Protein AF-A0A847M7Y0-F1 (afdb_monomer)

pLDDT: mean 85.63, std 15.29, range [32.25, 98.38]

Secondary structure (DSSP, 8-state):
-TTHHHHHHHHHHHHTT-S----PPPPPPPEEEEEETTPPPS--TT-PPPP--SS-SEEEETT-EEEEEEEEESHHHHHHH-HHHHS---TTEEEEE-SSSEEEEEEEETTEEEEEEEEEEEEEEEEE-TT-SEEEESSSS-SEEEEEPPSS-EEEEEEEEEEEEEEEEEEETTEEEEEEEE---EEEEEEEEEEPPPP-PPPPPHHHHHHHHHHHHHHT---SS-SSS-----TTT-TTS----HHHHHHHHHTT-GGGGGSSHHHHHHHHHHHHHHHHTS-HHHHHHHHHEEEEEEEEGGGTEEEEEEEETTS-HHHH-EEE--TTTTS--EEEHHHHHHHS-SS-EE-GGGTTTS-SSS--PPPS------HHHHHHHTTS-HHHHHHHHT--SHHHHHHHHHHS-HHHH-EEEEEE-TTEEEEEEETT--EEEESSSS-EEE-STT-EEEEEEEETTEEEEEEEEESS-EEEEEEESSSEEEEEEEEE--SSS--EEEEEEEEEE-TT-EEEEEEETTEEPPEE-TTS-EEPPEEEE-----S--SSS----S-SHHHHHHHHHHT--EEEEETTEEEEE-TTSPEEEEEEETTEEEEEEEEEEPPSSHHHHHHHHHHHHHHHTT-SS-EEEEEE-TTS-EEEEEEEEEETTT--HHHHHHHHHHHHHHHHHHHHHHTTPPPPPPP--S----HHHHHHHHHHHHHHTT---EEETTEEEEE-TTSPEEEEEEETTEEEEEEEEEEPP-SSHHHHHHHHHHHHHHHHH-SS-EEEE-TT-EEEEEEEEEGGG--HHHHHHHHHHHHHHHHHHHHHH---PPP-

Sequence (827 aa):
MWRTTQVLLWLVAVQVVCIIAVQAAEWPPFWVAISVGERQLDVGPQSKPPAATAEPVATVMAGETVTLRAKVVGGRRAYMMWPEQYANVGKNTTILVRGLDRLEYQVQTTGYLASASWTVAEEKYSWDTGKQGALYSIDQNSERVSWTAPTREGVYRITVSGQVKFHSVRNLPGGIVEGDEDSGKVSRTISIAVKKGEEAAETMTDTEAMKHILNRFNALGSGPLRDGGDPVVLPILGPVGPILEPGSSTNIRSIFDSSYREFVCGGWQSKVLDMLDSMRNGSETEQQIFEHYDYGPIHAYYGGHQAVVIYPKGTDWKATGTILDPWPKQRPETFSVPEWNRRFWFGQGPSTVYEGQYPLTGGADYPKPLLRIPSSHMAILKRLAPEQRRQYTQLTDQRARDDFINSLPPSDTETTAVVVHSPVQMVVADEMGRRVGWVDEQTFVYEIPGVDVDCFPEGDDDHGMMLLLPQGRYSVQITGVRAGSFGFTRVVAPTTSSMPLSQKLDIPVQPGQKYTCVLTPDAEMPLTGPNDLPITLEKLPITGDAGGGGAAGVAREDAAPVRALLDATGLSYSDAGDGRFSVLSDNDITLYFGQSEDSLHIHTPLETMPTGTDEQALWALTALRMNNSDVFGRLGICQQADGTSELYWSARLPLSAVSGPYATVLARNGALQPPRWQAIRAGQKPDSLPDMVPQGDKDALTAQLKSQLRDAGLTFDERGDLVWISHDNDVLVFMTVQEGTVWALAYFGGMPGDSAEEQGAIAIDLLRRNWDDPIGRFSLDHDLDLLWECHVPMDYLTPDLLRHISDTAAAAVGRATAQFGDKPFNR

Radius of gyration: 33.13 Å; Cα contacts (8 Å, |Δi|>4): 1619; chains: 1; bounding box: 81×97×82 Å

Nearest PDB structures (foldseek):
  5z38-assembly1_A  TM=6.536E-01  e=1.275E-03  Escherichia coli
  4akx-assembly1_A  TM=7.832E-01  e=2.028E-02  Pseudomonas aeruginosa
  1jyo-assembly1_D  TM=6.838E-01  e=1.444E-02  Salmonella enterica subsp. enterica serovar Typhimurium
  2xga-assembly1_B  TM=5.287E-01  e=4.859E-02  Shigella flexneri
  2xga-assembly1_A  TM=5.538E-01  e=1.164E-01  Shigella flexneri

Solvent-accessible surface area (backbone atoms only — not comparable to full-atom values): 44977 Å² total; per-residue (Å²): 125,80,71,64,58,57,56,52,54,52,53,50,57,57,54,68,68,64,63,79,74,74,75,54,52,78,67,43,67,61,31,59,31,45,23,61,52,92,51,69,56,73,68,59,95,84,57,62,78,74,74,94,65,93,66,52,84,44,75,47,43,34,56,40,73,39,42,38,38,53,42,77,35,29,40,71,42,38,34,27,63,35,33,80,58,49,32,88,64,46,100,44,47,46,79,76,43,73,33,88,57,36,26,30,36,36,38,52,56,99,93,45,63,32,38,40,38,40,34,60,73,46,62,42,43,49,79,43,40,87,85,57,45,52,78,44,70,73,48,95,36,38,42,32,29,41,37,29,40,40,73,61,61,47,77,44,56,37,37,39,35,32,37,46,29,36,40,33,44,33,43,42,88,91,46,78,47,74,50,75,50,70,65,52,84,33,65,42,74,48,36,36,31,25,39,68,70,72,75,80,74,79,78,78,47,73,66,58,36,51,52,52,53,50,53,55,48,50,68,67,46,58,40,101,73,71,88,87,79,75,81,81,59,49,82,85,62,42,98,78,56,70,75,68,44,54,15,59,49,27,43,63,45,27,78,78,36,70,85,30,30,56,45,16,33,60,14,42,28,43,53,54,48,51,52,51,52,48,35,59,70,48,53,73,76,42,33,54,38,56,72,50,35,39,48,36,56,28,24,19,47,74,60,35,39,36,27,30,34,38,20,54,50,70,42,44,38,85,81,58,20,42,32,49,44,32,28,59,67,29,33,67,39,76,36,48,46,72,53,44,48,67,76,46,71,47,51,63,46,72,30,78,86,52,64,84,53,44,42,59,66,35,88,55,78,68,58,80,84,78,74,86,73,54,40,80,49,51,72,34,48,67,34,45,55,73,67,57,40,53,55,54,70,68,48,90,49,69,66,61,45,52,52,51,60,72,67,51,55,64,54,60,70,43,47,28,36,41,37,40,34,35,50,43,37,47,30,37,26,40,88,86,66,36,33,37,36,34,82,50,99,86,42,76,44,84,59,50,84,35,53,41,38,39,77,45,73,60,53,97,94,34,45,26,42,37,37,40,32,51,60,55,53,33,43,38,40,36,33,19,67,41,72,52,44,24,38,42,38,40,36,60,50,68,100,55,102,75,66,58,43,30,33,42,70,70,46,74,39,41,58,74,41,46,34,38,33,49,46,39,66,89,51,93,54,52,44,24,41,78,82,75,43,72,42,82,59,49,72,36,84,65,78,77,57,81,61,74,65,48,99,67,80,69,76,73,69,80,43,59,65,59,48,55,37,43,67,58,43,73,62,68,68,44,82,66,55,70,51,26,32,35,32,68,44,99,82,78,36,63,36,38,40,33,70,56,85,73,22,39,36,40,35,33,80,59,48,74,55,63,88,56,66,67,65,30,13,52,51,28,48,50,42,27,37,48,27,62,67,42,66,70,50,31,50,14,38,48,63,39,88,89,70,49,42,32,34,27,42,34,36,46,41,49,50,91,62,59,47,23,68,53,51,46,52,52,52,56,54,58,55,51,41,49,66,48,51,53,38,43,76,73,70,42,78,80,71,79,74,73,90,82,48,75,74,59,61,62,68,62,50,43,51,50,50,57,50,37,38,52,74,37,71,52,68,66,48,80,61,88,78,35,37,40,32,75,47,98,78,79,35,56,37,38,38,34,66,55,75,36,22,37,42,37,37,23,74,57,19,26,59,66,60,98,44,72,58,49,31,9,55,49,29,45,52,48,21,33,45,30,53,69,47,71,59,50,31,59,21,20,49,97,69,45,27,30,26,35,38,41,43,46,51,55,93,61,64,45,29,69,56,52,44,53,50,51,55,50,39,41,53,53,40,47,51,49,38,73,73,71,46,86,38,68,64,61,130

Foldseek 3Di:
DVPVVVVVVVVVVVVVVPPDPVPQPDWAAKAKWKDKAPDDTPDDLPDHPDDPDPDFPEEAAAQDKIKMAIATDIDVQSCLACVVRRPPQDPQKDWPDGDRFKTKIWGDDDVWTKIKMKGWPDKAKDKDQVPAFDWAQPDPRSSMIITTGHNDWDKTKMKMKMKIKMWMWMQTPVGIDIDMDISPIHMDIGIYTYDYDDDPPDQDDLVNLVVVLVVLLQLVFFDPPDDDDDQPPVVVNDPPAQRQQVLVVLVVLCLQDVVSLLQHQLNSQLVSVVSLVCLCVDDPNSVSSVVFKFKAKKAFPQQQGIWMWIAGAQAACLVGTWIFTCRRNRGTDIDRNVRCCVQRVHNIDGHLLCPPQGDRHHDDDGDPDDDRDDSLVSLLLLQDDSVLSVVLRPDDDPVVNVVSSVPDDQLSNHWKKKKKWDPKWKWKAAPVRQIATDPDPVDGGDRAGRKRWHWGDRDDPIIMIMIIHGAHKMKMKMFGQAWWFMKIWIDQTAPDNWTWTWIDGGHTHHHGWMWMFMHHNPDDTFIAGNVRDGDGTDTDGSPPCPVDAAPDDDDDDPLVLVVVLQVQQPFDWDDPDRSWIWTQDPLRFIWIWHDDPQKIKIKGWQFWQDDDQQRLLVLLQLQQAVQQQQFAWGWAWDQHPVRTITIMTMGMDGSVLDHSNNVNLVVVSRRPVNVQSVCVVVVHDRDRDPLSAAFDDQVVLLVVVVVLQVVLVFDWDDDPQKTWGADPLRWIWIWGDDSQKIKIKTFQAAQFDPDSSRSSVVSNVQRNCSVVQNFWGWHAYPLRTIMTIHMDGSVSDHSNRVNVSVVSRRVVSSVVCVVRNGYHHRD

Mean predicted aligned error: 17.6 Å

Structure (mmCIF, N/CA/C/O backbone):
data_AF-A0A847M7Y0-F1
#
_entry.id   AF-A0A847M7Y0-F1
#
loop_
_atom_site.group_PDB
_atom_site.id
_atom_site.type_symbol
_atom_site.label_atom_id
_atom_site.label_alt_id
_atom_site.label_comp_id
_atom_site.label_asym_id
_atom_site.label_entity_id
_atom_site.label_seq_id
_atom_site.pdbx_PDB_ins_code
_atom_site.Cartn_x
_atom_site.Cartn_y
_atom_site.Cartn_z
_atom_site.occupancy
_atom_site.B_iso_or_equiv
_atom_site.auth_seq_id
_atom_site.auth_comp_id
_atom_site.auth_asym_id
_atom_site.auth_atom_id
_atom_site.pdbx_PDB_model_num
ATOM 1 N N . MET A 1 1 ? 18.321 62.940 -30.528 1.00 45.78 1 MET A N 1
ATOM 2 C CA . MET A 1 1 ? 17.203 62.052 -30.135 1.00 45.78 1 MET A CA 1
ATOM 3 C C . MET A 1 1 ? 16.933 60.891 -31.098 1.00 45.78 1 MET A C 1
ATOM 5 O O . MET A 1 1 ? 16.396 59.903 -30.639 1.00 45.78 1 MET A O 1
ATOM 9 N N . TRP A 1 2 ? 17.329 60.932 -32.379 1.00 40.72 2 TRP A N 1
ATOM 10 C CA . TRP A 1 2 ? 17.026 59.847 -33.339 1.00 40.72 2 TRP A CA 1
ATOM 11 C C . TRP A 1 2 ? 18.017 58.663 -33.384 1.00 40.72 2 TRP A C 1
ATOM 13 O O . TRP A 1 2 ? 17.692 57.626 -33.948 1.00 40.72 2 TRP A O 1
ATOM 23 N N . ARG A 1 3 ? 19.215 58.776 -32.789 1.00 42.44 3 ARG A N 1
ATOM 24 C CA . ARG A 1 3 ? 20.225 57.692 -32.796 1.00 42.44 3 ARG A CA 1
ATOM 25 C C . ARG A 1 3 ? 20.159 56.751 -31.590 1.00 42.44 3 ARG A C 1
ATOM 27 O O . ARG A 1 3 ? 20.641 55.631 -31.678 1.00 42.44 3 ARG A O 1
ATOM 34 N N . THR A 1 4 ? 19.532 57.165 -30.493 1.00 42.69 4 THR A N 1
ATOM 35 C CA . THR A 1 4 ? 19.418 56.350 -29.273 1.00 42.69 4 THR A CA 1
ATOM 36 C C . THR A 1 4 ? 18.272 55.335 -29.354 1.00 42.69 4 THR A C 1
ATOM 38 O O . THR A 1 4 ? 18.363 54.260 -28.774 1.00 42.69 4 THR A O 1
ATOM 41 N N . THR A 1 5 ? 17.236 55.615 -30.150 1.00 44.12 5 THR A N 1
ATOM 42 C CA . THR A 1 5 ? 16.070 54.731 -30.312 1.00 44.12 5 THR A CA 1
ATOM 43 C C . THR A 1 5 ? 16.348 53.533 -31.230 1.00 44.12 5 THR A C 1
ATOM 45 O O . THR A 1 5 ? 15.785 52.466 -31.018 1.00 44.12 5 THR A O 1
ATOM 48 N N . GLN A 1 6 ? 17.262 53.651 -32.204 1.00 43.81 6 GLN A N 1
ATOM 49 C CA . GLN A 1 6 ? 17.632 52.528 -33.084 1.00 43.81 6 GLN A CA 1
ATOM 50 C C . GLN A 1 6 ? 18.550 51.497 -32.410 1.00 43.81 6 GLN A C 1
ATOM 52 O O . GLN A 1 6 ? 18.460 50.315 -32.728 1.00 43.81 6 GLN A O 1
ATOM 57 N N . VAL A 1 7 ? 19.384 51.912 -31.450 1.00 47.34 7 VAL A N 1
ATOM 58 C CA . VAL A 1 7 ? 20.252 50.990 -30.691 1.00 47.34 7 VAL A CA 1
ATOM 59 C C . VAL A 1 7 ? 19.445 50.211 -29.646 1.00 47.34 7 VAL A C 1
ATOM 61 O O . VAL A 1 7 ? 19.687 49.023 -29.452 1.00 47.34 7 VAL A O 1
ATOM 64 N N . LEU A 1 8 ? 18.420 50.830 -29.046 1.00 40.31 8 LEU A N 1
ATOM 65 C CA . LEU A 1 8 ? 17.521 50.148 -28.109 1.00 40.31 8 LEU A CA 1
ATOM 66 C C . LEU A 1 8 ? 16.594 49.138 -28.816 1.00 40.31 8 LEU A C 1
ATOM 68 O O . LEU A 1 8 ? 16.361 48.058 -28.288 1.00 40.31 8 LEU A O 1
ATOM 72 N N . LEU A 1 9 ? 16.129 49.434 -30.038 1.00 40.16 9 LEU A N 1
ATOM 73 C CA . LEU A 1 9 ? 15.329 48.493 -30.839 1.00 40.16 9 LEU A CA 1
ATOM 74 C C . LEU A 1 9 ? 16.143 47.301 -31.370 1.00 40.16 9 LEU A C 1
ATOM 76 O O . LEU A 1 9 ? 15.591 46.213 -31.499 1.00 40.16 9 LEU A O 1
ATOM 80 N N . TRP A 1 10 ? 17.448 47.463 -31.616 1.00 39.19 10 TRP A N 1
ATOM 81 C CA . TRP A 1 10 ? 18.329 46.343 -31.975 1.00 39.19 10 TRP A CA 1
ATOM 82 C C . TRP A 1 10 ? 18.696 45.464 -30.767 1.00 39.19 10 TRP A C 1
ATOM 84 O O . TRP A 1 10 ? 18.732 44.245 -30.894 1.00 39.19 10 TRP A O 1
ATOM 94 N N . LEU A 1 11 ? 18.900 46.048 -29.580 1.00 37.56 11 LEU A N 1
ATOM 95 C CA . LEU A 1 11 ? 19.176 45.286 -28.352 1.00 37.56 11 LEU A CA 1
ATOM 96 C C . LEU A 1 11 ? 17.943 44.535 -27.827 1.00 37.56 11 LEU A C 1
ATOM 98 O O . LEU A 1 11 ? 18.077 43.399 -27.382 1.00 37.56 11 LEU A O 1
ATOM 102 N N . VAL A 1 12 ? 16.741 45.103 -27.965 1.00 41.84 12 VAL A N 1
ATOM 103 C CA . VAL A 1 12 ? 15.488 44.413 -27.612 1.00 41.84 12 VAL A CA 1
ATOM 104 C C . VAL A 1 12 ? 15.130 43.333 -28.643 1.00 41.84 12 VAL A C 1
ATOM 106 O O . VAL A 1 12 ? 14.645 42.275 -28.259 1.00 41.84 12 VAL A O 1
ATOM 109 N N . ALA A 1 13 ? 15.451 43.514 -29.930 1.00 37.66 13 ALA A N 1
ATOM 110 C CA . ALA A 1 13 ? 15.273 42.458 -30.934 1.00 37.66 13 ALA A CA 1
ATOM 111 C C . ALA A 1 13 ? 16.239 41.270 -30.743 1.00 37.66 13 ALA A C 1
ATOM 113 O O . ALA A 1 13 ? 15.870 40.138 -31.041 1.00 37.66 13 ALA A O 1
ATOM 114 N N . VAL A 1 14 ? 17.441 41.499 -30.200 1.00 36.03 14 VAL A N 1
ATOM 115 C CA . VAL A 1 14 ? 18.389 40.420 -29.863 1.00 36.03 14 VAL A CA 1
ATOM 116 C C . VAL A 1 14 ? 18.064 39.776 -28.505 1.00 36.03 14 VAL A C 1
ATOM 118 O O . VAL A 1 14 ? 18.240 38.572 -28.360 1.00 36.03 14 VAL A O 1
ATOM 121 N N . GLN A 1 15 ? 17.509 40.512 -27.533 1.00 33.88 15 GLN A N 1
ATOM 122 C CA . GLN A 1 15 ? 17.102 39.937 -26.239 1.00 33.88 15 GLN A CA 1
ATOM 123 C C . GLN A 1 15 ? 15.748 39.208 -26.264 1.00 33.88 15 GLN A C 1
ATOM 125 O O . GLN A 1 15 ? 15.575 38.258 -25.507 1.00 33.88 15 GLN A O 1
ATOM 130 N N . VAL A 1 16 ? 14.813 39.565 -27.152 1.00 33.31 16 VAL A N 1
ATOM 131 C CA . VAL A 1 16 ? 13.512 38.866 -27.274 1.00 33.31 16 VAL A CA 1
ATOM 132 C C . VAL A 1 16 ? 13.610 37.569 -28.102 1.00 33.31 16 VAL A C 1
ATOM 134 O O . VAL A 1 16 ? 12.718 36.730 -28.037 1.00 33.31 16 VAL A O 1
ATOM 137 N N . VAL A 1 17 ? 14.725 37.327 -28.802 1.00 34.16 17 VAL A N 1
ATOM 138 C CA . VAL A 1 17 ? 15.030 36.016 -29.418 1.00 34.16 17 VAL A CA 1
ATOM 139 C C . VAL A 1 17 ? 15.768 35.073 -28.447 1.00 34.16 17 VAL A C 1
ATOM 141 O O . VAL A 1 17 ? 15.839 33.874 -28.690 1.00 34.16 17 VAL A O 1
ATOM 144 N N . CYS A 1 18 ? 16.208 35.560 -27.282 1.00 32.25 18 CYS A N 1
ATOM 145 C CA . CYS A 1 18 ? 16.768 34.737 -26.202 1.00 32.25 18 CYS A CA 1
ATOM 146 C C . CYS A 1 18 ? 15.698 34.251 -25.201 1.00 32.25 18 CYS A C 1
ATOM 148 O O . CYS A 1 18 ? 15.970 34.108 -24.010 1.00 32.25 18 CYS A O 1
ATOM 150 N N . ILE A 1 19 ? 14.472 33.994 -25.670 1.00 36.69 19 ILE A N 1
ATOM 151 C CA . ILE A 1 19 ? 13.464 33.238 -24.916 1.00 36.69 19 ILE A CA 1
ATOM 152 C C . ILE A 1 19 ? 13.876 31.769 -24.992 1.00 36.69 19 ILE A C 1
ATOM 154 O O . ILE A 1 19 ? 13.740 31.173 -26.055 1.00 36.69 19 ILE A O 1
ATOM 158 N N . ILE A 1 20 ? 14.420 31.242 -23.886 1.00 41.25 20 ILE A N 1
ATOM 159 C CA . ILE A 1 20 ? 14.689 29.822 -23.580 1.00 41.25 20 ILE A CA 1
ATOM 160 C C . ILE A 1 20 ? 14.732 28.948 -24.842 1.00 41.25 20 ILE A C 1
ATOM 162 O O . ILE A 1 20 ? 13.820 28.171 -25.126 1.00 41.25 20 ILE A O 1
ATOM 166 N N . ALA A 1 21 ? 15.802 29.081 -25.625 1.00 39.47 21 ALA A N 1
ATOM 167 C CA . ALA A 1 21 ? 16.179 28.000 -26.510 1.00 39.47 21 ALA A CA 1
ATOM 168 C C . ALA A 1 21 ? 16.642 26.878 -25.580 1.00 39.47 21 ALA A C 1
ATOM 170 O O . ALA A 1 21 ? 17.789 26.882 -25.133 1.00 39.47 21 ALA A O 1
ATOM 171 N N . VAL A 1 22 ? 15.733 25.965 -25.223 1.00 46.94 22 VAL A N 1
ATOM 172 C CA . VAL A 1 22 ? 16.139 24.636 -24.763 1.00 46.94 22 VAL A CA 1
ATOM 173 C C . VAL A 1 22 ? 17.098 24.159 -25.844 1.00 46.94 22 VAL A C 1
ATOM 175 O O . VAL A 1 22 ? 16.700 24.015 -27.001 1.00 46.94 22 VAL A O 1
ATOM 178 N N . GLN A 1 23 ? 18.391 24.084 -25.528 1.00 51.34 23 GLN A N 1
ATOM 179 C CA . GLN A 1 23 ? 19.366 23.574 -26.477 1.00 51.34 23 GLN A CA 1
ATOM 180 C C . GLN A 1 23 ? 18.932 22.144 -26.777 1.00 51.34 23 GLN A C 1
ATOM 182 O O . GLN A 1 23 ? 19.030 21.290 -25.898 1.00 51.34 23 GLN A O 1
ATOM 187 N N . ALA A 1 24 ? 18.401 21.904 -27.982 1.00 58.47 24 ALA A N 1
ATOM 188 C CA . ALA A 1 24 ? 18.178 20.550 -28.466 1.00 58.47 24 ALA A CA 1
ATOM 189 C C . ALA A 1 24 ? 19.457 19.762 -28.199 1.00 58.47 24 ALA A C 1
ATOM 191 O O . ALA A 1 24 ? 20.539 20.197 -28.609 1.00 58.47 24 ALA A O 1
ATOM 192 N N . ALA A 1 25 ? 19.336 18.645 -27.485 1.00 67.44 25 ALA A N 1
ATOM 193 C CA . ALA A 1 25 ? 20.476 17.777 -27.268 1.00 67.44 25 ALA A CA 1
ATOM 194 C C . ALA A 1 25 ? 21.050 17.380 -28.636 1.00 67.44 25 ALA A C 1
ATOM 196 O O . ALA A 1 25 ? 20.296 17.090 -29.575 1.00 67.44 25 ALA A O 1
ATOM 197 N N . GLU A 1 26 ? 22.380 17.390 -28.765 1.00 76.19 26 GLU A N 1
ATOM 198 C CA . GLU A 1 26 ? 23.022 16.881 -29.974 1.00 76.19 26 GLU A CA 1
ATOM 199 C C . GLU A 1 26 ? 22.534 15.459 -30.248 1.00 76.19 26 GLU A C 1
ATOM 201 O O . GLU A 1 26 ? 22.345 14.654 -29.328 1.00 76.19 26 GLU A O 1
ATOM 206 N N . TRP A 1 27 ? 22.293 15.156 -31.524 1.00 75.88 27 TRP A N 1
ATOM 207 C CA . TRP A 1 27 ? 21.765 13.851 -31.887 1.00 75.88 27 TRP A CA 1
ATOM 208 C C . TRP A 1 27 ? 22.770 12.772 -31.498 1.00 75.88 27 TRP A C 1
ATOM 210 O O . TRP A 1 27 ? 23.942 12.869 -31.880 1.00 75.88 27 TRP A O 1
ATOM 220 N N . PRO A 1 28 ? 22.336 11.715 -30.789 1.00 84.31 28 PRO A N 1
ATOM 221 C CA . PRO A 1 28 ? 23.199 10.566 -30.602 1.00 84.31 28 PRO A CA 1
ATOM 222 C C . PRO A 1 28 ? 23.575 10.013 -31.987 1.00 84.31 28 PRO A C 1
ATOM 224 O O . PRO A 1 28 ? 22.726 9.997 -32.883 1.00 84.31 28 PRO A O 1
ATOM 227 N N . PRO A 1 29 ? 24.822 9.564 -32.205 1.00 90.44 29 PRO A N 1
ATOM 228 C CA . PRO A 1 29 ? 25.201 8.932 -33.467 1.00 90.44 29 PRO A CA 1
ATOM 229 C C . PRO A 1 29 ? 24.335 7.690 -33.715 1.00 90.44 29 PRO A C 1
ATOM 231 O O . PRO A 1 29 ? 23.766 7.142 -32.773 1.00 90.44 29 PRO A O 1
ATOM 234 N N . PHE A 1 30 ? 24.235 7.215 -34.958 1.00 93.19 30 PHE A N 1
ATOM 235 C CA . PHE A 1 30 ? 23.550 5.946 -35.210 1.00 93.19 30 PHE A CA 1
ATOM 236 C C . PHE A 1 30 ? 24.292 4.776 -34.540 1.00 93.19 30 PHE A C 1
ATOM 238 O O . PHE A 1 30 ? 25.518 4.678 -34.620 1.00 93.19 30 PHE A O 1
ATOM 245 N N . TRP A 1 31 ? 23.553 3.868 -33.905 1.00 94.06 31 TRP A N 1
ATOM 246 C CA . TRP A 1 31 ? 24.075 2.644 -33.283 1.00 94.06 31 TRP A CA 1
ATOM 247 C C . TRP A 1 31 ? 23.020 1.529 -33.303 1.00 94.06 31 TRP A C 1
ATOM 249 O O . TRP A 1 31 ? 21.899 1.758 -33.740 1.00 94.06 31 TRP A O 1
ATOM 259 N N . VAL A 1 32 ? 23.366 0.303 -32.893 1.00 94.56 32 VAL A N 1
ATOM 260 C CA . VAL A 1 32 ? 22.438 -0.846 -32.924 1.00 94.56 32 VAL A CA 1
ATOM 261 C C . VAL A 1 32 ? 21.971 -1.218 -31.515 1.00 94.56 32 VAL A C 1
ATOM 263 O O . VAL A 1 32 ? 22.768 -1.699 -30.708 1.00 94.56 32 VAL A O 1
ATOM 266 N N . ALA A 1 33 ? 20.683 -1.034 -31.237 1.00 93.75 33 ALA A N 1
ATOM 267 C CA . ALA A 1 33 ? 20.002 -1.563 -30.060 1.00 93.75 33 ALA A CA 1
ATOM 268 C C . ALA A 1 33 ? 19.721 -3.058 -30.224 1.00 93.75 33 ALA A C 1
ATOM 270 O O . ALA A 1 33 ? 19.469 -3.518 -31.338 1.00 93.75 33 ALA A O 1
ATOM 271 N N . ILE A 1 34 ? 19.775 -3.810 -29.130 1.00 93.62 34 ILE A N 1
ATOM 272 C CA . ILE A 1 34 ? 19.640 -5.264 -29.088 1.00 93.62 34 ILE A CA 1
ATOM 273 C C . ILE A 1 34 ? 18.650 -5.674 -28.002 1.00 93.62 34 ILE A C 1
ATOM 275 O O . ILE A 1 34 ? 18.620 -5.080 -26.927 1.00 93.62 34 ILE A O 1
ATOM 279 N N . SER A 1 35 ? 17.888 -6.737 -28.258 1.00 93.12 35 SER A N 1
ATOM 280 C CA . SER A 1 35 ? 17.226 -7.514 -27.212 1.00 93.12 35 SER A CA 1
ATOM 281 C C . SER A 1 35 ? 17.471 -9.015 -27.375 1.00 93.12 35 SER A C 1
ATOM 283 O O . SER A 1 35 ? 17.743 -9.500 -28.478 1.00 93.12 35 SER A O 1
ATOM 285 N N . VAL A 1 36 ? 17.401 -9.739 -26.254 1.00 93.12 36 VAL A N 1
ATOM 286 C CA . VAL A 1 36 ? 17.568 -11.197 -26.166 1.00 93.12 36 VAL A CA 1
ATOM 287 C C . VAL A 1 36 ? 16.354 -11.783 -25.444 1.00 93.12 36 VAL A C 1
ATOM 289 O O . VAL A 1 36 ? 16.053 -11.373 -24.323 1.00 93.12 36 VAL A O 1
ATOM 292 N N . GLY A 1 37 ? 15.666 -12.732 -26.079 1.00 90.81 37 GLY A N 1
ATOM 293 C CA . GLY A 1 37 ? 14.422 -13.315 -25.573 1.00 90.81 37 GLY A CA 1
ATOM 294 C C . GLY A 1 37 ? 13.270 -12.307 -25.579 1.00 90.81 37 GLY A C 1
ATOM 295 O O . GLY A 1 37 ? 13.122 -11.528 -26.520 1.00 90.81 37 GLY A O 1
ATOM 296 N N . GLU A 1 38 ? 12.472 -12.310 -24.514 1.00 81.62 38 GLU A N 1
ATOM 297 C CA . GLU A 1 38 ? 11.337 -11.389 -24.330 1.00 81.62 38 GLU A CA 1
ATOM 298 C C . GLU A 1 38 ? 11.738 -10.028 -23.734 1.00 81.62 38 GLU A C 1
ATOM 300 O O . GLU A 1 38 ? 10.892 -9.167 -23.499 1.00 81.62 38 GLU A O 1
ATOM 305 N N . ARG A 1 39 ? 13.039 -9.795 -23.506 1.00 81.19 39 ARG A N 1
ATOM 306 C CA . ARG A 1 39 ? 13.537 -8.514 -22.988 1.00 81.19 39 ARG A CA 1
ATOM 307 C C . ARG A 1 39 ? 13.283 -7.377 -23.982 1.00 81.19 39 ARG A C 1
ATOM 309 O O . ARG A 1 39 ? 13.262 -7.575 -25.200 1.00 81.19 39 ARG A O 1
ATOM 316 N N . GLN A 1 40 ? 13.145 -6.162 -23.457 1.00 84.00 40 GLN A N 1
ATOM 317 C CA . GLN A 1 40 ? 13.052 -4.954 -24.276 1.00 84.00 40 GLN A CA 1
ATOM 318 C C . GLN A 1 40 ? 14.387 -4.646 -24.982 1.00 84.00 40 GLN A C 1
ATOM 320 O O . GLN A 1 40 ? 15.448 -5.115 -24.566 1.00 84.00 40 GLN A O 1
ATOM 325 N N . LEU A 1 41 ? 14.327 -3.876 -26.078 1.00 86.44 41 LEU A N 1
ATOM 326 C CA . LEU A 1 41 ? 15.521 -3.327 -26.733 1.00 86.44 41 LEU A CA 1
ATOM 327 C C . LEU A 1 41 ? 16.265 -2.435 -25.738 1.00 86.44 41 LEU A C 1
ATOM 329 O O . LEU A 1 41 ? 15.634 -1.656 -25.031 1.00 86.44 41 LEU A O 1
ATOM 333 N N . ASP A 1 42 ? 17.591 -2.516 -25.712 1.00 84.69 42 ASP A N 1
ATOM 334 C CA . ASP A 1 42 ? 18.438 -1.778 -24.770 1.00 84.69 42 ASP A CA 1
ATOM 335 C C . ASP A 1 42 ? 18.597 -0.283 -25.106 1.00 84.69 42 ASP A C 1
ATOM 337 O O . ASP A 1 42 ? 19.705 0.235 -25.213 1.00 84.69 42 ASP A O 1
ATOM 341 N N . VAL A 1 43 ? 17.474 0.419 -25.276 1.00 85.31 43 VAL A N 1
ATOM 342 C CA . VAL A 1 43 ? 17.374 1.796 -25.767 1.00 85.31 43 VAL A CA 1
ATOM 343 C C . VAL A 1 43 ? 16.352 2.615 -24.964 1.00 85.31 43 VAL A C 1
ATOM 345 O O . VAL A 1 43 ? 15.272 2.136 -24.642 1.00 85.31 43 VAL A O 1
ATOM 348 N N . GLY A 1 44 ? 16.668 3.881 -24.691 1.00 79.12 44 GLY A N 1
ATOM 349 C CA . GLY A 1 44 ? 15.870 4.827 -23.910 1.00 79.12 44 GLY A CA 1
ATOM 350 C C . GLY A 1 44 ? 16.213 6.298 -24.222 1.00 79.12 44 GLY A C 1
ATOM 351 O O . GLY A 1 44 ? 17.130 6.566 -25.001 1.00 79.12 44 GLY A O 1
ATOM 352 N N . PRO A 1 45 ? 15.485 7.269 -23.633 1.00 67.50 45 PRO A N 1
ATOM 353 C CA . PRO A 1 45 ? 15.566 8.689 -24.007 1.00 67.50 45 PRO A CA 1
ATOM 354 C C . PRO A 1 45 ? 16.963 9.296 -23.831 1.00 67.50 45 PRO A C 1
ATOM 356 O O . PRO A 1 45 ? 17.400 10.121 -24.622 1.00 67.50 45 PRO A O 1
ATOM 359 N N . GLN A 1 46 ? 17.711 8.850 -22.822 1.00 65.75 46 GLN A N 1
ATOM 360 C CA . GLN A 1 46 ? 19.073 9.322 -22.548 1.00 65.75 46 GLN A CA 1
ATOM 361 C C . GLN A 1 46 ? 20.162 8.446 -23.195 1.00 65.75 46 GLN A C 1
ATOM 363 O O . GLN A 1 46 ? 21.357 8.670 -22.983 1.00 65.75 46 GLN A O 1
ATOM 368 N N . SER A 1 47 ? 19.785 7.423 -23.968 1.00 62.16 47 SER A N 1
ATOM 369 C CA . SER A 1 47 ? 20.704 6.357 -24.364 1.00 62.16 47 SER A CA 1
ATOM 370 C C . SER A 1 47 ? 21.701 6.797 -25.429 1.00 62.16 47 SER A C 1
ATOM 372 O O . SER A 1 47 ? 21.397 6.946 -26.615 1.00 62.16 47 SER A O 1
ATOM 374 N N . LYS A 1 48 ? 22.952 6.919 -24.994 1.00 71.56 48 LYS A N 1
ATOM 375 C CA . LYS A 1 48 ? 24.135 6.856 -25.855 1.00 71.56 48 LYS A CA 1
ATOM 376 C C . LYS A 1 48 ? 24.404 5.390 -26.236 1.00 71.56 48 LYS A C 1
ATOM 378 O O . LYS A 1 48 ? 23.908 4.499 -25.545 1.00 71.56 48 LYS A O 1
ATOM 383 N N . PRO A 1 49 ? 25.185 5.117 -27.302 1.00 77.44 49 PRO A N 1
ATOM 384 C CA . PRO A 1 49 ? 25.646 3.762 -27.585 1.00 77.44 49 PRO A CA 1
ATOM 385 C C . PRO A 1 49 ? 26.230 3.145 -26.304 1.00 77.44 49 PRO A C 1
ATOM 387 O O . PRO A 1 49 ? 27.077 3.799 -25.683 1.00 77.44 49 PRO A O 1
ATOM 390 N N . PRO A 1 50 ? 25.797 1.941 -25.885 1.00 74.81 50 PRO A N 1
ATOM 391 C CA . PRO A 1 50 ? 26.324 1.307 -24.686 1.00 74.81 50 PRO A CA 1
ATOM 392 C C . PRO A 1 50 ? 27.846 1.243 -24.762 1.00 74.81 50 PRO A C 1
ATOM 394 O O . PRO A 1 50 ? 28.403 0.926 -25.820 1.00 74.81 50 PRO A O 1
ATOM 397 N N . ALA A 1 51 ? 28.524 1.560 -23.655 1.00 72.19 51 ALA A N 1
ATOM 398 C CA . ALA A 1 51 ? 29.964 1.360 -23.577 1.00 72.19 51 ALA A CA 1
ATOM 399 C C . ALA A 1 51 ? 30.278 -0.096 -23.949 1.00 72.19 51 ALA A C 1
ATOM 401 O O . ALA A 1 51 ? 29.492 -0.998 -23.658 1.00 72.19 51 ALA A O 1
ATOM 402 N N . ALA A 1 52 ? 31.409 -0.333 -24.615 1.00 67.81 52 ALA A N 1
ATOM 403 C CA . ALA A 1 52 ? 31.856 -1.691 -24.892 1.00 67.81 52 ALA A CA 1
ATOM 404 C C . ALA A 1 52 ? 32.146 -2.392 -23.555 1.00 67.81 52 ALA A C 1
ATOM 406 O O . ALA A 1 52 ? 33.230 -2.251 -22.993 1.00 67.81 52 ALA A O 1
ATOM 407 N N . THR A 1 53 ? 31.158 -3.093 -23.009 1.00 56.66 53 THR A N 1
ATOM 408 C CA . THR A 1 53 ? 31.277 -3.817 -21.747 1.00 56.66 53 THR A CA 1
ATOM 409 C C . THR A 1 53 ? 31.859 -5.202 -22.008 1.00 56.66 53 THR A C 1
ATOM 411 O O . THR A 1 53 ? 31.621 -5.828 -23.044 1.00 56.66 53 THR A O 1
ATOM 414 N N . ALA A 1 54 ? 32.663 -5.690 -21.062 1.00 59.91 54 ALA A N 1
ATOM 415 C CA . ALA A 1 54 ? 33.153 -7.067 -21.083 1.00 59.91 54 ALA A CA 1
ATOM 416 C C . ALA A 1 54 ? 32.055 -8.075 -20.689 1.00 59.91 54 ALA A C 1
ATOM 418 O O . ALA A 1 54 ? 32.177 -9.261 -20.995 1.00 59.91 54 ALA A O 1
ATOM 419 N N . GLU A 1 55 ? 30.995 -7.606 -20.024 1.00 82.06 55 GLU A N 1
ATOM 420 C CA . GLU A 1 55 ? 29.945 -8.450 -19.465 1.00 82.06 55 GLU A CA 1
ATOM 421 C C . GLU A 1 55 ? 28.926 -8.917 -20.518 1.00 82.06 55 GLU A C 1
ATOM 423 O O . GLU A 1 55 ? 28.560 -8.156 -21.420 1.00 82.06 55 GLU A O 1
ATOM 428 N N . PRO A 1 56 ? 28.451 -10.170 -20.422 1.00 89.88 56 PRO A N 1
ATOM 429 C CA . PRO A 1 56 ? 27.402 -10.677 -21.291 1.00 89.88 56 PRO A CA 1
ATOM 430 C C . PRO A 1 56 ? 26.068 -9.936 -21.122 1.00 89.88 56 PRO A C 1
ATOM 432 O O . PRO A 1 56 ? 25.608 -9.728 -20.005 1.00 89.88 56 PRO A O 1
ATOM 435 N N . VAL A 1 57 ? 25.389 -9.622 -22.230 1.00 89.00 57 VAL A N 1
ATOM 436 C CA . VAL A 1 57 ? 24.060 -8.970 -22.224 1.00 89.00 57 VAL A CA 1
ATOM 437 C C . VAL A 1 57 ? 22.937 -9.914 -21.774 1.00 89.00 57 VAL A C 1
ATOM 439 O O . VAL A 1 57 ? 21.843 -9.481 -21.412 1.00 89.00 57 VAL A O 1
ATOM 442 N N . ALA A 1 58 ? 23.198 -11.220 -21.809 1.00 91.56 58 ALA A N 1
ATOM 443 C CA . ALA A 1 58 ? 22.302 -12.269 -21.349 1.00 91.56 58 ALA A CA 1
ATOM 444 C C . ALA A 1 58 ? 23.098 -13.523 -20.969 1.00 91.56 58 ALA A C 1
ATOM 446 O O . ALA A 1 58 ? 24.225 -13.725 -21.435 1.00 91.56 58 ALA A O 1
ATOM 447 N N . THR A 1 59 ? 22.477 -14.366 -20.149 1.00 93.19 59 THR A N 1
ATOM 448 C CA . THR A 1 59 ? 22.900 -15.747 -19.910 1.00 93.19 59 THR A CA 1
ATOM 449 C C . THR A 1 59 ? 21.802 -16.668 -20.426 1.00 93.19 59 THR A C 1
ATOM 451 O O . THR A 1 59 ? 20.639 -16.416 -20.130 1.00 93.19 59 THR A O 1
ATOM 454 N N . VAL A 1 60 ? 22.168 -17.692 -21.191 1.00 92.50 60 VAL A N 1
ATOM 455 C CA . VAL A 1 60 ? 21.267 -18.717 -21.739 1.00 92.50 60 VAL A CA 1
ATOM 456 C C . VAL A 1 60 ? 21.827 -20.107 -21.443 1.00 92.50 60 VAL A C 1
ATOM 458 O O . VAL A 1 60 ? 23.009 -20.257 -21.119 1.00 92.50 60 VAL A O 1
ATOM 461 N N . MET A 1 61 ? 21.005 -21.137 -21.568 1.00 91.25 61 MET A N 1
ATOM 462 C CA . MET A 1 61 ? 21.413 -22.521 -21.369 1.00 91.25 61 MET A CA 1
ATOM 463 C C . MET A 1 61 ? 22.025 -23.112 -22.642 1.00 91.25 61 MET A C 1
ATOM 465 O O . MET A 1 61 ? 21.700 -22.743 -23.771 1.00 91.25 61 MET A O 1
ATOM 469 N N . ALA A 1 62 ? 22.950 -24.051 -22.469 1.00 91.81 62 ALA A N 1
ATOM 470 C CA . ALA A 1 62 ? 23.554 -24.794 -23.567 1.00 91.81 62 ALA A CA 1
ATOM 471 C C . ALA A 1 62 ? 22.476 -25.507 -24.405 1.00 91.81 62 ALA A C 1
ATOM 473 O O . ALA A 1 62 ? 21.739 -26.344 -23.892 1.00 91.81 62 ALA A O 1
ATOM 474 N N . GLY A 1 63 ? 22.401 -25.193 -25.703 1.00 91.00 63 GLY A N 1
ATOM 475 C CA . GLY A 1 63 ? 21.371 -25.715 -26.611 1.00 91.00 63 GLY A CA 1
ATOM 476 C C . GLY A 1 63 ? 20.033 -24.963 -26.591 1.00 91.00 63 GLY A C 1
ATOM 477 O O . GLY A 1 63 ? 19.168 -25.270 -27.412 1.00 91.00 63 GLY A O 1
ATOM 478 N N . GLU A 1 64 ? 19.857 -23.971 -25.714 1.00 92.19 64 GLU A N 1
ATOM 479 C CA . GLU A 1 64 ? 18.663 -23.124 -25.689 1.00 92.19 64 GLU A CA 1
ATOM 480 C C . GLU A 1 64 ? 18.548 -22.315 -26.984 1.00 92.19 64 GLU A C 1
ATOM 482 O O . GLU A 1 64 ? 19.542 -21.838 -27.536 1.00 92.19 64 GLU A O 1
ATOM 487 N N . THR A 1 65 ? 17.322 -22.156 -27.478 1.00 94.75 65 THR A N 1
ATOM 488 C CA . THR A 1 65 ? 17.035 -21.306 -28.633 1.00 94.75 65 THR A CA 1
ATOM 489 C C . THR A 1 65 ? 16.351 -20.033 -28.171 1.00 94.75 65 THR A C 1
ATOM 491 O O . THR A 1 65 ? 15.238 -20.079 -27.659 1.00 94.75 65 THR A O 1
ATOM 494 N N . VAL A 1 66 ? 17.000 -18.895 -28.404 1.00 94.19 66 VAL A N 1
ATOM 495 C CA . VAL A 1 66 ? 16.480 -17.571 -28.053 1.00 94.19 66 VAL A CA 1
ATOM 496 C C . VAL A 1 66 ? 16.236 -16.735 -29.301 1.00 94.19 66 VAL A C 1
ATOM 498 O O . VAL A 1 66 ? 16.878 -16.915 -30.338 1.00 94.19 66 VAL A O 1
ATOM 501 N N . THR A 1 67 ? 15.310 -15.785 -29.202 1.00 96.81 67 THR A N 1
ATOM 502 C CA . THR A 1 67 ? 15.133 -14.763 -30.238 1.00 96.81 67 THR A CA 1
ATOM 503 C C . THR A 1 67 ? 16.059 -13.589 -29.946 1.00 96.81 67 THR A C 1
ATOM 505 O O . THR A 1 67 ? 16.039 -13.044 -28.846 1.00 96.81 67 THR A O 1
ATOM 508 N N . LEU A 1 68 ? 16.865 -13.187 -30.925 1.00 96.31 68 LEU A N 1
ATOM 509 C CA . LEU A 1 68 ? 17.634 -11.949 -30.899 1.00 96.31 68 LEU A CA 1
ATOM 510 C C . LEU A 1 68 ? 16.940 -10.931 -31.797 1.00 96.31 68 LEU A C 1
ATOM 512 O O . LEU A 1 68 ? 16.529 -11.261 -32.912 1.00 96.31 68 LEU A O 1
ATOM 516 N N . ARG A 1 69 ? 16.834 -9.690 -31.333 1.00 96.69 69 ARG A N 1
ATOM 517 C CA . ARG A 1 69 ? 16.296 -8.576 -32.117 1.00 96.69 69 ARG A CA 1
ATOM 518 C C . ARG A 1 69 ? 17.308 -7.446 -32.162 1.00 96.69 69 ARG A C 1
ATOM 520 O O . ARG A 1 69 ? 17.900 -7.132 -31.135 1.00 96.69 69 ARG A O 1
ATOM 527 N N . ALA A 1 70 ? 17.474 -6.821 -33.320 1.00 96.25 70 ALA A N 1
ATOM 528 C CA . ALA A 1 70 ? 18.298 -5.632 -33.494 1.00 96.25 70 ALA A CA 1
ATOM 529 C C . ALA A 1 70 ? 17.465 -4.458 -34.005 1.00 96.25 70 ALA A C 1
ATOM 531 O O . ALA A 1 70 ? 16.546 -4.653 -34.791 1.00 96.25 70 ALA A O 1
ATOM 532 N N . LYS A 1 71 ? 17.799 -3.231 -33.602 1.00 96.12 71 LYS A N 1
ATOM 533 C CA . LYS A 1 71 ? 17.233 -2.016 -34.199 1.00 96.12 71 LYS A CA 1
ATOM 534 C C . LYS A 1 71 ? 18.304 -0.932 -34.338 1.00 96.12 71 LYS A C 1
ATOM 536 O O . LYS A 1 71 ? 18.962 -0.608 -33.356 1.00 96.12 71 LYS A O 1
ATOM 541 N N . VAL A 1 72 ? 18.508 -0.353 -35.522 1.00 95.50 72 VAL A N 1
ATOM 542 C CA . VAL A 1 72 ? 19.381 0.818 -35.691 1.00 95.50 72 VAL A CA 1
ATOM 543 C C . VAL A 1 72 ? 18.679 2.000 -35.045 1.00 95.50 72 VAL A C 1
ATOM 545 O O . VAL A 1 72 ? 17.570 2.333 -35.428 1.00 95.50 72 VAL A O 1
ATOM 548 N N . VAL A 1 73 ? 19.285 2.636 -34.063 1.00 93.62 73 VAL A N 1
ATOM 549 C CA . VAL A 1 73 ? 18.722 3.771 -33.327 1.00 93.62 73 VAL A CA 1
ATOM 550 C C . VAL A 1 73 ? 19.718 4.926 -33.348 1.00 93.62 73 VAL A C 1
ATOM 552 O O . VAL A 1 73 ? 20.790 4.814 -33.940 1.00 93.62 73 VAL A O 1
ATOM 555 N N . GLY A 1 74 ? 19.361 6.056 -32.745 1.00 89.94 74 GLY A N 1
ATOM 556 C CA . GLY A 1 74 ? 20.139 7.287 -32.862 1.00 89.94 74 GLY A CA 1
ATOM 557 C C . GLY A 1 74 ? 19.817 8.077 -34.132 1.00 89.94 74 GLY A C 1
ATOM 558 O O . GLY A 1 74 ? 18.850 7.776 -34.838 1.00 89.94 74 GLY A O 1
ATOM 559 N N . GLY A 1 75 ? 20.589 9.132 -34.391 1.00 90.31 75 GLY A N 1
ATOM 560 C CA . GLY A 1 75 ? 20.390 10.068 -35.496 1.00 90.31 75 GLY A CA 1
ATOM 561 C C . GLY A 1 75 ? 18.940 10.543 -35.594 1.00 90.31 75 GLY A C 1
ATOM 562 O O . GLY A 1 75 ? 18.312 10.893 -34.591 1.00 90.31 75 GLY A O 1
ATOM 563 N N . ARG A 1 76 ? 18.369 10.485 -36.802 1.00 89.25 76 ARG A N 1
ATOM 564 C CA . ARG A 1 76 ? 16.959 10.832 -37.030 1.00 89.25 76 ARG A CA 1
ATOM 565 C C . ARG A 1 76 ? 15.975 9.960 -36.254 1.00 89.25 76 ARG A C 1
ATOM 567 O O . ARG A 1 76 ? 14.915 10.444 -35.875 1.00 89.25 76 ARG A O 1
ATOM 574 N N . ARG A 1 77 ? 16.296 8.698 -35.973 1.00 91.81 77 ARG A N 1
ATOM 575 C CA . ARG A 1 77 ? 15.373 7.815 -35.249 1.00 91.81 77 ARG A CA 1
ATOM 576 C C . ARG A 1 77 ? 15.215 8.210 -33.787 1.00 91.81 77 ARG A C 1
ATOM 578 O O . ARG A 1 77 ? 14.125 8.056 -33.253 1.00 91.81 77 ARG A O 1
ATOM 585 N N . ALA A 1 78 ? 16.239 8.798 -33.166 1.00 88.12 78 ALA A N 1
ATOM 586 C CA . ALA A 1 78 ? 16.099 9.379 -31.827 1.00 88.12 78 ALA A CA 1
ATOM 587 C C . ALA A 1 78 ? 15.055 10.510 -31.808 1.00 88.12 78 ALA A C 1
ATOM 589 O O . ALA A 1 78 ? 14.245 10.594 -30.893 1.00 88.12 78 ALA A O 1
ATOM 590 N N . TYR A 1 79 ? 14.997 11.310 -32.874 1.00 85.88 79 TYR A N 1
ATOM 591 C CA . TYR A 1 79 ? 13.973 12.339 -33.075 1.00 85.88 79 TYR A CA 1
ATOM 592 C C . TYR A 1 79 ? 12.559 11.751 -33.181 1.00 85.88 79 TYR A C 1
ATOM 594 O O . TYR A 1 79 ? 11.603 12.324 -32.676 1.00 85.88 79 TYR A O 1
ATOM 602 N N . MET A 1 80 ? 12.422 10.602 -33.843 1.00 89.38 80 MET A N 1
ATOM 603 C CA . MET A 1 80 ? 11.139 9.910 -34.007 1.00 89.38 80 MET A CA 1
ATOM 604 C C . MET A 1 80 ? 10.682 9.228 -32.718 1.00 89.38 80 MET A C 1
ATOM 606 O O . MET A 1 80 ? 9.488 9.176 -32.435 1.00 89.38 80 MET A O 1
ATOM 610 N N . MET A 1 81 ? 11.633 8.714 -31.938 1.00 87.69 81 MET A N 1
ATOM 611 C CA . MET A 1 81 ? 11.371 8.002 -30.694 1.00 87.69 81 MET A CA 1
ATOM 612 C C . MET A 1 81 ? 11.166 8.925 -29.503 1.00 87.69 81 MET A C 1
ATOM 614 O O . MET A 1 81 ? 10.358 8.575 -28.652 1.00 87.69 81 MET A O 1
ATOM 618 N N . TRP A 1 82 ? 11.862 10.061 -29.432 1.00 87.94 82 TRP A N 1
ATOM 619 C CA . TRP A 1 82 ? 11.780 11.037 -28.335 1.00 87.94 82 TRP A CA 1
ATOM 620 C C . TRP A 1 82 ? 11.806 12.456 -28.904 1.00 87.94 82 TRP A C 1
ATOM 622 O O . TRP A 1 82 ? 12.785 13.196 -28.729 1.00 87.94 82 TRP A O 1
ATOM 632 N N . PRO A 1 83 ? 10.753 12.838 -29.645 1.00 87.69 83 PRO A N 1
ATOM 633 C CA . PRO A 1 83 ? 10.688 14.156 -30.241 1.00 87.69 83 PRO A CA 1
ATOM 634 C C . PRO A 1 83 ? 10.796 15.233 -29.162 1.00 87.69 83 PRO A C 1
ATOM 636 O O . PRO A 1 83 ? 11.491 16.202 -29.370 1.00 87.69 83 PRO A O 1
ATOM 639 N N . GLU A 1 84 ? 10.261 15.050 -27.964 1.00 83.38 84 GLU A N 1
ATOM 640 C CA . GLU A 1 84 ? 10.306 16.062 -26.902 1.00 83.38 84 GLU A CA 1
ATOM 641 C C . GLU A 1 84 ? 11.741 16.435 -26.471 1.00 83.38 84 GLU A C 1
ATOM 643 O O . GLU A 1 84 ? 11.982 17.546 -26.005 1.00 83.38 84 GLU A O 1
ATOM 648 N N . GLN A 1 85 ? 12.698 15.521 -26.655 1.00 81.25 85 GLN A N 1
ATOM 649 C CA . GLN A 1 85 ? 14.096 15.700 -26.261 1.00 81.25 85 GLN A CA 1
ATOM 650 C C . GLN A 1 85 ? 14.996 16.159 -27.415 1.00 81.25 85 GLN A C 1
ATOM 652 O O . GLN A 1 85 ? 15.904 16.971 -27.220 1.00 81.25 85 GLN A O 1
ATOM 657 N N . TYR A 1 86 ? 14.773 15.618 -28.616 1.00 77.44 86 TYR A N 1
ATOM 658 C CA . TYR A 1 86 ? 15.658 15.825 -29.771 1.00 77.44 86 TYR A CA 1
ATOM 659 C C . TYR A 1 86 ? 15.033 16.683 -30.873 1.00 77.44 86 TYR A C 1
ATOM 661 O O . TYR A 1 86 ? 15.746 17.261 -31.701 1.00 77.44 86 TYR A O 1
ATOM 669 N N . ALA A 1 87 ? 13.706 16.780 -30.888 1.00 70.19 87 ALA A N 1
ATOM 670 C CA . ALA A 1 87 ? 12.953 17.746 -31.658 1.00 70.19 87 ALA A CA 1
ATOM 671 C C . ALA A 1 87 ? 12.653 18.944 -30.771 1.00 70.19 87 ALA A C 1
ATOM 673 O O . ALA A 1 87 ? 12.197 18.802 -29.650 1.00 70.19 87 ALA A O 1
ATOM 674 N N . ASN A 1 88 ? 12.895 20.157 -31.256 1.00 69.81 88 ASN A N 1
ATOM 675 C CA . ASN A 1 88 ? 12.446 21.365 -30.564 1.00 69.81 88 ASN A CA 1
ATOM 676 C C . ASN A 1 88 ? 10.903 21.453 -30.612 1.00 69.81 88 ASN A C 1
ATOM 678 O O . ASN A 1 88 ? 10.352 22.332 -31.279 1.00 69.81 88 ASN A O 1
ATOM 682 N N . VAL A 1 89 ? 10.196 20.517 -29.967 1.00 79.88 89 VAL A N 1
ATOM 683 C CA . VAL A 1 89 ? 8.736 20.446 -29.869 1.00 79.88 89 VAL A CA 1
ATOM 684 C C . VAL A 1 89 ? 8.299 21.548 -28.919 1.00 79.88 89 VAL A C 1
ATOM 686 O O . VAL A 1 89 ? 8.160 21.365 -27.715 1.00 79.88 89 VAL A O 1
ATOM 689 N N . GLY A 1 90 ? 8.137 22.749 -29.463 1.00 79.38 90 GLY A N 1
ATOM 690 C CA . GLY A 1 90 ? 7.536 23.855 -28.729 1.00 79.38 90 GLY A CA 1
ATOM 691 C C . GLY A 1 90 ? 6.017 23.704 -28.633 1.00 79.38 90 GLY A C 1
ATOM 692 O O . GLY A 1 90 ? 5.412 22.940 -29.380 1.00 79.38 90 GLY A O 1
ATOM 693 N N . LYS A 1 91 ? 5.386 24.554 -27.813 1.00 86.00 91 LYS A N 1
ATOM 694 C CA . LYS A 1 91 ? 3.923 24.665 -27.596 1.00 86.00 91 LYS A CA 1
ATOM 695 C C . LYS A 1 91 ? 3.031 24.754 -28.849 1.00 86.00 91 LYS A C 1
ATOM 697 O O . LYS A 1 91 ? 1.817 24.667 -28.750 1.00 86.00 91 LYS A O 1
ATOM 702 N N . ASN A 1 92 ? 3.632 24.990 -30.009 1.00 89.56 92 ASN A N 1
ATOM 703 C CA . ASN A 1 92 ? 2.966 25.132 -31.299 1.00 89.56 92 ASN A CA 1
ATOM 704 C C . ASN A 1 92 ? 3.101 23.877 -32.178 1.00 89.56 92 ASN A C 1
ATOM 706 O O . ASN A 1 92 ? 2.760 23.930 -33.356 1.00 89.56 92 ASN A O 1
ATOM 710 N N . THR A 1 93 ? 3.670 22.790 -31.652 1.00 91.62 93 THR A N 1
ATOM 711 C CA . THR A 1 93 ? 3.894 21.537 -32.377 1.00 91.62 93 THR A CA 1
ATOM 712 C C . THR A 1 93 ? 3.014 20.449 -31.783 1.00 91.62 93 THR A C 1
ATOM 714 O O . THR A 1 93 ? 3.103 20.159 -30.595 1.00 91.62 93 THR A O 1
ATOM 717 N N . THR A 1 94 ? 2.191 19.826 -32.613 1.00 91.75 94 THR A N 1
ATOM 718 C CA . THR A 1 94 ? 1.369 18.672 -32.254 1.00 91.75 94 THR A CA 1
ATOM 719 C C . THR A 1 94 ? 1.971 17.435 -32.896 1.00 91.75 94 THR A C 1
ATOM 721 O O . THR A 1 94 ? 2.045 17.349 -34.123 1.00 91.75 94 THR A O 1
ATOM 724 N N . ILE A 1 95 ? 2.407 16.476 -32.081 1.00 93.62 95 ILE A N 1
ATOM 725 C CA . ILE A 1 95 ? 2.821 15.158 -32.567 1.00 93.62 95 ILE A CA 1
ATOM 726 C C . ILE A 1 95 ? 1.557 14.348 -32.869 1.00 93.62 95 ILE A C 1
ATOM 728 O O . ILE A 1 95 ? 0.706 14.176 -32.002 1.00 93.62 95 ILE A O 1
ATOM 732 N N . LEU A 1 96 ? 1.422 13.890 -34.111 1.00 91.25 96 LEU A N 1
ATOM 733 C CA . LEU A 1 96 ? 0.272 13.125 -34.599 1.00 91.25 96 LEU A CA 1
ATOM 734 C C . LEU A 1 96 ? 0.536 11.617 -34.533 1.00 91.25 96 LEU A C 1
ATOM 736 O O . LEU A 1 96 ? -0.350 10.843 -34.187 1.00 91.25 96 LEU A O 1
ATOM 740 N N . VAL A 1 97 ? 1.762 11.204 -34.863 1.00 90.56 97 VAL A N 1
ATOM 741 C CA . VAL A 1 97 ? 2.213 9.806 -34.829 1.00 90.56 97 VAL A CA 1
ATOM 742 C C . VAL A 1 97 ? 3.635 9.779 -34.293 1.00 90.56 97 VAL A C 1
ATOM 744 O O . VAL A 1 97 ? 4.460 10.575 -34.733 1.00 90.56 97 VAL A O 1
ATOM 747 N N . ARG A 1 98 ? 3.939 8.847 -33.387 1.00 90.69 98 ARG A N 1
ATOM 748 C CA . ARG A 1 98 ? 5.273 8.629 -32.810 1.00 90.69 98 ARG A CA 1
ATOM 749 C C . ARG A 1 98 ? 5.584 7.134 -32.789 1.00 90.69 98 ARG A C 1
ATOM 751 O O . ARG A 1 98 ? 4.718 6.335 -32.440 1.00 90.69 98 ARG A O 1
ATOM 758 N N . GLY A 1 99 ? 6.810 6.751 -33.140 1.00 87.19 99 GLY A N 1
ATOM 759 C CA . GLY A 1 99 ? 7.236 5.354 -33.128 1.00 87.19 99 GLY A CA 1
ATOM 760 C C . GLY A 1 99 ? 8.617 5.123 -33.736 1.00 87.19 99 GLY A C 1
ATOM 761 O O . GLY A 1 99 ? 9.278 6.045 -34.208 1.00 87.19 99 GLY A O 1
ATOM 762 N N . LEU A 1 100 ? 9.047 3.857 -33.742 1.00 88.12 100 LEU A N 1
ATOM 763 C CA . LEU A 1 100 ? 10.348 3.445 -34.285 1.00 88.12 100 LEU A CA 1
ATOM 764 C C . LEU A 1 100 ? 10.477 3.721 -35.785 1.00 88.12 100 LEU A C 1
ATOM 766 O O . LEU A 1 100 ? 11.552 4.093 -36.248 1.00 88.12 100 LEU A O 1
ATOM 770 N N . ASP A 1 101 ? 9.393 3.549 -36.536 1.00 93.56 101 ASP A N 1
ATOM 771 C CA . ASP A 1 101 ? 9.443 3.567 -38.000 1.00 93.56 101 ASP A CA 1
ATOM 772 C C . ASP A 1 101 ? 8.721 4.764 -38.619 1.00 93.56 101 ASP A C 1
ATOM 774 O O . ASP A 1 101 ? 8.814 4.975 -39.830 1.00 93.56 101 ASP A O 1
ATOM 778 N N . ARG A 1 102 ? 8.037 5.578 -37.801 1.00 94.31 102 ARG A N 1
ATOM 779 C CA . ARG A 1 102 ? 7.299 6.751 -38.271 1.00 94.31 102 ARG A CA 1
ATOM 780 C C . ARG A 1 102 ? 7.178 7.845 -37.210 1.00 94.31 102 ARG A C 1
ATOM 782 O O . ARG A 1 102 ? 6.885 7.558 -36.054 1.00 94.31 102 ARG A O 1
ATOM 789 N N . LEU A 1 103 ? 7.346 9.094 -37.637 1.00 94.50 103 LEU A N 1
ATOM 790 C CA . LEU A 1 103 ? 6.990 10.300 -36.888 1.00 94.50 103 LEU A CA 1
ATOM 791 C C . LEU A 1 103 ? 6.170 11.206 -37.796 1.00 94.50 103 LEU A C 1
ATOM 793 O O . LEU A 1 103 ? 6.598 11.494 -38.911 1.00 94.50 103 LEU A O 1
ATOM 797 N N . GLU A 1 104 ? 5.047 11.706 -37.300 1.00 95.19 104 GLU A N 1
ATOM 798 C CA . GLU A 1 104 ? 4.269 12.751 -37.959 1.00 95.19 104 GLU A CA 1
ATOM 799 C C . GLU A 1 104 ? 3.956 13.858 -36.977 1.00 95.19 104 GLU A C 1
ATOM 801 O O . GLU A 1 104 ? 3.571 13.593 -35.839 1.00 95.19 104 GLU A O 1
ATOM 806 N N . TYR A 1 105 ? 4.096 15.101 -37.419 1.00 93.94 105 TYR A N 1
ATOM 807 C CA . TYR A 1 105 ? 3.725 16.245 -36.608 1.00 93.94 105 TYR A CA 1
ATOM 808 C C . TYR A 1 105 ? 3.195 17.398 -37.449 1.00 93.94 105 TYR A C 1
ATOM 810 O O . TYR A 1 105 ? 3.447 17.509 -38.653 1.00 93.94 105 TYR A O 1
ATOM 818 N N . GLN A 1 106 ? 2.499 18.299 -36.771 1.00 95.06 106 GLN A N 1
ATOM 819 C CA . GLN A 1 106 ? 2.002 19.551 -37.308 1.00 95.06 106 GLN A CA 1
ATOM 820 C C . GLN A 1 106 ? 2.527 20.714 -36.472 1.00 95.06 106 GLN A C 1
ATOM 822 O O . GLN A 1 106 ? 2.567 20.631 -35.251 1.00 95.06 106 GLN A O 1
ATOM 827 N N . VAL A 1 107 ? 2.936 21.799 -37.124 1.00 91.50 107 VAL A N 1
ATOM 828 C CA . VAL A 1 107 ? 3.316 23.052 -36.469 1.00 91.50 107 VAL A CA 1
ATOM 829 C C . VAL A 1 107 ? 2.302 24.113 -36.854 1.00 91.50 107 VAL A C 1
ATOM 831 O O . VAL A 1 107 ? 2.131 24.403 -38.041 1.00 91.50 107 VAL A O 1
ATOM 834 N N . GLN A 1 108 ? 1.653 24.702 -35.856 1.00 91.19 108 GLN A N 1
ATOM 835 C CA . GLN A 1 108 ? 0.635 25.724 -36.040 1.00 91.19 108 GLN A CA 1
ATOM 836 C C . GLN A 1 108 ? 0.955 26.964 -35.206 1.00 91.19 108 GLN A C 1
ATOM 838 O O . GLN A 1 108 ? 0.992 26.922 -33.980 1.00 91.19 108 GLN A O 1
ATOM 843 N N . THR A 1 109 ? 1.148 28.097 -35.878 1.00 88.25 109 THR A N 1
ATOM 844 C CA . THR A 1 109 ? 1.228 29.421 -35.247 1.00 88.25 109 THR A CA 1
ATOM 845 C C . THR A 1 109 ? 0.294 30.400 -35.955 1.00 88.25 109 THR A C 1
ATOM 847 O O . THR A 1 109 ? -0.328 30.070 -36.969 1.00 88.25 109 THR A O 1
ATOM 850 N N . THR A 1 110 ? 0.166 31.622 -35.432 1.00 88.88 110 THR A N 1
ATOM 851 C CA . THR A 1 110 ? -0.632 32.681 -36.063 1.00 88.88 110 THR A CA 1
ATOM 852 C C . THR A 1 110 ? -0.096 32.990 -37.466 1.00 88.88 110 THR A C 1
ATOM 854 O O . THR A 1 110 ? 0.901 33.690 -37.619 1.00 88.88 110 THR A O 1
ATOM 857 N N . GLY A 1 111 ? -0.767 32.463 -38.494 1.00 86.12 111 GLY A N 1
ATOM 858 C CA . GLY A 1 111 ? -0.409 32.657 -39.903 1.00 86.12 111 GLY A CA 1
ATOM 859 C C . GLY A 1 111 ? 0.562 31.626 -40.492 1.00 86.12 111 GLY A C 1
ATOM 860 O O . GLY A 1 111 ? 0.983 31.800 -41.633 1.00 86.12 111 GLY A O 1
ATOM 861 N N . TYR A 1 112 ? 0.906 30.556 -39.766 1.00 88.56 112 TYR A N 1
ATOM 862 C CA . TYR A 1 112 ? 1.784 29.494 -40.267 1.00 88.56 112 TYR A CA 1
ATOM 863 C C . TYR A 1 112 ? 1.224 28.114 -39.928 1.00 88.56 112 TYR A C 1
ATOM 865 O O . TYR A 1 112 ? 0.983 27.799 -38.763 1.00 88.56 112 TYR A O 1
ATOM 873 N N . LEU A 1 113 ? 1.055 27.287 -40.959 1.00 91.56 113 LEU A N 1
ATOM 874 C CA . LEU A 1 113 ? 0.691 25.884 -40.832 1.00 91.56 113 LEU A CA 1
ATOM 875 C C . LEU A 1 113 ? 1.681 25.052 -41.638 1.00 91.56 113 LEU A C 1
ATOM 877 O O . LEU A 1 113 ? 1.820 25.254 -42.844 1.00 91.56 113 LEU A O 1
ATOM 881 N N . ALA A 1 114 ? 2.357 24.127 -40.972 1.00 93.62 114 ALA A N 1
ATOM 882 C CA . ALA A 1 114 ? 3.221 23.156 -41.620 1.00 93.62 114 ALA A CA 1
ATOM 883 C C . ALA A 1 114 ? 2.968 21.763 -41.058 1.00 93.62 114 ALA A C 1
ATOM 885 O O . ALA A 1 114 ? 2.600 21.621 -39.894 1.00 93.62 114 ALA A O 1
ATOM 886 N N . SER A 1 115 ? 3.211 20.736 -41.862 1.00 93.62 115 SER A N 1
ATOM 887 C CA . SER A 1 115 ? 3.255 19.357 -41.385 1.00 93.62 115 SER A CA 1
ATOM 888 C C . SER A 1 115 ? 4.525 18.679 -41.865 1.00 93.62 115 SER A C 1
ATOM 890 O O . SER A 1 115 ? 5.112 19.071 -42.877 1.00 93.62 115 SER A O 1
ATOM 892 N N . ALA A 1 116 ? 4.967 17.665 -41.137 1.00 93.00 116 ALA A N 1
ATOM 893 C CA . ALA A 1 116 ? 6.105 16.865 -41.536 1.00 93.00 116 ALA A CA 1
ATOM 894 C C . ALA A 1 116 ? 5.899 15.402 -41.156 1.00 93.00 116 ALA A C 1
ATOM 896 O O . ALA A 1 116 ? 5.338 15.108 -40.101 1.00 93.00 116 ALA A O 1
ATOM 897 N N . SER A 1 117 ? 6.372 14.505 -42.014 1.00 94.19 117 SER A N 1
ATOM 898 C CA . SER A 1 117 ? 6.399 13.067 -41.775 1.00 94.19 117 SER A CA 1
ATOM 899 C C . SER A 1 117 ? 7.790 12.516 -42.060 1.00 94.19 117 SER A C 1
ATOM 901 O O . SER A 1 117 ? 8.342 12.784 -43.127 1.00 94.19 117 SER A O 1
ATOM 903 N N . TRP A 1 118 ? 8.321 11.704 -41.152 1.00 94.00 118 TRP A N 1
ATOM 904 C CA . TRP A 1 118 ? 9.482 10.844 -41.384 1.00 94.00 118 TRP A CA 1
ATOM 905 C C . TRP A 1 118 ? 9.020 9.407 -41.311 1.00 94.00 118 TRP A C 1
ATOM 907 O O . TRP A 1 118 ? 8.380 9.020 -40.337 1.00 94.00 118 TRP A O 1
ATOM 917 N N . THR A 1 119 ? 9.365 8.622 -42.322 1.00 95.75 119 THR A N 1
ATOM 918 C CA . THR A 1 119 ? 9.060 7.194 -42.373 1.00 95.75 119 THR A CA 1
ATOM 919 C C . THR A 1 119 ? 10.313 6.430 -42.757 1.00 95.75 119 THR A C 1
ATOM 921 O O . THR A 1 119 ? 11.107 6.891 -43.576 1.00 95.75 119 THR A O 1
ATOM 924 N N . VAL A 1 120 ? 10.507 5.256 -42.173 1.00 95.50 120 VAL A N 1
ATOM 925 C CA . VAL A 1 120 ? 11.562 4.334 -42.597 1.00 95.50 120 VAL A CA 1
ATOM 926 C C . VAL A 1 120 ? 11.210 3.782 -43.973 1.00 95.50 120 VAL A C 1
ATOM 928 O O . VAL A 1 120 ? 10.174 3.147 -44.152 1.00 95.50 120 VAL A O 1
ATOM 931 N N . ALA A 1 121 ? 12.071 4.046 -44.950 1.00 95.06 121 ALA A N 1
ATOM 932 C CA . ALA A 1 121 ? 11.909 3.594 -46.327 1.00 95.06 121 ALA A CA 1
ATOM 933 C C . ALA A 1 121 ? 12.539 2.212 -46.551 1.00 95.06 121 ALA A C 1
ATOM 935 O O . ALA A 1 121 ? 12.004 1.386 -47.286 1.00 95.06 121 ALA A O 1
ATOM 936 N N . GLU A 1 122 ? 13.680 1.952 -45.913 1.00 95.69 122 GLU A N 1
ATOM 937 C CA . GLU A 1 122 ? 14.388 0.676 -45.999 1.00 95.69 122 GLU A CA 1
ATOM 938 C C . GLU A 1 122 ? 15.136 0.425 -44.694 1.00 95.69 122 GLU A C 1
ATOM 940 O O . GLU A 1 122 ? 15.751 1.331 -44.137 1.00 95.69 122 GLU A O 1
ATOM 945 N N . GLU A 1 123 ? 15.128 -0.816 -44.223 1.00 96.81 123 GLU A N 1
ATOM 946 C CA . GLU A 1 123 ? 15.919 -1.223 -43.073 1.00 96.81 123 GLU A CA 1
ATOM 947 C C . GLU A 1 123 ? 16.320 -2.687 -43.207 1.00 96.81 123 GLU A C 1
ATOM 949 O O . GLU A 1 123 ? 15.478 -3.521 -43.541 1.00 96.81 123 GLU A O 1
ATOM 954 N N . LYS A 1 124 ? 17.603 -2.993 -42.991 1.00 97.00 124 LYS A N 1
ATOM 955 C CA . LYS A 1 124 ? 18.164 -4.340 -43.159 1.00 97.00 124 LYS A CA 1
ATOM 956 C C . LYS A 1 124 ? 19.266 -4.623 -42.150 1.00 97.00 124 LYS A C 1
ATOM 958 O O . LYS A 1 124 ? 20.021 -3.722 -41.780 1.00 97.00 124 LYS A O 1
ATOM 963 N N . TYR A 1 125 ? 19.396 -5.898 -41.798 1.00 97.75 125 TYR A N 1
ATOM 964 C CA . TYR A 1 125 ? 20.369 -6.402 -40.840 1.00 97.75 125 TYR A CA 1
ATOM 965 C C . TYR A 1 125 ? 21.166 -7.579 -41.390 1.00 97.75 125 TYR A C 1
ATOM 967 O O . TYR A 1 125 ? 20.701 -8.350 -42.226 1.00 97.75 125 TYR A O 1
ATOM 975 N N . SER A 1 126 ? 22.381 -7.739 -40.878 1.00 97.06 126 SER A N 1
ATOM 976 C CA . SER A 1 126 ? 23.203 -8.927 -41.072 1.00 97.06 126 SER A CA 1
ATOM 977 C C . SER A 1 126 ? 23.813 -9.341 -39.743 1.00 97.06 126 SER A C 1
ATOM 979 O O . SER A 1 126 ? 24.417 -8.510 -39.064 1.00 97.06 126 SER A O 1
ATOM 981 N N . TRP A 1 127 ? 23.698 -10.619 -39.410 1.00 97.38 127 TRP A N 1
ATOM 982 C CA . TRP A 1 127 ? 24.189 -11.194 -38.163 1.00 97.38 127 TRP A CA 1
ATOM 983 C C . TRP A 1 127 ? 25.345 -12.155 -38.443 1.00 97.38 127 TRP A C 1
ATOM 985 O O . TRP A 1 127 ? 25.280 -12.956 -39.374 1.00 97.38 127 TRP A O 1
ATOM 995 N N . ASP A 1 128 ? 26.385 -12.084 -37.621 1.00 96.62 128 ASP A N 1
ATOM 996 C CA . ASP A 1 128 ? 27.552 -12.956 -37.656 1.00 96.62 128 ASP A CA 1
ATOM 997 C C . ASP A 1 128 ? 27.826 -13.498 -36.251 1.00 96.62 128 ASP A C 1
ATOM 999 O O . ASP A 1 128 ? 28.120 -12.752 -35.316 1.00 96.62 128 ASP A O 1
ATOM 1003 N N . THR A 1 129 ? 27.719 -14.814 -36.099 1.00 94.81 129 THR A N 1
ATOM 1004 C CA . THR A 1 129 ? 28.003 -15.521 -34.845 1.00 94.81 129 THR A CA 1
ATOM 1005 C C . THR A 1 129 ? 29.414 -16.112 -34.814 1.00 94.81 129 THR A C 1
ATOM 1007 O O . THR A 1 129 ? 29.731 -16.916 -33.941 1.00 94.81 129 THR A O 1
ATOM 1010 N N . GLY A 1 130 ? 30.261 -15.832 -35.813 1.00 91.69 130 GLY A N 1
ATOM 1011 C CA . GLY A 1 130 ? 31.574 -16.464 -35.943 1.00 91.69 130 GLY A CA 1
ATOM 1012 C C . GLY A 1 130 ? 31.495 -17.985 -36.122 1.00 91.69 130 GLY A C 1
ATOM 1013 O O . GLY A 1 130 ? 32.431 -18.696 -35.759 1.00 91.69 130 GLY A O 1
ATOM 1014 N N . LYS A 1 131 ? 30.373 -18.490 -36.662 1.00 89.62 131 LYS A N 1
ATOM 1015 C CA . LYS A 1 131 ? 30.012 -19.922 -36.747 1.00 89.62 131 LYS A CA 1
ATOM 1016 C C . LYS A 1 131 ? 29.781 -20.592 -35.384 1.00 89.62 131 LYS A C 1
ATOM 1018 O O . LYS A 1 131 ? 29.944 -21.806 -35.261 1.00 89.62 131 LYS A O 1
ATOM 1023 N N . GLN A 1 132 ? 29.417 -19.817 -34.364 1.00 88.94 132 GLN A N 1
ATOM 1024 C CA . GLN A 1 132 ? 29.103 -20.319 -33.030 1.00 88.94 132 GLN A CA 1
ATOM 1025 C C . GLN A 1 132 ? 27.582 -20.314 -32.816 1.00 88.94 132 GLN A C 1
ATOM 1027 O O . GLN A 1 132 ? 26.941 -19.266 -32.740 1.00 88.94 132 GLN A O 1
ATOM 1032 N N . GLY A 1 133 ? 26.996 -21.508 -32.736 1.00 89.94 133 GLY A N 1
ATOM 1033 C CA . GLY A 1 133 ? 25.546 -21.695 -32.642 1.00 89.94 133 GLY A CA 1
ATOM 1034 C C . GLY A 1 133 ? 24.861 -21.671 -34.010 1.00 89.94 133 GLY A C 1
ATOM 1035 O O . GLY A 1 133 ? 25.477 -21.327 -35.023 1.00 89.94 133 GLY A O 1
ATOM 1036 N N . ALA A 1 134 ? 23.594 -22.081 -34.046 1.00 92.81 134 ALA A N 1
ATOM 1037 C CA . ALA A 1 134 ? 22.782 -22.058 -35.263 1.00 92.81 134 ALA A CA 1
ATOM 1038 C C . ALA A 1 134 ? 21.966 -20.763 -35.311 1.00 92.81 134 ALA A C 1
ATOM 1040 O O . ALA A 1 134 ? 21.420 -20.354 -34.292 1.00 92.81 134 ALA A O 1
ATOM 1041 N N . LEU A 1 135 ? 21.895 -20.117 -36.476 1.00 95.00 135 LEU A N 1
ATOM 1042 C CA . LEU A 1 135 ? 21.199 -18.844 -36.651 1.00 95.00 135 LEU A CA 1
ATOM 1043 C C . LEU A 1 135 ? 20.210 -18.928 -37.816 1.00 95.00 135 LEU A C 1
ATOM 1045 O O . LEU A 1 135 ? 20.590 -19.348 -38.910 1.00 95.00 135 LEU A O 1
ATOM 1049 N N . TYR A 1 136 ? 18.978 -18.471 -37.601 1.00 93.19 136 TYR A N 1
ATOM 1050 C CA . TYR A 1 136 ? 17.918 -18.450 -38.610 1.00 93.19 136 TYR A CA 1
ATOM 1051 C C . TYR A 1 136 ? 17.180 -17.107 -38.601 1.00 93.19 136 TYR A C 1
ATOM 1053 O O . TYR A 1 136 ? 16.795 -16.627 -37.540 1.00 93.19 136 TYR A O 1
ATOM 1061 N N . SER A 1 137 ? 16.961 -16.495 -39.769 1.00 91.69 137 SER A N 1
ATOM 1062 C CA . SER A 1 137 ? 16.167 -15.257 -39.877 1.00 91.69 137 SER A CA 1
ATOM 1063 C C . SER A 1 137 ? 14.688 -15.547 -39.649 1.00 91.69 137 SER A C 1
ATOM 1065 O O . SER A 1 137 ? 14.161 -16.501 -40.220 1.00 91.69 137 SER A O 1
ATOM 1067 N N . ILE A 1 138 ? 14.026 -14.725 -38.834 1.00 90.56 138 ILE A N 1
ATOM 1068 C CA . ILE A 1 138 ? 12.587 -14.836 -38.549 1.00 90.56 138 ILE A CA 1
ATOM 1069 C C . ILE A 1 138 ? 11.784 -13.935 -39.496 1.00 90.56 138 ILE A C 1
ATOM 1071 O O . ILE A 1 138 ? 10.686 -14.290 -39.915 1.00 90.56 138 ILE A O 1
ATOM 1075 N N . ASP A 1 139 ? 12.340 -12.784 -39.867 1.00 90.38 139 ASP A N 1
ATOM 1076 C CA . ASP A 1 139 ? 11.717 -11.806 -40.757 1.00 90.38 139 ASP A CA 1
ATOM 1077 C C . ASP A 1 139 ? 12.562 -11.543 -42.018 1.00 90.38 139 ASP A C 1
ATOM 1079 O O . ASP A 1 139 ? 13.661 -12.080 -42.200 1.00 90.38 139 ASP A O 1
ATOM 1083 N N . GLN A 1 140 ? 12.000 -10.752 -42.939 1.00 87.62 140 GLN A N 1
ATOM 1084 C CA . GLN A 1 140 ? 12.587 -10.480 -44.257 1.00 87.62 140 GLN A CA 1
ATOM 1085 C C . GLN A 1 140 ? 13.780 -9.518 -44.205 1.00 87.62 140 GLN A C 1
ATOM 1087 O O . GLN A 1 140 ? 14.633 -9.556 -45.090 1.00 87.62 140 GLN A O 1
ATOM 1092 N N . ASN A 1 141 ? 13.829 -8.639 -43.203 1.00 91.12 141 ASN A N 1
ATOM 1093 C CA . ASN A 1 141 ? 14.913 -7.677 -43.009 1.00 91.12 141 ASN A CA 1
ATOM 1094 C C . ASN A 1 141 ? 15.997 -8.178 -42.045 1.00 91.12 141 ASN A C 1
ATOM 1096 O O . ASN A 1 141 ? 17.001 -7.486 -41.868 1.00 91.12 141 ASN A O 1
ATOM 1100 N N . SER A 1 142 ? 15.805 -9.358 -41.452 1.00 94.69 142 SER A N 1
ATOM 1101 C CA . SER A 1 142 ? 16.649 -9.927 -40.404 1.00 94.69 142 SER A CA 1
ATOM 1102 C C . SER A 1 142 ? 16.725 -9.046 -39.153 1.00 94.69 142 SER A C 1
ATOM 1104 O O . SER A 1 142 ? 17.715 -9.103 -38.425 1.00 94.69 142 SER A O 1
ATOM 1106 N N . GLU A 1 143 ? 15.692 -8.236 -38.886 1.00 95.50 143 GLU A N 1
ATOM 1107 C CA . GLU A 1 143 ? 15.557 -7.507 -37.616 1.00 95.50 143 GLU A CA 1
ATOM 1108 C C . GLU A 1 143 ? 15.535 -8.503 -36.453 1.00 95.50 143 GLU A C 1
ATOM 1110 O O . GLU A 1 143 ? 16.157 -8.261 -35.416 1.00 95.50 143 GLU A O 1
ATOM 1115 N N . ARG A 1 144 ? 14.872 -9.648 -36.650 1.00 96.06 144 ARG A N 1
ATOM 1116 C CA . ARG A 1 144 ? 14.797 -10.754 -35.699 1.00 96.06 144 ARG A CA 1
ATOM 1117 C C . ARG A 1 144 ? 15.427 -12.019 -36.261 1.00 96.06 144 ARG A C 1
ATOM 1119 O O . ARG A 1 144 ? 15.143 -12.450 -37.381 1.00 96.06 144 ARG A O 1
ATOM 1126 N N . VAL A 1 145 ? 16.231 -12.666 -35.429 1.00 96.38 145 VAL A N 1
ATOM 1127 C CA . VAL A 1 145 ? 16.842 -13.965 -35.711 1.00 96.38 145 VAL A CA 1
ATOM 1128 C C . VAL A 1 145 ? 16.627 -14.909 -34.536 1.00 96.38 145 VAL A C 1
ATOM 1130 O O . VAL A 1 145 ? 16.638 -14.501 -33.380 1.00 96.38 145 VAL A O 1
ATOM 1133 N N . SER A 1 146 ? 16.435 -16.185 -34.830 1.00 95.81 146 SER A N 1
ATOM 1134 C CA . SER A 1 146 ? 16.483 -17.260 -33.851 1.00 95.81 146 SER A CA 1
ATOM 1135 C C . SER A 1 146 ? 17.925 -17.745 -33.753 1.00 95.81 146 SER A C 1
ATOM 1137 O O . SER A 1 146 ? 18.530 -18.085 -34.774 1.00 95.81 146 SER A O 1
ATOM 1139 N N . TRP A 1 147 ? 18.489 -17.739 -32.547 1.00 97.31 147 TRP A N 1
ATOM 1140 C CA . TRP A 1 147 ? 19.832 -18.235 -32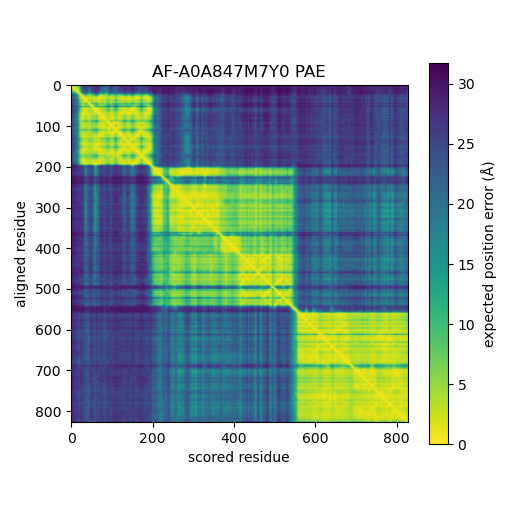.272 1.00 97.31 147 TRP A CA 1
ATOM 1141 C C . TRP A 1 147 ? 19.773 -19.391 -31.280 1.00 97.31 147 TRP A C 1
ATOM 1143 O O . TRP A 1 147 ? 19.308 -19.227 -30.153 1.00 97.31 147 TRP A O 1
ATOM 1153 N N . THR A 1 148 ? 20.270 -20.553 -31.695 1.00 95.62 148 THR A N 1
ATOM 1154 C CA . THR A 1 148 ? 20.465 -21.711 -30.821 1.00 95.62 148 THR A CA 1
ATOM 1155 C C . THR A 1 148 ? 21.877 -21.681 -30.254 1.00 95.62 148 THR A C 1
ATOM 1157 O O . THR A 1 148 ? 22.861 -21.794 -31.000 1.00 95.62 148 THR A O 1
ATOM 1160 N N . ALA A 1 149 ? 21.968 -21.551 -28.933 1.00 94.88 149 ALA A N 1
ATOM 1161 C CA . ALA A 1 149 ? 23.211 -21.509 -28.189 1.00 94.88 149 ALA A CA 1
ATOM 1162 C C . ALA A 1 149 ? 24.032 -22.798 -28.381 1.00 94.88 149 ALA A C 1
ATOM 1164 O O . ALA A 1 149 ? 23.475 -23.900 -28.411 1.00 94.88 149 ALA A O 1
ATOM 1165 N N . PRO A 1 150 ? 25.368 -22.706 -28.488 1.00 94.94 150 PRO A N 1
ATOM 1166 C CA . PRO A 1 150 ? 26.236 -23.878 -28.498 1.00 94.94 150 PRO A CA 1
ATOM 1167 C C . PRO A 1 150 ? 26.035 -24.774 -27.276 1.00 94.94 150 PRO A C 1
ATOM 1169 O O . PRO A 1 150 ? 25.706 -24.316 -26.190 1.00 94.94 150 PRO A O 1
ATOM 1172 N N . THR A 1 151 ? 26.322 -26.064 -27.427 1.00 89.88 151 THR A N 1
ATOM 1173 C CA . THR A 1 151 ? 26.232 -27.031 -26.321 1.00 89.88 151 THR A CA 1
ATOM 1174 C C . THR A 1 151 ? 27.370 -26.907 -25.303 1.00 89.88 151 THR A C 1
ATOM 1176 O O . THR A 1 151 ? 27.336 -27.533 -24.247 1.00 89.88 151 THR A O 1
ATOM 1179 N N . ARG A 1 152 ? 28.407 -26.122 -25.616 1.00 91.94 152 ARG A N 1
ATOM 1180 C CA . ARG A 1 152 ? 29.558 -25.889 -24.744 1.00 91.94 152 ARG A CA 1
ATOM 1181 C C . ARG A 1 152 ? 29.367 -24.590 -23.969 1.00 91.94 152 ARG A C 1
ATOM 1183 O O . ARG A 1 152 ? 29.116 -23.551 -24.571 1.00 91.94 152 ARG A O 1
ATOM 1190 N N . GLU A 1 153 ? 29.577 -24.643 -22.662 1.00 93.62 153 GLU A N 1
ATOM 1191 C CA . GLU A 1 153 ? 29.615 -23.454 -21.811 1.00 93.62 153 GLU A CA 1
ATOM 1192 C C . GLU A 1 153 ? 30.716 -22.474 -22.247 1.00 93.62 153 GLU A C 1
ATOM 1194 O O . GLU A 1 153 ? 31.804 -22.874 -22.677 1.00 93.62 153 GLU A O 1
ATOM 1199 N N . GLY A 1 154 ? 30.421 -21.180 -22.150 1.00 94.50 154 GLY A N 1
ATOM 1200 C CA . GLY A 1 154 ? 31.354 -20.113 -22.489 1.00 94.50 154 GLY A CA 1
ATOM 1201 C C . GLY A 1 154 ? 30.660 -18.799 -22.817 1.00 94.50 154 GLY A C 1
ATOM 1202 O O . GLY A 1 154 ? 29.439 -18.689 -22.772 1.00 94.50 154 GLY A O 1
ATOM 1203 N N . VAL A 1 155 ? 31.451 -17.788 -23.168 1.00 94.62 155 VAL A N 1
ATOM 1204 C CA . VAL A 1 155 ? 30.945 -16.489 -23.627 1.00 94.62 155 VAL A CA 1
ATOM 1205 C C . VAL A 1 155 ? 31.090 -16.409 -25.140 1.00 94.62 155 VAL A C 1
ATOM 1207 O O . VAL A 1 155 ? 32.194 -16.533 -25.674 1.00 94.62 155 VAL A O 1
ATOM 1210 N N . TYR A 1 156 ? 29.973 -16.185 -25.820 1.00 94.75 156 TYR A N 1
ATOM 1211 C CA . TYR A 1 156 ? 29.868 -16.176 -27.273 1.00 94.75 156 TYR A CA 1
ATOM 1212 C C . TYR A 1 156 ? 29.641 -14.761 -27.778 1.00 94.75 156 TYR A C 1
ATOM 1214 O O . TYR A 1 156 ? 28.833 -14.021 -27.220 1.00 94.75 156 TYR A O 1
ATOM 1222 N N . ARG A 1 157 ? 30.370 -14.376 -28.828 1.00 94.62 157 ARG A N 1
ATOM 1223 C CA . ARG A 1 157 ? 30.274 -13.037 -29.413 1.00 94.62 157 ARG A CA 1
ATOM 1224 C C . ARG A 1 157 ? 29.437 -13.074 -30.676 1.00 94.62 157 ARG A C 1
ATOM 1226 O O . ARG A 1 157 ? 29.729 -13.845 -31.584 1.00 94.62 157 ARG A O 1
ATOM 1233 N N . ILE A 1 158 ? 28.435 -12.209 -30.732 1.00 95.38 158 ILE A N 1
ATOM 1234 C CA . ILE A 1 158 ? 27.558 -12.058 -31.890 1.00 95.38 158 ILE A CA 1
ATOM 1235 C C . ILE A 1 158 ? 27.692 -10.626 -32.382 1.00 95.38 158 ILE A C 1
ATOM 1237 O O . ILE A 1 158 ? 27.484 -9.678 -31.624 1.00 95.38 158 ILE A O 1
ATOM 1241 N N . THR A 1 159 ? 28.062 -10.462 -33.646 1.00 96.19 159 THR A N 1
ATOM 1242 C CA . THR A 1 159 ? 28.120 -9.161 -34.304 1.00 96.19 159 THR A CA 1
ATOM 1243 C C . THR A 1 159 ? 26.886 -8.987 -35.168 1.00 96.19 159 THR A C 1
ATOM 1245 O O . THR A 1 159 ? 26.583 -9.820 -36.016 1.00 96.19 159 THR A O 1
ATOM 1248 N N . VAL A 1 160 ? 26.190 -7.874 -34.987 1.00 96.94 160 VAL A N 1
ATOM 1249 C CA . VAL A 1 160 ? 25.123 -7.443 -35.882 1.00 96.94 160 VAL A CA 1
ATOM 1250 C C . VAL A 1 160 ? 25.541 -6.162 -36.587 1.00 96.94 160 VAL A C 1
ATOM 1252 O O . VAL A 1 160 ? 26.119 -5.257 -35.982 1.00 96.94 160 VAL A O 1
ATOM 1255 N N . SER A 1 161 ? 25.242 -6.077 -37.876 1.00 97.19 161 SER A N 1
ATOM 1256 C CA . SER A 1 161 ? 25.313 -4.843 -38.647 1.00 97.19 161 SER A CA 1
ATOM 1257 C C . SER A 1 161 ? 23.929 -4.475 -39.149 1.00 97.19 161 SER A C 1
ATOM 1259 O O . SER A 1 161 ? 23.209 -5.346 -39.624 1.00 97.19 161 SER A O 1
ATOM 1261 N N . GLY A 1 162 ? 23.582 -3.195 -39.089 1.00 97.25 162 GLY A N 1
ATOM 1262 C CA . GLY A 1 162 ? 22.320 -2.674 -39.599 1.00 97.25 162 GLY A CA 1
ATOM 1263 C C . GLY A 1 162 ? 22.525 -1.431 -40.456 1.00 97.25 162 GLY A C 1
ATOM 1264 O O . GLY A 1 162 ? 23.548 -0.750 -40.350 1.00 97.25 162 GLY A O 1
ATOM 1265 N N . GLN A 1 163 ? 21.546 -1.145 -41.304 1.00 97.38 163 GLN A N 1
ATOM 1266 C CA . GLN A 1 163 ? 21.431 0.106 -42.047 1.00 97.38 163 GLN A CA 1
ATOM 1267 C C . GLN A 1 163 ? 19.952 0.474 -42.155 1.00 97.38 163 GLN A C 1
ATOM 1269 O O . GLN A 1 163 ? 19.123 -0.393 -42.440 1.00 97.38 163 GLN A O 1
ATOM 1274 N N . VAL A 1 164 ? 19.635 1.750 -41.948 1.00 96.75 164 VAL A N 1
ATOM 1275 C CA . VAL A 1 164 ? 18.284 2.293 -42.085 1.00 96.75 164 VAL A CA 1
ATOM 1276 C C . VAL A 1 164 ? 18.300 3.530 -42.978 1.00 96.75 164 VAL A C 1
ATOM 1278 O O . VAL A 1 164 ? 19.187 4.378 -42.875 1.00 96.75 164 VAL A O 1
ATOM 1281 N N . LYS A 1 165 ? 17.302 3.624 -43.855 1.00 96.62 165 LYS A N 1
ATOM 1282 C CA . LYS A 1 165 ? 17.018 4.792 -44.684 1.00 96.62 165 LYS A CA 1
ATOM 1283 C C . LYS A 1 165 ? 15.681 5.386 -44.291 1.00 96.62 165 LYS A C 1
ATOM 1285 O O . LYS A 1 165 ? 14.691 4.666 -44.155 1.00 96.62 165 LYS A O 1
ATOM 1290 N N . PHE A 1 166 ? 15.645 6.700 -44.164 1.00 95.38 166 PHE A N 1
ATOM 1291 C CA . PHE A 1 166 ? 14.448 7.470 -43.870 1.00 95.38 166 PHE A CA 1
ATOM 1292 C C . PHE A 1 166 ? 14.049 8.267 -45.099 1.00 95.38 166 PHE A C 1
ATOM 1294 O O . PHE A 1 166 ? 14.907 8.834 -45.767 1.00 95.38 166 PHE A O 1
ATOM 1301 N N . HIS A 1 167 ? 12.748 8.353 -45.337 1.00 96.00 167 HIS A N 1
ATOM 1302 C CA . HIS A 1 167 ? 12.142 9.298 -46.257 1.00 96.00 167 HIS A CA 1
ATOM 1303 C C . HIS A 1 167 ? 11.386 10.348 -45.444 1.00 96.00 167 HIS A C 1
ATOM 1305 O O . HIS A 1 167 ? 10.632 10.016 -44.522 1.00 96.00 167 HIS A O 1
ATOM 1311 N N . SER A 1 168 ? 11.605 11.618 -45.762 1.00 94.12 168 SER A N 1
ATOM 1312 C CA . SER A 1 168 ? 10.961 12.748 -45.105 1.00 94.12 168 SER A CA 1
ATOM 1313 C C . SER A 1 168 ? 10.164 13.571 -46.101 1.00 94.12 168 SER A C 1
ATOM 1315 O O . SER A 1 168 ? 10.647 13.872 -47.188 1.00 94.12 168 SER A O 1
ATOM 1317 N N . VAL A 1 169 ? 8.964 13.976 -45.695 1.00 95.62 169 VAL A N 1
ATOM 1318 C CA . VAL A 1 169 ? 8.094 14.881 -46.449 1.00 95.62 169 VAL A CA 1
ATOM 1319 C C . VAL A 1 169 ? 7.714 16.026 -45.525 1.00 95.62 169 VAL A C 1
ATOM 1321 O O . VAL A 1 169 ? 7.243 15.800 -44.411 1.00 95.62 169 VAL A O 1
ATOM 1324 N N . ARG A 1 170 ? 7.930 17.266 -45.961 1.00 92.94 170 ARG A N 1
ATOM 1325 C CA . ARG A 1 170 ? 7.568 18.482 -45.224 1.00 92.94 170 ARG A CA 1
ATOM 1326 C C . ARG A 1 170 ? 6.640 19.332 -46.073 1.00 92.94 170 ARG A C 1
ATOM 1328 O O . ARG A 1 170 ? 7.054 19.860 -47.100 1.00 92.94 170 ARG A O 1
ATOM 1335 N N . ASN A 1 171 ? 5.408 19.502 -45.615 1.00 93.38 171 ASN A N 1
ATOM 1336 C CA . ASN A 1 171 ? 4.439 20.415 -46.203 1.00 93.38 171 ASN A CA 1
ATOM 1337 C C . ASN A 1 171 ? 4.598 21.775 -45.529 1.00 93.38 171 ASN A C 1
ATOM 1339 O O . ASN A 1 171 ? 4.189 21.960 -44.383 1.00 93.38 171 ASN A O 1
ATOM 1343 N N . LEU A 1 172 ? 5.228 22.714 -46.226 1.00 91.94 172 LEU A N 1
ATOM 1344 C CA . LEU A 1 172 ? 5.422 24.086 -45.768 1.00 91.94 172 LEU A CA 1
ATOM 1345 C C . LEU A 1 172 ? 4.464 25.015 -46.535 1.00 91.94 172 LEU A C 1
ATOM 1347 O O . LEU A 1 172 ? 4.048 24.674 -47.644 1.00 91.94 172 LEU A O 1
ATOM 1351 N N . PRO A 1 173 ? 4.169 26.233 -46.041 1.00 85.62 173 PRO A N 1
ATOM 1352 C CA . PRO A 1 173 ? 3.366 27.205 -46.793 1.00 85.62 173 PRO A CA 1
ATOM 1353 C C . PRO A 1 173 ? 3.915 27.542 -48.192 1.00 85.62 173 PRO A C 1
ATOM 1355 O O . PRO A 1 173 ? 3.168 27.985 -49.057 1.00 85.62 173 PRO A O 1
ATOM 1358 N N . GLY A 1 174 ? 5.217 27.327 -48.420 1.00 87.81 174 GLY A N 1
ATOM 1359 C CA . GLY A 1 174 ? 5.886 27.516 -49.711 1.00 87.81 174 GLY A CA 1
ATOM 1360 C C . GLY A 1 174 ? 5.916 26.286 -50.630 1.00 87.81 174 GLY A C 1
ATOM 1361 O O . GLY A 1 174 ? 6.515 26.373 -51.698 1.00 87.81 174 GLY A O 1
ATOM 1362 N N . GLY A 1 175 ? 5.315 25.157 -50.235 1.00 91.62 175 GLY A N 1
ATOM 1363 C CA . GLY A 1 175 ? 5.288 23.912 -51.010 1.00 91.62 175 GLY A CA 1
ATOM 1364 C C . GLY A 1 175 ? 5.786 22.684 -50.241 1.00 91.62 175 GLY A C 1
ATOM 1365 O O . GLY A 1 175 ? 6.118 22.753 -49.055 1.00 91.62 175 GLY A O 1
ATOM 1366 N N . ILE A 1 176 ? 5.822 21.548 -50.940 1.00 93.38 176 ILE A N 1
ATOM 1367 C CA . ILE A 1 176 ? 6.270 20.255 -50.408 1.00 93.38 176 ILE A CA 1
ATOM 1368 C C . ILE A 1 176 ? 7.782 20.121 -50.611 1.00 93.38 176 ILE A C 1
ATOM 1370 O O . ILE A 1 176 ? 8.283 20.339 -51.713 1.00 93.38 176 ILE A O 1
ATOM 1374 N N . VAL A 1 177 ? 8.505 19.761 -49.551 1.00 93.88 177 VAL A N 1
ATOM 1375 C CA . VAL A 1 177 ? 9.937 19.439 -49.586 1.00 93.88 177 VAL A CA 1
ATOM 1376 C C . VAL A 1 177 ? 10.127 17.994 -49.156 1.00 93.88 177 VAL A C 1
ATOM 1378 O O . VAL A 1 177 ? 9.765 17.636 -48.036 1.00 93.88 177 VAL A O 1
ATOM 1381 N N . GLU A 1 178 ? 10.751 17.197 -50.015 1.00 93.75 178 GLU A N 1
ATOM 1382 C CA . GLU A 1 178 ? 11.103 15.807 -49.730 1.00 93.75 178 GLU A CA 1
ATOM 1383 C C . GLU A 1 178 ? 12.612 15.653 -49.526 1.00 93.75 178 GLU A C 1
ATOM 1385 O O . GLU A 1 178 ? 13.410 16.441 -50.046 1.00 93.75 178 GLU A O 1
ATOM 1390 N N . GLY A 1 179 ? 13.016 14.650 -48.753 1.00 92.31 179 GLY A N 1
ATOM 1391 C CA . GLY A 1 179 ? 14.424 14.321 -48.578 1.00 92.31 179 GLY A CA 1
ATOM 1392 C C . GLY A 1 179 ? 14.632 12.955 -47.951 1.00 92.31 179 GLY A C 1
ATOM 1393 O O . GLY A 1 179 ? 13.867 12.562 -47.070 1.00 92.31 179 GLY A O 1
ATOM 1394 N N . ASP A 1 180 ? 15.701 12.287 -48.373 1.00 92.12 180 ASP A N 1
ATOM 1395 C CA . ASP A 1 180 ? 16.110 10.986 -47.857 1.00 92.12 180 ASP A CA 1
ATOM 1396 C C . ASP A 1 180 ? 17.354 11.114 -46.970 1.00 92.12 180 ASP A C 1
ATOM 1398 O O . ASP A 1 180 ? 18.241 11.934 -47.222 1.00 92.12 180 ASP A O 1
ATOM 1402 N N . GLU A 1 181 ? 17.428 10.288 -45.931 1.00 91.62 181 GLU A N 1
ATOM 1403 C CA . GLU A 1 181 ? 18.565 10.196 -45.014 1.00 91.62 181 GLU A CA 1
ATOM 1404 C C . GLU A 1 181 ? 18.970 8.728 -44.850 1.00 91.62 181 GLU A C 1
ATOM 1406 O O . GLU A 1 181 ? 18.112 7.852 -44.793 1.00 91.62 181 GLU A O 1
ATOM 1411 N N . ASP A 1 182 ? 20.268 8.448 -44.765 1.00 94.00 182 ASP A N 1
ATOM 1412 C CA . ASP A 1 182 ? 20.814 7.097 -44.609 1.00 94.00 182 ASP A CA 1
ATOM 1413 C C . ASP A 1 182 ? 21.715 7.067 -43.372 1.00 94.00 182 ASP A C 1
ATOM 1415 O O . ASP A 1 182 ? 22.583 7.929 -43.213 1.00 94.00 182 ASP A O 1
ATOM 1419 N N . SER A 1 183 ? 21.527 6.077 -42.496 1.00 94.00 183 SER A N 1
ATOM 1420 C CA . SER A 1 183 ? 22.370 5.912 -41.308 1.00 94.00 183 SER A CA 1
ATOM 1421 C C . SER A 1 183 ? 23.816 5.538 -41.630 1.00 94.00 183 SER A C 1
ATOM 1423 O O . SER A 1 183 ? 24.677 5.560 -40.751 1.00 94.00 183 SER A O 1
ATOM 1425 N N . GLY A 1 184 ? 24.073 5.103 -42.865 1.00 95.00 184 GLY A N 1
ATOM 1426 C CA . GLY A 1 184 ? 25.220 4.279 -43.191 1.00 95.00 184 GLY A CA 1
ATOM 1427 C C . GLY A 1 184 ? 25.136 2.917 -42.501 1.00 95.00 184 GLY A C 1
ATOM 1428 O O . GLY A 1 184 ? 24.200 2.604 -41.757 1.00 95.00 184 GLY A O 1
ATOM 1429 N N . LYS A 1 185 ? 26.144 2.080 -42.747 1.00 96.38 185 LYS A N 1
ATOM 1430 C CA . LYS A 1 185 ? 26.270 0.796 -42.059 1.00 96.38 185 LYS A CA 1
ATOM 1431 C C . LYS A 1 185 ? 26.790 1.027 -40.643 1.00 96.38 185 LYS A C 1
ATOM 1433 O O . LYS A 1 185 ? 27.925 1.464 -40.466 1.00 96.38 185 LYS A O 1
ATOM 1438 N N . VAL A 1 186 ? 25.995 0.652 -39.650 1.00 96.12 186 VAL A N 1
ATOM 1439 C CA . VAL A 1 186 ? 26.396 0.620 -38.238 1.00 96.12 186 VAL A CA 1
ATOM 1440 C C . VAL A 1 186 ? 26.536 -0.817 -37.766 1.00 96.12 186 VAL A C 1
ATOM 1442 O O . VAL A 1 186 ? 25.962 -1.733 -38.353 1.00 96.12 186 VAL A O 1
ATOM 1445 N N . SER A 1 187 ? 27.366 -1.070 -36.759 1.00 95.38 187 SER A N 1
ATOM 1446 C CA . SER A 1 187 ? 27.588 -2.426 -36.246 1.00 95.38 187 SER A CA 1
ATOM 1447 C C . SER A 1 187 ? 27.822 -2.432 -34.749 1.00 95.38 187 SER A C 1
ATOM 1449 O O . SER A 1 187 ? 28.377 -1.483 -34.201 1.00 95.38 187 SER A O 1
ATOM 1451 N N . ARG A 1 188 ? 27.419 -3.525 -34.105 1.00 93.88 188 ARG A N 1
ATOM 1452 C CA . ARG A 1 188 ? 27.627 -3.766 -32.682 1.00 93.88 188 ARG A CA 1
ATOM 1453 C C . ARG A 1 188 ? 27.933 -5.235 -32.441 1.00 93.88 188 ARG A C 1
ATOM 1455 O O . ARG A 1 188 ? 27.300 -6.105 -33.031 1.00 93.88 188 ARG A O 1
ATOM 1462 N N . THR A 1 189 ? 28.879 -5.492 -31.547 1.00 94.19 189 THR A N 1
ATOM 1463 C CA . THR A 1 189 ? 29.183 -6.836 -31.053 1.00 94.19 189 THR A CA 1
ATOM 1464 C C . THR A 1 189 ? 28.695 -6.957 -29.620 1.00 94.19 189 THR A C 1
ATOM 1466 O O . THR A 1 189 ? 29.025 -6.111 -28.792 1.00 94.19 189 THR A O 1
ATOM 1469 N N . ILE A 1 190 ? 27.927 -8.005 -29.337 1.00 93.06 190 ILE A N 1
ATOM 1470 C CA . ILE A 1 190 ? 27.445 -8.358 -28.000 1.00 93.06 190 ILE A CA 1
ATOM 1471 C C . ILE A 1 190 ? 28.081 -9.669 -27.544 1.00 93.06 190 ILE A C 1
ATOM 1473 O O . ILE A 1 190 ? 28.478 -10.492 -28.370 1.00 93.06 190 ILE A O 1
ATOM 1477 N N . SER A 1 191 ? 28.140 -9.866 -26.231 1.00 94.00 191 SER A N 1
ATOM 1478 C CA . SER A 1 191 ? 28.542 -11.126 -25.605 1.00 94.00 191 SER A CA 1
ATOM 1479 C C . SER A 1 191 ? 27.315 -11.793 -24.977 1.00 94.00 191 SER A C 1
ATOM 1481 O O . SER A 1 191 ? 26.557 -11.116 -24.292 1.00 94.00 191 SER A O 1
ATOM 1483 N N . ILE A 1 192 ? 27.114 -13.097 -25.169 1.00 93.94 192 ILE A N 1
ATOM 1484 C CA . ILE A 1 192 ? 26.085 -13.899 -24.483 1.00 93.94 192 ILE A CA 1
ATOM 1485 C C . ILE A 1 192 ? 26.788 -15.035 -23.739 1.00 93.94 192 ILE A C 1
ATOM 1487 O O . ILE A 1 192 ? 27.590 -15.759 -24.332 1.00 93.94 192 ILE A O 1
ATOM 1491 N N . ALA A 1 193 ? 26.523 -15.180 -22.442 1.00 95.00 193 ALA A N 1
ATOM 1492 C CA . ALA A 1 193 ? 27.019 -16.303 -21.659 1.00 95.00 193 ALA A CA 1
ATOM 1493 C C . ALA A 1 193 ? 26.122 -17.515 -21.888 1.00 95.00 193 ALA A C 1
ATOM 1495 O O . ALA A 1 193 ? 24.903 -17.411 -21.846 1.00 95.00 193 ALA A O 1
ATOM 1496 N N . VAL A 1 194 ? 26.733 -18.668 -22.109 1.00 94.44 194 VAL A N 1
ATOM 1497 C CA . VAL A 1 194 ? 26.049 -19.951 -22.204 1.00 94.44 194 VAL A CA 1
ATOM 1498 C C . VAL A 1 194 ? 26.496 -20.785 -21.021 1.00 94.44 194 VAL A C 1
ATOM 1500 O O . VAL A 1 194 ? 27.695 -21.032 -20.898 1.00 94.44 194 VAL A O 1
ATOM 1503 N N . LYS A 1 195 ? 25.564 -21.212 -20.171 1.00 91.81 195 LYS A N 1
ATOM 1504 C CA . LYS A 1 195 ? 25.831 -22.095 -19.029 1.00 91.81 195 LYS A CA 1
ATOM 1505 C C . LYS A 1 195 ? 25.499 -23.543 -19.368 1.00 91.81 195 LYS A C 1
ATOM 1507 O O . LYS A 1 195 ? 24.643 -23.819 -20.209 1.00 91.81 195 LYS A O 1
ATOM 1512 N N . LYS A 1 196 ? 26.188 -24.484 -18.722 1.00 83.00 196 LYS A N 1
ATOM 1513 C CA . LYS A 1 196 ? 25.829 -25.903 -18.801 1.00 83.00 196 LYS A CA 1
ATOM 1514 C C . LYS A 1 196 ? 24.442 -26.090 -18.176 1.00 83.00 196 LYS A C 1
ATOM 1516 O O . LYS A 1 196 ? 24.191 -25.541 -17.109 1.00 83.00 196 LYS A O 1
ATOM 1521 N N . GLY A 1 197 ? 23.568 -26.849 -18.840 1.00 62.34 197 GLY A N 1
ATOM 1522 C CA . GLY A 1 197 ? 22.285 -27.237 -18.258 1.00 62.34 197 GLY A CA 1
ATOM 1523 C C . GLY A 1 197 ? 22.512 -27.945 -16.925 1.00 62.34 197 GLY A C 1
ATOM 1524 O O . GLY A 1 197 ? 23.239 -28.941 -16.898 1.00 62.34 197 GLY A O 1
ATOM 1525 N N . GLU A 1 198 ? 21.961 -27.405 -15.838 1.00 48.03 198 GLU A N 1
ATOM 1526 C CA . GLU A 1 198 ? 21.851 -28.143 -14.581 1.00 48.03 198 GLU A CA 1
ATOM 1527 C C . GLU A 1 198 ? 20.978 -29.380 -14.827 1.00 48.03 198 GLU A C 1
ATOM 1529 O O . GLU A 1 198 ? 20.037 -29.344 -15.626 1.00 48.03 198 GLU A O 1
ATOM 1534 N N . GLU A 1 199 ? 21.358 -30.505 -14.215 1.00 48.19 199 GLU A N 1
ATOM 1535 C CA . GLU A 1 199 ? 20.500 -31.690 -14.165 1.00 48.19 199 GLU A CA 1
ATOM 1536 C C . GLU A 1 199 ? 19.123 -31.267 -13.647 1.00 48.19 199 GLU A C 1
ATOM 1538 O O . GLU A 1 199 ? 19.048 -30.412 -12.766 1.00 48.19 199 GLU A O 1
ATOM 1543 N N . ALA A 1 200 ? 18.061 -31.821 -14.245 1.00 49.72 200 ALA A N 1
ATOM 1544 C CA . ALA A 1 200 ? 16.673 -31.511 -13.917 1.00 49.72 200 ALA A CA 1
ATOM 1545 C C . ALA A 1 200 ? 16.512 -31.337 -12.403 1.00 49.72 200 ALA A C 1
ATOM 1547 O O . ALA A 1 200 ? 16.837 -32.260 -11.653 1.00 49.72 200 ALA A O 1
ATOM 1548 N N . ALA A 1 201 ? 16.080 -30.143 -11.983 1.00 53.72 201 ALA A N 1
ATOM 1549 C CA . ALA A 1 201 ? 15.856 -29.831 -10.581 1.00 53.72 201 ALA A CA 1
ATOM 1550 C C . ALA A 1 201 ? 15.039 -30.963 -9.947 1.00 53.72 201 ALA A C 1
ATOM 1552 O O . ALA A 1 201 ? 14.068 -31.433 -10.550 1.00 53.72 201 ALA A O 1
ATOM 1553 N N . GLU A 1 202 ? 15.466 -31.440 -8.776 1.00 59.78 202 GLU A N 1
ATOM 1554 C CA . GLU A 1 202 ? 14.690 -32.421 -8.022 1.00 59.78 202 GLU A CA 1
ATOM 1555 C C . GLU A 1 202 ? 13.256 -31.895 -7.887 1.00 59.78 202 GLU A C 1
ATOM 1557 O O . GLU A 1 202 ? 13.036 -30.768 -7.444 1.00 59.78 202 GLU A O 1
ATOM 1562 N N . THR A 1 203 ? 12.286 -32.694 -8.336 1.00 75.69 203 THR A N 1
ATOM 1563 C CA . THR A 1 203 ? 10.858 -32.380 -8.230 1.00 75.69 203 THR A CA 1
ATOM 1564 C C . THR A 1 203 ? 10.518 -32.077 -6.778 1.00 75.69 203 THR A C 1
ATOM 1566 O O . THR A 1 203 ? 10.756 -32.921 -5.909 1.00 75.69 203 THR A O 1
ATOM 1569 N N . MET A 1 204 ? 9.965 -30.887 -6.537 1.00 87.44 204 MET A N 1
ATOM 1570 C CA . MET A 1 204 ? 9.535 -30.436 -5.217 1.00 87.44 204 MET A CA 1
ATOM 1571 C C . MET A 1 204 ? 8.599 -31.466 -4.576 1.00 87.44 204 MET A C 1
ATOM 1573 O O . MET A 1 204 ? 7.691 -31.983 -5.218 1.00 87.44 204 MET A O 1
ATOM 1577 N N . THR A 1 205 ? 8.805 -31.791 -3.302 1.00 93.00 205 THR A N 1
ATOM 1578 C CA . THR A 1 205 ? 7.899 -32.703 -2.592 1.00 93.00 205 THR A CA 1
ATOM 1579 C C . THR A 1 205 ? 6.608 -31.992 -2.167 1.00 93.00 205 THR A C 1
ATOM 1581 O O . THR A 1 205 ? 6.608 -30.786 -1.912 1.00 93.00 205 THR A O 1
ATOM 1584 N N . ASP A 1 206 ? 5.513 -32.737 -1.958 1.00 90.44 206 ASP A N 1
ATOM 1585 C CA . ASP A 1 206 ? 4.235 -32.204 -1.442 1.00 90.44 206 ASP A CA 1
ATOM 1586 C C . ASP A 1 206 ? 4.403 -31.368 -0.156 1.00 90.44 206 ASP A C 1
ATOM 1588 O O . ASP A 1 206 ? 3.657 -30.415 0.087 1.00 90.44 206 ASP A O 1
ATOM 1592 N N . THR A 1 207 ? 5.378 -31.732 0.687 1.00 92.25 207 THR A N 1
ATOM 1593 C CA . THR A 1 207 ? 5.656 -31.048 1.961 1.00 92.25 207 THR A CA 1
ATOM 1594 C C . THR A 1 207 ? 6.337 -29.703 1.735 1.00 92.25 207 THR A C 1
ATOM 1596 O O . THR A 1 207 ? 5.987 -28.714 2.381 1.00 92.25 207 THR A O 1
ATOM 1599 N N . GLU A 1 208 ? 7.298 -29.647 0.814 1.00 92.62 208 GLU A N 1
ATOM 1600 C CA . GLU A 1 208 ? 7.993 -28.411 0.447 1.00 92.62 208 GLU A CA 1
ATOM 1601 C C . GLU A 1 208 ? 7.050 -27.444 -0.264 1.00 92.62 208 GLU A C 1
ATOM 1603 O O . GLU A 1 208 ? 7.029 -26.261 0.076 1.00 92.62 208 GLU A O 1
ATOM 1608 N N . ALA A 1 209 ? 6.203 -27.965 -1.153 1.00 94.19 209 ALA A N 1
ATOM 1609 C CA . ALA A 1 209 ? 5.160 -27.211 -1.832 1.00 94.19 209 ALA A CA 1
ATOM 1610 C C . ALA A 1 209 ? 4.203 -26.542 -0.831 1.00 94.19 209 ALA A C 1
ATOM 1612 O O . ALA A 1 209 ? 4.047 -25.319 -0.844 1.00 94.19 209 ALA A O 1
ATOM 1613 N N . MET A 1 210 ? 3.634 -27.306 0.112 1.00 96.06 210 MET A N 1
ATOM 1614 C CA . MET A 1 210 ? 2.754 -26.745 1.147 1.00 96.06 210 MET A CA 1
ATOM 1615 C C . MET A 1 210 ? 3.483 -25.729 2.036 1.00 96.06 210 MET A C 1
ATOM 1617 O O . MET A 1 210 ? 2.941 -24.666 2.330 1.00 96.06 210 MET A O 1
ATOM 1621 N N . LYS A 1 211 ? 4.729 -26.009 2.441 1.00 94.25 211 LYS A N 1
ATOM 1622 C CA . LYS A 1 211 ? 5.534 -25.060 3.224 1.00 94.25 211 LYS A CA 1
ATOM 1623 C C . LYS A 1 211 ? 5.724 -23.738 2.475 1.00 94.25 211 LYS A C 1
ATOM 1625 O O . LYS A 1 211 ? 5.603 -22.676 3.080 1.00 94.25 211 LYS A O 1
ATOM 1630 N N . HIS A 1 212 ? 5.987 -23.794 1.171 1.00 92.69 212 HIS A N 1
ATOM 1631 C CA . HIS A 1 212 ? 6.140 -22.605 0.339 1.00 92.69 212 HIS A CA 1
ATOM 1632 C C . HIS A 1 212 ? 4.839 -21.791 0.263 1.00 92.69 212 HIS A C 1
ATOM 1634 O O . HIS A 1 212 ? 4.862 -20.576 0.458 1.00 92.69 212 HIS A O 1
ATOM 1640 N N . ILE A 1 213 ? 3.696 -22.458 0.070 1.00 95.38 213 ILE A N 1
ATOM 1641 C CA . ILE A 1 213 ? 2.370 -21.818 0.083 1.00 95.38 213 ILE A CA 1
ATOM 1642 C C . ILE A 1 213 ? 2.106 -21.118 1.418 1.00 95.38 213 ILE A C 1
ATOM 1644 O O . ILE A 1 213 ? 1.695 -19.960 1.431 1.00 95.38 213 ILE A O 1
ATOM 1648 N N . LEU A 1 214 ? 2.378 -21.785 2.542 1.00 95.12 214 LEU A N 1
ATOM 1649 C CA . LEU A 1 214 ? 2.160 -21.208 3.869 1.00 95.12 214 LEU A CA 1
ATOM 1650 C C . LEU A 1 214 ? 3.086 -20.021 4.151 1.00 95.12 214 LEU A C 1
ATOM 1652 O O . LEU A 1 214 ? 2.650 -19.052 4.764 1.00 95.12 214 LEU A O 1
ATOM 1656 N N . ASN A 1 215 ? 4.332 -20.048 3.672 1.00 88.00 215 ASN A N 1
ATOM 1657 C CA . ASN A 1 215 ? 5.233 -18.900 3.785 1.00 88.00 215 ASN A CA 1
ATOM 1658 C C . ASN A 1 215 ? 4.681 -17.680 3.037 1.00 88.00 215 ASN A C 1
ATOM 1660 O O . ASN A 1 215 ? 4.652 -16.584 3.593 1.00 88.00 215 ASN A O 1
ATOM 1664 N N . ARG A 1 216 ? 4.184 -17.872 1.809 1.00 89.81 216 ARG A N 1
ATOM 1665 C CA . ARG A 1 216 ? 3.549 -16.798 1.029 1.00 89.81 216 ARG A CA 1
ATOM 1666 C C . ARG A 1 216 ? 2.269 -16.296 1.686 1.00 89.81 216 ARG A C 1
ATOM 1668 O O . ARG A 1 216 ? 2.060 -15.091 1.758 1.00 89.81 216 ARG A O 1
ATOM 1675 N N . PHE A 1 217 ? 1.462 -17.206 2.227 1.00 94.81 217 PHE A N 1
ATOM 1676 C CA . PHE A 1 217 ? 0.245 -16.864 2.957 1.00 94.81 217 PHE A CA 1
ATOM 1677 C C . PHE A 1 217 ? 0.543 -16.036 4.211 1.00 94.81 217 PHE A C 1
ATOM 1679 O O . PHE A 1 217 ? -0.115 -15.027 4.448 1.00 94.81 217 PHE A O 1
ATOM 1686 N N . ASN A 1 218 ? 1.577 -16.406 4.969 1.00 85.94 218 ASN A N 1
ATOM 1687 C CA . ASN A 1 218 ? 2.024 -15.655 6.141 1.00 85.94 218 ASN A CA 1
ATOM 1688 C C . ASN A 1 218 ? 2.564 -14.263 5.770 1.00 85.94 218 ASN A C 1
ATOM 1690 O O . ASN A 1 218 ? 2.343 -13.304 6.507 1.00 85.94 218 ASN A O 1
ATOM 1694 N N . ALA A 1 219 ? 3.213 -14.135 4.609 1.00 83.69 219 ALA A N 1
ATOM 1695 C CA . ALA A 1 219 ? 3.733 -12.866 4.100 1.00 83.69 219 ALA A CA 1
ATOM 1696 C C . ALA A 1 219 ? 2.641 -11.865 3.674 1.00 83.69 219 ALA A C 1
ATOM 1698 O O . ALA A 1 219 ? 2.946 -10.690 3.489 1.00 83.69 219 ALA A O 1
ATOM 1699 N N . LEU A 1 220 ? 1.369 -12.282 3.565 1.00 83.25 220 LEU A N 1
ATOM 1700 C CA . LEU A 1 220 ? 0.251 -11.347 3.362 1.00 83.25 220 LEU A CA 1
ATOM 1701 C C . LEU A 1 220 ? 0.045 -10.394 4.554 1.00 83.25 220 LEU A C 1
ATOM 1703 O O . LEU A 1 220 ? -0.640 -9.382 4.405 1.00 83.25 220 LEU A O 1
ATOM 1707 N N . GLY A 1 221 ? 0.637 -10.705 5.712 1.00 83.94 221 GLY A N 1
ATOM 1708 C CA . GLY A 1 221 ? 0.600 -9.864 6.901 1.00 83.94 221 GLY A CA 1
ATOM 1709 C C . GLY A 1 221 ? -0.772 -9.810 7.573 1.00 83.94 221 GLY A C 1
ATOM 1710 O O . GLY A 1 221 ? -1.691 -10.568 7.256 1.00 83.94 221 GLY A O 1
ATOM 1711 N N . SER A 1 222 ? -0.893 -8.906 8.539 1.00 82.06 222 SER A N 1
ATOM 1712 C CA . SER A 1 222 ? -2.132 -8.660 9.275 1.00 82.06 222 SER A CA 1
ATOM 1713 C C . SER A 1 222 ? -2.936 -7.521 8.639 1.00 82.06 222 SER A C 1
ATOM 1715 O O . SER A 1 222 ? -2.390 -6.649 7.965 1.00 82.06 222 SER A O 1
ATOM 1717 N N . GLY A 1 223 ? -4.251 -7.507 8.860 1.00 76.81 223 GLY A N 1
ATOM 1718 C CA . GLY A 1 223 ? -5.087 -6.347 8.546 1.00 76.81 223 GLY A CA 1
ATOM 1719 C C . GLY A 1 223 ? -4.753 -5.146 9.445 1.00 76.81 223 GLY A C 1
ATOM 1720 O O . GLY A 1 223 ? -3.966 -5.278 10.382 1.00 76.81 223 GLY A O 1
ATOM 1721 N N . PRO A 1 224 ? -5.395 -3.980 9.240 1.00 67.06 224 PRO A N 1
ATOM 1722 C CA . PRO A 1 224 ? -5.091 -2.714 9.927 1.00 67.06 224 PRO A CA 1
ATOM 1723 C C . PRO A 1 224 ? -5.335 -2.744 11.446 1.00 67.06 224 PRO A C 1
ATOM 1725 O O . PRO A 1 224 ? -5.168 -1.742 12.130 1.00 67.06 224 PRO A O 1
ATOM 1728 N N . LEU A 1 225 ? -5.753 -3.889 11.987 1.00 64.00 225 LEU A N 1
ATOM 1729 C CA . LEU A 1 225 ? -6.127 -4.090 13.375 1.00 64.00 225 LEU A CA 1
ATOM 1730 C C . LEU A 1 225 ? -5.227 -5.144 14.045 1.00 64.00 225 LEU A C 1
ATOM 1732 O O . LEU A 1 225 ? -5.749 -6.133 14.554 1.00 64.00 225 LEU A O 1
ATOM 1736 N N . ARG A 1 226 ? -3.895 -4.942 14.036 1.00 50.28 226 ARG A N 1
ATOM 1737 C CA . ARG A 1 226 ? -3.014 -4.960 15.235 1.00 50.28 226 ARG A CA 1
ATOM 1738 C C . ARG A 1 226 ? -1.534 -5.216 14.935 1.00 50.28 226 ARG A C 1
ATOM 1740 O O . ARG A 1 226 ? -1.202 -6.239 14.353 1.00 50.28 226 ARG A O 1
ATOM 1747 N N . ASP A 1 227 ? -0.709 -4.399 15.591 1.00 39.66 227 ASP A N 1
ATOM 1748 C CA . ASP A 1 227 ? 0.310 -4.831 16.555 1.00 39.66 227 ASP A CA 1
ATOM 1749 C C . ASP A 1 227 ? 0.269 -3.849 17.752 1.00 39.66 227 ASP A C 1
ATOM 1751 O O . ASP A 1 227 ? 0.541 -2.667 17.586 1.00 39.66 227 ASP A O 1
ATOM 1755 N N . GLY A 1 228 ? -0.121 -4.303 18.958 1.00 39.09 228 GLY A N 1
ATOM 1756 C CA . GLY A 1 228 ? 0.282 -3.610 20.200 1.00 39.09 228 GLY A CA 1
ATOM 1757 C C . GLY A 1 228 ? -0.652 -2.660 20.982 1.00 39.09 228 GLY A C 1
ATOM 1758 O O . GLY A 1 228 ? -0.117 -1.801 21.668 1.00 39.09 228 GLY A O 1
ATOM 1759 N N . GLY A 1 229 ? -1.985 -2.806 21.028 1.00 38.25 229 GLY A N 1
ATOM 1760 C CA . GLY A 1 229 ? -2.761 -2.091 22.070 1.00 38.25 229 GLY A CA 1
ATOM 1761 C C . GLY A 1 229 ? -4.278 -2.185 21.949 1.00 38.25 229 GLY A C 1
ATOM 1762 O O . GLY A 1 229 ? -4.832 -1.758 20.952 1.00 38.25 229 GLY A O 1
ATOM 1763 N N . ASP A 1 230 ? -4.911 -2.799 22.951 1.00 38.41 230 ASP A N 1
ATOM 1764 C CA . ASP A 1 230 ? -6.352 -2.926 23.226 1.00 38.41 230 ASP A CA 1
ATOM 1765 C C . ASP A 1 230 ? -7.286 -3.557 22.168 1.00 38.41 230 ASP A C 1
ATOM 1767 O O . ASP A 1 230 ? -7.121 -3.388 20.960 1.00 38.41 230 ASP A O 1
ATOM 1771 N N . PRO A 1 231 ? -8.268 -4.390 22.586 1.00 41.38 231 PRO A N 1
ATOM 1772 C CA . PRO A 1 231 ? -9.414 -4.654 21.728 1.00 41.38 231 PRO A CA 1
ATOM 1773 C C . PRO A 1 231 ? -9.980 -3.291 21.348 1.00 41.38 231 PRO A C 1
ATOM 1775 O O . PRO A 1 231 ? -10.192 -2.456 22.227 1.00 41.38 231 PRO A O 1
ATOM 1778 N N . VAL A 1 232 ? -10.207 -3.050 20.057 1.00 41.56 232 VAL A N 1
ATOM 1779 C CA . VAL A 1 232 ? -10.951 -1.867 19.637 1.00 41.56 232 VAL A CA 1
ATOM 1780 C C . VAL A 1 232 ? -12.356 -2.039 20.195 1.00 41.56 232 VAL A C 1
ATOM 1782 O O . VAL A 1 232 ? -13.239 -2.608 19.555 1.00 41.56 232 VAL A O 1
ATOM 1785 N N . VAL A 1 233 ? -12.558 -1.544 21.417 1.00 42.16 233 VAL A N 1
ATOM 1786 C CA . VAL A 1 233 ? -13.822 -0.971 21.827 1.00 42.16 233 VAL A CA 1
ATOM 1787 C C . VAL A 1 233 ? -14.070 0.034 20.727 1.00 42.16 233 VAL A C 1
ATOM 1789 O O . VAL A 1 233 ? -13.405 1.066 20.670 1.00 42.16 233 VAL A O 1
ATOM 1792 N N . LEU A 1 234 ? -14.940 -0.306 19.771 1.00 43.00 234 LEU A N 1
ATOM 1793 C CA . LEU A 1 234 ? -15.553 0.716 18.941 1.00 43.00 234 LEU A CA 1
ATOM 1794 C C . LEU A 1 234 ? -15.953 1.791 19.961 1.00 43.00 234 LEU A C 1
ATOM 1796 O O . LEU A 1 234 ? -16.743 1.457 20.842 1.00 43.00 234 LEU A O 1
ATOM 1800 N N . PRO A 1 235 ? -15.392 3.017 19.949 1.00 40.25 235 PRO A N 1
ATOM 1801 C CA . PRO A 1 235 ? -15.736 4.027 20.961 1.00 40.25 235 PRO A CA 1
ATOM 1802 C C . PRO A 1 235 ? -17.257 4.228 21.021 1.00 40.25 235 PRO A C 1
ATOM 1804 O O . PRO A 1 235 ? -17.847 4.545 22.047 1.00 40.25 235 PRO A O 1
ATOM 1807 N N . ILE A 1 236 ? -17.875 3.920 19.885 1.00 42.78 236 ILE A N 1
ATOM 1808 C CA . ILE A 1 236 ? -19.282 3.744 19.620 1.00 42.78 236 ILE A CA 1
ATOM 1809 C C . ILE A 1 236 ? -19.955 2.658 20.493 1.00 42.78 236 ILE A C 1
ATOM 1811 O O . ILE A 1 236 ? -20.984 2.960 21.076 1.00 42.78 236 ILE A O 1
ATOM 1815 N N . LEU A 1 237 ? -19.428 1.436 20.643 1.00 42.22 237 LEU A N 1
ATOM 1816 C CA . LEU A 1 237 ? -20.064 0.325 21.383 1.00 42.22 237 LEU A CA 1
ATOM 1817 C C . LEU A 1 237 ? -19.808 0.311 22.905 1.00 42.22 237 LEU A C 1
ATOM 1819 O O . LEU A 1 237 ? -20.303 -0.575 23.596 1.00 42.22 237 LEU A O 1
ATOM 1823 N N . GLY A 1 238 ? -19.075 1.283 23.449 1.00 41.91 238 GLY A N 1
ATOM 1824 C CA . GLY A 1 238 ? -18.819 1.383 24.887 1.00 41.91 238 GLY A CA 1
ATOM 1825 C C . GLY A 1 238 ? -18.006 0.213 25.489 1.00 41.91 238 GLY A C 1
ATOM 1826 O O . GLY A 1 238 ? -17.850 -0.849 24.891 1.00 41.91 238 GLY A O 1
ATOM 1827 N N . PRO A 1 239 ? -17.468 0.378 26.708 1.00 40.91 239 PRO A N 1
ATOM 1828 C CA . PRO A 1 239 ? -16.538 -0.573 27.334 1.00 40.91 239 PRO A CA 1
ATOM 1829 C C . PRO A 1 239 ? -17.176 -1.890 27.830 1.00 40.91 239 PRO A C 1
ATOM 1831 O O . PRO A 1 239 ? -16.534 -2.627 28.573 1.00 40.91 239 PRO A O 1
ATOM 1834 N N . VAL A 1 240 ? -18.434 -2.183 27.472 1.00 39.75 240 VAL A N 1
ATOM 1835 C CA . VAL A 1 240 ? -19.222 -3.298 28.043 1.00 39.75 240 VAL A CA 1
ATOM 1836 C C . VAL A 1 240 ? -19.747 -4.283 26.981 1.00 39.75 240 VAL A C 1
ATOM 1838 O O . VAL A 1 240 ? -20.362 -5.284 27.332 1.00 39.75 240 VAL A O 1
ATOM 1841 N N . GLY A 1 241 ? -19.501 -4.045 25.688 1.00 44.69 241 GLY A N 1
ATOM 1842 C CA . GLY A 1 241 ? -19.941 -4.952 24.621 1.00 44.69 241 GLY A CA 1
ATOM 1843 C C . GLY A 1 241 ? -19.044 -6.193 24.458 1.00 44.69 241 GLY A C 1
ATOM 1844 O O . GLY A 1 241 ? -17.845 -6.111 24.743 1.00 44.69 241 GLY A O 1
ATOM 1845 N N . PRO A 1 242 ? -19.581 -7.335 23.976 1.00 47.56 242 PRO A N 1
ATOM 1846 C CA . PRO A 1 242 ? -18.755 -8.471 23.575 1.00 47.56 242 PRO A CA 1
ATOM 1847 C C . PRO A 1 242 ? -17.735 -8.008 22.530 1.00 47.56 242 PRO A C 1
ATOM 1849 O O . PRO A 1 242 ? -18.066 -7.277 21.594 1.00 47.56 242 PRO A O 1
ATOM 1852 N N . ILE A 1 243 ? -16.474 -8.395 22.728 1.00 55.66 243 ILE A N 1
ATOM 1853 C CA . ILE A 1 243 ? -15.364 -8.030 21.847 1.00 55.66 243 ILE A CA 1
ATOM 1854 C C . ILE A 1 243 ? -15.629 -8.687 20.490 1.00 55.66 243 ILE A C 1
ATOM 1856 O O . ILE A 1 243 ? -15.388 -9.881 20.326 1.00 55.66 243 ILE A O 1
ATOM 1860 N N . LEU A 1 244 ? -16.142 -7.915 19.527 1.00 60.56 244 LEU A N 1
ATOM 1861 C CA . LEU A 1 244 ? -16.214 -8.348 18.134 1.00 60.56 244 LEU A CA 1
ATOM 1862 C C . LEU A 1 244 ? -14.811 -8.766 17.685 1.00 60.56 244 LEU A C 1
ATOM 1864 O O . LEU A 1 244 ? -13.844 -8.028 17.905 1.00 60.56 244 LEU A O 1
ATOM 1868 N N . GLU A 1 245 ? -14.693 -9.930 17.040 1.00 69.06 245 GLU A N 1
ATOM 1869 C CA . GLU A 1 245 ? -13.434 -10.293 16.393 1.00 69.06 245 GLU A CA 1
ATOM 1870 C C . GLU A 1 245 ? -13.054 -9.184 15.380 1.00 69.06 245 GLU A C 1
ATOM 1872 O O . GLU A 1 245 ? -13.944 -8.583 14.758 1.00 69.06 245 GLU A O 1
ATOM 1877 N N . PRO A 1 246 ? -11.755 -8.868 15.203 1.00 75.00 246 PRO A N 1
ATOM 1878 C CA . PRO A 1 246 ? -11.314 -7.785 14.323 1.00 75.00 246 PRO A CA 1
ATOM 1879 C C . PRO A 1 246 ? -11.939 -7.823 12.921 1.00 75.00 246 PRO A C 1
ATOM 1881 O O . PRO A 1 246 ? -12.285 -6.773 12.384 1.00 75.00 246 PRO A O 1
ATOM 1884 N N . GLY A 1 247 ? -12.159 -9.015 12.357 1.00 77.62 247 GLY A N 1
ATOM 1885 C CA . GLY A 1 247 ? -12.834 -9.196 11.072 1.00 77.62 247 GLY A CA 1
ATOM 1886 C C . GLY A 1 247 ? -14.283 -8.731 11.036 1.00 77.62 247 GLY A C 1
ATOM 1887 O O . GLY A 1 247 ? -14.694 -8.055 10.094 1.00 77.62 247 GLY A O 1
ATOM 1888 N N . SER A 1 248 ? -15.066 -9.030 12.070 1.00 76.19 248 SER A N 1
ATOM 1889 C CA . SER A 1 248 ? -16.452 -8.558 12.161 1.00 76.19 248 SER A CA 1
ATOM 1890 C C . SER A 1 248 ? -16.501 -7.028 12.225 1.00 76.19 248 SER A C 1
ATOM 1892 O O . SER A 1 248 ? -17.356 -6.401 11.600 1.00 76.19 248 SER A O 1
ATOM 1894 N N . SER A 1 249 ? -15.529 -6.412 12.906 1.00 73.44 249 SER A N 1
ATOM 1895 C CA . SER A 1 249 ? -15.373 -4.955 12.935 1.00 73.44 249 SER A CA 1
ATOM 1896 C C . SER A 1 249 ? -15.029 -4.381 11.555 1.00 73.44 249 SER A C 1
ATOM 1898 O O . SER A 1 249 ? -15.674 -3.422 11.123 1.00 73.44 249 SER A O 1
ATOM 1900 N N . THR A 1 250 ? -14.078 -4.972 10.815 1.00 78.25 250 THR A N 1
ATOM 1901 C CA . THR A 1 250 ? -13.752 -4.509 9.453 1.00 78.25 250 THR A CA 1
ATOM 1902 C C . THR A 1 250 ? -14.916 -4.702 8.480 1.00 78.25 250 THR A C 1
ATOM 1904 O O . THR A 1 250 ? -15.145 -3.820 7.655 1.00 78.25 250 THR A O 1
ATOM 1907 N N . ASN A 1 251 ? -15.715 -5.769 8.614 1.00 78.12 251 ASN A N 1
ATOM 1908 C CA . ASN A 1 251 ? -16.951 -5.950 7.844 1.00 78.12 251 ASN A CA 1
ATOM 1909 C C . ASN A 1 251 ? -17.926 -4.789 8.060 1.00 78.12 251 ASN A C 1
ATOM 1911 O O . ASN A 1 251 ? -18.362 -4.175 7.086 1.00 78.12 251 ASN A O 1
ATOM 1915 N N . ILE A 1 252 ? -18.224 -4.445 9.317 1.00 74.38 252 ILE A N 1
ATOM 1916 C CA . ILE A 1 252 ? -19.120 -3.326 9.640 1.00 74.38 252 ILE A CA 1
ATOM 1917 C C . ILE A 1 252 ? -18.546 -2.008 9.103 1.00 74.38 252 ILE A C 1
ATOM 1919 O O . ILE A 1 252 ? -19.270 -1.230 8.483 1.00 74.38 252 ILE A O 1
ATOM 1923 N N . ARG A 1 253 ? -17.241 -1.762 9.283 1.00 74.25 253 ARG A N 1
ATOM 1924 C CA . ARG A 1 253 ? -16.577 -0.545 8.785 1.00 74.25 253 ARG A CA 1
ATOM 1925 C C . ARG A 1 253 ? -16.601 -0.439 7.264 1.00 74.25 253 ARG A C 1
ATOM 1927 O O . ARG A 1 253 ? -16.825 0.652 6.753 1.00 74.25 253 ARG A O 1
ATOM 1934 N N . SER A 1 254 ? -16.459 -1.552 6.544 1.00 76.50 254 SER A N 1
ATOM 1935 C CA . SER A 1 254 ? -16.435 -1.578 5.073 1.00 76.50 254 SER A CA 1
ATOM 1936 C C . SER A 1 254 ? -17.718 -1.070 4.403 1.00 76.50 254 SER A C 1
ATOM 1938 O O . SER A 1 254 ? -17.704 -0.695 3.226 1.00 76.50 254 SER A O 1
ATOM 1940 N N . ILE A 1 255 ? -18.827 -1.052 5.153 1.00 71.94 255 ILE A N 1
ATOM 1941 C CA . ILE A 1 255 ? -20.110 -0.484 4.722 1.00 71.94 255 ILE A CA 1
ATOM 1942 C C . ILE A 1 255 ? -19.991 1.036 4.561 1.00 71.94 255 ILE A C 1
ATOM 1944 O O . ILE A 1 255 ? -20.637 1.618 3.693 1.00 71.94 255 ILE A O 1
ATOM 1948 N N . PHE A 1 256 ? -19.160 1.667 5.388 1.00 67.06 256 PHE A N 1
ATOM 1949 C CA . PHE A 1 256 ? -19.030 3.118 5.501 1.00 67.06 256 PHE A CA 1
ATOM 1950 C C . PHE A 1 256 ? -17.759 3.660 4.879 1.00 67.06 256 PHE A C 1
ATOM 1952 O O . PHE A 1 256 ? -17.752 4.769 4.357 1.00 67.06 256 PHE A O 1
ATOM 1959 N N . ASP A 1 257 ? -16.697 2.871 4.945 1.00 67.62 257 ASP A N 1
ATOM 1960 C CA . ASP A 1 257 ? -15.385 3.246 4.476 1.00 67.62 257 ASP A CA 1
ATOM 1961 C C . ASP A 1 257 ? -14.860 2.155 3.548 1.00 67.62 257 ASP A C 1
ATOM 1963 O O . ASP A 1 257 ? -14.568 1.022 3.946 1.00 67.62 257 ASP A O 1
ATOM 1967 N N . SER A 1 258 ? -14.745 2.516 2.273 1.00 71.44 258 SER A N 1
ATOM 1968 C CA . SER A 1 258 ? -14.242 1.621 1.243 1.00 71.44 258 SER A CA 1
ATOM 1969 C C . SER A 1 258 ? -12.812 1.144 1.499 1.00 71.44 258 SER A C 1
ATOM 1971 O O . SER A 1 258 ? -12.467 0.083 0.983 1.00 71.44 258 SER A O 1
ATOM 1973 N N . SER A 1 259 ? -12.013 1.860 2.301 1.00 72.88 259 SER A N 1
ATOM 1974 C CA . SER A 1 259 ? -10.657 1.442 2.682 1.00 72.88 259 SER A CA 1
ATOM 1975 C C . SER A 1 259 ? -10.657 0.101 3.428 1.00 72.88 259 SER A C 1
ATOM 1977 O O . SER A 1 259 ? -9.739 -0.699 3.283 1.00 72.88 259 SER A O 1
ATOM 1979 N N . TYR A 1 260 ? -11.744 -0.228 4.137 1.00 78.88 260 TYR A N 1
ATOM 1980 C CA . TYR A 1 260 ? -11.865 -1.495 4.857 1.00 78.88 260 TYR A CA 1
ATOM 1981 C C . TYR A 1 260 ? -12.308 -2.670 3.976 1.00 78.88 260 TYR A C 1
ATOM 1983 O O . TYR A 1 260 ? -12.253 -3.817 4.421 1.00 78.88 260 TYR A O 1
ATOM 1991 N N . ARG A 1 261 ? -12.730 -2.435 2.722 1.00 80.25 261 ARG A N 1
ATOM 1992 C CA . ARG A 1 261 ? -13.261 -3.490 1.830 1.00 80.25 261 ARG A CA 1
ATOM 1993 C C . ARG A 1 261 ? -12.240 -4.556 1.465 1.00 80.25 261 ARG A C 1
ATOM 1995 O O . ARG A 1 261 ? -12.622 -5.661 1.100 1.00 80.25 261 ARG A O 1
ATOM 2002 N N . GLU A 1 262 ? -10.952 -4.259 1.542 1.00 81.38 262 GLU A N 1
ATOM 2003 C CA . GLU A 1 262 ? -9.913 -5.263 1.313 1.00 81.38 262 GLU A CA 1
ATOM 2004 C C . GLU A 1 262 ? -9.654 -6.161 2.537 1.00 81.38 262 GLU A C 1
ATOM 2006 O O . GLU A 1 262 ? -9.020 -7.205 2.402 1.00 81.38 262 GLU A O 1
ATOM 2011 N N . PHE A 1 263 ? -10.167 -5.774 3.709 1.00 86.31 263 PHE A N 1
ATOM 2012 C CA . PHE A 1 263 ? -9.958 -6.439 4.998 1.00 86.31 263 PHE A CA 1
ATOM 2013 C C . PHE A 1 263 ? -11.201 -7.195 5.493 1.00 86.31 263 PHE A C 1
ATOM 2015 O O . PHE A 1 263 ? -11.237 -7.664 6.632 1.00 86.31 263 PHE A O 1
ATOM 2022 N N . VAL A 1 264 ? -12.229 -7.320 4.653 1.00 87.06 264 VAL A N 1
ATOM 2023 C CA . VAL A 1 264 ? -13.411 -8.175 4.874 1.00 87.06 264 VAL A CA 1
ATOM 2024 C C . VAL A 1 264 ? -13.149 -9.608 4.413 1.00 87.06 264 VAL A C 1
ATOM 2026 O O . VAL A 1 264 ? -12.181 -9.847 3.691 1.00 87.06 264 VAL A O 1
ATOM 2029 N N . CYS A 1 265 ? -14.021 -10.560 4.759 1.00 89.69 265 CYS A N 1
ATOM 2030 C CA . CYS A 1 265 ? -13.859 -11.973 4.379 1.00 89.69 265 CYS A CA 1
ATOM 2031 C C . CYS A 1 265 ? -13.627 -12.155 2.868 1.00 89.69 265 CYS A C 1
ATOM 2033 O O . CYS A 1 265 ? -12.702 -12.844 2.446 1.00 89.69 265 CYS A O 1
ATOM 2035 N N . GLY A 1 266 ? -14.403 -11.451 2.039 1.00 86.94 266 GLY A N 1
ATOM 2036 C CA . GLY A 1 266 ? -14.253 -11.482 0.583 1.00 86.94 266 GLY A CA 1
ATOM 2037 C C . GLY A 1 266 ? -13.025 -10.757 0.045 1.00 86.94 266 GLY A C 1
ATOM 2038 O O . GLY A 1 266 ? -12.458 -11.174 -0.968 1.00 86.94 266 GLY A O 1
ATOM 2039 N N . GLY A 1 267 ? -12.581 -9.703 0.734 1.00 86.88 267 GLY A N 1
ATOM 2040 C CA . GLY A 1 267 ? -11.325 -9.018 0.434 1.00 86.88 267 GLY A CA 1
ATOM 2041 C C . GLY A 1 267 ? -10.134 -9.945 0.665 1.00 86.88 267 GLY A C 1
ATOM 2042 O O . GLY A 1 267 ? -9.324 -10.139 -0.240 1.00 86.88 267 GLY A O 1
ATOM 2043 N N . TRP A 1 268 ? -10.101 -10.616 1.819 1.00 92.19 268 TRP A N 1
ATOM 2044 C CA . TRP A 1 268 ? -9.092 -11.623 2.138 1.00 92.19 268 TRP A CA 1
ATOM 2045 C C . TRP A 1 268 ? -9.142 -12.834 1.211 1.00 92.19 268 TRP A C 1
ATOM 2047 O O . TRP A 1 268 ? -8.094 -13.231 0.709 1.00 92.19 268 TRP A O 1
ATOM 2057 N N . GLN A 1 269 ? -10.327 -13.379 0.905 1.00 94.00 269 GLN A N 1
ATOM 2058 C CA . GLN A 1 269 ? -10.460 -14.448 -0.093 1.00 94.00 269 GLN A CA 1
ATOM 2059 C C . GLN A 1 269 ? -9.818 -14.032 -1.424 1.00 94.00 269 GLN A C 1
ATOM 2061 O O . GLN A 1 269 ? -9.057 -14.805 -1.998 1.00 94.00 269 GLN A O 1
ATOM 2066 N N . SER A 1 270 ? -10.074 -12.805 -1.886 1.00 88.38 270 SER A N 1
ATOM 2067 C CA . SER A 1 270 ? -9.501 -12.295 -3.137 1.00 88.38 270 SER A CA 1
ATOM 2068 C C . SER A 1 270 ? -7.975 -12.165 -3.052 1.00 88.38 270 SER A C 1
ATOM 2070 O O . SER A 1 270 ? -7.289 -12.652 -3.942 1.00 88.38 270 SER A O 1
ATOM 2072 N N . LYS A 1 271 ? -7.425 -11.624 -1.954 1.00 87.75 271 LYS A N 1
ATOM 2073 C CA . LYS A 1 271 ? -5.966 -11.537 -1.734 1.00 87.75 271 LYS A CA 1
ATOM 2074 C C . LYS A 1 271 ? -5.280 -12.905 -1.743 1.00 87.75 271 LYS A C 1
ATOM 2076 O O . LYS A 1 271 ? -4.214 -13.060 -2.330 1.00 87.75 271 LYS A O 1
ATOM 2081 N N . VAL A 1 272 ? -5.888 -13.902 -1.101 1.00 94.81 272 VAL A N 1
ATOM 2082 C CA . VAL A 1 272 ? -5.335 -15.262 -1.049 1.00 94.81 272 VAL A CA 1
ATOM 2083 C C . VAL A 1 272 ? -5.414 -15.941 -2.419 1.00 94.81 272 VAL A C 1
ATOM 2085 O O . VAL A 1 272 ? -4.463 -16.611 -2.816 1.00 94.81 272 VAL A O 1
ATOM 2088 N N . LEU A 1 273 ? -6.502 -15.745 -3.170 1.00 93.56 273 LEU A N 1
ATOM 2089 C CA . LEU A 1 273 ? -6.592 -16.224 -4.552 1.00 93.56 273 LEU A CA 1
ATOM 2090 C C . LEU A 1 273 ? -5.549 -15.556 -5.452 1.00 93.56 273 LEU A C 1
ATOM 2092 O O . LEU A 1 273 ? -4.860 -16.266 -6.172 1.00 93.56 273 LEU A O 1
ATOM 2096 N N . ASP A 1 274 ? -5.385 -14.232 -5.365 1.00 87.06 274 ASP A N 1
ATOM 2097 C CA . ASP A 1 274 ? -4.388 -13.479 -6.137 1.00 87.06 274 ASP A CA 1
ATOM 2098 C C . ASP A 1 274 ? -2.972 -14.000 -5.866 1.00 87.06 274 ASP A C 1
ATOM 2100 O O . ASP A 1 274 ? -2.184 -14.207 -6.789 1.00 87.06 274 ASP A O 1
ATOM 2104 N N . MET A 1 275 ? -2.658 -14.266 -4.595 1.00 93.62 275 MET A N 1
ATOM 2105 C CA . MET A 1 275 ? -1.398 -14.881 -4.195 1.00 93.62 275 MET A CA 1
ATOM 2106 C C . MET A 1 275 ? -1.206 -16.241 -4.880 1.00 93.62 275 MET A C 1
ATOM 2108 O O . MET A 1 275 ? -0.177 -16.452 -5.521 1.00 93.62 275 MET A O 1
ATOM 2112 N N . LEU A 1 276 ? -2.183 -17.148 -4.797 1.00 94.88 276 LEU A N 1
ATOM 2113 C CA . LEU A 1 276 ? -2.074 -18.487 -5.390 1.00 94.88 276 LEU A CA 1
ATOM 2114 C C . LEU A 1 276 ? -2.038 -18.447 -6.925 1.00 94.88 276 LEU A C 1
ATOM 2116 O O . LEU A 1 276 ? -1.245 -19.160 -7.536 1.00 94.88 276 LEU A O 1
ATOM 2120 N N . ASP A 1 277 ? -2.824 -17.573 -7.555 1.00 90.31 277 ASP A N 1
ATOM 2121 C CA . ASP A 1 277 ? -2.798 -17.347 -9.001 1.00 90.31 277 ASP A CA 1
ATOM 2122 C C . ASP A 1 277 ? -1.453 -16.777 -9.464 1.00 90.31 277 ASP A C 1
ATOM 2124 O O . ASP A 1 277 ? -0.970 -17.165 -10.532 1.00 90.31 277 ASP A O 1
ATOM 2128 N N . SER A 1 278 ? -0.830 -15.892 -8.677 1.00 86.12 278 SER A N 1
ATOM 2129 C CA . SER A 1 278 ? 0.505 -15.367 -8.980 1.00 86.12 278 SER A CA 1
ATOM 2130 C C . SER A 1 278 ? 1.563 -16.467 -8.940 1.00 86.12 278 SER A C 1
ATOM 2132 O O . SER A 1 278 ? 2.390 -16.536 -9.841 1.00 86.12 278 SER A O 1
ATOM 2134 N N . MET A 1 279 ? 1.480 -17.382 -7.968 1.00 90.69 279 MET A N 1
ATOM 2135 C CA . MET A 1 279 ? 2.383 -18.528 -7.862 1.00 90.69 279 MET A CA 1
ATOM 2136 C C . MET A 1 279 ? 2.155 -19.511 -9.020 1.00 90.69 279 MET A C 1
ATOM 2138 O O . MET A 1 279 ? 3.102 -19.940 -9.673 1.00 90.69 279 MET A O 1
ATOM 2142 N N . ARG A 1 280 ? 0.892 -19.823 -9.349 1.00 90.88 280 ARG A N 1
ATOM 2143 C CA . ARG A 1 280 ? 0.547 -20.749 -10.445 1.00 90.88 280 ARG A CA 1
ATOM 2144 C C . ARG A 1 280 ? 0.990 -20.232 -11.814 1.00 90.88 280 ARG A C 1
ATOM 2146 O O . ARG A 1 280 ? 1.186 -21.021 -12.730 1.00 90.88 280 ARG A O 1
ATOM 2153 N N . ASN A 1 281 ? 1.118 -18.918 -11.974 1.00 84.44 281 ASN A N 1
ATOM 2154 C CA . ASN A 1 281 ? 1.608 -18.284 -13.199 1.00 84.44 281 ASN A CA 1
ATOM 2155 C C . ASN A 1 281 ? 3.040 -17.726 -13.048 1.00 84.44 281 ASN A C 1
ATOM 2157 O O . ASN A 1 281 ? 3.492 -16.989 -13.923 1.00 84.44 281 ASN A O 1
ATOM 2161 N N . GLY A 1 282 ? 3.716 -18.039 -11.939 1.00 82.81 282 GLY A N 1
ATOM 2162 C CA . GLY A 1 282 ? 4.996 -17.466 -11.537 1.00 82.81 282 GLY A CA 1
ATOM 2163 C C . GLY A 1 282 ? 6.193 -18.221 -12.103 1.00 82.81 282 GLY A C 1
ATOM 2164 O O . GLY A 1 282 ? 6.179 -18.678 -13.249 1.00 82.81 282 GLY A O 1
ATOM 2165 N N . SER A 1 283 ? 7.247 -18.342 -11.298 1.00 82.25 283 SER A N 1
ATOM 2166 C CA . SER A 1 283 ? 8.462 -19.085 -11.656 1.00 82.25 283 SER A CA 1
ATOM 2167 C C . SER A 1 283 ? 8.189 -20.577 -11.898 1.00 82.25 283 SER A C 1
ATOM 2169 O O . SER A 1 283 ? 7.217 -21.123 -11.386 1.00 82.25 283 SER A O 1
ATOM 2171 N N . GLU A 1 284 ? 9.064 -21.271 -12.636 1.00 83.25 284 GLU A N 1
ATOM 2172 C CA . GLU A 1 284 ? 8.940 -22.724 -12.866 1.00 83.25 284 GLU A CA 1
ATOM 2173 C C . GLU A 1 284 ? 8.838 -23.505 -11.542 1.00 83.25 284 GLU A C 1
ATOM 2175 O O . GLU A 1 284 ? 7.996 -24.388 -11.401 1.00 83.25 284 GLU A O 1
ATOM 2180 N N . THR A 1 285 ? 9.614 -23.102 -10.532 1.00 84.25 285 THR A N 1
ATOM 2181 C CA . THR A 1 285 ? 9.561 -23.654 -9.172 1.00 84.25 285 THR A CA 1
ATOM 2182 C C . THR A 1 285 ? 8.186 -23.491 -8.516 1.00 84.25 285 THR A C 1
ATOM 2184 O O . THR A 1 285 ? 7.702 -24.411 -7.864 1.00 84.25 285 THR A O 1
ATOM 2187 N N . GLU A 1 286 ? 7.534 -22.337 -8.673 1.00 87.44 286 GLU A N 1
ATOM 2188 C CA . GLU A 1 286 ? 6.188 -22.113 -8.128 1.00 87.44 286 GLU A CA 1
ATOM 2189 C C . GLU A 1 286 ? 5.108 -22.822 -8.945 1.00 87.44 286 GLU A C 1
ATOM 2191 O O . GLU A 1 286 ? 4.117 -23.278 -8.384 1.00 87.44 286 GLU A O 1
ATOM 2196 N N . GLN A 1 287 ? 5.298 -22.966 -10.256 1.00 89.25 287 GLN A N 1
ATOM 2197 C CA . GLN A 1 287 ? 4.378 -23.720 -11.105 1.00 89.25 287 GLN A CA 1
ATOM 2198 C C . GLN A 1 287 ? 4.347 -25.203 -10.709 1.00 89.25 287 GLN A C 1
ATOM 2200 O O . GLN A 1 287 ? 3.261 -25.782 -10.639 1.00 89.25 287 GLN A O 1
ATOM 2205 N N . GLN A 1 288 ? 5.503 -25.784 -10.358 1.00 89.19 288 GLN A N 1
ATOM 2206 C CA . GLN A 1 288 ? 5.610 -27.167 -9.873 1.00 89.19 288 GLN A CA 1
ATOM 2207 C C . GLN A 1 288 ? 4.751 -27.430 -8.625 1.00 89.19 288 GLN A C 1
ATOM 2209 O O . GLN A 1 288 ? 4.190 -28.512 -8.488 1.00 89.19 288 GLN A O 1
ATOM 2214 N N . ILE A 1 289 ? 4.542 -26.438 -7.749 1.00 92.12 289 ILE A N 1
ATOM 2215 C CA . ILE A 1 289 ? 3.666 -26.564 -6.564 1.00 92.12 289 ILE A CA 1
ATOM 2216 C C . ILE A 1 289 ? 2.258 -27.046 -6.958 1.00 92.12 289 ILE A C 1
ATOM 2218 O O . ILE A 1 289 ? 1.663 -27.886 -6.277 1.00 92.12 289 ILE A O 1
ATOM 2222 N N . PHE A 1 290 ? 1.730 -26.552 -8.081 1.00 91.88 290 PHE A N 1
ATOM 2223 C CA . PHE A 1 290 ? 0.375 -26.854 -8.559 1.00 91.88 290 PHE A CA 1
ATOM 2224 C C . PHE A 1 290 ? 0.301 -28.109 -9.445 1.00 91.88 290 PHE A C 1
ATOM 2226 O O . PHE A 1 290 ? -0.746 -28.431 -10.023 1.00 91.88 290 PHE A O 1
ATOM 2233 N N . GLU A 1 291 ? 1.394 -28.869 -9.525 1.00 89.81 291 GLU A N 1
ATOM 2234 C CA . GLU A 1 291 ? 1.357 -30.282 -9.906 1.00 89.81 291 GLU A CA 1
ATOM 2235 C C . GLU A 1 291 ? 0.811 -31.144 -8.755 1.00 89.81 291 GLU A C 1
ATOM 2237 O O . GLU A 1 291 ? 0.145 -32.147 -9.014 1.00 89.81 291 GLU A O 1
ATOM 2242 N N . HIS A 1 292 ? 1.004 -30.704 -7.505 1.00 91.38 292 HIS A N 1
ATOM 2243 C CA . HIS A 1 292 ? 0.623 -31.431 -6.288 1.00 91.38 292 HIS A CA 1
ATOM 2244 C C . HIS A 1 292 ? -0.700 -30.965 -5.679 1.00 91.38 292 HIS A C 1
ATOM 2246 O O . HIS A 1 292 ? -1.402 -31.764 -5.058 1.00 91.38 292 HIS A O 1
ATOM 2252 N N . TYR A 1 293 ? -1.054 -29.690 -5.849 1.00 94.62 293 TYR A N 1
ATOM 2253 C CA . TYR A 1 293 ? -2.215 -29.086 -5.196 1.00 94.62 293 TYR A CA 1
ATOM 2254 C C . TYR A 1 293 ? -3.154 -28.383 -6.171 1.00 94.62 293 TYR A C 1
ATOM 2256 O O . TYR A 1 293 ? -2.722 -27.702 -7.101 1.00 94.62 293 TYR A O 1
ATOM 2264 N N . ASP A 1 294 ? -4.447 -28.498 -5.884 1.00 94.88 294 ASP A N 1
ATOM 2265 C CA . ASP A 1 294 ? -5.489 -27.618 -6.389 1.00 94.88 294 ASP A CA 1
ATOM 2266 C C . ASP A 1 294 ? -5.943 -26.647 -5.292 1.00 94.88 294 ASP A C 1
ATOM 2268 O O . ASP A 1 294 ? -5.773 -26.891 -4.096 1.00 94.88 294 ASP A O 1
ATOM 2272 N N . TYR A 1 295 ? -6.540 -25.529 -5.691 1.00 96.31 295 TYR A N 1
ATOM 2273 C CA . TYR A 1 295 ? -7.105 -24.550 -4.778 1.00 96.31 295 TYR A CA 1
ATOM 2274 C C . TYR A 1 295 ? -8.374 -23.934 -5.344 1.00 96.31 295 TYR A C 1
ATOM 2276 O O . TYR A 1 295 ? -8.617 -23.920 -6.552 1.00 96.31 295 TYR A O 1
ATOM 2284 N N . GLY A 1 296 ? -9.189 -23.384 -4.455 1.00 95.00 296 GLY A N 1
ATOM 2285 C CA . GLY A 1 296 ? -10.342 -22.617 -4.877 1.00 95.00 296 GLY A CA 1
ATOM 2286 C C . GLY A 1 296 ? -11.053 -21.906 -3.734 1.00 95.00 296 GLY A C 1
ATOM 2287 O O . GLY A 1 296 ? -10.808 -22.178 -2.557 1.00 95.00 296 GLY A O 1
ATOM 2288 N N . PRO A 1 297 ? -11.949 -20.975 -4.069 1.00 95.69 297 PRO A N 1
ATOM 2289 C CA . PRO A 1 297 ? -12.718 -20.235 -3.089 1.00 95.69 297 PRO A CA 1
ATOM 2290 C C . PRO A 1 297 ? -13.885 -21.060 -2.552 1.00 95.69 297 PRO A C 1
ATOM 2292 O O . PRO A 1 297 ? -14.685 -21.621 -3.305 1.00 95.69 297 PRO A O 1
ATOM 2295 N N . ILE A 1 298 ? -14.033 -21.056 -1.234 1.00 96.12 298 ILE A N 1
ATOM 2296 C CA . ILE A 1 298 ? -15.158 -21.653 -0.513 1.00 96.12 298 ILE A CA 1
ATOM 2297 C C . ILE A 1 298 ? -15.904 -20.582 0.283 1.00 96.12 298 ILE A C 1
ATOM 2299 O O . ILE A 1 298 ? -15.441 -19.450 0.439 1.00 96.12 298 ILE A O 1
ATOM 2303 N N . HIS A 1 299 ? -17.079 -20.933 0.782 1.00 93.88 299 HIS A N 1
ATOM 2304 C CA . HIS A 1 299 ? -17.844 -20.094 1.688 1.00 93.88 299 HIS A CA 1
ATOM 2305 C C . HIS A 1 299 ? -18.421 -20.889 2.862 1.00 93.88 299 HIS A C 1
ATOM 2307 O O . HIS A 1 299 ? -18.451 -22.125 2.852 1.00 93.88 299 HIS A O 1
ATOM 2313 N N . ALA A 1 300 ? -18.908 -20.157 3.855 1.00 90.81 300 ALA A N 1
ATOM 2314 C CA . ALA A 1 300 ? -19.868 -20.619 4.844 1.00 90.81 300 ALA A CA 1
ATOM 2315 C C . ALA A 1 300 ? -21.034 -19.626 4.938 1.00 90.81 300 ALA A C 1
ATOM 2317 O O . ALA A 1 300 ? -20.990 -18.545 4.341 1.00 90.81 300 ALA A O 1
ATOM 2318 N N . TYR A 1 301 ? -22.095 -20.012 5.649 1.00 87.31 301 TYR A N 1
ATOM 2319 C CA . TYR A 1 301 ? -23.296 -19.189 5.830 1.00 87.31 301 TYR A CA 1
ATOM 2320 C C . TYR A 1 301 ? -23.904 -18.717 4.496 1.00 87.31 301 TYR A C 1
ATOM 2322 O O . TYR A 1 301 ? -24.328 -17.575 4.358 1.00 87.31 301 TYR A O 1
ATOM 2330 N N . TYR A 1 302 ? -23.904 -19.590 3.479 1.00 81.69 302 TYR A N 1
ATOM 2331 C CA . TYR A 1 302 ? -24.417 -19.308 2.130 1.00 81.69 302 TYR A CA 1
ATOM 2332 C C . TYR A 1 302 ? -23.709 -18.157 1.385 1.00 81.69 302 TYR A C 1
ATOM 2334 O O . TYR A 1 302 ? -24.249 -17.627 0.416 1.00 81.69 302 TYR A O 1
ATOM 2342 N N . GLY A 1 303 ? -22.481 -17.799 1.777 1.00 82.25 303 GLY A N 1
ATOM 2343 C CA . GLY A 1 303 ? -21.723 -16.687 1.183 1.00 82.25 303 GLY A CA 1
ATOM 2344 C C . GLY A 1 303 ? -21.339 -15.588 2.172 1.00 82.25 303 GLY A C 1
ATOM 2345 O O . GLY A 1 303 ? -20.510 -14.743 1.818 1.00 82.25 303 GLY A O 1
ATOM 2346 N N . GLY A 1 304 ? -21.885 -15.659 3.389 1.00 81.50 304 GLY A N 1
ATOM 2347 C CA . GLY A 1 304 ? -21.547 -14.820 4.536 1.00 81.50 304 GLY A CA 1
ATOM 2348 C C . GLY A 1 304 ? -20.067 -14.702 4.803 1.00 81.50 304 GLY A C 1
ATOM 2349 O O . GLY A 1 304 ? -19.466 -13.632 4.712 1.00 81.50 304 GLY A O 1
ATOM 2350 N N . HIS A 1 305 ? -19.467 -15.857 5.071 1.00 90.12 305 HIS A N 1
ATOM 2351 C CA . HIS A 1 305 ? -18.035 -15.972 5.274 1.00 90.12 305 HIS A CA 1
ATOM 2352 C C . HIS A 1 305 ? -17.370 -16.582 4.042 1.00 90.12 305 HIS A C 1
ATOM 2354 O O . HIS A 1 305 ? -17.908 -17.500 3.423 1.00 90.12 305 HIS A O 1
ATOM 2360 N N . GLN A 1 306 ? -16.204 -16.066 3.675 1.00 92.12 306 GLN A N 1
ATOM 2361 C CA . GLN A 1 306 ? -15.460 -16.425 2.473 1.00 92.12 306 GLN A CA 1
ATOM 2362 C C . GLN A 1 306 ? -14.013 -16.746 2.843 1.00 92.12 306 GLN A C 1
ATOM 2364 O O . GLN A 1 306 ? -13.374 -15.990 3.564 1.00 92.12 306 GLN A O 1
ATOM 2369 N N . ALA A 1 307 ? -13.502 -17.861 2.322 1.00 96.19 307 ALA A N 1
ATOM 2370 C CA . ALA A 1 307 ? -12.130 -18.318 2.535 1.00 96.19 307 ALA A CA 1
ATOM 2371 C C . ALA A 1 307 ? -11.598 -19.037 1.289 1.00 96.19 307 ALA A C 1
ATOM 2373 O O . ALA A 1 307 ? -12.332 -19.250 0.319 1.00 96.19 307 ALA A O 1
ATOM 2374 N N . VAL A 1 308 ? -10.329 -19.427 1.293 1.00 97.62 308 VAL A N 1
ATOM 2375 C CA . VAL A 1 308 ? -9.740 -20.238 0.219 1.00 97.62 308 VAL A CA 1
ATOM 2376 C C . VAL A 1 308 ? -9.372 -21.600 0.776 1.00 97.62 308 VAL A C 1
ATOM 2378 O O . VAL A 1 308 ? -8.903 -21.701 1.900 1.00 97.62 308 VAL A O 1
ATOM 2381 N N . VAL A 1 309 ? -9.584 -22.659 0.005 1.00 97.88 309 VAL A N 1
ATOM 2382 C CA . VAL A 1 309 ? -9.092 -23.997 0.337 1.00 97.88 309 VAL A CA 1
ATOM 2383 C C . VAL A 1 309 ? -7.993 -24.385 -0.634 1.00 97.88 309 VAL A C 1
ATOM 2385 O O . VAL A 1 309 ? -8.102 -24.122 -1.829 1.00 97.88 309 VAL A O 1
ATOM 2388 N N . ILE A 1 310 ? -6.958 -25.034 -0.116 1.00 97.06 310 ILE A N 1
ATOM 2389 C CA . ILE A 1 310 ? -5.953 -25.753 -0.888 1.00 97.06 310 ILE A CA 1
ATOM 2390 C C . ILE A 1 310 ? -6.026 -27.236 -0.537 1.00 97.06 310 ILE A C 1
ATOM 2392 O O . ILE A 1 310 ? -6.230 -27.597 0.621 1.00 97.06 310 ILE A O 1
ATOM 2396 N N . TYR A 1 311 ? -5.915 -28.114 -1.523 1.00 96.38 311 TYR A N 1
ATOM 2397 C CA . TYR A 1 311 ? -6.102 -29.547 -1.334 1.00 96.38 311 TYR A CA 1
ATOM 2398 C C . TYR A 1 311 ? -5.301 -30.339 -2.378 1.00 96.38 311 TYR A C 1
ATOM 2400 O O . TYR A 1 311 ? -5.003 -29.803 -3.443 1.00 96.38 311 TYR A O 1
ATOM 2408 N N . PRO A 1 312 ? -4.890 -31.587 -2.085 1.00 95.12 312 PRO A N 1
ATOM 2409 C CA . PRO A 1 312 ? -4.171 -32.419 -3.043 1.00 95.12 312 PRO A CA 1
ATOM 2410 C C . PRO A 1 312 ? -4.882 -32.505 -4.396 1.00 95.12 312 PRO A C 1
ATOM 2412 O O . PRO A 1 312 ? -6.099 -32.677 -4.475 1.00 95.12 312 PRO A O 1
ATOM 2415 N N . LYS A 1 313 ? -4.115 -32.386 -5.474 1.00 92.81 313 LYS A N 1
ATOM 2416 C CA . LYS A 1 313 ? -4.649 -32.343 -6.831 1.00 92.81 313 LYS A CA 1
ATOM 2417 C C . LYS A 1 313 ? -5.478 -33.589 -7.135 1.00 92.81 313 LYS A C 1
ATOM 2419 O O . LYS A 1 313 ? -5.059 -34.719 -6.877 1.00 92.81 313 LYS A O 1
ATOM 2424 N N . GLY A 1 314 ? -6.663 -33.383 -7.706 1.00 90.38 314 GLY A N 1
ATOM 2425 C CA . GLY A 1 314 ? -7.570 -34.476 -8.070 1.00 90.38 314 GLY A CA 1
ATOM 2426 C C . GLY A 1 314 ? -8.345 -35.122 -6.911 1.00 90.38 314 GLY A C 1
ATOM 2427 O O . GLY A 1 314 ? -9.020 -36.126 -7.144 1.00 90.38 314 GLY A O 1
ATOM 2428 N N . THR A 1 315 ? -8.290 -34.576 -5.693 1.00 93.44 315 THR A N 1
ATOM 2429 C CA . THR A 1 315 ? -9.157 -35.002 -4.581 1.00 93.44 315 THR A CA 1
ATOM 2430 C C . THR A 1 315 ? -10.350 -34.054 -4.386 1.00 93.44 315 THR A C 1
ATOM 2432 O O . THR A 1 315 ? -10.541 -33.095 -5.131 1.00 93.44 315 THR A O 1
ATOM 2435 N N . ASP A 1 316 ? -11.209 -34.349 -3.406 1.00 93.50 316 ASP A N 1
ATOM 2436 C CA . ASP A 1 316 ? -12.288 -33.455 -2.970 1.00 93.50 316 ASP A CA 1
ATOM 2437 C C . ASP A 1 316 ? -11.785 -32.573 -1.821 1.00 93.50 316 ASP A C 1
ATOM 2439 O O . ASP A 1 316 ? -11.309 -33.086 -0.799 1.00 93.50 316 ASP A O 1
ATOM 2443 N N . TRP A 1 317 ? -11.941 -31.251 -1.951 1.00 95.56 317 TRP A N 1
ATOM 2444 C CA . TRP A 1 317 ? -11.558 -30.304 -0.905 1.00 95.56 317 TRP A CA 1
ATOM 2445 C C . TRP A 1 317 ? -12.214 -30.622 0.441 1.00 95.56 317 TRP A C 1
ATOM 2447 O O . TRP A 1 317 ? -11.588 -30.417 1.477 1.00 95.56 317 TRP A O 1
ATOM 2457 N N . LYS A 1 318 ? -13.438 -31.175 0.453 1.00 95.56 318 LYS A N 1
ATOM 2458 C CA . LYS A 1 318 ? -14.146 -31.544 1.690 1.00 95.56 318 LYS A CA 1
ATOM 2459 C C . LYS A 1 318 ? -13.481 -32.694 2.443 1.00 95.56 318 LYS A C 1
ATOM 2461 O O . LYS A 1 318 ? -13.734 -32.863 3.634 1.00 95.56 318 LYS A O 1
ATOM 2466 N N . ALA A 1 319 ? -12.668 -33.501 1.767 1.00 94.81 319 ALA A N 1
ATOM 2467 C CA . ALA A 1 319 ? -11.990 -34.642 2.368 1.00 94.81 319 ALA A CA 1
ATOM 2468 C C . ALA A 1 319 ? -10.570 -34.297 2.835 1.00 94.81 319 ALA A C 1
ATOM 2470 O O . ALA A 1 319 ? -10.137 -34.777 3.880 1.00 94.81 319 ALA A O 1
ATOM 2471 N N . THR A 1 320 ? -9.846 -33.484 2.064 1.00 95.12 320 THR A N 1
ATOM 2472 C CA . THR A 1 320 ? -8.389 -33.309 2.224 1.00 95.12 320 THR A CA 1
ATOM 2473 C C . THR A 1 320 ? -7.938 -31.849 2.254 1.00 95.12 320 THR A C 1
ATOM 2475 O O . THR A 1 320 ? -6.747 -31.581 2.134 1.00 95.12 320 THR A O 1
ATOM 2478 N N . GLY A 1 321 ? -8.871 -30.902 2.346 1.00 96.56 321 GLY A N 1
ATOM 2479 C CA . GLY A 1 321 ? -8.566 -29.480 2.285 1.00 96.56 321 GLY A CA 1
ATOM 2480 C C . GLY A 1 321 ? -7.887 -28.919 3.531 1.00 96.56 321 GLY A C 1
ATOM 2481 O O . GLY A 1 321 ? -8.241 -29.243 4.667 1.00 96.56 321 GLY A O 1
ATOM 2482 N N . THR A 1 322 ? -6.961 -28.000 3.287 1.00 98.00 322 THR A N 1
ATOM 2483 C CA . THR A 1 322 ? -6.451 -27.024 4.246 1.00 98.00 322 THR A CA 1
ATOM 2484 C C . THR A 1 322 ? -7.030 -25.670 3.869 1.00 98.00 322 THR A C 1
ATOM 2486 O O . THR A 1 322 ? -6.883 -25.209 2.739 1.00 98.00 322 THR A O 1
ATOM 2489 N N . ILE A 1 323 ? -7.722 -25.034 4.800 1.00 98.06 323 ILE A N 1
ATOM 2490 C CA . ILE A 1 323 ? -8.418 -23.773 4.563 1.00 98.06 323 ILE A CA 1
ATOM 2491 C C . ILE A 1 323 ? -7.519 -22.635 5.014 1.00 98.06 323 ILE A C 1
ATOM 2493 O O . ILE A 1 323 ? -7.023 -22.661 6.133 1.00 98.06 323 ILE A O 1
ATOM 2497 N N . LEU A 1 324 ? -7.306 -21.669 4.129 1.00 98.06 324 LEU A N 1
ATOM 2498 C CA . LEU A 1 324 ? -6.539 -20.447 4.316 1.00 98.06 324 LEU A CA 1
ATOM 2499 C C . LEU A 1 324 ? -7.535 -19.307 4.566 1.00 98.06 324 LEU A C 1
ATOM 2501 O O . LEU A 1 324 ? -8.241 -18.875 3.648 1.00 98.06 324 LEU A O 1
ATOM 2505 N N . ASP A 1 325 ? -7.629 -18.848 5.812 1.00 96.06 325 ASP A N 1
ATOM 2506 C CA . ASP A 1 325 ? -8.630 -17.865 6.229 1.00 96.06 325 ASP A CA 1
ATOM 2507 C C . ASP A 1 325 ? -8.036 -16.836 7.199 1.00 96.06 325 ASP A C 1
ATOM 2509 O O . ASP A 1 325 ? -7.958 -17.085 8.403 1.00 96.06 325 ASP A O 1
ATOM 2513 N N . PRO A 1 326 ? -7.626 -15.661 6.692 1.00 91.69 326 PRO A N 1
ATOM 2514 C CA . PRO A 1 326 ? -7.132 -14.597 7.549 1.00 91.69 326 PRO A CA 1
ATOM 2515 C C . PRO A 1 326 ? -8.207 -13.878 8.375 1.00 91.69 326 PRO A C 1
ATOM 2517 O O . PRO A 1 326 ? -7.876 -13.103 9.277 1.00 91.69 326 PRO A O 1
ATOM 2520 N N . TRP A 1 327 ? -9.492 -14.016 8.023 1.00 85.31 327 TRP A N 1
ATOM 2521 C CA . TRP A 1 327 ? -10.438 -12.931 8.262 1.00 85.31 327 TRP A CA 1
ATOM 2522 C C . TRP A 1 327 ? -11.016 -12.808 9.668 1.00 85.31 327 TRP A C 1
ATOM 2524 O O . TRP A 1 327 ? -11.161 -11.652 10.058 1.00 85.31 327 TRP A O 1
ATOM 2534 N N . PRO A 1 328 ? -11.295 -13.822 10.504 1.00 84.62 328 PRO A N 1
ATOM 2535 C CA . PRO A 1 328 ? -11.846 -13.464 11.808 1.00 84.62 328 PRO A CA 1
ATOM 2536 C C . PRO A 1 328 ? -10.842 -12.631 12.623 1.00 84.62 328 PRO A C 1
ATOM 2538 O O . PRO A 1 328 ? -11.189 -11.600 13.199 1.00 84.62 328 PRO A O 1
ATOM 2541 N N . LYS A 1 329 ? -9.557 -12.998 12.577 1.00 86.06 329 LYS A N 1
ATOM 2542 C CA . LYS A 1 329 ? -8.509 -12.359 13.386 1.00 86.06 329 LYS A CA 1
ATOM 2543 C C . LYS A 1 329 ? -7.640 -11.349 12.648 1.00 86.06 329 LYS A C 1
ATOM 2545 O O . LYS A 1 329 ? -6.731 -10.809 13.268 1.00 86.06 329 LYS A O 1
ATOM 2550 N N . GLN A 1 330 ? -7.915 -11.092 11.369 1.00 86.88 330 GLN A N 1
ATOM 2551 C CA . GLN A 1 330 ? -7.125 -10.191 10.525 1.00 86.88 330 GLN A CA 1
ATOM 2552 C C . GLN A 1 330 ? -5.643 -10.579 10.474 1.00 86.88 330 GLN A C 1
ATOM 2554 O O . GLN A 1 330 ? -4.778 -9.715 10.526 1.00 86.88 330 GLN A O 1
ATOM 2559 N N . ARG A 1 331 ? -5.350 -11.879 10.400 1.00 89.38 331 ARG A N 1
ATOM 2560 C CA . ARG A 1 331 ? -3.990 -12.421 10.280 1.00 89.38 331 ARG A CA 1
ATOM 2561 C C . ARG A 1 331 ? -4.044 -13.814 9.657 1.00 89.38 331 ARG A C 1
ATOM 2563 O O . ARG A 1 331 ? -5.045 -14.491 9.878 1.00 89.38 331 ARG A O 1
ATOM 2570 N N . PRO A 1 332 ? -2.994 -14.288 8.976 1.00 93.38 332 PRO A N 1
ATOM 2571 C CA . PRO A 1 332 ? -2.988 -15.598 8.335 1.00 93.38 332 PRO A CA 1
ATOM 2572 C C . PRO A 1 332 ? -3.281 -16.723 9.344 1.00 93.38 332 PRO A C 1
ATOM 2574 O O . PRO A 1 332 ? -2.516 -16.960 10.280 1.00 93.38 332 PRO A O 1
ATOM 2577 N N . GLU A 1 333 ? -4.414 -17.410 9.175 1.00 95.00 333 GLU A N 1
ATOM 2578 C CA . GLU A 1 333 ? -4.774 -18.613 9.930 1.00 95.00 333 GLU A CA 1
ATOM 2579 C C . GLU A 1 333 ? -5.119 -19.751 8.966 1.00 95.00 333 GLU A C 1
ATOM 2581 O O . GLU A 1 333 ? -5.614 -19.531 7.856 1.00 95.00 333 GLU A O 1
ATOM 2586 N N . THR A 1 334 ? -4.837 -20.981 9.399 1.00 96.94 334 THR A N 1
ATOM 2587 C CA . THR A 1 334 ? -5.213 -22.181 8.652 1.00 96.94 334 THR A CA 1
ATOM 2588 C C . THR A 1 334 ? -6.089 -23.102 9.483 1.00 96.94 334 THR A C 1
ATOM 2590 O O . THR A 1 334 ? -5.943 -23.170 10.704 1.00 96.94 334 THR A O 1
ATOM 2593 N N . PHE A 1 335 ? -7.000 -23.806 8.815 1.00 96.12 335 PHE A N 1
ATOM 2594 C CA . PHE A 1 335 ? -7.927 -24.745 9.442 1.00 96.12 335 PHE A CA 1
ATOM 2595 C C . PHE A 1 335 ? -7.995 -26.042 8.642 1.00 96.12 335 PHE A C 1
ATOM 2597 O O . PHE A 1 335 ? -8.008 -26.033 7.411 1.00 96.12 335 PHE A O 1
ATOM 2604 N N . SER A 1 336 ? -8.113 -27.170 9.334 1.00 96.75 336 SER A N 1
ATOM 2605 C CA . SER A 1 336 ? -8.584 -28.404 8.704 1.00 96.75 336 SER A CA 1
ATOM 2606 C C . SER A 1 336 ? -10.079 -28.301 8.365 1.00 96.75 336 SER A C 1
ATOM 2608 O O . SER A 1 336 ? -10.819 -27.554 9.011 1.00 96.75 336 SER A O 1
ATOM 2610 N N . VAL A 1 337 ? -10.570 -29.092 7.401 1.00 96.31 337 VAL A N 1
ATOM 2611 C CA . VAL A 1 337 ? -12.018 -29.140 7.101 1.00 96.31 337 VAL A CA 1
ATOM 2612 C C . VAL A 1 337 ? -12.868 -29.441 8.347 1.00 96.31 337 VAL A C 1
ATOM 2614 O O . VAL A 1 337 ? -13.849 -28.737 8.564 1.00 96.31 337 VAL A O 1
ATOM 2617 N N . PRO A 1 338 ? -12.531 -30.404 9.232 1.00 95.44 338 PRO A N 1
ATOM 2618 C CA . PRO A 1 338 ? -13.306 -30.611 10.456 1.00 95.44 338 PRO A CA 1
ATOM 2619 C C . PRO A 1 338 ? -13.325 -29.396 11.394 1.00 95.44 338 PRO A C 1
ATOM 2621 O O . PRO A 1 338 ? -14.343 -29.145 12.035 1.00 95.44 338 PRO A O 1
ATOM 2624 N N . GLU A 1 339 ? -12.229 -28.640 11.496 1.00 94.25 339 GLU A N 1
ATOM 2625 C CA . GLU A 1 339 ? -12.187 -27.407 12.295 1.00 94.25 339 GLU A CA 1
ATOM 2626 C C . GLU A 1 339 ? -13.049 -26.309 11.687 1.00 94.25 339 GLU A C 1
ATOM 2628 O O . GLU A 1 339 ? -13.846 -25.708 12.407 1.00 94.25 339 GLU A O 1
ATOM 2633 N N . TRP A 1 340 ? -12.956 -26.106 10.372 1.00 93.44 340 TRP A N 1
ATOM 2634 C CA . TRP A 1 340 ? -13.835 -25.200 9.639 1.00 93.44 340 TRP A CA 1
ATOM 2635 C C . TRP A 1 340 ? -15.301 -25.572 9.818 1.00 93.44 340 TRP A C 1
ATOM 2637 O O . TRP A 1 340 ? -16.114 -24.716 10.147 1.00 93.44 340 TRP A O 1
ATOM 2647 N N . ASN A 1 341 ? -15.635 -26.856 9.697 1.00 91.88 341 ASN A N 1
ATOM 2648 C CA . ASN A 1 341 ? -17.008 -27.322 9.837 1.00 91.88 341 ASN A CA 1
ATOM 2649 C C . ASN A 1 341 ? -17.545 -27.134 11.258 1.00 91.88 341 ASN A C 1
ATOM 2651 O O . ASN A 1 341 ? -18.746 -26.961 11.424 1.00 91.88 341 ASN A O 1
ATOM 2655 N N . ARG A 1 342 ? -16.685 -27.180 12.282 1.00 88.75 342 ARG A N 1
ATOM 2656 C CA . ARG A 1 342 ? -17.080 -26.858 13.661 1.00 88.75 342 ARG A CA 1
ATOM 2657 C C . ARG A 1 342 ? -17.250 -25.358 13.865 1.00 88.75 342 ARG A C 1
ATOM 2659 O O . ARG A 1 342 ? -18.186 -24.951 14.539 1.00 88.75 342 ARG A O 1
ATOM 2666 N N . ARG A 1 343 ? -16.350 -24.550 13.299 1.00 86.06 343 ARG A N 1
ATOM 2667 C CA . ARG A 1 343 ? -16.360 -23.091 13.459 1.00 86.06 343 ARG A CA 1
ATOM 2668 C C . ARG A 1 343 ? -17.496 -22.430 12.678 1.00 86.06 343 ARG A C 1
ATOM 2670 O O . ARG A 1 343 ? -18.130 -21.518 13.190 1.00 86.06 343 ARG A O 1
ATOM 2677 N N . PHE A 1 344 ? -17.766 -22.912 11.468 1.00 88.31 344 PHE A N 1
ATOM 2678 C CA . PHE A 1 344 ? -18.702 -22.327 10.510 1.00 88.31 344 PHE A CA 1
ATOM 2679 C C . PHE A 1 344 ? -19.751 -23.351 10.076 1.00 88.31 344 PHE A C 1
ATOM 2681 O O . PHE A 1 344 ? -19.808 -23.776 8.929 1.00 88.31 344 PHE A O 1
ATOM 2688 N N . TRP A 1 345 ? -20.569 -23.799 11.017 1.00 83.69 345 TRP A N 1
ATOM 2689 C CA . TRP A 1 345 ? -21.306 -25.067 10.993 1.00 83.69 345 TRP A CA 1
ATOM 2690 C C . TRP A 1 345 ? -22.472 -25.215 9.998 1.00 83.69 345 TRP A C 1
ATOM 2692 O O . TRP A 1 345 ? -23.038 -26.305 9.902 1.00 83.69 345 TRP A O 1
ATOM 2702 N N . PHE A 1 346 ? -22.818 -24.192 9.209 1.00 85.06 346 PHE A N 1
ATOM 2703 C CA . PHE A 1 346 ? -23.874 -24.294 8.192 1.00 85.06 346 PHE A CA 1
ATOM 2704 C C . PHE A 1 346 ? -23.568 -23.513 6.907 1.00 85.06 346 PHE A C 1
ATOM 2706 O O . PHE A 1 346 ? -22.712 -22.630 6.871 1.00 85.06 346 PHE A O 1
ATOM 2713 N N . GLY A 1 347 ? -24.283 -23.852 5.827 1.00 82.56 347 GLY A N 1
ATOM 2714 C CA . GLY A 1 347 ? -24.196 -23.142 4.545 1.00 82.56 347 GLY A CA 1
ATOM 2715 C C . GLY A 1 347 ? -22.813 -23.204 3.886 1.00 82.56 347 GLY A C 1
ATOM 2716 O O . GLY A 1 347 ? -22.415 -22.243 3.235 1.00 82.56 347 GLY A O 1
ATOM 2717 N N . GLN A 1 348 ? -22.067 -24.293 4.101 1.00 92.12 348 GLN A N 1
ATOM 2718 C CA . GLN A 1 348 ? -20.707 -24.472 3.590 1.00 92.12 348 GLN A CA 1
ATOM 2719 C C . GLN A 1 348 ? -20.691 -25.066 2.178 1.00 92.12 348 GLN A C 1
ATOM 2721 O O . GLN A 1 348 ? -21.407 -26.029 1.879 1.00 92.12 348 GLN A O 1
ATOM 2726 N N . GLY A 1 349 ? -19.799 -24.566 1.329 1.00 93.56 349 GLY A N 1
ATOM 2727 C CA . GLY A 1 349 ? -19.729 -24.976 -0.070 1.00 93.56 349 GLY A CA 1
ATOM 2728 C C . GLY A 1 349 ? -18.728 -24.174 -0.903 1.00 93.56 349 GLY A C 1
ATOM 2729 O O . GLY A 1 349 ? -18.047 -23.297 -0.375 1.00 93.56 349 GLY A O 1
ATOM 2730 N N . PRO A 1 350 ? -18.618 -24.484 -2.205 1.00 93.00 350 PRO A N 1
ATOM 2731 C CA . PRO A 1 350 ? -17.936 -23.639 -3.183 1.00 93.00 350 PRO A CA 1
ATOM 2732 C C . PRO A 1 350 ? -18.456 -22.201 -3.190 1.00 93.00 350 PRO A C 1
ATOM 2734 O O . PRO A 1 350 ? -19.663 -21.979 -3.096 1.00 93.00 350 PRO A O 1
ATOM 2737 N N . SER A 1 351 ? -17.568 -21.224 -3.383 1.00 89.75 351 SER A N 1
ATOM 2738 C CA . SER A 1 351 ? -17.996 -19.837 -3.572 1.00 89.75 351 SER A CA 1
ATOM 2739 C C . SER A 1 351 ? -18.813 -19.696 -4.858 1.00 89.75 351 SER A C 1
ATOM 2741 O O . SER A 1 351 ? -18.334 -19.972 -5.958 1.00 89.75 351 SER A O 1
ATOM 2743 N N . THR A 1 352 ? -20.042 -19.203 -4.727 1.00 83.06 352 THR A N 1
ATOM 2744 C CA . THR A 1 352 ? -20.956 -18.955 -5.854 1.00 83.06 352 THR A CA 1
ATOM 2745 C C . THR A 1 352 ? -20.559 -17.744 -6.699 1.00 83.06 352 THR A C 1
ATOM 2747 O O . THR A 1 352 ? -21.081 -17.569 -7.798 1.00 83.06 352 THR A O 1
ATOM 2750 N N . VAL A 1 353 ? -19.639 -16.901 -6.213 1.00 81.12 353 VAL A N 1
ATOM 2751 C CA . VAL A 1 353 ? -19.113 -15.760 -6.981 1.00 81.12 353 VAL A CA 1
ATOM 2752 C C . VAL A 1 353 ? -18.111 -16.217 -8.041 1.00 81.12 353 VAL A C 1
ATOM 2754 O O . VAL A 1 353 ? -18.055 -15.654 -9.130 1.00 81.12 353 VAL A O 1
ATOM 2757 N N . TYR A 1 354 ? -17.367 -17.281 -7.747 1.00 83.19 354 TYR A N 1
ATOM 2758 C CA . TYR A 1 354 ? -16.337 -17.846 -8.618 1.00 83.19 354 TYR A CA 1
ATOM 2759 C C . TYR A 1 354 ? -16.786 -19.166 -9.260 1.00 83.19 354 TYR A C 1
ATOM 2761 O O . TYR A 1 354 ? -15.964 -20.031 -9.570 1.00 83.19 354 TYR A O 1
ATOM 2769 N N . GLU A 1 355 ? -18.097 -19.342 -9.435 1.00 83.44 355 GLU A N 1
ATOM 2770 C CA . GLU A 1 355 ? -18.671 -20.564 -9.992 1.00 83.44 355 GLU A CA 1
ATOM 2771 C C . GLU A 1 355 ? -18.015 -20.906 -11.341 1.00 83.44 355 GLU A C 1
ATOM 2773 O O . GLU A 1 355 ? -17.968 -20.088 -12.261 1.00 83.44 355 GLU A O 1
ATOM 2778 N N . GLY A 1 356 ? -17.474 -22.123 -11.433 1.00 80.38 356 GLY A N 1
ATOM 2779 C CA . GLY A 1 356 ? -16.825 -22.638 -12.637 1.00 80.38 356 GLY A CA 1
ATOM 2780 C C . GLY A 1 356 ? -15.401 -22.138 -12.899 1.00 80.38 356 GLY A C 1
ATOM 2781 O O . GLY A 1 356 ? -14.825 -22.577 -13.885 1.00 80.38 356 GLY A O 1
ATOM 2782 N N . GLN A 1 357 ? -14.818 -21.274 -12.057 1.00 83.81 357 GLN A N 1
ATOM 2783 C CA . GLN A 1 357 ? -13.450 -20.758 -12.256 1.00 83.81 357 GLN A CA 1
ATOM 2784 C C . GLN A 1 357 ? -12.352 -21.600 -11.594 1.00 83.81 357 GLN A C 1
ATOM 2786 O O . GLN A 1 357 ? -11.187 -21.482 -11.960 1.00 83.81 357 GLN A O 1
ATOM 2791 N N . TYR A 1 358 ? -12.712 -22.442 -10.626 1.00 89.56 358 TYR A N 1
ATOM 2792 C CA . TYR A 1 358 ? -11.764 -23.242 -9.855 1.00 89.56 358 TYR A CA 1
ATOM 2793 C C . TYR A 1 358 ? -12.255 -24.690 -9.776 1.00 89.56 358 TYR A C 1
ATOM 2795 O O . TYR A 1 358 ? -13.442 -24.909 -9.497 1.00 89.56 358 TYR A O 1
ATOM 2803 N N . PRO A 1 359 ? -11.383 -25.690 -9.995 1.00 88.06 359 PRO A N 1
ATOM 2804 C CA . PRO A 1 359 ? -11.717 -27.063 -9.671 1.00 88.06 359 PRO A CA 1
ATOM 2805 C C . PRO A 1 359 ? -11.831 -27.148 -8.148 1.00 88.06 359 PRO A C 1
ATOM 2807 O O . PRO A 1 359 ? -10.943 -26.695 -7.432 1.00 88.06 359 PRO A O 1
ATOM 2810 N N . LEU A 1 360 ? -12.933 -27.687 -7.630 1.00 88.62 360 LEU A N 1
ATOM 2811 C CA . LEU A 1 360 ? -13.097 -27.964 -6.192 1.00 88.62 360 LEU A CA 1
ATOM 2812 C C . LEU A 1 360 ? -13.353 -29.455 -5.913 1.00 88.62 360 LEU A C 1
ATOM 2814 O O . LEU A 1 360 ? -13.255 -29.903 -4.782 1.00 88.62 360 LEU A O 1
ATOM 2818 N N . THR A 1 361 ? -13.660 -30.259 -6.931 1.00 85.88 361 THR A N 1
ATOM 2819 C CA . THR A 1 361 ? -13.970 -31.697 -6.772 1.00 85.88 361 THR A CA 1
ATOM 2820 C C . THR A 1 361 ? -13.059 -32.592 -7.616 1.00 85.88 361 THR A C 1
ATOM 2822 O O . THR A 1 361 ? -13.427 -33.714 -7.957 1.00 85.88 361 THR A O 1
ATOM 2825 N N . GLY A 1 362 ? -11.868 -32.083 -7.956 1.00 70.62 362 GLY A N 1
ATOM 2826 C CA . GLY A 1 362 ? -10.942 -32.706 -8.899 1.00 70.62 362 GLY A CA 1
ATOM 2827 C C . GLY A 1 362 ? -11.438 -32.670 -10.354 1.00 70.62 362 GLY A C 1
ATOM 2828 O O . GLY A 1 362 ? -12.629 -32.551 -10.633 1.00 70.62 362 GLY A O 1
ATOM 2829 N N . GLY A 1 363 ? -10.515 -32.776 -11.314 1.00 64.19 363 GLY A N 1
ATOM 2830 C CA . GLY A 1 363 ? -10.862 -33.151 -12.693 1.00 64.19 363 GLY A CA 1
ATOM 2831 C C . GLY A 1 363 ? -11.109 -32.036 -13.720 1.00 64.19 363 GLY A C 1
ATOM 2832 O O . GLY A 1 363 ? -11.668 -32.338 -14.773 1.00 64.19 363 GLY A O 1
ATOM 2833 N N . ALA A 1 364 ? -10.674 -30.793 -13.491 1.00 64.00 364 ALA A N 1
ATOM 2834 C CA . ALA A 1 364 ? -10.636 -29.767 -14.541 1.00 64.00 364 ALA A CA 1
ATOM 2835 C C . ALA A 1 364 ? -9.398 -28.868 -14.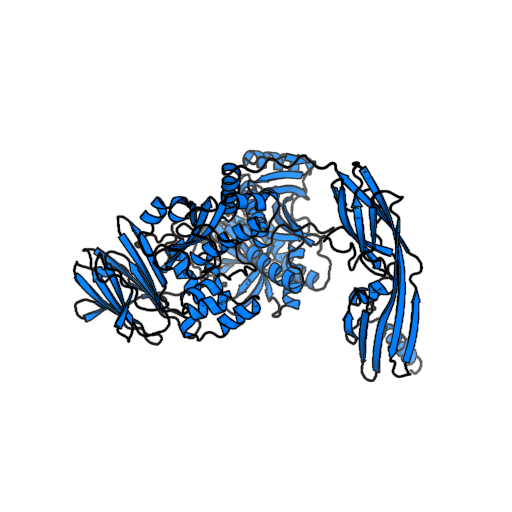412 1.00 64.00 364 ALA A C 1
ATOM 2837 O O . ALA A 1 364 ? -9.025 -28.491 -13.304 1.00 64.00 364 ALA A O 1
ATOM 2838 N N . ASP A 1 365 ? -8.791 -28.505 -15.545 1.00 74.50 365 ASP A N 1
ATOM 2839 C CA . ASP A 1 365 ? -7.804 -27.425 -15.596 1.00 74.50 365 ASP A CA 1
ATOM 2840 C C . ASP A 1 365 ? -8.475 -26.087 -15.254 1.00 74.50 365 ASP A C 1
ATOM 2842 O O . ASP A 1 365 ? -9.652 -25.871 -15.556 1.00 74.50 365 ASP A O 1
ATOM 2846 N N . TYR A 1 366 ? -7.720 -25.165 -14.656 1.00 81.00 366 TYR A N 1
ATOM 2847 C CA . TYR A 1 366 ? -8.215 -23.818 -14.377 1.00 81.00 366 TYR A CA 1
ATOM 2848 C C . TYR A 1 366 ? -8.560 -23.104 -15.697 1.00 81.00 366 TYR A C 1
ATOM 2850 O O . TYR A 1 366 ? -7.678 -22.949 -16.551 1.00 81.00 366 TYR A O 1
ATOM 2858 N N . PRO A 1 367 ? -9.812 -22.661 -15.901 1.00 69.56 367 PRO A N 1
ATOM 2859 C CA . PRO A 1 367 ? -10.199 -21.946 -17.108 1.00 69.56 367 PRO A CA 1
ATOM 2860 C C . PRO A 1 367 ? -9.399 -20.645 -17.252 1.00 69.56 367 PRO A C 1
ATOM 2862 O O . PRO A 1 367 ? -9.280 -19.859 -16.317 1.00 69.56 367 PRO A O 1
ATOM 2865 N N . LYS A 1 368 ? -8.857 -20.408 -18.452 1.00 66.19 368 LYS A N 1
ATOM 2866 C CA . LYS A 1 368 ? -8.162 -19.166 -18.827 1.00 66.19 368 LYS A CA 1
ATOM 2867 C C . LYS A 1 368 ? -9.053 -18.316 -19.750 1.00 66.19 368 LYS A C 1
ATOM 2869 O O . LYS A 1 368 ? -9.715 -18.899 -20.610 1.00 66.19 368 LYS A O 1
ATOM 2874 N N . PRO A 1 369 ? -9.013 -16.969 -19.671 1.00 52.97 369 PRO A N 1
ATOM 2875 C CA . PRO A 1 369 ? -8.255 -16.144 -18.724 1.00 52.97 369 PRO A CA 1
ATOM 2876 C C . PRO A 1 369 ? -8.999 -15.926 -17.395 1.00 52.97 369 PRO A C 1
ATOM 2878 O O . PRO A 1 369 ? -10.205 -15.690 -17.382 1.00 52.97 369 PRO A O 1
ATOM 2881 N N . LEU A 1 370 ? -8.258 -15.935 -16.283 1.00 63.62 370 LEU A N 1
ATOM 2882 C CA . LEU A 1 370 ? -8.765 -15.474 -14.991 1.00 63.62 370 LEU A CA 1
ATOM 2883 C C . LEU A 1 370 ? -8.530 -13.972 -14.903 1.00 63.62 370 LEU A C 1
ATOM 2885 O O . LEU A 1 370 ? -7.396 -13.511 -14.791 1.00 63.62 370 LEU A O 1
ATOM 2889 N N . LEU A 1 371 ? -9.603 -13.197 -14.979 1.00 67.25 371 LEU A N 1
ATOM 2890 C CA . LEU A 1 371 ? -9.534 -11.812 -14.554 1.00 67.25 371 LEU A CA 1
ATOM 2891 C C . LEU A 1 371 ? -9.819 -11.726 -13.061 1.00 67.25 371 LEU A C 1
ATOM 2893 O O . LEU A 1 371 ? -10.859 -12.205 -12.591 1.00 67.25 371 LEU A O 1
ATOM 2897 N N . ARG A 1 372 ? -8.939 -11.015 -12.360 1.00 79.12 372 ARG A N 1
ATOM 2898 C CA . ARG A 1 372 ? -9.096 -10.618 -10.963 1.00 79.12 372 ARG A CA 1
ATOM 2899 C C . ARG A 1 372 ? -10.453 -9.952 -10.734 1.00 79.12 372 ARG A C 1
ATOM 2901 O O . ARG A 1 372 ? -10.890 -9.124 -11.534 1.00 79.12 372 ARG A O 1
ATOM 2908 N N . ILE A 1 373 ? -11.137 -10.323 -9.654 1.00 81.12 373 ILE A N 1
ATOM 2909 C CA . ILE A 1 373 ? -12.334 -9.611 -9.196 1.00 81.12 373 ILE A CA 1
ATOM 2910 C C . ILE A 1 373 ? -11.874 -8.593 -8.149 1.00 81.12 373 ILE A C 1
ATOM 2912 O O . ILE A 1 373 ? -11.392 -9.010 -7.097 1.00 81.12 373 ILE A O 1
ATOM 2916 N N . PRO A 1 374 ? -12.008 -7.278 -8.393 1.00 80.75 374 PRO A N 1
ATOM 2917 C CA . PRO A 1 374 ? -11.701 -6.283 -7.373 1.00 80.75 374 PRO A CA 1
ATOM 2918 C C . PRO A 1 374 ? -12.519 -6.521 -6.098 1.00 80.75 374 PRO A C 1
ATOM 2920 O O . PRO A 1 374 ? -13.711 -6.838 -6.165 1.00 80.75 374 PRO A O 1
ATOM 2923 N N . SER A 1 375 ? -11.917 -6.307 -4.928 1.00 74.25 375 SER A N 1
ATOM 2924 C CA . SER A 1 375 ? -12.609 -6.408 -3.631 1.00 74.25 375 SER A CA 1
ATOM 2925 C C . SER A 1 375 ? -13.837 -5.490 -3.558 1.00 74.25 375 SER A C 1
ATOM 2927 O O . SER A 1 375 ? -14.869 -5.867 -3.003 1.00 74.25 375 SER A O 1
ATOM 2929 N N . SER A 1 376 ? -13.771 -4.321 -4.204 1.00 75.44 376 SER A N 1
ATOM 2930 C CA . SER A 1 376 ? -14.895 -3.391 -4.364 1.00 75.44 376 SER A CA 1
ATOM 2931 C C . SER A 1 376 ? -16.083 -3.995 -5.120 1.00 75.44 376 SER A C 1
ATOM 2933 O O . SER A 1 376 ? -17.226 -3.678 -4.800 1.00 75.44 376 SER A O 1
ATOM 2935 N N . HIS A 1 377 ? -15.832 -4.881 -6.087 1.00 84.75 377 HIS A N 1
ATOM 2936 C CA . HIS A 1 377 ? -16.873 -5.546 -6.871 1.00 84.75 377 HIS A CA 1
ATOM 2937 C C . HIS A 1 377 ? -17.453 -6.739 -6.117 1.00 84.75 377 HIS A C 1
ATOM 2939 O O . HIS A 1 377 ? -18.651 -6.992 -6.207 1.00 84.75 377 HIS A O 1
ATOM 2945 N N . MET A 1 378 ? -16.630 -7.451 -5.340 1.00 81.00 378 MET A N 1
ATOM 2946 C CA . MET A 1 378 ? -17.034 -8.653 -4.602 1.00 81.00 378 MET A CA 1
ATOM 2947 C C . MET A 1 378 ? -18.288 -8.422 -3.749 1.00 81.00 378 MET A C 1
ATOM 2949 O O . MET A 1 378 ? -19.241 -9.198 -3.826 1.00 81.00 378 MET A O 1
ATOM 2953 N N . ALA A 1 379 ? -18.317 -7.321 -2.992 1.00 74.69 379 ALA A N 1
ATOM 2954 C CA . ALA A 1 379 ? -19.449 -6.966 -2.137 1.00 74.69 379 ALA A CA 1
ATOM 2955 C C . ALA A 1 379 ? -20.766 -6.802 -2.919 1.00 74.69 379 ALA A C 1
ATOM 2957 O O . ALA A 1 379 ? -21.827 -7.161 -2.413 1.00 74.69 379 ALA A O 1
ATOM 2958 N N . ILE A 1 380 ? -20.693 -6.297 -4.153 1.00 80.62 380 ILE A N 1
ATOM 2959 C CA . ILE A 1 380 ? -21.845 -6.084 -5.037 1.00 80.62 380 ILE A CA 1
ATOM 2960 C C . ILE A 1 380 ? -22.250 -7.408 -5.694 1.00 80.62 380 ILE A C 1
ATOM 2962 O O . ILE A 1 380 ? -23.413 -7.800 -5.643 1.00 80.62 380 ILE A O 1
ATOM 2966 N N . LEU A 1 381 ? -21.288 -8.156 -6.243 1.00 83.75 381 LEU A N 1
ATOM 2967 C CA . LEU A 1 381 ? -21.534 -9.413 -6.960 1.00 83.75 381 LEU A CA 1
ATOM 2968 C C . LEU A 1 381 ? -22.249 -10.465 -6.111 1.00 83.75 381 LEU A C 1
ATOM 2970 O O . LEU A 1 381 ? -23.094 -11.194 -6.634 1.00 83.75 381 LEU A O 1
ATOM 2974 N N . LYS A 1 382 ? -21.957 -10.535 -4.806 1.00 75.75 382 LYS A N 1
ATOM 2975 C CA . LYS A 1 382 ? -22.670 -11.421 -3.869 1.00 75.75 382 LYS A CA 1
ATOM 2976 C C . LYS A 1 382 ? -24.192 -11.229 -3.912 1.00 75.75 382 LYS A C 1
ATOM 2978 O O . LYS A 1 382 ? -24.934 -12.196 -3.748 1.00 75.75 382 LYS A O 1
ATOM 2983 N N . ARG A 1 383 ? -24.648 -10.001 -4.164 1.00 75.69 383 ARG A N 1
ATOM 2984 C CA . ARG A 1 383 ? -26.059 -9.595 -4.086 1.00 75.69 383 ARG A CA 1
ATOM 2985 C C . ARG A 1 383 ? -26.814 -9.831 -5.386 1.00 75.69 383 ARG A C 1
ATOM 2987 O O . ARG A 1 383 ? -28.035 -9.951 -5.379 1.00 75.69 383 ARG A O 1
ATOM 2994 N N . LEU A 1 384 ? -26.081 -9.924 -6.489 1.00 81.50 384 LEU A N 1
ATOM 2995 C CA . LEU A 1 384 ? -26.660 -10.091 -7.811 1.00 81.50 384 LEU A CA 1
ATOM 2996 C C . LEU A 1 384 ? -27.298 -11.465 -7.994 1.00 81.50 384 LEU A C 1
ATOM 2998 O O . LEU A 1 384 ? -26.898 -12.458 -7.377 1.00 81.50 384 LEU A O 1
ATOM 3002 N N . ALA A 1 385 ? -28.260 -11.540 -8.910 1.00 81.50 385 ALA A N 1
ATOM 3003 C CA . ALA A 1 385 ? -28.815 -12.813 -9.339 1.00 81.50 385 ALA A CA 1
ATOM 3004 C C . ALA A 1 385 ? -27.713 -13.713 -9.947 1.00 81.50 385 ALA A C 1
ATOM 3006 O O . ALA A 1 385 ? -26.748 -13.204 -10.534 1.00 81.50 385 ALA A O 1
ATOM 3007 N N . PRO A 1 386 ? -27.836 -15.054 -9.868 1.00 81.50 386 PRO A N 1
ATOM 3008 C CA . PRO A 1 386 ? -26.873 -15.976 -10.475 1.00 81.50 386 PRO A CA 1
ATOM 3009 C C . PRO A 1 386 ? -26.575 -15.671 -11.952 1.00 81.50 386 PRO A C 1
ATOM 3011 O O . PRO A 1 386 ? -25.435 -15.783 -12.393 1.00 81.50 386 PRO A O 1
ATOM 3014 N N . GLU A 1 387 ? -27.579 -15.242 -12.716 1.00 82.50 387 GLU A N 1
ATOM 3015 C CA . GLU A 1 387 ? -27.455 -14.866 -14.127 1.00 82.50 387 GLU A CA 1
ATOM 3016 C C . GLU A 1 387 ? -26.539 -13.652 -14.319 1.00 82.50 387 GLU A C 1
ATOM 3018 O O . GLU A 1 387 ? -25.662 -13.677 -15.180 1.00 82.50 387 GLU A O 1
ATOM 3023 N N . GLN A 1 388 ? -26.702 -12.622 -13.488 1.00 85.88 388 GLN A N 1
ATOM 3024 C CA . GLN A 1 388 ? -25.874 -11.415 -13.501 1.00 85.88 388 GLN A CA 1
ATOM 3025 C C . GLN A 1 388 ? -24.433 -11.723 -13.076 1.00 85.88 388 GLN A C 1
ATOM 3027 O O . GLN A 1 388 ? -23.493 -11.232 -13.697 1.00 85.88 388 GLN A O 1
ATOM 3032 N N . ARG A 1 389 ? -24.235 -12.589 -12.071 1.00 86.38 389 ARG A N 1
ATOM 3033 C CA . ARG A 1 389 ? -22.893 -13.064 -11.696 1.00 86.38 389 ARG A CA 1
ATOM 3034 C C . ARG A 1 389 ? -22.210 -13.791 -12.851 1.00 86.38 389 ARG A C 1
ATOM 3036 O O . ARG A 1 389 ? -21.062 -13.489 -13.153 1.00 86.38 389 ARG A O 1
ATOM 3043 N N . ARG A 1 390 ? -22.920 -14.702 -13.528 1.00 83.44 390 ARG A N 1
ATOM 3044 C CA . ARG A 1 390 ? -22.397 -15.400 -14.716 1.00 83.44 390 ARG A CA 1
ATOM 3045 C C . ARG A 1 390 ? -22.077 -14.435 -15.854 1.00 83.44 390 ARG A C 1
ATOM 3047 O O . ARG A 1 390 ? -21.065 -14.609 -16.522 1.00 83.44 390 ARG A O 1
ATOM 3054 N N . GLN A 1 391 ? -22.906 -13.413 -16.063 1.00 86.56 391 GLN A N 1
ATOM 3055 C CA . GLN A 1 391 ? -22.616 -12.368 -17.041 1.00 86.56 391 GLN A CA 1
ATOM 3056 C C . GLN A 1 391 ? -21.318 -11.635 -16.687 1.00 86.56 391 GLN A C 1
ATOM 3058 O O . GLN A 1 391 ? -20.462 -11.488 -17.551 1.00 86.56 391 GLN A O 1
ATOM 3063 N N . TYR A 1 392 ? -21.142 -11.235 -15.425 1.00 88.25 392 TYR A N 1
ATOM 3064 C CA . TYR A 1 392 ? -19.928 -10.566 -14.962 1.00 88.25 392 TYR A CA 1
ATOM 3065 C C . TYR A 1 392 ? -18.674 -11.436 -15.127 1.00 88.25 392 TYR A C 1
ATOM 3067 O O . TYR A 1 392 ? -17.644 -10.962 -15.608 1.00 88.25 392 TYR A O 1
ATOM 3075 N N . THR A 1 393 ? -18.740 -12.719 -14.758 1.00 82.88 393 THR A N 1
ATOM 3076 C CA . THR A 1 393 ? -17.579 -13.619 -14.841 1.00 82.88 393 THR A CA 1
ATOM 3077 C C . THR A 1 393 ? -17.183 -13.959 -16.277 1.00 82.88 393 THR A C 1
ATOM 3079 O O . THR A 1 393 ? -16.024 -14.290 -16.509 1.00 82.88 393 THR A O 1
ATOM 3082 N N . GLN A 1 394 ? -18.096 -13.816 -17.243 1.00 83.38 394 GLN A N 1
ATOM 3083 C CA . GLN A 1 394 ? -17.815 -13.952 -18.678 1.00 83.38 394 GLN A CA 1
ATOM 3084 C C . GLN A 1 394 ? -17.126 -12.724 -19.295 1.00 83.38 394 GLN A C 1
ATOM 3086 O O . GLN A 1 394 ? -16.629 -12.817 -20.418 1.00 83.38 394 GLN A O 1
ATOM 3091 N N . LEU A 1 395 ? -17.081 -11.583 -18.598 1.00 82.75 395 LEU A N 1
ATOM 3092 C CA . LEU A 1 395 ? -16.380 -10.390 -19.077 1.00 82.75 395 LEU A CA 1
ATOM 3093 C C . LEU A 1 395 ? -14.867 -10.610 -19.002 1.00 82.75 395 LEU A C 1
ATOM 3095 O O . LEU A 1 395 ? -14.350 -11.027 -17.962 1.00 82.75 395 LEU A O 1
ATOM 3099 N N . THR A 1 396 ? -14.180 -10.312 -20.109 1.00 80.06 396 THR A N 1
ATOM 3100 C CA . THR A 1 396 ? -12.758 -10.624 -20.339 1.00 80.06 396 THR A CA 1
ATOM 3101 C C . THR A 1 396 ? -11.812 -9.437 -20.182 1.00 80.06 396 THR A C 1
ATOM 3103 O O . THR A 1 396 ? -10.602 -9.625 -20.289 1.00 80.06 396 THR A O 1
ATOM 3106 N N . ASP A 1 397 ? -12.321 -8.235 -19.903 1.00 82.69 397 ASP A N 1
ATOM 3107 C CA . ASP A 1 397 ? -11.513 -7.058 -19.556 1.00 82.69 397 ASP A CA 1
ATOM 3108 C C . ASP A 1 397 ? -12.061 -6.318 -18.318 1.00 82.69 397 ASP A C 1
ATOM 3110 O O . ASP A 1 397 ? -13.245 -6.415 -17.983 1.00 82.69 397 ASP A O 1
ATOM 3114 N N . GLN A 1 398 ? -11.176 -5.605 -17.606 1.00 81.50 398 GLN A N 1
ATOM 3115 C CA . GLN A 1 398 ? -11.513 -4.907 -16.358 1.00 81.50 398 GLN A CA 1
ATOM 3116 C C . GLN A 1 398 ? -12.484 -3.745 -16.589 1.00 81.50 398 GLN A C 1
ATOM 3118 O O . GLN A 1 398 ? -13.409 -3.561 -15.806 1.00 81.50 398 GLN A O 1
ATOM 3123 N N . ARG A 1 399 ? -12.334 -3.014 -17.698 1.00 81.44 399 ARG A N 1
ATOM 3124 C CA . ARG A 1 399 ? -13.211 -1.887 -18.022 1.00 81.44 399 ARG A CA 1
ATOM 3125 C C . ARG A 1 399 ? -14.659 -2.343 -18.184 1.00 81.44 399 ARG A C 1
ATOM 3127 O O . ARG A 1 399 ? -15.548 -1.729 -17.613 1.00 81.44 399 ARG A O 1
ATOM 3134 N N . ALA A 1 400 ? -14.903 -3.440 -18.899 1.00 83.06 400 ALA A N 1
ATOM 3135 C CA . ALA A 1 400 ? -16.241 -4.002 -19.045 1.00 83.06 400 ALA A CA 1
ATOM 3136 C C . ALA A 1 400 ? -16.846 -4.425 -17.696 1.00 83.06 400 ALA A C 1
ATOM 3138 O O . ALA A 1 400 ? -18.054 -4.308 -17.498 1.00 83.06 400 ALA A O 1
ATOM 3139 N N . ARG A 1 401 ? -16.019 -4.907 -16.758 1.00 88.12 401 ARG A N 1
ATOM 3140 C CA . ARG A 1 401 ? -16.444 -5.246 -15.391 1.00 88.12 401 ARG A CA 1
ATOM 3141 C C . ARG A 1 401 ? -16.811 -4.008 -14.583 1.00 88.12 401 ARG A C 1
ATOM 3143 O O . ARG A 1 401 ? -17.841 -4.028 -13.914 1.00 88.12 401 ARG A O 1
ATOM 3150 N N . ASP A 1 402 ? -16.008 -2.953 -14.666 1.00 84.56 402 ASP A N 1
ATOM 3151 C CA . ASP A 1 402 ? -16.307 -1.665 -14.035 1.00 84.56 402 ASP A CA 1
ATOM 3152 C C . ASP A 1 402 ? -17.604 -1.084 -14.619 1.00 84.56 402 ASP A C 1
ATOM 3154 O O . ASP A 1 402 ? -18.508 -0.716 -13.873 1.00 84.56 402 ASP A O 1
ATOM 3158 N N . ASP A 1 403 ? -17.749 -1.090 -15.948 1.00 84.81 403 ASP A N 1
ATOM 3159 C CA . ASP A 1 403 ? -18.953 -0.641 -16.656 1.00 84.81 403 ASP A CA 1
ATOM 3160 C C . ASP A 1 403 ? -20.187 -1.464 -16.249 1.00 84.81 403 ASP A C 1
ATOM 3162 O O . ASP A 1 403 ? -21.257 -0.900 -16.022 1.00 84.81 403 ASP A O 1
ATOM 3166 N N . PHE A 1 404 ? -20.046 -2.787 -16.096 1.00 90.31 404 PHE A N 1
ATOM 3167 C CA . PHE A 1 404 ? -21.116 -3.647 -15.594 1.00 90.31 404 PHE A CA 1
ATOM 3168 C C . PHE A 1 404 ? -21.546 -3.221 -14.190 1.00 90.31 404 PHE A C 1
ATOM 3170 O O . PHE A 1 404 ? -22.736 -2.996 -13.978 1.00 90.31 404 PHE A O 1
ATOM 3177 N N . ILE A 1 405 ? -20.602 -3.057 -13.258 1.00 90.06 405 ILE A N 1
ATOM 3178 C CA . ILE A 1 405 ? -20.898 -2.652 -11.877 1.00 90.06 405 ILE A CA 1
ATOM 3179 C C . ILE A 1 405 ? -21.535 -1.260 -11.830 1.00 90.06 405 ILE A C 1
ATOM 3181 O O . ILE A 1 405 ? -22.546 -1.078 -11.159 1.00 90.06 405 ILE A O 1
ATOM 3185 N N . ASN A 1 406 ? -21.004 -0.305 -12.593 1.00 84.88 406 ASN A N 1
ATOM 3186 C CA . ASN A 1 406 ? -21.519 1.063 -12.670 1.00 84.88 406 ASN A CA 1
ATOM 3187 C C . ASN A 1 406 ? -22.900 1.149 -13.341 1.00 84.88 406 ASN A C 1
ATOM 3189 O O . ASN A 1 406 ? -23.610 2.136 -13.157 1.00 84.88 406 ASN A O 1
ATOM 3193 N N . SER A 1 407 ? -23.283 0.140 -14.131 1.00 86.38 407 SER A N 1
ATOM 3194 C CA . SER A 1 407 ? -24.603 0.062 -14.767 1.00 86.38 407 SER A CA 1
ATOM 3195 C C . SER A 1 407 ? -25.694 -0.522 -13.867 1.00 86.38 407 SER A C 1
ATOM 3197 O O . SER A 1 407 ? -26.876 -0.440 -14.215 1.00 86.38 407 SER A O 1
ATOM 3199 N N . LEU A 1 408 ? -25.318 -1.123 -12.733 1.00 85.06 408 LEU A N 1
ATOM 3200 C CA . LEU A 1 408 ? -26.275 -1.687 -11.790 1.00 85.06 408 LEU A CA 1
ATOM 3201 C C . LEU A 1 408 ? -27.092 -0.564 -11.131 1.00 85.06 408 LEU A C 1
ATOM 3203 O O . LEU A 1 408 ? -26.547 0.493 -10.808 1.00 85.06 408 LEU A O 1
ATOM 3207 N N . PRO A 1 409 ? -28.405 -0.758 -10.923 1.00 81.88 409 PRO A N 1
ATOM 3208 C CA . PRO A 1 409 ? -29.215 0.212 -10.202 1.00 81.88 409 PRO A CA 1
ATOM 3209 C C . PRO A 1 409 ? -28.731 0.349 -8.745 1.00 81.88 409 PRO A C 1
ATOM 3211 O O . PRO A 1 409 ? -28.248 -0.633 -8.175 1.00 81.88 409 PRO A O 1
ATOM 3214 N N . PRO A 1 410 ? -28.930 1.513 -8.093 1.00 74.88 410 PRO A N 1
ATOM 3215 C CA . PRO A 1 410 ? -28.555 1.716 -6.690 1.00 74.88 410 PRO A CA 1
ATOM 3216 C C . PRO A 1 410 ? -29.070 0.632 -5.736 1.00 74.88 410 PRO A C 1
ATOM 3218 O O . PRO A 1 410 ? -28.373 0.264 -4.796 1.00 74.88 410 PRO A O 1
AT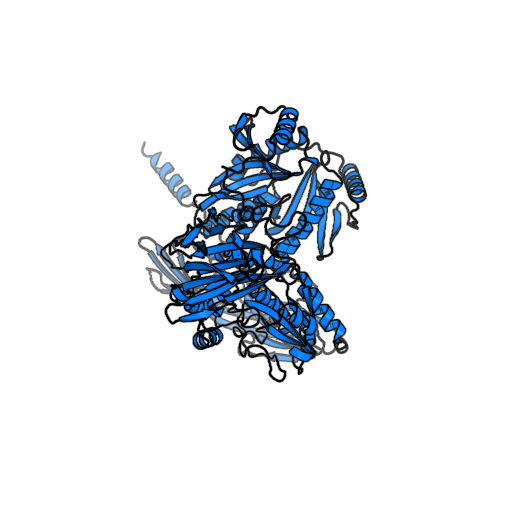OM 3221 N N . SER A 1 411 ? -30.237 0.045 -6.023 1.00 70.94 411 SER A N 1
ATOM 3222 C CA . SER A 1 411 ? -30.816 -1.063 -5.252 1.00 70.94 411 SER A CA 1
ATOM 3223 C C . SER A 1 411 ? -29.924 -2.305 -5.159 1.00 70.94 411 SER A C 1
ATOM 3225 O O . SER A 1 411 ? -30.052 -3.072 -4.205 1.00 70.94 411 SER A O 1
ATOM 3227 N N . ASP A 1 412 ? -29.032 -2.494 -6.134 1.00 74.62 412 ASP A N 1
ATOM 3228 C CA . ASP A 1 412 ? -28.107 -3.625 -6.220 1.00 74.62 412 ASP A CA 1
ATOM 3229 C C . ASP A 1 412 ? -26.734 -3.285 -5.601 1.00 74.62 412 ASP A C 1
ATOM 3231 O O . ASP A 1 412 ? -25.960 -4.182 -5.250 1.00 74.62 412 ASP A O 1
ATOM 3235 N N . THR A 1 413 ? -26.423 -1.994 -5.426 1.00 73.44 413 THR A N 1
ATOM 3236 C CA . THR A 1 413 ? -25.121 -1.509 -4.934 1.00 73.44 413 THR A CA 1
ATOM 3237 C C . THR A 1 413 ? -25.165 -0.972 -3.498 1.00 73.44 413 THR A C 1
ATOM 3239 O O . THR A 1 413 ? -24.177 -1.094 -2.769 1.00 73.44 413 THR A O 1
ATOM 3242 N N . GLU A 1 414 ? -26.297 -0.423 -3.059 1.00 77.62 414 GLU A N 1
ATOM 3243 C CA . GLU A 1 414 ? -26.528 0.108 -1.710 1.00 77.62 414 GLU A CA 1
ATOM 3244 C C . GLU A 1 414 ? -27.077 -0.970 -0.762 1.00 77.62 414 GLU A C 1
ATOM 3246 O O . GLU A 1 414 ? -27.809 -1.873 -1.169 1.00 77.62 414 GLU A O 1
ATOM 3251 N N . THR A 1 415 ? -26.736 -0.880 0.529 1.00 77.69 415 THR A N 1
ATOM 3252 C CA . THR A 1 415 ? -27.175 -1.860 1.538 1.00 77.69 415 THR A CA 1
ATOM 3253 C C . THR A 1 415 ? -27.657 -1.239 2.829 1.00 77.69 415 THR A C 1
ATOM 3255 O O . THR A 1 415 ? -27.029 -0.347 3.391 1.00 77.69 415 THR A O 1
ATOM 3258 N N . THR A 1 416 ? -28.723 -1.820 3.366 1.00 84.62 416 THR A N 1
ATOM 3259 C CA . THR A 1 416 ? -29.095 -1.668 4.773 1.00 84.62 416 THR A CA 1
ATOM 3260 C C . THR A 1 416 ? -28.428 -2.788 5.562 1.00 84.62 416 THR A C 1
ATOM 3262 O O . THR A 1 416 ? -28.483 -3.937 5.141 1.00 84.62 416 THR A O 1
ATOM 3265 N N . ALA A 1 417 ? -27.815 -2.486 6.701 1.00 86.19 417 ALA A N 1
ATOM 3266 C CA . ALA A 1 417 ? -27.304 -3.506 7.605 1.00 86.19 417 ALA A CA 1
ATOM 3267 C C . ALA A 1 417 ? -28.102 -3.536 8.904 1.00 86.19 417 ALA A C 1
ATOM 3269 O O . ALA A 1 417 ? -28.511 -2.498 9.430 1.00 86.19 417 ALA A O 1
ATOM 3270 N N . VAL A 1 418 ? -28.297 -4.731 9.442 1.00 90.50 418 VAL A N 1
ATOM 3271 C CA . VAL A 1 418 ? -28.832 -4.934 10.785 1.00 90.50 418 VAL A CA 1
ATOM 3272 C C . VAL A 1 418 ? -27.968 -5.948 11.510 1.00 90.50 418 VAL A C 1
ATOM 3274 O O . VAL A 1 418 ? -27.642 -6.991 10.955 1.00 90.50 418 VAL A O 1
ATOM 3277 N N . VAL A 1 419 ? -27.585 -5.626 12.740 1.00 89.94 419 VAL A N 1
ATOM 3278 C CA . VAL A 1 419 ? -26.770 -6.476 13.604 1.00 89.94 419 VAL A CA 1
ATOM 3279 C C . VAL A 1 419 ? -27.517 -6.687 14.907 1.00 89.94 419 VAL A C 1
ATOM 3281 O O . VAL A 1 419 ? -28.037 -5.738 15.501 1.00 89.94 419 VAL A O 1
ATOM 3284 N N . VAL A 1 420 ? -27.564 -7.935 15.351 1.00 92.12 420 VAL A N 1
ATOM 3285 C CA . VAL A 1 420 ? -28.074 -8.306 16.662 1.00 92.12 420 VAL A CA 1
ATOM 3286 C C . VAL A 1 420 ? -27.041 -9.166 17.377 1.00 92.12 420 VAL A C 1
ATOM 3288 O O . VAL A 1 420 ? -26.418 -10.026 16.757 1.00 92.12 420 VAL A O 1
ATOM 3291 N N . HIS A 1 421 ? -26.874 -8.926 18.669 1.00 89.44 421 HIS A N 1
ATOM 3292 C CA . HIS A 1 421 ? -26.023 -9.732 19.541 1.00 89.44 421 HIS A CA 1
ATOM 3293 C C . HIS A 1 421 ? -26.870 -10.772 20.279 1.00 89.44 421 HIS A C 1
ATOM 3295 O O . HIS A 1 421 ? -28.065 -10.552 20.475 1.00 89.44 4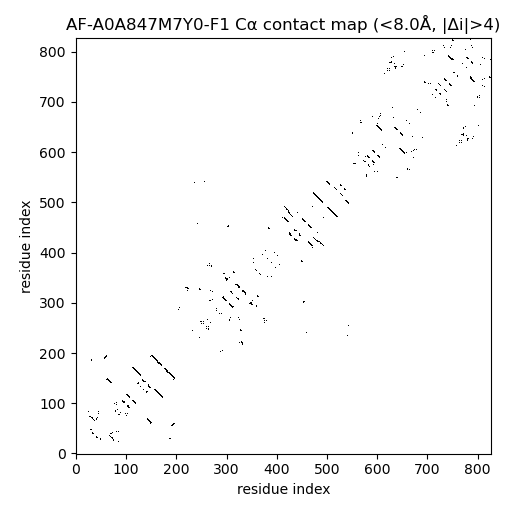21 HIS A O 1
ATOM 3301 N N . SER A 1 422 ? -26.286 -11.886 20.713 1.00 87.62 422 SER A N 1
ATOM 3302 C CA . SER A 1 422 ? -26.962 -12.843 21.597 1.00 87.62 422 SER A CA 1
ATOM 3303 C C . SER A 1 422 ? -27.421 -12.166 22.907 1.00 87.62 422 SER A C 1
ATOM 3305 O O . SER A 1 422 ? -26.909 -11.103 23.261 1.00 87.62 422 SER A O 1
ATOM 3307 N N . PRO A 1 423 ? -28.420 -12.709 23.642 1.00 92.75 423 PRO A N 1
ATOM 3308 C CA . PRO A 1 423 ? -29.027 -14.040 23.536 1.00 92.75 423 PRO A CA 1
ATOM 3309 C C . PRO A 1 423 ? -30.377 -14.071 22.794 1.00 92.75 423 PRO A C 1
ATOM 3311 O O . PRO A 1 423 ? -31.368 -14.646 23.271 1.00 92.75 423 PRO A O 1
ATOM 3314 N N . VAL A 1 424 ? -30.462 -13.404 21.649 1.00 94.38 424 VAL A N 1
ATOM 3315 C CA . VAL A 1 424 ? -31.690 -13.328 20.854 1.00 94.38 424 VAL A CA 1
ATOM 3316 C C . VAL A 1 424 ? -31.500 -13.936 19.471 1.00 94.38 424 VAL A C 1
ATOM 3318 O O . VAL A 1 424 ? -30.398 -14.009 18.941 1.00 94.38 424 VAL A O 1
ATOM 3321 N N . GLN A 1 425 ? -32.611 -14.328 18.864 1.00 95.19 425 GLN A N 1
ATOM 3322 C CA . GLN A 1 425 ? -32.700 -14.673 17.451 1.00 95.19 425 GLN A CA 1
ATOM 3323 C C . GLN A 1 425 ? -33.316 -13.519 16.685 1.00 95.19 425 GLN A C 1
ATOM 3325 O O . GLN A 1 425 ? -34.216 -12.854 17.195 1.00 95.19 425 GLN A O 1
ATOM 3330 N N . MET A 1 426 ? -32.881 -13.313 15.448 1.00 96.50 426 MET A N 1
ATOM 3331 C CA . MET A 1 426 ? -33.476 -12.336 14.545 1.00 96.50 426 MET A CA 1
ATOM 3332 C C . MET A 1 426 ? -33.968 -13.028 13.278 1.00 96.50 426 MET A C 1
ATOM 3334 O O . MET A 1 426 ? -33.263 -13.847 12.693 1.00 96.50 426 MET A O 1
ATOM 3338 N N . VAL A 1 427 ? -35.167 -12.652 12.845 1.00 97.31 427 VAL A N 1
ATOM 3339 C CA . VAL A 1 427 ? -35.705 -12.963 11.523 1.00 97.31 427 VAL A CA 1
ATOM 3340 C C . VAL A 1 427 ? -36.146 -11.667 10.859 1.00 97.31 427 VAL A C 1
ATOM 3342 O O . VAL A 1 427 ? -36.797 -10.817 11.469 1.00 97.31 427 VAL A O 1
ATOM 3345 N N . VAL A 1 428 ? -35.773 -11.510 9.599 1.00 96.75 428 VAL A N 1
ATOM 3346 C CA . VAL A 1 428 ? -36.154 -10.389 8.747 1.00 96.75 428 VAL A CA 1
ATOM 3347 C C . VAL A 1 428 ? -37.062 -10.917 7.654 1.00 96.75 428 VAL A C 1
ATOM 3349 O O . VAL A 1 428 ? -36.778 -11.965 7.085 1.00 96.75 428 VAL A O 1
ATOM 3352 N N . ALA A 1 429 ? -38.149 -10.210 7.362 1.00 97.31 429 ALA A N 1
ATOM 3353 C CA . ALA A 1 429 ? -39.029 -10.512 6.242 1.00 97.31 429 ALA A CA 1
ATOM 3354 C C . ALA A 1 429 ? -39.165 -9.300 5.320 1.00 97.31 429 ALA A C 1
ATOM 3356 O O . ALA A 1 429 ? -39.227 -8.169 5.801 1.00 97.31 429 ALA A O 1
ATOM 3357 N N . ASP A 1 430 ? -39.209 -9.528 4.013 1.00 95.56 430 ASP A N 1
ATOM 3358 C CA . ASP A 1 430 ? -39.502 -8.480 3.034 1.00 95.56 430 ASP A CA 1
ATOM 3359 C C . ASP A 1 430 ? -41.012 -8.319 2.780 1.00 95.56 430 ASP A C 1
ATOM 3361 O O . ASP A 1 430 ? -41.845 -9.030 3.346 1.00 95.56 430 ASP A O 1
ATOM 3365 N N . GLU A 1 431 ? -41.386 -7.383 1.906 1.00 94.56 431 GLU A N 1
ATOM 3366 C CA . GLU A 1 431 ? -42.790 -7.121 1.552 1.00 94.56 431 GLU A CA 1
ATOM 3367 C C . GLU A 1 431 ? -43.497 -8.302 0.865 1.00 94.56 431 GLU A C 1
ATOM 3369 O O . GLU A 1 431 ? -44.727 -8.366 0.860 1.00 94.56 431 GLU A O 1
ATOM 3374 N N . MET A 1 432 ? -42.741 -9.247 0.299 1.00 95.38 432 MET A N 1
ATOM 3375 C CA . MET A 1 432 ? -43.276 -10.465 -0.315 1.00 95.38 432 MET A CA 1
ATOM 3376 C C . MET A 1 432 ? -43.462 -11.595 0.708 1.00 95.38 432 MET A C 1
ATOM 3378 O O . MET A 1 432 ? -43.950 -12.668 0.351 1.00 95.38 432 MET A O 1
ATOM 3382 N N . GLY A 1 433 ? -43.080 -11.372 1.969 1.00 95.94 433 GLY A N 1
ATOM 3383 C CA . GLY A 1 433 ? -43.125 -12.367 3.035 1.00 95.94 433 GLY A CA 1
ATOM 3384 C C . GLY A 1 433 ? -41.993 -13.394 2.974 1.00 95.94 433 GLY A C 1
ATOM 3385 O O . GLY A 1 433 ? -42.058 -14.385 3.700 1.00 95.94 433 GLY A O 1
ATOM 3386 N N . ARG A 1 434 ? -40.968 -13.178 2.136 1.00 96.81 434 ARG A N 1
ATOM 3387 C CA . ARG A 1 434 ? -39.748 -13.998 2.131 1.00 96.81 434 ARG A CA 1
ATOM 3388 C C . ARG A 1 434 ? -38.926 -13.640 3.360 1.00 96.81 434 ARG A C 1
ATOM 3390 O O . ARG A 1 434 ? -38.862 -12.469 3.728 1.00 96.81 434 ARG A O 1
ATOM 3397 N N . ARG A 1 435 ? -38.304 -14.628 3.997 1.00 96.94 435 ARG A N 1
ATOM 3398 C CA . ARG A 1 435 ? -37.628 -14.479 5.290 1.00 96.94 435 ARG A CA 1
ATOM 3399 C C . ARG A 1 435 ? -36.147 -14.831 5.240 1.00 96.94 435 ARG A C 1
ATOM 3401 O O . ARG A 1 435 ? -35.733 -15.722 4.505 1.00 96.94 435 ARG A O 1
ATOM 3408 N N . VAL A 1 436 ? -35.359 -14.186 6.089 1.00 95.06 436 VAL A N 1
ATOM 3409 C CA . VAL A 1 436 ? -33.961 -14.533 6.360 1.00 95.06 436 VAL A CA 1
ATOM 3410 C C . VAL A 1 436 ? -33.675 -14.443 7.859 1.00 95.06 436 VAL A C 1
ATOM 3412 O O . VAL A 1 436 ? -34.107 -13.490 8.506 1.00 95.06 436 VAL A O 1
ATOM 3415 N N . GLY A 1 437 ? -32.978 -15.426 8.425 1.00 94.88 437 GLY A N 1
ATOM 3416 C CA . GLY A 1 437 ? -32.620 -15.454 9.846 1.00 94.88 437 GLY A CA 1
ATOM 3417 C C . GLY A 1 437 ? -33.126 -16.689 10.595 1.00 94.88 437 GLY A C 1
ATOM 3418 O O . GLY A 1 437 ? -33.596 -17.656 9.995 1.00 94.88 437 GLY A O 1
ATOM 3419 N N . TRP A 1 438 ? -33.035 -16.648 11.923 1.00 93.44 438 TRP A N 1
ATOM 3420 C CA . TRP A 1 438 ? -33.433 -17.739 12.815 1.00 93.44 438 TRP A CA 1
ATOM 3421 C C . TRP A 1 438 ? -34.914 -17.627 13.178 1.00 93.44 438 TRP A C 1
ATOM 3423 O O . TRP A 1 438 ? -35.340 -16.654 13.802 1.00 93.44 438 TRP A O 1
ATOM 3433 N N . VAL A 1 439 ? -35.705 -18.626 12.781 1.00 92.44 439 VAL A N 1
ATOM 3434 C CA . VAL A 1 439 ? -37.123 -18.732 13.174 1.00 92.44 439 VAL A CA 1
ATOM 3435 C C . VAL A 1 439 ? -37.252 -19.367 14.562 1.00 92.44 439 VAL A C 1
ATOM 3437 O O . VAL A 1 439 ? -38.163 -19.023 15.316 1.00 92.44 439 VAL A O 1
ATOM 3440 N N . ASP A 1 440 ? -36.324 -20.269 14.879 1.00 89.44 440 ASP A N 1
ATOM 3441 C CA . ASP A 1 440 ? -36.117 -20.927 16.167 1.00 89.44 440 ASP A CA 1
ATOM 3442 C C . ASP A 1 440 ? -34.641 -21.371 16.287 1.00 89.44 440 ASP A C 1
ATOM 3444 O O . ASP A 1 440 ? -33.838 -21.080 15.403 1.00 89.44 440 ASP A O 1
ATOM 3448 N N . GLU A 1 441 ? -34.264 -22.066 17.369 1.00 84.69 441 GLU A N 1
ATOM 3449 C CA . GLU A 1 441 ? -32.880 -22.526 17.623 1.00 84.69 441 GLU A CA 1
ATOM 3450 C C . GLU A 1 441 ? -32.329 -23.523 16.594 1.00 84.69 441 GLU A C 1
ATOM 3452 O O . GLU A 1 441 ? -31.119 -23.720 16.527 1.00 84.69 441 GLU A O 1
ATOM 3457 N N . GLN A 1 442 ? -33.186 -24.172 15.807 1.00 87.75 442 GLN A N 1
ATOM 3458 C CA . GLN A 1 442 ? -32.785 -25.241 14.887 1.00 87.75 442 GLN A CA 1
ATOM 3459 C C . GLN A 1 442 ? -33.013 -24.875 13.420 1.00 87.75 442 GLN A C 1
ATOM 3461 O O . GLN A 1 442 ? -32.475 -25.534 12.528 1.00 87.75 442 GLN A O 1
ATOM 3466 N N . THR A 1 443 ? -33.793 -23.827 13.157 1.00 90.31 443 THR A N 1
ATOM 3467 C CA . THR A 1 443 ? -34.294 -23.511 11.823 1.00 90.31 443 THR A CA 1
ATOM 3468 C C . THR A 1 443 ? -33.844 -22.127 11.376 1.00 90.31 443 THR A C 1
ATOM 3470 O O . THR A 1 443 ? -34.424 -21.103 11.751 1.00 90.31 443 THR A O 1
ATOM 3473 N N . PHE A 1 444 ? -32.850 -22.112 10.489 1.00 91.88 444 PHE A N 1
ATOM 3474 C CA . PHE A 1 444 ? -32.472 -20.933 9.718 1.00 91.88 444 PHE A CA 1
ATOM 3475 C C . PHE A 1 444 ? -33.215 -20.911 8.380 1.00 91.88 444 PHE A C 1
ATOM 3477 O O . PHE A 1 444 ? -33.211 -21.901 7.646 1.00 91.88 444 PHE A O 1
ATOM 3484 N N . VAL A 1 445 ? -33.825 -19.778 8.036 1.00 93.81 445 VAL A N 1
ATOM 3485 C CA . VAL A 1 445 ? -34.440 -19.547 6.720 1.00 93.81 445 VAL A CA 1
ATOM 3486 C C . VAL A 1 445 ? -33.596 -18.569 5.908 1.00 93.81 445 VAL A C 1
ATOM 3488 O O . VAL A 1 445 ? -33.010 -17.642 6.461 1.00 93.81 445 VAL A O 1
ATOM 3491 N N . TYR A 1 446 ? -33.523 -18.779 4.593 1.00 91.38 446 TYR A N 1
ATOM 3492 C CA . TYR A 1 446 ? -32.759 -17.948 3.656 1.00 91.38 446 TYR A CA 1
ATOM 3493 C C . TYR A 1 446 ? -33.525 -17.834 2.328 1.00 91.38 446 TYR A C 1
ATOM 3495 O O . TYR A 1 446 ? -33.220 -18.487 1.335 1.00 91.38 446 TYR A O 1
ATOM 3503 N N . GLU A 1 447 ? -34.615 -17.071 2.353 1.00 92.50 447 GLU A N 1
ATOM 3504 C CA . GLU A 1 447 ? -35.592 -16.957 1.262 1.00 92.50 447 GLU A CA 1
ATOM 3505 C C . GLU A 1 447 ? -35.485 -15.611 0.517 1.00 92.50 447 GLU A C 1
ATOM 3507 O O . GLU A 1 447 ? -36.036 -15.479 -0.576 1.00 92.50 447 GLU A O 1
ATOM 3512 N N . ILE A 1 448 ? -34.804 -14.607 1.090 1.00 89.31 448 ILE A N 1
ATOM 3513 C CA . ILE A 1 448 ? -34.625 -13.275 0.486 1.00 89.31 448 ILE A CA 1
ATOM 3514 C C . ILE A 1 448 ? -33.372 -13.283 -0.410 1.00 89.31 448 ILE A C 1
ATOM 3516 O O . ILE A 1 448 ? -32.263 -13.452 0.104 1.00 89.31 448 ILE A O 1
ATOM 3520 N N . PRO A 1 449 ? -33.501 -13.085 -1.736 1.00 83.94 449 PRO A N 1
ATOM 3521 C CA . PRO A 1 449 ? -32.352 -13.041 -2.636 1.00 83.94 449 PRO A CA 1
ATOM 3522 C C . PRO A 1 449 ? -31.424 -11.859 -2.336 1.00 83.94 449 PRO A C 1
ATOM 3524 O O . PRO A 1 449 ? -31.889 -10.761 -2.041 1.00 83.94 449 PRO A O 1
ATOM 3527 N N . GLY A 1 450 ? -30.116 -12.081 -2.466 1.00 77.69 450 GLY A N 1
ATOM 3528 C CA . GLY A 1 450 ? -29.102 -11.027 -2.386 1.00 77.69 450 GLY A CA 1
ATOM 3529 C C . GLY A 1 450 ? -28.744 -10.556 -0.972 1.00 77.69 450 GLY A C 1
ATOM 3530 O O . GLY A 1 450 ? -27.981 -9.604 -0.840 1.00 77.69 450 GLY A O 1
ATOM 3531 N N . VAL A 1 451 ? -29.263 -11.206 0.076 1.00 85.62 451 VAL A N 1
ATOM 3532 C CA . VAL A 1 451 ? -28.899 -10.908 1.470 1.00 85.62 451 VAL A CA 1
ATOM 3533 C C . VAL A 1 451 ? -27.554 -11.535 1.827 1.00 85.62 451 VAL A C 1
ATOM 3535 O O . VAL A 1 451 ? -27.377 -12.735 1.641 1.00 85.62 451 VAL A O 1
ATOM 3538 N N . ASP A 1 452 ? -26.632 -10.767 2.404 1.00 83.31 452 ASP A N 1
ATOM 3539 C CA . ASP A 1 452 ? -25.435 -11.331 3.042 1.00 83.31 452 ASP A CA 1
ATOM 3540 C C . ASP A 1 452 ? -25.745 -11.643 4.513 1.00 83.31 452 ASP A C 1
ATOM 3542 O O . ASP A 1 452 ? -26.301 -10.794 5.213 1.00 83.31 452 ASP A O 1
ATOM 3546 N N . VAL A 1 453 ? -25.425 -12.853 4.974 1.00 87.44 453 VAL A N 1
ATOM 3547 C CA . VAL A 1 453 ? -25.656 -13.294 6.360 1.00 87.44 453 VAL A CA 1
ATOM 3548 C C . VAL A 1 453 ? -24.316 -13.585 6.987 1.00 87.44 453 VAL A C 1
ATOM 3550 O O . VAL A 1 453 ? -23.647 -14.523 6.579 1.00 87.44 453 VAL A O 1
ATOM 3553 N N . ASP A 1 454 ? -23.970 -12.857 8.030 1.00 84.62 454 ASP A N 1
ATOM 3554 C CA . ASP A 1 454 ? -22.769 -13.119 8.802 1.00 84.62 454 ASP A CA 1
ATOM 3555 C C . ASP A 1 454 ? -23.155 -13.514 10.229 1.00 84.62 454 ASP A C 1
ATOM 3557 O O . ASP A 1 454 ? -23.977 -12.858 10.873 1.00 84.62 454 ASP A O 1
ATOM 3561 N N . CYS A 1 455 ? -22.583 -14.612 10.712 1.00 84.00 455 CYS A N 1
ATOM 3562 C CA . CYS A 1 455 ? -22.755 -15.084 12.078 1.00 84.00 455 CYS A CA 1
ATOM 3563 C C . CYS A 1 455 ? -21.382 -15.126 12.735 1.00 84.00 455 CYS A C 1
ATOM 3565 O O . CYS A 1 455 ? -20.495 -15.855 12.286 1.00 84.00 455 CYS A O 1
ATOM 3567 N N . PHE A 1 456 ? -21.219 -14.365 13.811 1.00 78.19 456 PHE A N 1
ATOM 3568 C CA . PHE A 1 456 ? -19.941 -14.224 14.496 1.00 78.19 456 PHE A CA 1
ATOM 3569 C C . PHE A 1 456 ? -20.044 -14.736 15.938 1.00 78.19 456 PHE A C 1
ATOM 3571 O O . PHE A 1 456 ? -21.072 -14.537 16.588 1.00 78.19 456 PHE A O 1
ATOM 3578 N N . PRO A 1 457 ? -19.020 -15.445 16.439 1.00 73.06 457 PRO A N 1
ATOM 3579 C CA . PRO A 1 457 ? -19.011 -15.942 17.810 1.00 73.06 457 PRO A CA 1
ATOM 3580 C C . PRO A 1 457 ? -18.873 -14.784 18.809 1.00 73.06 457 PRO A C 1
ATOM 3582 O O . PRO A 1 457 ? -18.080 -13.871 18.591 1.00 73.06 457 PRO A O 1
ATOM 3585 N N . GLU A 1 458 ? -19.615 -14.839 19.916 1.00 73.25 458 GLU A N 1
ATOM 3586 C CA . GLU A 1 458 ? -19.579 -13.823 20.987 1.00 73.25 458 GLU A CA 1
ATOM 3587 C C . GLU A 1 458 ? -19.096 -14.370 22.341 1.00 73.25 458 GLU A C 1
ATOM 3589 O O . GLU A 1 458 ? -18.866 -13.598 23.271 1.00 73.25 458 GLU A O 1
ATOM 3594 N N . GLY A 1 459 ? -18.916 -15.688 22.460 1.00 66.94 459 GLY A N 1
ATOM 3595 C CA . GLY A 1 459 ? -18.588 -16.378 23.712 1.00 66.94 459 GLY A CA 1
ATOM 3596 C C . GLY A 1 459 ? -19.258 -17.752 23.778 1.00 66.94 459 GLY A C 1
ATOM 3597 O O . GLY A 1 459 ? -19.711 -18.240 22.749 1.00 66.94 459 GLY A O 1
ATOM 3598 N N . ASP A 1 460 ? -19.296 -18.365 24.967 1.00 63.72 460 ASP A N 1
ATOM 3599 C CA . ASP A 1 460 ? -19.868 -19.692 25.286 1.00 63.72 460 ASP A CA 1
ATOM 3600 C C . ASP A 1 460 ? -21.164 -20.038 24.509 1.00 63.72 460 ASP A C 1
ATOM 3602 O O . ASP A 1 460 ? -22.267 -19.741 24.964 1.00 63.72 460 ASP A O 1
ATOM 3606 N N . ASP A 1 461 ? -21.020 -20.677 23.340 1.00 71.06 461 ASP A N 1
ATOM 3607 C CA . ASP A 1 461 ? -22.093 -21.042 22.393 1.00 71.06 461 ASP A CA 1
ATOM 3608 C C . ASP A 1 461 ? -23.008 -19.877 21.931 1.00 71.06 461 ASP A C 1
ATOM 3610 O O . ASP A 1 461 ? -24.055 -20.097 21.319 1.00 71.06 461 ASP A O 1
ATOM 3614 N N . ASP A 1 462 ? -22.608 -18.627 22.187 1.00 80.94 462 ASP A N 1
ATOM 3615 C CA . ASP A 1 462 ? -23.324 -17.421 21.779 1.00 80.94 462 ASP A CA 1
ATOM 3616 C C . ASP A 1 462 ? -22.858 -16.933 20.406 1.00 80.94 462 ASP A C 1
ATOM 3618 O O . ASP A 1 462 ? -21.665 -16.920 20.073 1.00 80.94 462 ASP A O 1
ATOM 3622 N N . HIS A 1 463 ? -23.820 -16.453 19.623 1.00 82.94 463 HIS A N 1
ATOM 3623 C CA . HIS A 1 463 ? -23.576 -15.938 18.285 1.00 82.94 463 HIS A CA 1
ATOM 3624 C C . HIS A 1 463 ? -24.320 -14.625 18.059 1.00 82.94 463 HIS A C 1
ATOM 3626 O O . HIS A 1 463 ? -25.520 -14.518 18.324 1.00 82.94 463 HIS A O 1
ATOM 3632 N N . GLY A 1 464 ? -23.617 -13.639 17.520 1.00 87.19 464 GLY A N 1
ATOM 3633 C CA . GLY A 1 464 ? -24.238 -12.481 16.901 1.00 87.19 464 GLY A CA 1
ATOM 3634 C C . GLY A 1 464 ? -24.618 -12.792 15.456 1.00 87.19 464 GLY A C 1
ATOM 3635 O O . GLY A 1 464 ? -24.075 -13.705 14.826 1.00 87.19 464 GLY A O 1
ATOM 3636 N N . MET A 1 465 ? -25.563 -12.030 14.915 1.00 90.44 465 MET A N 1
ATOM 3637 C CA . MET A 1 465 ? -25.946 -12.113 13.510 1.00 90.44 465 MET A CA 1
ATOM 3638 C C . MET A 1 465 ? -26.001 -10.723 12.892 1.00 90.44 465 MET A C 1
ATOM 3640 O O . MET A 1 465 ? -26.687 -9.831 13.392 1.00 90.44 465 MET A O 1
ATOM 3644 N N . MET A 1 466 ? -25.323 -10.569 11.763 1.00 88.94 466 MET A N 1
ATOM 3645 C CA . MET A 1 466 ? -25.394 -9.412 10.888 1.00 88.94 466 MET A CA 1
ATOM 3646 C C . MET A 1 466 ? -26.050 -9.811 9.568 1.00 88.94 466 MET A C 1
ATOM 3648 O O . MET A 1 466 ? -25.721 -10.835 8.978 1.00 88.94 466 MET A O 1
ATOM 3652 N N . LEU A 1 467 ? -26.965 -8.976 9.087 1.00 90.19 467 LEU A N 1
ATOM 3653 C CA . LEU A 1 467 ? -27.575 -9.105 7.771 1.00 90.19 467 LEU A CA 1
ATOM 3654 C C . LEU A 1 467 ? -27.279 -7.851 6.955 1.00 90.19 467 LEU A C 1
ATOM 3656 O O . LEU A 1 467 ? -27.591 -6.749 7.409 1.00 90.19 467 LEU A O 1
ATOM 3660 N N . LEU A 1 468 ? -26.730 -8.019 5.752 1.00 86.38 468 LEU A N 1
ATOM 3661 C CA . LEU A 1 468 ? -26.646 -6.971 4.734 1.00 86.38 468 LEU A CA 1
ATOM 3662 C C . LEU A 1 468 ? -27.780 -7.190 3.735 1.00 86.38 468 LEU A C 1
ATOM 3664 O O . LEU A 1 468 ? -27.787 -8.158 2.980 1.00 86.38 468 LEU A O 1
ATOM 3668 N N . LEU A 1 469 ? -28.759 -6.299 3.762 1.00 87.50 469 LEU A N 1
ATOM 3669 C CA . LEU A 1 469 ? -29.997 -6.376 3.004 1.00 87.50 469 LEU A CA 1
ATOM 3670 C C . LEU A 1 469 ? -29.916 -5.441 1.787 1.00 87.50 469 LEU A C 1
ATOM 3672 O O . LEU A 1 469 ? -29.506 -4.284 1.955 1.00 87.50 469 LEU A O 1
ATOM 3676 N N . PRO A 1 470 ? -30.356 -5.883 0.591 1.00 85.75 470 PRO A N 1
ATOM 3677 C CA . PRO A 1 470 ? -30.596 -4.988 -0.540 1.00 85.75 470 PRO A CA 1
ATOM 3678 C C . PRO A 1 470 ? -31.513 -3.828 -0.147 1.00 85.75 470 PRO A C 1
ATOM 3680 O O . PRO A 1 470 ? -32.283 -3.934 0.814 1.00 85.75 470 PRO A O 1
ATOM 3683 N N . GLN A 1 471 ? -31.484 -2.723 -0.886 1.00 84.62 471 GLN A N 1
ATOM 3684 C CA . GLN A 1 471 ? -32.381 -1.605 -0.598 1.00 84.62 471 GLN A CA 1
ATOM 3685 C C . GLN A 1 471 ? -33.850 -2.047 -0.724 1.00 84.62 471 GLN A C 1
ATOM 3687 O O . GLN A 1 471 ? -34.270 -2.596 -1.740 1.00 84.62 471 GLN A O 1
ATOM 3692 N N . GLY A 1 472 ? -34.639 -1.832 0.328 1.00 88.44 472 GLY A N 1
ATOM 3693 C CA . GLY A 1 472 ? -36.022 -2.293 0.375 1.00 88.44 472 GLY A CA 1
ATOM 3694 C C . GLY A 1 472 ? -36.677 -2.049 1.727 1.00 88.44 472 GLY A C 1
ATOM 3695 O O . GLY A 1 472 ? -36.057 -1.520 2.653 1.00 88.44 472 GLY A O 1
ATOM 3696 N N . ARG A 1 473 ? -37.952 -2.432 1.836 1.00 91.81 473 ARG A N 1
ATOM 3697 C CA . ARG A 1 473 ? -38.697 -2.402 3.094 1.00 91.81 473 ARG A CA 1
ATOM 3698 C C . ARG A 1 473 ? -38.694 -3.785 3.735 1.00 91.81 473 ARG A C 1
ATOM 3700 O O . ARG A 1 473 ? -39.088 -4.764 3.106 1.00 91.81 473 ARG A O 1
ATOM 3707 N N . TYR A 1 474 ? -38.317 -3.838 5.008 1.00 94.00 474 TYR A N 1
ATOM 3708 C CA . TYR A 1 474 ? -38.228 -5.083 5.763 1.00 94.00 474 TYR A CA 1
ATOM 3709 C C . TYR A 1 474 ? -38.879 -4.962 7.136 1.00 94.00 474 TYR A C 1
ATOM 3711 O O . TYR A 1 474 ? -38.766 -3.931 7.795 1.00 94.00 474 TYR A O 1
ATOM 3719 N N . SER A 1 475 ? -39.521 -6.029 7.601 1.00 95.50 475 SER A N 1
ATOM 3720 C CA . SER A 1 475 ? -39.904 -6.195 9.003 1.00 95.50 475 SER A CA 1
ATOM 3721 C C . SER A 1 475 ? -38.875 -7.058 9.717 1.00 95.50 475 SER A C 1
ATOM 3723 O O . SER A 1 475 ? -38.605 -8.176 9.283 1.00 95.50 475 SER A O 1
ATOM 3725 N N . VAL A 1 476 ? -38.341 -6.569 10.828 1.00 96.00 476 VAL A N 1
ATOM 3726 C CA . VAL A 1 476 ? -37.414 -7.298 11.693 1.00 96.00 476 VAL A CA 1
ATOM 3727 C C . VAL A 1 476 ? -38.172 -7.751 12.930 1.00 96.00 476 VAL A C 1
ATOM 3729 O O . VAL A 1 476 ? -38.841 -6.943 13.575 1.00 96.00 476 VAL A O 1
ATOM 3732 N N . GLN A 1 477 ? -38.048 -9.026 13.280 1.00 97.25 477 GLN A N 1
ATOM 3733 C CA . GLN A 1 477 ? -38.502 -9.582 14.548 1.00 97.25 477 GLN A CA 1
ATOM 3734 C C . GLN A 1 477 ? -37.304 -10.181 15.280 1.00 97.25 477 GLN A C 1
ATOM 3736 O O . GLN A 1 477 ? -36.594 -11.024 14.738 1.00 97.25 477 GLN A O 1
ATOM 3741 N N . ILE A 1 478 ? -37.121 -9.775 16.531 1.00 97.38 478 ILE A N 1
ATOM 3742 C CA . ILE A 1 478 ? -36.088 -10.284 17.428 1.00 97.38 478 ILE A CA 1
ATOM 3743 C C . ILE A 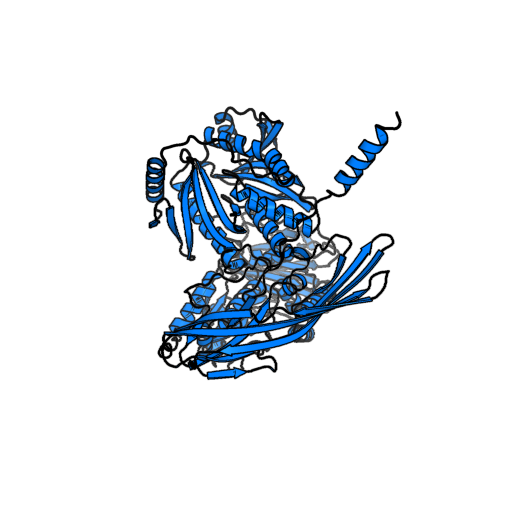1 478 ? -36.781 -11.011 18.580 1.00 97.38 478 ILE A C 1
ATOM 3745 O O . ILE A 1 478 ? -37.719 -10.471 19.166 1.00 97.38 478 ILE A O 1
ATOM 3749 N N . THR A 1 479 ? -36.354 -12.230 18.897 1.00 97.25 479 THR A N 1
ATOM 3750 C CA . THR A 1 479 ? -36.970 -13.075 19.931 1.00 97.25 479 THR A CA 1
ATOM 3751 C C . THR A 1 479 ? -35.922 -13.520 20.943 1.00 97.25 479 THR A C 1
ATOM 3753 O O . THR A 1 479 ? -34.888 -14.062 20.565 1.00 97.25 479 THR A O 1
ATOM 3756 N N . GLY A 1 480 ? -36.191 -13.307 22.229 1.00 96.00 480 GLY A N 1
ATOM 3757 C CA . GLY A 1 480 ? -35.348 -13.793 23.317 1.00 96.00 480 GLY A CA 1
ATOM 3758 C C . GLY A 1 480 ? -35.282 -15.308 23.374 1.00 96.00 480 GLY A C 1
ATOM 3759 O O . GLY A 1 480 ? -36.324 -15.956 23.453 1.00 96.00 480 GLY A O 1
ATOM 3760 N N . VAL A 1 481 ? -34.074 -15.864 23.385 1.00 94.88 481 VAL A N 1
ATOM 3761 C CA . VAL A 1 481 ? -33.856 -17.308 23.554 1.00 94.88 481 VAL A CA 1
ATOM 3762 C C . VAL A 1 481 ? -33.664 -17.635 25.032 1.00 94.88 481 VAL A C 1
ATOM 3764 O O . VAL A 1 481 ? -34.337 -18.499 25.589 1.00 94.88 481 VAL A O 1
ATOM 3767 N N . ARG A 1 482 ? -32.813 -16.858 25.708 1.00 94.31 482 ARG A N 1
ATOM 3768 C CA . ARG A 1 482 ? -32.564 -16.945 27.152 1.00 94.31 482 ARG A CA 1
ATOM 3769 C C . ARG A 1 482 ? -32.645 -15.566 27.805 1.00 94.31 482 ARG A C 1
ATOM 3771 O O . ARG A 1 482 ? -32.689 -14.541 27.127 1.00 94.31 482 ARG A O 1
ATOM 3778 N N . ALA A 1 483 ? -32.719 -15.548 29.134 1.00 94.50 483 ALA A N 1
ATOM 3779 C CA . ALA A 1 483 ? -32.708 -14.302 29.889 1.00 94.50 483 ALA A CA 1
ATOM 3780 C C . ALA A 1 483 ? -31.328 -13.627 29.795 1.00 94.50 483 ALA A C 1
ATOM 3782 O O . ALA A 1 483 ? -30.310 -14.303 29.934 1.00 94.50 483 ALA A O 1
ATOM 3783 N N . GLY A 1 484 ? -31.297 -12.309 29.596 1.00 92.81 484 GLY A N 1
ATOM 3784 C CA . GLY A 1 484 ? -30.054 -11.541 29.495 1.00 92.81 484 GLY A CA 1
ATOM 3785 C C . GLY A 1 484 ? -30.282 -10.130 28.965 1.00 92.81 484 GLY A C 1
ATOM 3786 O O . GLY A 1 484 ? -31.353 -9.551 29.165 1.00 92.81 484 GLY A O 1
ATOM 3787 N N . SER A 1 485 ? -29.286 -9.589 28.274 1.00 90.94 485 SER A N 1
ATOM 3788 C CA . SER A 1 485 ? -29.385 -8.349 27.507 1.00 90.94 485 SER A CA 1
ATOM 3789 C C . SER A 1 485 ? -28.764 -8.535 26.125 1.00 90.94 485 SER A C 1
ATOM 3791 O O . SER A 1 485 ? -27.881 -9.369 25.969 1.00 90.94 485 SER A O 1
ATOM 3793 N N . PHE A 1 486 ? -29.239 -7.788 25.128 1.00 92.44 486 PHE A N 1
ATOM 3794 C CA . PHE A 1 486 ? -28.685 -7.824 23.773 1.00 92.44 486 PHE A CA 1
ATOM 3795 C C . PHE A 1 486 ? -28.410 -6.422 23.227 1.00 92.44 486 PHE A C 1
ATOM 3797 O O . PHE A 1 486 ? -29.012 -5.433 23.657 1.00 92.44 486 PHE A O 1
ATOM 3804 N N . GLY A 1 487 ? -27.508 -6.350 22.252 1.00 89.12 487 GLY A N 1
ATOM 3805 C CA . GLY A 1 487 ? -27.270 -5.167 21.433 1.00 89.12 487 GLY A CA 1
ATOM 3806 C C . GLY A 1 487 ? -28.029 -5.238 20.110 1.00 89.12 487 GLY A C 1
ATOM 3807 O O . GLY A 1 487 ? -28.146 -6.305 19.504 1.00 89.12 487 GLY A O 1
ATOM 3808 N N . PHE A 1 488 ? -28.522 -4.093 19.647 1.00 90.62 488 PHE A N 1
ATOM 3809 C CA . PHE A 1 488 ? -29.119 -3.930 18.327 1.00 90.62 488 PHE A CA 1
ATOM 3810 C C . PHE A 1 488 ? -28.484 -2.745 17.617 1.00 90.62 488 PHE A C 1
ATOM 3812 O O . PHE A 1 488 ? -28.541 -1.618 18.114 1.00 90.62 488 PHE A O 1
ATOM 3819 N N . THR A 1 489 ? -27.951 -2.991 16.427 1.00 87.00 489 THR A N 1
ATOM 3820 C CA . THR A 1 489 ? -27.344 -1.967 15.581 1.00 87.00 489 THR A CA 1
ATOM 3821 C C . THR A 1 489 ? -28.000 -2.001 14.215 1.00 87.00 489 THR A C 1
ATOM 3823 O O . THR A 1 489 ? -28.273 -3.066 13.663 1.00 87.00 489 THR A O 1
ATOM 3826 N N . ARG A 1 490 ? -28.248 -0.828 13.640 1.00 86.56 490 ARG A N 1
ATOM 3827 C CA . ARG A 1 490 ? -28.705 -0.714 12.259 1.00 86.56 490 ARG A CA 1
ATOM 3828 C C . ARG A 1 490 ? -27.958 0.360 11.496 1.00 86.56 490 ARG A C 1
ATOM 3830 O O . ARG A 1 490 ? -27.514 1.369 12.048 1.00 86.56 490 ARG A O 1
ATOM 3837 N N . VAL A 1 491 ? -27.935 0.147 10.194 1.00 81.19 491 VAL A N 1
ATOM 3838 C CA . VAL A 1 491 ? -27.344 1.013 9.190 1.00 81.19 491 VAL A CA 1
ATOM 3839 C C . VAL A 1 491 ? -28.321 1.094 8.032 1.00 81.19 491 VAL A C 1
ATOM 3841 O O . VAL A 1 491 ? -28.682 0.061 7.484 1.00 81.19 491 VAL A O 1
ATOM 3844 N N . VAL A 1 492 ? -28.760 2.286 7.647 1.00 75.12 492 VAL A N 1
ATOM 3845 C CA . VAL A 1 492 ? -29.782 2.451 6.600 1.00 75.12 492 VAL A CA 1
ATOM 3846 C C . VAL A 1 492 ? -29.196 3.279 5.466 1.00 75.12 492 VAL A C 1
ATOM 3848 O O . VAL A 1 492 ? -29.314 4.482 5.564 1.00 75.12 492 VAL A O 1
ATOM 3851 N N . ALA A 1 493 ? -28.521 2.693 4.461 1.00 64.44 493 ALA A N 1
ATOM 3852 C CA . ALA A 1 493 ? -27.823 3.445 3.391 1.00 64.44 493 ALA A CA 1
ATOM 3853 C C . ALA A 1 493 ? -28.594 4.693 2.905 1.00 64.44 493 ALA A C 1
ATOM 3855 O O . ALA A 1 493 ? -29.794 4.567 2.650 1.00 64.44 493 ALA A O 1
ATOM 3856 N N . PRO A 1 494 ? -27.956 5.872 2.735 1.00 59.78 494 PRO A N 1
ATOM 3857 C CA . PRO A 1 494 ? -28.624 7.032 2.189 1.00 59.78 494 PRO A CA 1
ATOM 3858 C C . PRO A 1 494 ? -28.248 7.204 0.709 1.00 59.78 494 PRO A C 1
ATOM 3860 O O . PRO A 1 494 ? -27.178 6.815 0.242 1.00 59.78 494 PRO A O 1
ATOM 3863 N N . THR A 1 495 ? -29.050 8.005 0.030 1.00 47.50 495 THR A N 1
ATOM 3864 C CA . THR A 1 495 ? -28.715 8.638 -1.248 1.00 47.50 495 THR A CA 1
ATOM 3865 C C . THR A 1 495 ? -27.678 9.779 -1.117 1.00 47.50 495 THR A C 1
ATOM 3867 O O . THR A 1 495 ? -27.356 10.416 -2.117 1.00 47.50 495 THR A O 1
ATOM 3870 N N . THR A 1 496 ? -27.180 10.106 0.095 1.00 43.31 496 THR A N 1
ATOM 3871 C CA . THR A 1 496 ? -26.282 11.257 0.375 1.00 43.31 496 THR A CA 1
ATOM 3872 C C . THR A 1 496 ? -25.342 11.053 1.580 1.00 43.31 496 THR A C 1
ATOM 3874 O O . THR A 1 496 ? -25.770 10.593 2.630 1.00 43.31 496 THR A O 1
ATOM 3877 N N . SER A 1 497 ? -24.085 11.485 1.444 1.00 43.62 497 SER A N 1
ATOM 3878 C CA . SER A 1 497 ? -22.855 11.191 2.216 1.00 43.62 497 SER A CA 1
ATOM 3879 C C . SER A 1 497 ? -22.783 11.436 3.744 1.00 43.62 497 SER A C 1
ATOM 3881 O O . SER A 1 497 ? -21.680 11.556 4.272 1.00 43.62 497 SER A O 1
ATOM 3883 N N . SER A 1 498 ? -23.882 11.506 4.497 1.00 49.97 498 SER A N 1
ATOM 3884 C CA . SER A 1 498 ? -23.824 11.615 5.966 1.00 49.97 498 SER A CA 1
ATOM 3885 C C . SER A 1 498 ? -24.894 10.757 6.633 1.00 49.97 498 SER A C 1
ATOM 3887 O O . SER A 1 498 ? -26.091 11.011 6.538 1.00 49.97 498 SER A O 1
ATOM 3889 N N . MET A 1 499 ? -24.458 9.705 7.320 1.00 57.53 499 MET A N 1
ATOM 3890 C CA . MET A 1 499 ? -25.349 8.744 7.964 1.00 57.53 499 MET A CA 1
ATOM 3891 C C . MET A 1 499 ? -25.110 8.634 9.458 1.00 57.53 499 MET A C 1
ATOM 3893 O O . MET A 1 499 ? -23.961 8.718 9.883 1.00 57.53 499 MET A O 1
ATOM 3897 N N . PRO A 1 500 ? -26.162 8.378 10.253 1.00 61.72 500 PRO A N 1
ATOM 3898 C CA . PRO A 1 500 ? -26.031 7.938 11.626 1.00 61.72 500 PRO A CA 1
ATOM 3899 C C . PRO A 1 500 ? -26.178 6.415 11.707 1.00 61.72 500 PRO A C 1
ATOM 3901 O O . PRO A 1 500 ? -27.269 5.858 11.555 1.00 61.72 500 PRO A O 1
ATOM 3904 N N . LEU A 1 501 ? -25.082 5.736 12.031 1.00 67.88 501 LEU A N 1
ATOM 3905 C CA . LEU A 1 501 ? -25.144 4.416 12.642 1.00 67.88 501 LEU A CA 1
ATOM 3906 C C . LEU A 1 501 ? -26.059 4.566 13.863 1.00 67.88 501 LEU A C 1
ATOM 3908 O O . LEU A 1 501 ? -25.856 5.467 14.674 1.00 67.88 501 LEU A O 1
ATOM 3912 N N . SER A 1 502 ? -27.112 3.760 13.958 1.00 77.12 502 SER A N 1
ATOM 3913 C CA . SER A 1 502 ? -28.043 3.834 15.086 1.00 77.12 502 SER A CA 1
ATOM 3914 C C . SER A 1 502 ? -27.951 2.553 15.887 1.00 77.12 502 SER A C 1
ATOM 3916 O O . SER A 1 502 ? -28.143 1.476 15.321 1.00 77.12 502 SER A O 1
ATOM 3918 N N . GLN A 1 503 ? -27.711 2.652 17.190 1.00 81.00 503 GLN A N 1
ATOM 3919 C CA . GLN A 1 503 ? -27.582 1.466 18.031 1.00 81.00 503 GLN A CA 1
ATOM 3920 C C . GLN A 1 503 ? -28.296 1.614 19.372 1.00 81.00 503 GLN A C 1
ATOM 3922 O O . GLN A 1 503 ? -28.533 2.717 19.860 1.00 81.00 503 GLN A O 1
ATOM 3927 N N . LYS A 1 504 ? -28.577 0.487 20.015 1.00 82.94 504 LYS A N 1
ATOM 3928 C CA . LYS A 1 504 ? -28.850 0.438 21.446 1.00 82.94 504 LYS A CA 1
ATOM 3929 C C . LYS A 1 504 ? -28.225 -0.815 22.033 1.00 82.94 504 LYS A C 1
ATOM 3931 O O . LYS A 1 504 ? -28.403 -1.905 21.498 1.00 82.94 504 LYS A O 1
ATOM 3936 N N . LEU A 1 505 ? -27.508 -0.633 23.132 1.00 83.81 505 LEU A N 1
ATOM 3937 C CA . LEU A 1 505 ? -26.886 -1.712 23.886 1.00 83.81 505 LEU A CA 1
ATOM 3938 C C . LEU A 1 505 ? -27.726 -2.061 25.109 1.00 83.81 505 LEU A C 1
ATOM 3940 O O . LEU A 1 505 ? -28.579 -1.276 25.536 1.00 83.81 505 LEU A O 1
ATOM 3944 N N . ASP A 1 506 ? -27.463 -3.245 25.652 1.00 85.62 506 ASP A N 1
ATOM 3945 C CA . ASP A 1 506 ? -28.015 -3.731 26.913 1.00 85.62 506 ASP A CA 1
ATOM 3946 C C . ASP A 1 506 ? -29.549 -3.739 26.991 1.00 85.62 506 ASP A C 1
ATOM 3948 O O . ASP A 1 506 ? -30.143 -3.458 28.034 1.00 85.62 506 ASP A O 1
ATOM 3952 N N . ILE A 1 507 ? -30.224 -4.088 25.894 1.00 91.56 507 ILE A N 1
ATOM 3953 C CA . ILE A 1 507 ? -31.682 -4.227 25.880 1.00 91.56 507 ILE A CA 1
ATOM 3954 C C . ILE A 1 507 ? -32.046 -5.500 26.659 1.00 91.56 507 ILE A C 1
ATOM 3956 O O . ILE A 1 507 ? -31.717 -6.594 26.198 1.00 91.56 507 ILE A O 1
ATOM 3960 N N . PRO A 1 508 ? -32.727 -5.412 27.817 1.00 93.56 508 PRO A N 1
ATOM 3961 C CA . PRO A 1 508 ? -33.032 -6.585 28.629 1.00 93.56 508 PRO A CA 1
ATOM 3962 C C . PRO A 1 508 ? -34.011 -7.503 27.901 1.00 93.56 508 PRO A C 1
ATOM 3964 O O . PRO A 1 508 ? -34.964 -7.040 27.281 1.00 93.56 508 PRO A O 1
ATOM 3967 N N . VAL A 1 509 ? -33.838 -8.814 28.000 1.00 96.31 509 VAL A N 1
ATOM 3968 C CA . VAL A 1 509 ? -34.687 -9.781 27.301 1.00 96.31 509 VAL A CA 1
ATOM 3969 C C . VAL A 1 509 ? -34.946 -11.020 28.155 1.00 96.31 509 VAL A C 1
ATOM 3971 O O . VAL A 1 509 ? -34.093 -11.446 28.930 1.00 96.31 509 VAL A O 1
ATOM 3974 N N . GLN A 1 510 ? -36.152 -11.575 28.035 1.00 96.75 510 GLN A N 1
ATOM 3975 C CA . GLN A 1 510 ? -36.568 -12.856 28.606 1.00 96.75 510 GLN A CA 1
ATOM 3976 C C . GLN A 1 510 ? -36.840 -13.881 27.492 1.00 96.75 510 GLN A C 1
ATOM 3978 O O . GLN A 1 510 ? -37.135 -13.483 26.361 1.00 96.75 510 GLN A O 1
ATOM 3983 N N . PRO A 1 511 ? -36.808 -15.194 27.788 1.00 96.56 511 PRO A N 1
ATOM 3984 C CA . PRO A 1 511 ? -37.187 -16.222 26.821 1.00 96.56 511 PRO A CA 1
ATOM 3985 C C . PRO A 1 511 ? -38.582 -15.966 26.225 1.00 96.56 511 PRO A C 1
ATOM 3987 O O . PRO A 1 511 ? -39.543 -15.708 26.952 1.00 96.56 511 PRO A O 1
ATOM 3990 N N . GLY A 1 512 ? -38.697 -16.018 24.898 1.00 95.81 512 GLY A N 1
ATOM 3991 C CA . GLY A 1 512 ? -39.933 -15.791 24.141 1.00 95.81 512 GLY A CA 1
ATOM 3992 C C . GLY A 1 512 ? -40.361 -14.325 23.996 1.00 95.81 512 GLY A C 1
ATOM 3993 O O . GLY A 1 512 ? -41.322 -14.040 23.279 1.00 95.81 512 GLY A O 1
ATOM 3994 N N . GLN A 1 513 ? -39.664 -13.386 24.640 1.00 97.31 513 GLN A N 1
ATOM 3995 C CA . GLN A 1 513 ? -39.951 -11.957 24.547 1.00 97.31 513 GLN A CA 1
ATOM 3996 C C . GLN A 1 513 ? -39.610 -11.433 23.147 1.00 97.31 513 GLN A C 1
ATOM 3998 O O . GLN A 1 513 ? -38.531 -11.715 22.629 1.00 97.31 513 GLN A O 1
ATOM 4003 N N . LYS A 1 514 ? -40.523 -10.668 22.535 1.00 96.94 514 LYS A N 1
ATOM 4004 C CA . LYS A 1 514 ? -40.384 -10.191 21.153 1.00 96.94 514 LYS A CA 1
ATOM 4005 C C . LYS A 1 514 ? -40.124 -8.693 21.073 1.00 96.94 514 LYS A C 1
ATOM 4007 O O . LYS A 1 514 ? -40.736 -7.913 21.799 1.00 96.94 514 LYS A O 1
ATOM 4012 N N . TYR A 1 515 ? -39.273 -8.327 20.125 1.00 97.25 515 TYR A N 1
ATOM 4013 C CA . TYR A 1 515 ? -39.024 -6.964 19.682 1.00 97.25 515 TYR A CA 1
ATOM 4014 C C . TYR A 1 515 ? -39.238 -6.879 18.177 1.00 97.25 515 TYR A C 1
ATOM 4016 O O . TYR A 1 515 ? -38.955 -7.838 17.459 1.00 97.25 515 TYR A O 1
ATOM 4024 N N . THR A 1 516 ? -39.732 -5.746 17.687 1.00 96.25 516 THR A N 1
ATOM 4025 C CA . THR A 1 516 ? -39.970 -5.560 16.250 1.00 96.25 516 THR A CA 1
ATOM 4026 C C . THR A 1 516 ? -39.491 -4.206 15.759 1.00 96.25 516 THR A C 1
ATOM 4028 O O . THR A 1 516 ? -39.543 -3.219 16.485 1.00 96.25 516 THR A O 1
ATOM 4031 N N . CYS A 1 517 ? -39.024 -4.128 14.520 1.00 93.75 517 CYS A N 1
ATOM 4032 C CA . CYS A 1 517 ? -38.823 -2.851 13.845 1.00 93.75 517 CYS A CA 1
ATOM 4033 C C . CYS A 1 517 ? -39.124 -2.986 12.355 1.00 93.75 517 CYS A C 1
ATOM 4035 O O . CYS A 1 517 ? -39.230 -4.090 11.820 1.00 93.75 517 CYS A O 1
ATOM 4037 N N . VAL A 1 518 ? -39.281 -1.851 11.684 1.00 92.19 518 VAL A N 1
ATOM 4038 C CA . VAL A 1 518 ? -39.366 -1.803 10.227 1.00 92.19 518 VAL A CA 1
ATOM 4039 C C . VAL A 1 518 ? -38.147 -1.051 9.719 1.00 92.19 518 VAL A C 1
ATOM 4041 O O . VAL A 1 518 ? -37.839 0.040 10.199 1.00 92.19 518 VAL A O 1
ATOM 4044 N N . LEU A 1 519 ? -37.453 -1.642 8.756 1.00 89.06 519 LEU A N 1
ATOM 4045 C CA . LEU A 1 519 ? -36.369 -1.008 8.024 1.00 89.06 519 LEU A CA 1
ATOM 4046 C C . LEU A 1 519 ? -36.939 -0.476 6.711 1.00 89.06 519 LEU A C 1
ATOM 4048 O O . LEU A 1 519 ? -37.597 -1.209 5.975 1.00 89.06 519 LEU A O 1
ATOM 4052 N N . THR A 1 520 ? -36.706 0.800 6.437 1.00 85.62 520 THR A N 1
ATOM 4053 C CA . THR A 1 520 ? -37.027 1.460 5.166 1.00 85.62 520 THR A CA 1
ATOM 4054 C C . THR A 1 520 ? -35.876 2.377 4.789 1.00 85.62 520 THR A C 1
ATOM 4056 O O . THR A 1 520 ? -35.319 2.974 5.711 1.00 85.62 520 THR A O 1
ATOM 4059 N N . PRO A 1 521 ? -35.579 2.573 3.492 1.00 75.94 521 PRO A N 1
ATOM 4060 C CA . PRO A 1 521 ? -34.518 3.486 3.061 1.00 75.94 521 PRO A CA 1
ATOM 4061 C C . PRO A 1 521 ? -34.731 4.924 3.560 1.00 75.94 521 PRO A C 1
ATOM 4063 O O . PRO A 1 521 ? -33.780 5.607 3.916 1.00 75.94 521 PRO A O 1
ATOM 4066 N N . ASP A 1 522 ? -35.993 5.353 3.662 1.00 71.69 522 ASP A N 1
ATOM 4067 C CA . ASP A 1 522 ? -36.338 6.769 3.847 1.00 71.69 522 ASP A CA 1
ATOM 4068 C C . ASP A 1 522 ? -36.739 7.154 5.279 1.00 71.69 522 ASP A C 1
ATOM 4070 O O . ASP A 1 522 ? -37.041 8.318 5.547 1.00 71.69 522 ASP A O 1
ATOM 4074 N N . ALA A 1 523 ? -36.819 6.197 6.211 1.00 68.38 523 ALA A N 1
ATOM 4075 C CA . ALA A 1 523 ? -37.345 6.481 7.545 1.00 68.38 523 ALA A CA 1
ATOM 4076 C C . ALA A 1 523 ? -36.703 5.655 8.661 1.00 68.38 523 ALA A C 1
ATOM 4078 O O . ALA A 1 523 ? -36.588 4.429 8.603 1.00 68.38 523 ALA A O 1
ATOM 4079 N N . GLU A 1 524 ? -36.384 6.354 9.748 1.00 65.56 524 GLU A N 1
ATOM 4080 C CA . GLU A 1 524 ? -36.013 5.756 11.021 1.00 65.56 524 GLU A CA 1
ATOM 4081 C C . GLU A 1 524 ? -37.276 5.349 11.791 1.00 65.56 524 GLU A C 1
ATOM 4083 O O . GLU A 1 524 ? -37.956 6.189 12.377 1.00 65.56 524 GLU A O 1
ATOM 4088 N N . MET A 1 525 ? -37.577 4.049 11.851 1.00 79.38 525 MET A N 1
ATOM 4089 C CA . MET A 1 525 ? -38.603 3.534 12.771 1.00 79.38 525 MET A CA 1
ATOM 4090 C C . MET A 1 525 ? -37.962 2.999 14.060 1.00 79.38 525 MET A C 1
ATOM 4092 O O . MET A 1 525 ? -36.946 2.313 13.974 1.00 79.38 525 MET A O 1
ATOM 4096 N N . PRO A 1 526 ? -38.481 3.299 15.260 1.00 86.56 526 PRO A N 1
ATOM 4097 C CA . PRO A 1 526 ? -37.888 2.807 16.503 1.00 86.56 526 PRO A CA 1
ATOM 4098 C C . PRO A 1 526 ? -37.983 1.278 16.605 1.00 86.56 526 PRO A C 1
ATOM 4100 O O . PRO A 1 526 ? -38.890 0.656 16.045 1.00 86.56 526 PRO A O 1
ATOM 4103 N N . LEU A 1 527 ? -37.060 0.671 17.356 1.00 91.88 527 LEU A N 1
ATOM 4104 C CA . LEU A 1 527 ? -37.227 -0.709 17.805 1.00 91.88 527 LEU A CA 1
ATOM 4105 C C . LEU A 1 527 ? -38.359 -0.729 18.834 1.00 91.88 527 LEU A C 1
ATOM 4107 O O . LEU A 1 527 ? -38.366 0.072 19.756 1.00 91.88 527 LEU A O 1
ATOM 4111 N N . THR A 1 528 ? -39.332 -1.610 18.681 1.00 95.12 528 THR A N 1
ATOM 4112 C CA . THR A 1 528 ? -40.520 -1.675 19.533 1.00 95.12 528 THR A CA 1
ATOM 4113 C C . THR A 1 528 ? -40.397 -2.869 20.464 1.00 95.12 528 THR A C 1
ATOM 4115 O O . THR A 1 528 ? -40.182 -3.991 20.006 1.00 95.12 528 THR A O 1
ATOM 4118 N N . GLY A 1 529 ? -40.488 -2.617 21.769 1.00 93.25 529 GLY A N 1
ATOM 4119 C CA . GLY A 1 529 ? -40.451 -3.645 22.802 1.00 93.25 529 GLY A CA 1
ATOM 4120 C C . GLY A 1 529 ? -41.762 -4.425 22.952 1.00 93.25 529 GLY A C 1
ATOM 4121 O O . GLY A 1 529 ? -42.738 -4.148 22.261 1.00 93.25 529 GLY A O 1
ATOM 4122 N N . PRO A 1 530 ? -41.835 -5.359 23.913 1.00 87.62 530 PRO A N 1
ATOM 4123 C CA . PRO A 1 530 ? -42.961 -6.295 24.054 1.00 87.62 530 PRO A CA 1
ATOM 4124 C C . PRO A 1 530 ? -44.272 -5.652 24.506 1.00 87.62 530 PRO A C 1
ATOM 4126 O O . PRO A 1 530 ? -45.324 -6.271 24.407 1.00 87.62 530 PRO A O 1
ATOM 4129 N N . ASN A 1 531 ? -44.197 -4.433 25.039 1.00 90.25 531 ASN A N 1
ATOM 4130 C CA . ASN A 1 531 ? -45.347 -3.649 25.488 1.00 90.25 531 ASN A CA 1
ATOM 4131 C C . ASN A 1 531 ? -45.721 -2.564 24.465 1.00 90.25 531 ASN A C 1
ATOM 4133 O O . ASN A 1 531 ? -46.262 -1.530 24.851 1.00 90.25 531 ASN A O 1
ATOM 4137 N N . ASP A 1 532 ? -45.325 -2.740 23.200 1.00 90.06 532 ASP A N 1
ATOM 4138 C CA . ASP A 1 532 ? -45.452 -1.748 22.125 1.00 90.06 532 ASP A CA 1
ATOM 4139 C C . ASP A 1 532 ? -44.778 -0.396 22.435 1.00 90.06 532 ASP A C 1
ATOM 4141 O O . ASP A 1 532 ? -45.098 0.643 21.856 1.00 90.06 532 ASP A O 1
ATOM 4145 N N . LEU A 1 533 ? -43.814 -0.398 23.363 1.00 88.81 533 LEU A N 1
ATOM 4146 C CA . LEU A 1 533 ? -43.065 0.794 23.743 1.00 88.81 533 LEU A CA 1
ATOM 4147 C C . LEU A 1 533 ? -41.860 0.981 22.812 1.00 88.81 533 LEU A C 1
ATOM 4149 O O . LEU A 1 533 ? -41.067 0.045 22.662 1.00 88.81 533 LEU A O 1
ATOM 4153 N N . PRO A 1 534 ? -41.682 2.174 22.216 1.00 91.50 534 PRO A N 1
ATOM 4154 C CA . PRO A 1 534 ? -40.529 2.455 21.379 1.00 91.50 534 PRO A CA 1
ATOM 4155 C C . PRO A 1 534 ? -39.251 2.535 22.223 1.00 91.50 534 PRO A C 1
ATOM 4157 O O . PRO A 1 534 ? -39.212 3.158 23.284 1.00 91.50 534 PRO A O 1
ATOM 4160 N N . ILE A 1 535 ? -38.190 1.928 21.710 1.00 90.75 535 ILE A N 1
ATOM 4161 C CA . ILE A 1 535 ? -36.821 1.986 22.206 1.00 90.75 535 ILE A CA 1
ATOM 4162 C C . ILE A 1 535 ? -36.065 2.934 21.284 1.00 90.75 535 ILE A C 1
ATOM 4164 O O . ILE A 1 535 ? -35.890 2.675 20.089 1.00 90.75 535 ILE A O 1
ATOM 4168 N N . THR A 1 536 ? -35.634 4.055 21.850 1.00 85.88 536 THR A N 1
ATOM 4169 C CA . THR A 1 536 ? -34.822 5.042 21.144 1.00 85.88 536 THR A CA 1
ATOM 4170 C C . THR A 1 536 ? -33.431 4.473 20.893 1.00 85.88 536 THR A C 1
ATOM 4172 O O . THR A 1 536 ? -32.748 4.074 21.836 1.00 85.88 536 THR A O 1
ATOM 4175 N N . LEU A 1 537 ? -33.018 4.460 19.626 1.00 84.88 537 LEU A N 1
ATOM 4176 C CA . LEU A 1 537 ? -31.646 4.152 19.236 1.00 84.88 537 LEU A CA 1
ATOM 4177 C C . LEU A 1 537 ? -30.797 5.424 19.321 1.00 84.88 537 LEU A C 1
ATOM 4179 O O . LEU A 1 537 ? -31.253 6.515 18.976 1.00 84.88 537 LEU A O 1
ATOM 4183 N N . GLU A 1 538 ? -29.565 5.276 19.777 1.00 81.75 538 GLU A N 1
ATOM 4184 C CA . GLU A 1 538 ? -28.564 6.332 19.847 1.00 81.75 538 GLU A CA 1
ATOM 4185 C C . GLU A 1 538 ? -27.884 6.468 18.482 1.00 81.75 538 GLU A C 1
ATOM 4187 O O . GLU A 1 538 ? -27.436 5.475 17.907 1.00 81.75 538 GLU A O 1
ATOM 4192 N N . LYS A 1 539 ? -27.843 7.696 17.947 1.00 79.12 539 LYS A N 1
ATOM 4193 C CA . LYS A 1 539 ? -27.150 8.014 16.692 1.00 79.12 539 LYS A CA 1
ATOM 4194 C C . LYS A 1 539 ? -25.674 8.222 16.961 1.00 79.12 539 LYS A C 1
ATOM 4196 O O . LYS A 1 539 ? -25.313 8.975 17.863 1.00 79.12 539 LYS A O 1
ATOM 4201 N N . LEU A 1 540 ? -24.843 7.611 16.134 1.00 65.81 540 LEU A N 1
ATOM 4202 C CA . LEU A 1 540 ? -23.400 7.640 16.278 1.00 65.81 540 LEU A CA 1
ATOM 4203 C C . LEU A 1 540 ? -22.779 8.297 15.052 1.00 65.81 540 LEU A C 1
ATOM 4205 O O . LEU A 1 540 ? -23.180 7.979 13.926 1.00 65.81 540 LEU A O 1
ATOM 4209 N N . PRO A 1 541 ? -21.828 9.223 15.250 1.00 58.22 541 PRO A N 1
ATOM 4210 C CA . PRO A 1 541 ? -21.078 9.790 14.145 1.00 58.22 541 PRO A CA 1
ATOM 4211 C C . PRO A 1 541 ? -20.278 8.676 13.457 1.00 58.22 541 PRO A C 1
ATOM 4213 O O . PRO A 1 541 ? -19.573 7.912 14.110 1.00 58.22 541 PRO A O 1
ATOM 4216 N N . ILE A 1 542 ? -20.421 8.573 12.133 1.00 53.56 542 ILE A N 1
ATOM 4217 C CA . ILE A 1 542 ? -19.756 7.556 11.298 1.00 53.56 542 ILE A CA 1
ATOM 4218 C C . ILE A 1 542 ? -18.334 7.974 10.900 1.00 53.56 542 ILE A C 1
ATOM 4220 O O . ILE A 1 542 ? -17.657 7.234 10.201 1.00 53.56 542 ILE A O 1
ATOM 4224 N N . THR A 1 543 ? -17.835 9.129 11.344 1.00 47.09 543 THR A N 1
ATOM 4225 C CA . THR A 1 543 ? -16.489 9.588 10.981 1.00 47.09 543 THR A CA 1
ATOM 4226 C C . THR A 1 543 ? -15.432 8.628 11.533 1.00 47.09 543 THR A C 1
ATOM 4228 O O . THR A 1 543 ? -14.998 8.739 12.676 1.00 47.09 543 THR A O 1
ATOM 4231 N N . GLY A 1 544 ? -15.046 7.673 10.687 1.00 42.22 544 GLY A N 1
ATOM 4232 C CA . GLY A 1 544 ? -13.905 6.779 10.807 1.00 42.22 544 GLY A CA 1
ATOM 4233 C C . GLY A 1 544 ? -12.599 7.457 10.410 1.00 42.22 544 GLY A C 1
ATOM 4234 O O . GLY A 1 544 ? -11.673 6.770 9.996 1.00 42.22 544 GLY A O 1
ATOM 4235 N N . ASP A 1 545 ? -12.507 8.775 10.581 1.00 38.81 545 ASP A N 1
ATOM 4236 C CA . ASP A 1 545 ? -11.238 9.493 10.622 1.00 38.81 545 ASP A CA 1
ATOM 4237 C C . ASP A 1 545 ? -10.531 9.133 11.938 1.00 38.81 545 ASP A C 1
ATOM 4239 O O . ASP A 1 545 ? -10.489 9.883 12.910 1.00 38.81 545 ASP A O 1
ATOM 4243 N N . ALA A 1 546 ? -10.017 7.903 11.975 1.00 37.75 546 ALA A N 1
ATOM 4244 C CA . ALA A 1 546 ? -8.795 7.603 12.705 1.00 37.75 546 ALA A CA 1
ATOM 4245 C C . ALA A 1 546 ? -7.561 8.137 11.943 1.00 37.75 546 ALA A C 1
ATOM 4247 O O . ALA A 1 546 ? -6.474 8.168 12.506 1.00 37.75 546 ALA A O 1
ATOM 4248 N N . GLY A 1 547 ? -7.723 8.609 10.696 1.00 34.78 547 GLY A N 1
ATOM 4249 C CA . GLY A 1 547 ? -6.824 9.596 10.102 1.00 34.78 547 GLY A CA 1
ATOM 4250 C C . GLY A 1 547 ? -7.134 10.954 10.720 1.00 34.78 547 GLY A C 1
ATOM 4251 O O . GLY A 1 547 ? -8.279 11.385 10.682 1.00 34.78 547 GLY A O 1
ATOM 4252 N N . GLY A 1 548 ? -6.144 11.570 11.365 1.00 36.00 548 GLY A N 1
ATOM 4253 C CA . GLY A 1 548 ? -6.302 12.749 12.214 1.00 36.00 548 GLY A CA 1
ATOM 4254 C C . GLY A 1 548 ? -7.311 13.770 11.687 1.00 36.00 548 GLY A C 1
ATOM 4255 O O . GLY A 1 548 ? -7.067 14.436 10.682 1.00 36.00 548 GLY A O 1
ATOM 4256 N N . GLY A 1 549 ? -8.418 13.914 12.423 1.00 33.06 549 GLY A N 1
ATOM 4257 C CA . GLY A 1 549 ? -9.378 14.991 12.233 1.00 33.06 549 GLY A CA 1
ATOM 4258 C C . GLY A 1 549 ? -8.641 16.320 12.100 1.00 33.06 549 GLY A C 1
ATOM 4259 O O . GLY A 1 549 ? -7.807 16.671 12.941 1.00 33.06 549 GLY A O 1
ATOM 4260 N N . GLY A 1 550 ? -8.911 17.024 11.002 1.00 36.31 550 GLY A N 1
ATOM 4261 C CA . GLY A 1 550 ? -8.205 18.244 10.647 1.00 36.31 550 GLY A CA 1
ATOM 4262 C C . GLY A 1 550 ? -8.186 19.228 11.804 1.00 36.31 550 GLY A C 1
ATOM 4263 O O . GLY A 1 550 ? -9.246 19.666 12.215 1.00 36.31 550 GLY A O 1
ATOM 4264 N N . ALA A 1 551 ? -6.990 19.541 12.313 1.00 41.88 551 ALA A N 1
ATOM 4265 C CA . ALA A 1 551 ? -6.592 20.721 13.094 1.00 41.88 551 ALA A CA 1
ATOM 4266 C C . ALA A 1 551 ? -7.562 21.304 14.158 1.00 41.88 551 ALA A C 1
ATOM 4268 O O . ALA A 1 551 ? -7.306 22.402 14.654 1.00 41.88 551 ALA A O 1
ATOM 4269 N N . ALA A 1 552 ? -8.626 20.610 14.548 1.00 39.16 552 ALA A N 1
ATOM 4270 C CA . ALA A 1 552 ? -9.667 21.062 15.455 1.00 39.16 552 ALA A CA 1
ATOM 4271 C C . ALA A 1 552 ? -10.424 19.836 15.989 1.00 39.16 552 ALA A C 1
ATOM 4273 O O . ALA A 1 552 ? -11.275 19.270 15.304 1.00 39.16 552 ALA A O 1
ATOM 4274 N N . GLY A 1 553 ? -10.143 19.445 17.234 1.00 36.62 553 GLY A N 1
ATOM 4275 C CA . GLY A 1 553 ? -11.083 18.611 17.991 1.00 36.62 553 GLY A CA 1
ATOM 4276 C C . GLY A 1 553 ? -10.699 17.174 18.355 1.00 36.62 553 GLY A C 1
ATOM 4277 O O . GLY A 1 553 ? -11.611 16.377 18.561 1.00 36.62 553 GLY A O 1
ATOM 4278 N N . VAL A 1 554 ? -9.419 16.844 18.564 1.00 38.16 554 VAL A N 1
ATOM 4279 C CA . VAL A 1 554 ? -9.073 15.781 19.532 1.00 38.16 554 VAL A CA 1
ATOM 4280 C C . VAL A 1 554 ? -8.639 16.446 20.840 1.00 38.16 554 VAL A C 1
ATOM 4282 O O . VAL A 1 554 ? -7.500 16.858 21.014 1.00 38.16 554 VAL A O 1
ATOM 4285 N N . ALA A 1 555 ? -9.583 16.597 21.766 1.00 37.41 555 ALA A N 1
ATOM 4286 C CA . ALA A 1 555 ? -9.305 16.832 23.183 1.00 37.41 555 ALA A CA 1
ATOM 4287 C C . ALA A 1 555 ? -9.249 15.457 23.875 1.00 37.41 555 ALA A C 1
ATOM 4289 O O . ALA A 1 555 ? -10.146 14.654 23.650 1.00 37.41 555 ALA A O 1
ATOM 4290 N N . ARG A 1 556 ? -8.320 15.086 24.758 1.00 44.53 556 ARG A N 1
ATOM 4291 C CA . ARG A 1 556 ? -7.125 15.697 25.354 1.00 44.53 556 ARG A CA 1
ATOM 4292 C C . ARG A 1 556 ? -6.275 14.509 25.821 1.00 44.53 556 ARG A C 1
ATOM 4294 O O . ARG A 1 556 ? -6.686 13.832 26.764 1.00 44.53 556 ARG A O 1
ATOM 4301 N N . GLU A 1 557 ? -5.108 14.293 25.236 1.00 55.62 557 GLU A N 1
ATOM 4302 C CA . GLU A 1 557 ? -3.998 13.777 26.039 1.00 55.62 557 GLU A CA 1
ATOM 4303 C C . GLU A 1 557 ? -3.459 14.943 26.877 1.00 55.62 557 GLU A C 1
ATOM 4305 O O . GLU A 1 557 ? -3.643 16.117 26.532 1.00 55.62 557 GLU A O 1
ATOM 4310 N N . ASP A 1 558 ? -2.930 14.636 28.058 1.00 72.06 558 ASP A N 1
ATOM 4311 C CA . ASP A 1 558 ? -2.447 15.644 28.995 1.00 72.06 558 ASP A CA 1
ATOM 4312 C C . ASP A 1 558 ? -1.403 16.522 28.293 1.00 72.06 558 ASP A C 1
ATOM 4314 O O . ASP A 1 558 ? -0.352 16.035 27.914 1.00 72.06 558 ASP A O 1
ATOM 4318 N N . ALA A 1 559 ? -1.667 17.818 28.106 1.00 83.75 559 ALA A N 1
ATOM 4319 C CA . ALA A 1 559 ? -0.706 18.728 27.476 1.00 83.75 559 ALA A CA 1
ATOM 4320 C C . ALA A 1 559 ? 0.527 18.994 28.369 1.00 83.75 559 ALA A C 1
ATOM 4322 O O . ALA A 1 559 ? 1.433 19.739 27.978 1.00 83.75 559 ALA A O 1
ATOM 4323 N N . ALA A 1 560 ? 0.559 18.436 29.587 1.00 91.38 560 ALA A N 1
ATOM 4324 C CA . ALA A 1 560 ? 1.633 18.621 30.551 1.00 91.38 560 ALA A CA 1
ATOM 4325 C C . ALA A 1 560 ? 3.026 18.191 30.052 1.00 91.38 560 ALA A C 1
ATOM 4327 O O . ALA A 1 560 ? 3.951 18.977 30.270 1.00 91.38 560 ALA A O 1
ATOM 4328 N N . PRO A 1 561 ? 3.235 17.043 29.370 1.00 94.50 561 PRO A N 1
ATOM 4329 C CA . PRO A 1 561 ? 4.559 16.644 28.893 1.00 94.50 561 PRO A CA 1
ATOM 4330 C C . PRO A 1 561 ? 5.115 17.618 27.850 1.00 94.50 561 PRO A C 1
ATOM 4332 O O . PRO A 1 561 ? 6.257 18.057 27.971 1.00 94.50 561 PRO A O 1
ATOM 4335 N N . VAL A 1 562 ? 4.296 18.034 26.876 1.00 95.75 562 VAL A N 1
ATOM 4336 C CA . VAL A 1 562 ? 4.708 19.007 25.847 1.00 95.75 562 VAL A CA 1
ATOM 4337 C C . VAL A 1 562 ? 4.980 20.376 26.463 1.00 95.75 562 VAL A C 1
ATOM 4339 O O . VAL A 1 562 ? 5.967 21.019 26.112 1.00 95.75 562 VAL A O 1
ATOM 4342 N N . ARG A 1 563 ? 4.162 20.811 27.429 1.00 96.06 563 ARG A N 1
ATOM 4343 C CA . ARG A 1 563 ? 4.400 22.063 28.158 1.00 96.06 563 ARG A CA 1
ATOM 4344 C C . ARG A 1 563 ? 5.713 22.029 28.938 1.00 96.06 563 ARG A C 1
ATOM 4346 O O . ARG A 1 563 ? 6.508 22.952 28.817 1.00 96.06 563 ARG A O 1
ATOM 4353 N N . ALA A 1 564 ? 5.961 20.957 29.689 1.00 95.69 564 ALA A N 1
ATOM 4354 C CA . ALA A 1 564 ? 7.198 20.785 30.447 1.00 95.69 564 ALA A CA 1
ATOM 4355 C C . ALA A 1 564 ? 8.428 20.744 29.526 1.00 95.69 564 ALA A C 1
ATOM 4357 O O . ALA A 1 564 ? 9.469 21.317 29.850 1.00 95.69 564 ALA A O 1
ATOM 4358 N N . LEU A 1 565 ? 8.298 20.108 28.358 1.00 96.56 565 LEU A N 1
ATOM 4359 C CA . LEU A 1 565 ? 9.331 20.116 27.331 1.00 96.56 565 LEU A CA 1
ATOM 4360 C C . LEU A 1 565 ? 9.589 21.536 26.812 1.00 96.56 565 LEU A C 1
ATOM 4362 O O . LEU A 1 565 ? 10.743 21.956 26.769 1.00 96.56 565 LEU A O 1
ATOM 4366 N N . LEU A 1 566 ? 8.539 22.284 26.460 1.00 97.12 566 LEU A N 1
ATOM 4367 C CA . LEU A 1 566 ? 8.642 23.668 25.988 1.00 97.12 566 LEU A CA 1
ATOM 4368 C C . LEU A 1 566 ? 9.263 24.592 27.039 1.00 97.12 566 LEU A C 1
ATOM 4370 O O . LEU A 1 566 ? 10.141 25.381 26.696 1.00 97.12 566 LEU A O 1
ATOM 4374 N N . ASP A 1 567 ? 8.912 24.444 28.315 1.00 96.69 567 ASP A N 1
ATOM 4375 C CA . ASP A 1 567 ? 9.546 25.189 29.409 1.00 96.69 567 ASP A CA 1
ATOM 4376 C C . ASP A 1 567 ? 11.066 24.941 29.463 1.00 96.69 567 ASP A C 1
ATOM 4378 O O . ASP A 1 567 ? 11.843 25.859 29.734 1.00 96.69 567 ASP A O 1
ATOM 4382 N N . ALA A 1 568 ? 11.515 23.725 29.131 1.00 96.25 568 ALA A N 1
ATOM 4383 C CA . ALA A 1 568 ? 12.933 23.371 29.062 1.00 96.25 568 ALA A CA 1
ATOM 4384 C C . ALA A 1 568 ? 13.651 23.882 27.795 1.00 96.25 568 ALA A C 1
ATOM 4386 O O . ALA A 1 568 ? 14.883 23.901 27.767 1.00 96.25 568 ALA A O 1
ATOM 4387 N N . THR A 1 569 ? 12.923 24.298 26.750 1.00 95.88 569 THR A N 1
ATOM 4388 C CA . THR A 1 569 ? 13.522 24.864 25.521 1.00 95.88 569 THR A CA 1
ATOM 4389 C C . THR A 1 569 ? 13.991 26.310 25.700 1.00 95.88 569 THR A C 1
ATOM 4391 O O . THR A 1 569 ? 14.901 26.755 24.999 1.00 95.88 569 THR A O 1
ATOM 4394 N N . GLY A 1 570 ? 13.351 27.059 26.608 1.00 94.81 570 GLY A N 1
ATOM 4395 C CA . GLY A 1 570 ? 13.500 28.513 26.720 1.00 94.81 570 GLY A CA 1
ATOM 4396 C C . GLY A 1 570 ? 12.856 29.313 25.576 1.00 94.81 570 GLY A C 1
ATOM 4397 O O . GLY A 1 570 ? 13.062 30.525 25.503 1.00 94.81 570 GLY A O 1
ATOM 4398 N N . LEU A 1 571 ? 12.099 28.669 24.680 1.00 95.81 571 LEU A N 1
ATOM 4399 C CA . LEU A 1 571 ? 11.359 29.328 23.603 1.00 95.81 571 LEU A CA 1
ATOM 4400 C C . LEU A 1 571 ? 10.104 30.015 24.155 1.00 95.81 571 LEU A C 1
ATOM 4402 O O . LEU A 1 571 ? 9.451 29.514 25.069 1.00 95.81 571 LEU A O 1
ATOM 4406 N N . SER A 1 572 ? 9.737 31.155 23.568 1.00 96.62 572 SER A N 1
ATOM 4407 C CA . SER A 1 572 ? 8.443 31.782 23.853 1.00 96.62 572 SER A CA 1
ATOM 4408 C C . SER A 1 572 ? 7.339 31.010 23.135 1.00 96.62 572 SER A C 1
ATOM 4410 O O . SER A 1 572 ? 7.397 30.851 21.916 1.00 96.62 572 SER A O 1
ATOM 4412 N N . TYR A 1 573 ? 6.326 30.559 23.873 1.00 97.81 573 TYR A N 1
ATOM 4413 C CA . TYR A 1 573 ? 5.190 29.830 23.314 1.00 97.81 573 TYR A CA 1
ATOM 4414 C C . TYR A 1 573 ? 3.855 30.363 23.846 1.00 97.81 573 TYR A C 1
ATOM 4416 O O . TYR A 1 573 ? 3.781 30.939 24.934 1.00 97.81 573 TYR A O 1
ATOM 4424 N N . SER A 1 574 ? 2.787 30.161 23.076 1.00 97.19 574 SER A N 1
ATOM 4425 C CA . SER A 1 574 ? 1.404 30.431 23.482 1.00 97.19 574 SER A CA 1
ATOM 4426 C C . SER A 1 574 ? 0.531 29.194 23.305 1.00 97.19 574 SER A C 1
ATOM 4428 O O . SER A 1 574 ? 0.792 28.360 22.444 1.00 97.19 574 SER A O 1
ATOM 4430 N N . ASP A 1 575 ? -0.509 29.066 24.127 1.00 95.50 575 ASP A N 1
ATOM 4431 C CA . ASP A 1 575 ? -1.510 28.005 23.989 1.00 95.50 575 ASP A CA 1
ATOM 4432 C C . ASP A 1 575 ? -2.328 28.243 22.708 1.00 95.50 575 ASP A C 1
ATOM 4434 O O . ASP A 1 575 ? -2.926 29.309 22.541 1.00 95.50 575 ASP A O 1
ATOM 4438 N N . ALA A 1 576 ? -2.306 27.273 21.794 1.00 92.62 576 ALA A N 1
ATOM 4439 C CA . ALA A 1 576 ? -3.013 27.323 20.516 1.00 92.62 576 ALA A CA 1
ATOM 4440 C C . ALA A 1 576 ? -4.368 26.590 20.566 1.00 92.62 576 ALA A C 1
ATOM 4442 O O . ALA A 1 576 ? -5.060 26.515 19.551 1.00 92.62 576 ALA A O 1
ATOM 4443 N N . GLY A 1 577 ? -4.759 26.063 21.733 1.00 88.75 577 GLY A N 1
ATOM 4444 C CA . GLY A 1 577 ? -5.941 25.226 21.907 1.00 88.75 577 GLY A CA 1
ATOM 4445 C C . GLY A 1 577 ? -5.687 23.753 21.577 1.00 88.75 577 GLY A C 1
ATOM 4446 O O . GLY A 1 577 ? -4.679 23.385 20.975 1.00 88.75 577 GLY A O 1
ATOM 4447 N N . ASP A 1 578 ? -6.616 22.890 21.999 1.00 84.38 578 ASP A N 1
ATOM 4448 C CA . ASP A 1 578 ? -6.612 21.444 21.717 1.00 84.38 578 ASP A CA 1
ATOM 4449 C C . ASP A 1 578 ? -5.312 20.714 22.103 1.00 84.38 578 ASP A C 1
ATOM 4451 O O . ASP A 1 578 ? -4.878 19.786 21.433 1.00 84.38 578 ASP A O 1
ATOM 4455 N N . GLY A 1 579 ? -4.656 21.155 23.183 1.00 88.06 579 GLY A N 1
ATOM 4456 C CA . GLY A 1 579 ? -3.395 20.558 23.642 1.00 88.06 579 GLY A CA 1
ATOM 4457 C C . GLY A 1 579 ? -2.175 20.917 22.786 1.00 88.06 579 GLY A C 1
ATOM 4458 O O . GLY A 1 579 ? -1.109 20.334 22.981 1.00 88.06 579 GLY A O 1
ATOM 4459 N N . ARG A 1 580 ? -2.308 21.883 21.868 1.00 94.19 580 ARG A N 1
ATOM 4460 C CA . ARG A 1 580 ? -1.212 22.398 21.043 1.00 94.19 580 ARG A CA 1
ATOM 4461 C C . ARG A 1 580 ? -0.684 23.731 21.556 1.00 94.19 580 ARG A C 1
ATOM 4463 O O . ARG A 1 580 ? -1.407 24.544 22.130 1.00 94.19 580 ARG A O 1
ATOM 4470 N N . PHE A 1 581 ? 0.580 23.987 21.261 1.00 97.31 581 PHE A N 1
ATOM 4471 C CA . PHE A 1 581 ? 1.275 25.228 21.570 1.00 97.31 581 PHE A CA 1
ATOM 4472 C C . PHE A 1 581 ? 1.887 25.800 20.298 1.00 97.31 581 PHE A C 1
ATOM 4474 O O . PHE A 1 581 ? 2.466 25.064 19.504 1.00 97.31 581 PHE A O 1
ATOM 4481 N N . SER A 1 582 ? 1.776 27.107 20.100 1.00 97.62 582 SER A N 1
ATOM 4482 C CA . SER A 1 582 ? 2.422 27.806 18.993 1.00 97.62 582 SER A CA 1
ATOM 4483 C C . SER A 1 582 ? 3.703 28.485 19.466 1.00 97.62 582 SER A C 1
ATOM 4485 O O . SER A 1 582 ? 3.685 29.223 20.453 1.00 97.62 582 SER A O 1
ATOM 4487 N N . VAL A 1 583 ? 4.795 28.278 18.738 1.00 97.94 583 VAL A N 1
ATOM 4488 C CA . VAL A 1 583 ? 6.081 28.958 18.913 1.00 97.94 583 VAL A CA 1
ATOM 4489 C C . VAL A 1 583 ? 6.318 29.831 17.688 1.00 97.94 583 VAL A C 1
ATOM 4491 O O . VAL A 1 583 ? 6.347 29.319 16.570 1.00 97.94 583 VAL A O 1
ATOM 4494 N N . LEU A 1 584 ? 6.487 31.137 17.890 1.00 97.12 584 LEU A N 1
ATOM 4495 C CA . LEU A 1 584 ? 6.874 32.062 16.824 1.00 97.12 584 LEU A CA 1
ATOM 4496 C C . LEU A 1 584 ? 8.403 32.130 16.762 1.00 97.12 584 LEU A C 1
ATOM 4498 O O . LEU A 1 584 ? 9.042 32.506 17.746 1.00 97.12 584 LEU A O 1
ATOM 4502 N N . SER A 1 585 ? 8.985 31.729 15.636 1.00 94.94 585 SER A N 1
ATOM 4503 C CA . SER A 1 585 ? 10.430 31.793 15.407 1.00 94.94 585 SER A CA 1
ATOM 4504 C C . SER A 1 585 ? 10.900 33.209 15.049 1.00 94.94 585 SER A C 1
ATOM 4506 O O . SER A 1 585 ? 10.110 34.085 14.702 1.00 94.94 585 SER A O 1
ATOM 4508 N N . ASP A 1 586 ? 12.220 33.414 15.054 1.00 90.00 586 ASP A N 1
ATOM 4509 C CA . ASP A 1 586 ? 12.855 34.701 14.723 1.00 90.00 586 ASP A CA 1
ATOM 4510 C C . ASP A 1 586 ? 12.638 35.158 13.265 1.00 90.00 586 ASP A C 1
ATOM 4512 O O . ASP A 1 586 ? 12.911 36.310 12.932 1.00 90.00 586 ASP A O 1
ATOM 4516 N N . ASN A 1 587 ? 12.181 34.265 12.381 1.00 91.62 587 ASN A N 1
ATOM 4517 C CA . ASN A 1 587 ? 11.858 34.556 10.981 1.00 91.62 587 ASN A CA 1
ATOM 4518 C C . ASN A 1 587 ? 10.343 34.594 10.709 1.00 91.62 587 ASN A C 1
ATOM 4520 O O . ASN A 1 587 ? 9.924 34.342 9.581 1.00 91.62 587 ASN A O 1
ATOM 4524 N N . ASP A 1 588 ? 9.542 34.889 11.738 1.00 95.19 588 ASP A N 1
ATOM 4525 C CA . ASP A 1 588 ? 8.081 35.025 11.680 1.00 95.19 588 ASP A CA 1
ATOM 4526 C C . ASP A 1 588 ? 7.340 33.755 11.209 1.00 95.19 588 ASP A C 1
ATOM 4528 O O . ASP A 1 588 ? 6.203 33.817 10.739 1.00 95.19 588 ASP A O 1
ATOM 4532 N N . ILE A 1 589 ? 7.958 32.579 11.362 1.00 97.25 589 ILE A N 1
ATOM 4533 C CA . ILE A 1 589 ? 7.320 31.287 11.095 1.00 97.25 589 ILE A CA 1
ATOM 4534 C C . ILE A 1 589 ? 6.710 30.756 12.391 1.00 97.25 589 ILE A C 1
ATOM 4536 O O . ILE A 1 589 ? 7.350 30.695 13.439 1.00 97.25 589 ILE A O 1
ATOM 4540 N N . THR A 1 590 ? 5.443 30.353 12.329 1.00 97.81 590 THR A N 1
ATOM 4541 C CA . THR A 1 590 ? 4.778 29.714 13.468 1.00 97.81 590 THR A CA 1
ATOM 4542 C C . THR A 1 590 ? 4.949 28.203 13.381 1.00 97.81 590 THR A C 1
ATOM 4544 O O . THR A 1 590 ? 4.568 27.582 12.387 1.00 97.81 590 THR A O 1
ATOM 4547 N N . LEU A 1 591 ? 5.508 27.612 14.434 1.00 98.25 591 LEU A N 1
ATOM 4548 C CA . LEU A 1 591 ? 5.565 26.167 14.627 1.00 98.25 591 LEU A CA 1
ATOM 4549 C C . LEU A 1 591 ? 4.527 25.741 15.657 1.00 98.25 591 LEU A C 1
ATOM 4551 O O . LEU A 1 591 ? 4.354 26.402 16.680 1.00 98.25 591 LEU A O 1
ATOM 4555 N N . TYR A 1 592 ? 3.881 24.610 15.412 1.00 97.75 592 TYR A N 1
ATOM 4556 C CA . TYR A 1 592 ? 2.904 24.015 16.309 1.00 97.75 592 TYR A CA 1
ATOM 4557 C C . TYR A 1 592 ? 3.493 22.774 16.963 1.00 97.75 592 TYR A C 1
ATOM 4559 O O . TYR A 1 592 ? 3.914 21.843 16.280 1.00 97.75 592 TYR A O 1
ATOM 4567 N N . PHE A 1 593 ? 3.503 22.772 18.289 1.00 97.62 593 PHE A N 1
ATOM 4568 C CA . PHE A 1 593 ? 3.915 21.665 19.136 1.00 97.62 593 PHE A CA 1
ATOM 4569 C C . PHE A 1 593 ? 2.663 21.001 19.682 1.00 97.62 593 PHE A C 1
ATOM 4571 O O . PHE A 1 593 ? 1.830 21.665 20.296 1.00 97.62 593 PHE A O 1
ATOM 4578 N N . GLY A 1 594 ? 2.531 19.701 19.477 1.00 95.56 594 GLY A N 1
ATOM 4579 C CA . GLY A 1 594 ? 1.456 18.900 20.041 1.00 95.56 594 GLY A CA 1
ATOM 4580 C C . GLY A 1 594 ? 1.963 17.533 20.460 1.00 95.56 594 GLY A C 1
ATOM 4581 O O . GLY A 1 594 ? 3.078 17.134 20.122 1.00 95.56 594 GLY A O 1
ATOM 4582 N N . GLN A 1 595 ? 1.125 16.827 21.202 1.00 93.19 595 GLN A N 1
ATOM 4583 C CA . GLN A 1 595 ? 1.300 15.411 21.466 1.00 93.19 595 GLN A CA 1
ATOM 4584 C C . GLN A 1 595 ? 0.391 14.627 20.523 1.00 93.19 595 GLN A C 1
ATOM 4586 O O . GLN A 1 595 ? -0.740 15.039 20.266 1.00 93.19 595 GLN A O 1
ATOM 4591 N N . SER A 1 596 ? 0.913 13.533 19.985 1.00 87.00 596 SER A N 1
ATOM 4592 C CA . SER A 1 596 ? 0.145 12.529 19.262 1.00 87.00 596 SER A CA 1
ATOM 4593 C C . SER A 1 596 ? 0.569 11.182 19.819 1.00 87.00 596 SER A C 1
ATOM 4595 O O . SER A 1 596 ? 1.693 10.754 19.547 1.00 87.00 596 SER A O 1
ATOM 4597 N N . GLU A 1 597 ? -0.298 10.555 20.614 1.00 87.25 597 GLU A N 1
ATOM 4598 C CA . GLU A 1 597 ? 0.031 9.345 21.374 1.00 87.25 597 GLU A CA 1
ATOM 4599 C C . GLU A 1 597 ? 1.250 9.608 22.282 1.00 87.25 597 GLU A C 1
ATOM 4601 O O . GLU A 1 597 ? 1.367 10.664 22.901 1.00 87.25 597 GLU A O 1
ATOM 4606 N N . ASP A 1 598 ? 2.232 8.711 22.328 1.00 90.06 598 ASP A N 1
ATOM 4607 C CA . ASP A 1 598 ? 3.453 8.892 23.123 1.00 90.06 598 ASP A CA 1
ATOM 4608 C C . ASP A 1 598 ? 4.551 9.702 22.404 1.00 90.06 598 ASP A C 1
ATOM 4610 O O . ASP A 1 598 ? 5.724 9.664 22.792 1.00 90.06 598 ASP A O 1
ATOM 4614 N N . SER A 1 599 ? 4.203 10.446 21.348 1.00 92.44 599 SER A N 1
ATOM 4615 C CA . SER A 1 599 ? 5.160 11.193 20.526 1.00 92.44 599 SER A CA 1
ATOM 4616 C C . SER A 1 599 ? 4.933 12.702 20.553 1.00 92.44 599 SER A C 1
ATOM 4618 O O . SER A 1 599 ? 3.811 13.206 20.492 1.00 92.44 599 SER A O 1
ATOM 4620 N N . LEU A 1 600 ? 6.038 13.446 20.580 1.00 95.38 600 LEU A N 1
ATOM 4621 C CA . LEU A 1 600 ? 6.044 14.865 20.262 1.00 95.38 600 LEU A CA 1
ATOM 4622 C C . LEU A 1 600 ? 5.839 15.028 18.759 1.00 95.38 600 LEU A C 1
ATOM 4624 O O . LEU A 1 600 ? 6.563 14.421 17.973 1.00 95.38 600 LEU A O 1
ATOM 4628 N N . HIS A 1 601 ? 4.926 15.910 18.367 1.00 96.31 601 HIS A N 1
ATOM 4629 C CA . HIS A 1 601 ? 4.720 16.313 16.985 1.00 96.31 601 HIS A CA 1
ATOM 4630 C C . HIS A 1 601 ? 4.937 17.823 16.843 1.00 96.31 601 HIS A C 1
ATOM 4632 O O . HIS A 1 601 ? 4.166 18.627 17.369 1.00 96.31 601 HIS A O 1
ATOM 4638 N N . ILE A 1 602 ? 5.986 18.208 16.116 1.00 97.44 602 ILE A N 1
ATOM 4639 C CA . ILE A 1 602 ? 6.261 19.596 15.731 1.00 97.44 602 ILE A CA 1
ATOM 4640 C C . ILE A 1 602 ? 5.915 19.736 14.254 1.00 97.44 602 ILE A C 1
ATOM 4642 O O . ILE A 1 602 ? 6.393 18.932 13.462 1.00 97.44 602 ILE A O 1
ATOM 4646 N N . HIS A 1 603 ? 5.126 20.731 13.860 1.00 97.62 603 HIS A N 1
ATOM 4647 C CA . HIS A 1 603 ? 4.836 20.973 12.444 1.00 97.62 603 HIS A CA 1
ATOM 4648 C C . HIS A 1 603 ? 4.675 22.453 12.106 1.00 97.62 603 HIS A C 1
ATOM 4650 O O . HIS A 1 603 ? 4.396 23.287 12.967 1.00 97.62 603 HIS A O 1
ATOM 4656 N N . THR A 1 604 ? 4.841 22.779 10.827 1.00 97.88 604 THR A N 1
ATOM 4657 C CA . THR A 1 604 ? 4.522 24.094 10.265 1.00 97.88 604 THR A CA 1
ATOM 4658 C C . THR A 1 604 ? 3.960 23.919 8.848 1.00 97.88 604 THR A C 1
ATOM 4660 O O . THR A 1 604 ? 4.487 23.090 8.092 1.00 97.88 604 THR A O 1
ATOM 4663 N N . PRO A 1 605 ? 2.866 24.615 8.487 1.00 97.38 605 PRO A N 1
ATOM 4664 C CA . PRO A 1 605 ? 2.331 24.561 7.133 1.00 97.38 605 PRO A CA 1
ATOM 4665 C C . PRO A 1 605 ? 3.320 25.193 6.150 1.00 97.38 605 PRO A C 1
ATOM 4667 O O . PRO A 1 605 ? 3.938 26.219 6.441 1.00 97.38 605 PRO A O 1
ATOM 4670 N N . LEU A 1 606 ? 3.474 24.574 4.982 1.00 97.31 606 LEU A N 1
ATOM 4671 C CA . LEU A 1 606 ? 4.297 25.098 3.895 1.00 97.31 606 LEU A CA 1
ATOM 4672 C C . LEU A 1 606 ? 3.418 25.778 2.849 1.00 97.31 606 LEU A C 1
ATOM 4674 O O . LEU A 1 606 ? 3.621 26.954 2.552 1.00 97.31 606 LEU A O 1
ATOM 4678 N N . GLU A 1 607 ? 2.464 25.036 2.279 1.00 97.00 607 GLU A N 1
ATOM 4679 C CA . GLU A 1 607 ? 1.615 25.521 1.188 1.00 97.00 607 GLU A CA 1
ATOM 4680 C C . GLU A 1 607 ? 0.423 24.588 0.925 1.00 97.00 607 GLU A C 1
ATOM 4682 O O . GLU A 1 607 ? 0.498 23.378 1.150 1.00 97.00 607 GLU A O 1
ATOM 4687 N N . THR A 1 608 ? -0.671 25.125 0.382 1.00 97.19 608 THR A N 1
ATOM 4688 C CA . THR A 1 608 ? -1.765 24.308 -0.162 1.00 97.19 608 THR A CA 1
ATOM 4689 C C . THR A 1 608 ? -1.320 23.655 -1.471 1.00 97.19 608 THR A C 1
ATOM 4691 O O . THR A 1 608 ? -0.868 24.339 -2.388 1.00 97.19 608 THR A O 1
ATOM 4694 N N . MET A 1 609 ? -1.464 22.335 -1.579 1.00 96.75 609 MET A N 1
ATOM 4695 C CA . MET A 1 609 ? -1.153 21.599 -2.803 1.00 96.75 609 MET A CA 1
ATOM 4696 C C . MET A 1 609 ? -2.111 22.017 -3.931 1.00 96.75 609 MET A C 1
ATOM 4698 O O . MET A 1 609 ? -3.313 22.171 -3.685 1.00 96.75 609 MET A O 1
ATOM 4702 N N . PRO A 1 610 ? -1.627 22.164 -5.177 1.00 95.19 610 PRO A N 1
ATOM 4703 C CA . PRO A 1 610 ? -2.483 22.477 -6.309 1.00 95.19 610 PRO A CA 1
ATOM 4704 C C . PRO A 1 610 ? -3.481 21.342 -6.549 1.00 95.19 610 PRO A C 1
ATOM 4706 O O . PRO A 1 610 ? -3.207 20.170 -6.289 1.00 95.19 610 PRO A O 1
ATOM 4709 N N . THR A 1 611 ? -4.646 21.700 -7.076 1.00 85.06 611 THR A N 1
ATOM 4710 C CA . THR A 1 611 ? -5.671 20.743 -7.496 1.00 85.06 611 THR A CA 1
ATOM 4711 C C . THR A 1 611 ? -5.469 20.373 -8.966 1.00 85.06 611 THR A C 1
ATOM 4713 O O . THR A 1 611 ? -5.408 21.266 -9.810 1.00 85.06 611 THR A O 1
ATOM 4716 N N . GLY A 1 612 ? -5.430 19.079 -9.287 1.00 77.38 612 GLY A N 1
ATOM 4717 C CA . GLY A 1 612 ? -5.233 18.565 -10.651 1.00 77.38 612 GLY A CA 1
ATOM 4718 C C . GLY A 1 612 ? -4.026 17.631 -10.732 1.00 77.38 612 GLY A C 1
ATOM 4719 O O . GLY A 1 612 ? -3.052 17.828 -10.015 1.00 77.38 612 GLY A O 1
ATOM 4720 N N . THR A 1 613 ? -4.090 16.603 -11.580 1.00 78.19 613 THR A N 1
ATOM 4721 C CA . THR A 1 613 ? -3.178 15.449 -11.500 1.00 78.19 613 THR A CA 1
ATOM 4722 C C . THR A 1 613 ? -1.721 15.809 -11.798 1.00 78.19 613 THR A C 1
ATOM 4724 O O . THR A 1 613 ? -0.859 15.514 -10.976 1.00 78.19 613 THR A O 1
ATOM 4727 N N . ASP A 1 614 ? -1.435 16.523 -12.890 1.00 90.19 614 ASP A N 1
ATOM 4728 C CA . ASP A 1 614 ? -0.049 16.772 -13.326 1.00 90.19 614 ASP A CA 1
ATOM 4729 C C . ASP A 1 614 ? 0.743 17.710 -12.401 1.00 90.19 614 ASP A C 1
ATOM 4731 O O . ASP A 1 614 ? 1.895 17.440 -12.050 1.00 90.19 614 ASP A O 1
ATOM 4735 N N . GLU A 1 615 ? 0.150 18.841 -12.002 1.00 93.62 615 GLU A N 1
ATOM 4736 C CA . GLU A 1 615 ? 0.858 19.802 -11.154 1.00 93.62 615 GLU A CA 1
ATOM 4737 C C . GLU A 1 615 ? 1.014 19.254 -9.731 1.00 93.62 615 GLU A C 1
ATOM 4739 O O . GLU A 1 615 ? 2.100 19.330 -9.155 1.00 93.62 615 GLU A O 1
ATOM 4744 N N . GLN A 1 616 ? -0.035 18.635 -9.185 1.00 93.38 616 GLN A N 1
ATOM 4745 C CA . GLN A 1 616 ? 0.011 18.015 -7.863 1.00 93.38 616 GLN A CA 1
ATOM 4746 C C . GLN A 1 616 ? 1.031 16.872 -7.812 1.00 93.38 616 GLN A C 1
ATOM 4748 O O . GLN A 1 616 ? 1.802 16.795 -6.854 1.00 93.38 616 GLN A O 1
ATOM 4753 N N . ALA A 1 617 ? 1.098 16.047 -8.863 1.00 93.62 617 ALA A N 1
ATOM 4754 C CA . ALA A 1 617 ? 2.110 15.009 -9.039 1.00 93.62 617 ALA A CA 1
ATOM 4755 C C . ALA A 1 617 ? 3.533 15.577 -8.975 1.00 93.62 617 ALA A C 1
ATOM 4757 O O . ALA A 1 617 ? 4.376 15.088 -8.220 1.00 93.62 617 ALA A O 1
ATOM 4758 N N . LEU A 1 618 ? 3.800 16.648 -9.729 1.00 95.31 618 LEU A N 1
ATOM 4759 C CA . LEU A 1 618 ? 5.116 17.284 -9.759 1.00 95.31 618 LEU A CA 1
ATOM 4760 C C . LEU A 1 618 ? 5.510 17.857 -8.392 1.00 95.31 618 LEU A C 1
ATOM 4762 O O . LEU A 1 618 ? 6.666 17.728 -7.978 1.00 95.31 618 LEU A O 1
ATOM 4766 N N . TRP A 1 619 ? 4.570 18.483 -7.680 1.00 96.44 619 TRP A N 1
ATOM 4767 C CA . TRP A 1 619 ? 4.812 18.982 -6.325 1.00 96.44 619 TRP A CA 1
ATOM 4768 C C . TRP A 1 619 ? 5.098 17.837 -5.356 1.00 96.44 619 TRP A C 1
ATOM 4770 O O . TRP A 1 619 ? 6.043 17.939 -4.579 1.00 96.44 619 TRP A O 1
ATOM 4780 N N . ALA A 1 620 ? 4.346 16.737 -5.439 1.00 97.25 620 ALA A N 1
ATOM 4781 C CA . ALA A 1 620 ? 4.544 15.579 -4.577 1.00 97.25 620 ALA A CA 1
ATOM 4782 C C . ALA A 1 620 ? 5.928 14.939 -4.787 1.00 97.25 620 ALA A C 1
ATOM 4784 O O . ALA A 1 620 ? 6.677 14.735 -3.832 1.00 97.25 620 ALA A O 1
ATOM 4785 N N . LEU A 1 621 ? 6.333 14.723 -6.041 1.00 96.75 621 LEU A N 1
ATOM 4786 C CA . LEU A 1 621 ? 7.675 14.229 -6.368 1.00 96.75 621 LEU A CA 1
ATOM 4787 C C . LEU A 1 621 ? 8.773 15.197 -5.899 1.00 96.75 621 LEU A C 1
ATOM 4789 O O . LEU A 1 621 ? 9.806 14.775 -5.381 1.00 96.75 621 LEU A O 1
ATOM 4793 N N . THR A 1 622 ? 8.549 16.507 -6.034 1.00 96.38 622 THR A N 1
ATOM 4794 C CA . THR A 1 622 ? 9.492 17.532 -5.554 1.00 96.38 622 THR A CA 1
ATOM 4795 C C . THR A 1 622 ? 9.622 17.508 -4.029 1.00 96.38 622 THR A C 1
ATOM 4797 O O . THR A 1 622 ? 10.733 17.615 -3.513 1.00 96.38 622 THR A O 1
ATOM 4800 N N . ALA A 1 623 ? 8.518 17.323 -3.305 1.00 97.38 623 ALA A N 1
ATOM 4801 C CA . ALA A 1 623 ? 8.516 17.215 -1.851 1.00 97.38 623 ALA A CA 1
ATOM 4802 C C . ALA A 1 623 ? 9.250 15.952 -1.364 1.00 97.38 623 ALA A C 1
ATOM 4804 O O . ALA A 1 623 ? 10.062 16.044 -0.444 1.00 97.38 623 ALA A O 1
ATOM 4805 N N . LEU A 1 624 ? 9.067 14.800 -2.024 1.00 97.50 624 LEU A N 1
ATOM 4806 C CA . LEU A 1 624 ? 9.841 13.590 -1.710 1.00 97.50 624 LEU A CA 1
ATOM 4807 C C . LEU A 1 624 ? 11.345 13.771 -1.952 1.00 97.50 624 LEU A C 1
ATOM 4809 O O . LEU A 1 624 ? 12.155 13.295 -1.162 1.00 97.50 624 LEU A O 1
ATOM 4813 N N . ARG A 1 625 ? 11.742 14.494 -3.003 1.00 95.19 625 ARG A N 1
ATOM 4814 C CA . ARG A 1 625 ? 13.159 14.832 -3.232 1.00 95.19 625 ARG A CA 1
ATOM 4815 C C . ARG A 1 625 ? 13.697 15.787 -2.172 1.00 95.19 625 ARG A C 1
ATOM 4817 O O . ARG A 1 625 ? 14.836 15.656 -1.739 1.00 95.19 625 ARG A O 1
ATOM 4824 N N . MET A 1 626 ? 12.881 16.747 -1.734 1.00 94.31 626 MET A N 1
ATOM 4825 C CA . MET A 1 626 ? 13.264 17.655 -0.655 1.00 94.31 626 MET A CA 1
ATOM 4826 C C . MET A 1 626 ? 13.498 16.899 0.657 1.00 94.31 626 MET A C 1
ATOM 4828 O O . MET A 1 626 ? 14.443 17.252 1.363 1.00 94.31 626 MET A O 1
ATOM 4832 N N . ASN A 1 627 ? 12.729 15.840 0.942 1.00 95.88 627 ASN A N 1
ATOM 4833 C CA . ASN A 1 627 ? 12.948 14.997 2.122 1.00 95.88 627 ASN A CA 1
ATOM 4834 C C . ASN A 1 627 ? 14.375 14.450 2.205 1.00 95.88 627 ASN A C 1
ATOM 4836 O O . ASN A 1 627 ? 14.949 14.501 3.285 1.00 95.88 627 ASN A O 1
ATOM 4840 N N . ASN A 1 628 ? 14.990 14.047 1.088 1.00 93.44 628 ASN A N 1
ATOM 4841 C CA . ASN A 1 628 ? 16.378 13.563 1.078 1.00 93.44 628 ASN A CA 1
ATOM 4842 C C . ASN A 1 628 ? 17.406 14.624 1.504 1.00 93.44 628 ASN A C 1
ATOM 4844 O O . ASN A 1 628 ? 18.514 14.305 1.922 1.00 93.44 628 ASN A O 1
ATOM 4848 N N . SER A 1 629 ? 17.027 15.901 1.443 1.00 88.88 629 SER A N 1
ATOM 4849 C CA . SER A 1 629 ? 17.865 17.031 1.842 1.00 88.88 629 SER A CA 1
ATOM 4850 C C . SER A 1 629 ? 17.472 17.664 3.184 1.00 88.88 629 SER A C 1
ATOM 4852 O O . SER A 1 629 ? 18.125 18.619 3.616 1.00 88.88 629 SER A O 1
ATOM 4854 N N . ASP A 1 630 ? 16.388 17.224 3.830 1.00 88.38 630 ASP A N 1
ATOM 4855 C CA . ASP A 1 630 ? 16.014 17.666 5.181 1.00 88.38 630 ASP A CA 1
ATOM 4856 C C . ASP A 1 630 ? 16.688 16.764 6.212 1.00 88.38 630 ASP A C 1
ATOM 4858 O O . ASP A 1 630 ? 16.576 15.548 6.139 1.00 88.38 630 ASP A O 1
ATOM 4862 N N . VAL A 1 631 ? 17.396 17.337 7.183 1.00 83.56 631 VAL A N 1
ATOM 4863 C CA . VAL A 1 631 ? 18.134 16.511 8.144 1.00 83.56 631 VAL A CA 1
ATOM 4864 C C . VAL A 1 631 ? 17.215 15.963 9.244 1.00 83.56 631 VAL A C 1
ATOM 4866 O O . VAL A 1 631 ? 17.369 14.820 9.645 1.00 83.56 631 VAL A O 1
ATOM 4869 N N . PHE A 1 632 ? 16.216 16.704 9.734 1.00 88.62 632 PHE A N 1
ATOM 4870 C CA . PHE A 1 632 ? 15.522 16.315 10.981 1.00 88.62 632 PHE A CA 1
ATOM 4871 C C . PHE A 1 632 ? 14.023 16.091 10.870 1.00 88.62 632 PHE A C 1
ATOM 4873 O O . PHE A 1 632 ? 13.444 15.452 11.746 1.00 88.62 632 PHE A O 1
ATOM 4880 N N . GLY A 1 633 ? 13.378 16.647 9.853 1.00 92.38 633 GLY A N 1
ATOM 4881 C CA . GLY A 1 633 ? 11.939 16.519 9.686 1.00 92.38 633 GLY A CA 1
ATOM 4882 C C . GLY A 1 633 ? 11.571 15.796 8.409 1.00 92.38 633 GLY A C 1
ATOM 4883 O O . GLY A 1 633 ? 12.350 15.035 7.839 1.00 92.38 633 GLY A O 1
ATOM 4884 N N . ARG A 1 634 ? 10.339 16.019 7.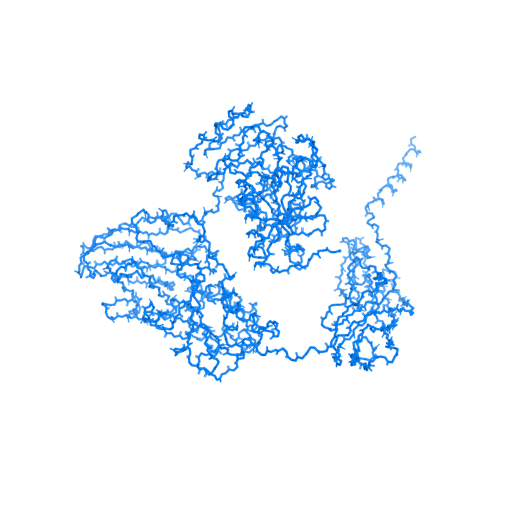982 1.00 95.31 634 ARG A N 1
ATOM 4885 C CA . ARG A 1 634 ? 9.756 15.425 6.790 1.00 95.31 634 ARG A CA 1
ATOM 4886 C C . ARG A 1 634 ? 8.659 16.313 6.251 1.00 95.31 634 ARG A C 1
ATOM 4888 O O . ARG A 1 634 ? 7.889 16.907 7.005 1.00 95.31 634 ARG A O 1
ATOM 4895 N N . LEU A 1 635 ? 8.569 16.345 4.938 1.00 98.06 635 LEU A N 1
ATOM 4896 C CA . LEU A 1 635 ? 7.422 16.835 4.218 1.00 98.06 635 LEU A CA 1
ATOM 4897 C C . LEU A 1 635 ? 6.372 15.729 4.180 1.00 98.06 635 LEU A C 1
ATOM 4899 O O . LEU A 1 635 ? 6.676 14.579 3.838 1.00 98.06 635 LEU A O 1
ATOM 4903 N N . GLY A 1 636 ? 5.146 16.105 4.527 1.00 97.69 636 GLY A N 1
ATOM 4904 C CA . GLY A 1 636 ? 3.971 15.248 4.472 1.00 97.69 636 GLY A CA 1
ATOM 4905 C C . GLY A 1 636 ? 2.733 16.025 4.040 1.00 97.69 636 GLY A C 1
ATOM 4906 O O . GLY A 1 636 ? 2.682 17.249 4.164 1.00 97.69 636 GLY A O 1
ATOM 4907 N N . ILE A 1 637 ? 1.745 15.313 3.503 1.00 97.88 637 ILE A N 1
ATOM 4908 C CA . ILE A 1 637 ? 0.466 15.891 3.082 1.00 97.88 637 ILE A CA 1
ATOM 4909 C C . ILE A 1 637 ? -0.596 15.522 4.108 1.00 97.88 637 ILE A C 1
ATOM 4911 O O . ILE A 1 637 ? -0.831 14.343 4.352 1.00 97.88 637 ILE A O 1
ATOM 4915 N N . CYS A 1 638 ? -1.284 16.531 4.635 1.00 95.62 638 CYS A N 1
ATOM 4916 C CA . CYS A 1 638 ? -2.476 16.354 5.452 1.00 95.62 638 CYS A CA 1
ATOM 4917 C C . CYS A 1 638 ? -3.698 16.825 4.657 1.00 95.62 638 CYS A C 1
ATOM 4919 O O . CYS A 1 638 ? -3.699 17.927 4.093 1.00 95.62 638 CYS A O 1
ATOM 4921 N N . GLN A 1 639 ? -4.727 15.980 4.576 1.00 92.69 639 GLN A N 1
ATOM 4922 C CA . GLN A 1 639 ? -5.989 16.356 3.953 1.00 92.69 639 GLN A CA 1
ATOM 4923 C C . GLN A 1 639 ? -6.838 17.135 4.957 1.00 92.69 639 GLN A C 1
ATOM 4925 O O . GLN A 1 639 ? -7.108 16.674 6.061 1.00 92.69 639 GLN A O 1
ATOM 4930 N N . GLN A 1 640 ? -7.251 18.331 4.565 1.00 91.75 640 GLN A N 1
ATOM 4931 C CA . GLN A 1 640 ? -8.101 19.197 5.364 1.00 91.75 640 GLN A CA 1
ATOM 4932 C C . GLN A 1 640 ? -9.567 18.768 5.247 1.00 91.75 640 GLN A C 1
ATOM 4934 O O . GLN A 1 640 ? -9.976 18.108 4.288 1.00 91.75 640 GLN A O 1
ATOM 4939 N N . ALA A 1 641 ? -10.387 19.201 6.206 1.00 84.00 641 ALA A N 1
ATOM 4940 C CA . ALA A 1 641 ? -11.814 18.870 6.257 1.00 84.00 641 ALA A CA 1
ATOM 4941 C C . ALA A 1 641 ? -12.617 19.373 5.040 1.00 84.00 641 ALA A C 1
ATOM 4943 O O . ALA A 1 641 ? -13.683 18.840 4.737 1.00 84.00 641 ALA A O 1
ATOM 4944 N N . ASP A 1 642 ? -12.122 20.390 4.332 1.00 85.50 642 ASP A N 1
ATOM 4945 C CA . ASP A 1 642 ? -12.721 20.906 3.095 1.00 85.50 642 ASP A CA 1
ATOM 4946 C C . ASP A 1 642 ? -12.286 20.131 1.833 1.00 85.50 642 ASP A C 1
ATOM 4948 O O . ASP A 1 642 ? -12.664 20.489 0.716 1.00 85.50 642 ASP A O 1
ATOM 4952 N N . GLY A 1 643 ? -11.503 19.062 2.006 1.00 87.12 643 GLY A N 1
ATOM 4953 C CA . GLY A 1 643 ? -10.978 18.218 0.940 1.00 87.12 643 GLY A CA 1
ATOM 4954 C C . GLY A 1 643 ? -9.675 18.723 0.320 1.00 87.12 643 GLY A C 1
ATOM 4955 O O . GLY A 1 643 ? -9.079 17.992 -0.477 1.00 87.12 643 GLY A O 1
ATOM 4956 N N . THR A 1 644 ? -9.200 19.921 0.679 1.00 91.00 644 THR A N 1
ATOM 4957 C CA . THR A 1 644 ? -7.902 20.419 0.210 1.00 91.00 644 THR A CA 1
ATOM 4958 C C . THR A 1 644 ? -6.760 19.610 0.819 1.00 91.00 644 THR A C 1
ATOM 4960 O O . THR A 1 644 ? -6.875 19.023 1.891 1.00 91.00 644 THR A O 1
ATOM 4963 N N . SER A 1 645 ? -5.646 19.511 0.098 1.00 94.81 645 SER A N 1
ATOM 4964 C CA . SER A 1 645 ? -4.427 18.875 0.599 1.00 94.81 645 SER A CA 1
ATOM 4965 C C . SER A 1 645 ? -3.426 19.966 0.926 1.00 94.81 645 SER A C 1
ATOM 4967 O O . SER A 1 645 ? -3.121 20.792 0.071 1.00 94.81 645 SER A O 1
ATOM 4969 N N . GLU A 1 646 ? -2.911 19.976 2.145 1.00 97.69 646 GLU A N 1
ATOM 4970 C CA . GLU A 1 646 ? -1.916 20.949 2.575 1.00 97.69 646 GLU A CA 1
ATOM 4971 C C . GLU A 1 646 ? -0.601 20.236 2.873 1.00 97.69 646 GLU A C 1
ATOM 4973 O O . GLU A 1 646 ? -0.571 19.157 3.471 1.00 97.69 646 GLU A O 1
ATOM 4978 N N . LEU A 1 647 ? 0.484 20.820 2.376 1.00 98.25 647 LEU A N 1
ATOM 4979 C CA . LEU A 1 647 ? 1.835 20.330 2.564 1.00 98.25 647 LEU A CA 1
ATOM 4980 C C . LEU A 1 647 ? 2.396 20.927 3.849 1.00 98.25 647 LEU A C 1
ATOM 4982 O O . LEU A 1 647 ? 2.414 22.146 4.026 1.00 98.25 647 LEU A O 1
ATOM 4986 N N . TYR A 1 648 ? 2.903 20.065 4.717 1.00 98.38 648 TYR A N 1
ATOM 4987 C CA . TYR A 1 648 ? 3.506 20.437 5.986 1.00 98.38 648 TYR A CA 1
ATOM 4988 C C . TYR A 1 648 ? 4.951 19.985 6.030 1.00 98.38 648 TYR A C 1
ATOM 4990 O O . TYR A 1 648 ? 5.291 18.927 5.506 1.00 98.38 648 TYR A O 1
ATOM 4998 N N . TRP A 1 649 ? 5.773 20.738 6.751 1.00 98.12 649 TRP A N 1
ATOM 4999 C CA . TRP A 1 649 ? 6.946 20.161 7.385 1.00 98.12 649 TRP A CA 1
ATOM 5000 C C . TRP A 1 649 ? 6.560 19.669 8.778 1.00 98.12 649 TRP A C 1
ATOM 5002 O O . TRP A 1 649 ? 5.844 20.363 9.503 1.00 98.12 649 TRP A O 1
ATOM 5012 N N . SER A 1 650 ? 7.047 18.494 9.166 1.00 97.19 650 SER A N 1
ATOM 5013 C CA . SER A 1 650 ? 6.845 17.932 10.498 1.00 97.19 650 SER A CA 1
ATOM 5014 C C . SER A 1 650 ? 8.086 17.215 11.026 1.00 97.19 650 SER A C 1
ATOM 5016 O O . SER A 1 650 ? 8.922 16.746 10.260 1.00 97.19 650 SER A O 1
ATOM 5018 N N . ALA A 1 651 ? 8.190 17.097 12.344 1.00 96.25 651 ALA A N 1
ATOM 5019 C CA . ALA A 1 651 ? 9.102 16.199 13.035 1.00 96.25 651 ALA A CA 1
ATOM 5020 C C . ALA A 1 651 ? 8.318 15.457 14.123 1.00 96.25 651 ALA A C 1
ATOM 5022 O O . ALA A 1 651 ? 7.601 16.089 14.909 1.00 96.25 651 ALA A O 1
ATOM 5023 N N . ARG A 1 652 ? 8.449 14.125 14.156 1.00 94.62 652 ARG A N 1
ATOM 5024 C CA . ARG A 1 652 ? 7.847 13.263 15.178 1.00 94.62 652 ARG A CA 1
ATOM 5025 C C . ARG A 1 652 ? 8.901 12.407 15.856 1.00 94.62 652 ARG A C 1
ATOM 5027 O O . ARG A 1 652 ? 9.746 11.816 15.187 1.00 94.62 652 ARG A O 1
ATOM 5034 N N . LEU A 1 653 ? 8.863 12.397 17.184 1.00 92.12 653 LEU A N 1
ATOM 5035 C CA . LEU A 1 653 ? 9.795 11.658 18.029 1.00 92.12 653 LEU A CA 1
ATOM 5036 C C . LEU A 1 653 ? 9.070 11.171 19.283 1.00 92.12 653 LEU A C 1
ATOM 5038 O O . LEU A 1 653 ? 8.272 11.936 19.832 1.00 92.12 653 LEU A O 1
ATOM 5042 N N . PRO A 1 654 ? 9.402 9.979 19.804 1.00 92.25 654 PRO A N 1
ATOM 5043 C CA . PRO A 1 654 ? 8.920 9.548 21.109 1.00 92.25 654 PRO A CA 1
ATOM 5044 C C . PRO A 1 654 ? 9.227 10.598 22.182 1.00 92.25 654 PRO A C 1
ATOM 5046 O O . PRO A 1 654 ? 10.355 11.098 22.267 1.00 92.25 654 PRO A O 1
ATOM 5049 N N . LEU A 1 655 ? 8.250 10.915 23.036 1.00 92.00 655 LEU A N 1
ATOM 5050 C CA . LEU A 1 655 ? 8.431 11.868 24.138 1.00 92.00 655 LEU A CA 1
ATOM 5051 C C . LEU A 1 655 ? 9.555 11.435 25.092 1.00 92.00 655 LEU A C 1
ATOM 5053 O O . LEU A 1 655 ? 10.229 12.276 25.680 1.00 92.00 655 LEU A O 1
ATOM 5057 N N . SER A 1 656 ? 9.801 10.128 25.201 1.00 90.06 656 SER A N 1
ATOM 5058 C CA . SER A 1 656 ? 10.905 9.547 25.973 1.00 90.06 656 SER A CA 1
ATOM 5059 C C . SER A 1 656 ? 12.296 9.846 25.400 1.00 90.06 656 SER A C 1
ATOM 5061 O O . SER A 1 656 ? 13.282 9.765 26.131 1.00 90.06 656 SER A O 1
ATOM 5063 N N . ALA A 1 657 ? 12.390 10.193 24.114 1.00 89.38 657 ALA A N 1
ATOM 5064 C CA . ALA A 1 657 ? 13.645 10.426 23.404 1.00 89.38 657 ALA A CA 1
ATOM 5065 C C . ALA A 1 657 ? 13.943 11.917 23.163 1.00 89.38 657 ALA A C 1
ATOM 5067 O O . ALA A 1 657 ? 15.049 12.265 22.749 1.00 89.38 657 ALA A O 1
ATOM 5068 N N . VAL A 1 658 ? 12.986 12.817 23.419 1.00 93.12 658 VAL A N 1
ATOM 5069 C CA . VAL A 1 658 ? 13.146 14.253 23.158 1.00 93.12 658 VAL A CA 1
ATOM 5070 C C . VAL A 1 658 ? 13.485 15.039 24.425 1.00 93.12 658 VAL A C 1
ATOM 5072 O O . VAL A 1 658 ? 12.825 14.950 25.456 1.00 93.12 658 VAL A O 1
ATOM 5075 N N . SER A 1 659 ? 14.532 15.858 24.332 1.00 95.06 659 SER A N 1
ATOM 5076 C CA . SER A 1 659 ? 14.928 16.816 25.369 1.00 95.06 659 SER A CA 1
ATOM 5077 C C . SER A 1 659 ? 14.610 18.250 24.937 1.00 95.06 659 SER A C 1
ATOM 5079 O O . SER A 1 659 ? 14.455 18.517 23.745 1.00 95.06 659 SER A O 1
ATOM 5081 N N . GLY A 1 660 ? 14.558 19.196 25.883 1.00 96.31 660 GLY A N 1
ATOM 5082 C CA . GLY A 1 660 ? 14.382 20.625 25.576 1.00 96.31 660 GLY A CA 1
ATOM 5083 C C . GLY A 1 660 ? 15.382 21.143 24.526 1.00 96.31 660 GLY A C 1
ATOM 5084 O O . GLY A 1 660 ? 14.957 21.704 23.519 1.00 96.31 660 GLY A O 1
ATOM 5085 N N . PRO A 1 661 ? 16.700 20.890 24.671 1.00 95.12 661 PRO A N 1
ATOM 5086 C CA . PRO A 1 661 ? 17.683 21.236 23.644 1.00 95.12 661 PRO A CA 1
ATOM 5087 C C . PRO A 1 661 ? 17.400 20.610 22.272 1.00 95.12 661 PRO A C 1
ATOM 5089 O O . PRO A 1 661 ? 17.530 21.301 21.262 1.00 95.12 661 PRO A O 1
ATOM 5092 N N . TYR A 1 662 ? 16.968 19.344 22.222 1.00 94.31 662 TYR A N 1
ATOM 5093 C CA . TYR A 1 662 ? 16.647 18.701 20.948 1.00 94.31 662 TYR A CA 1
ATOM 5094 C C . TYR A 1 662 ? 15.421 19.345 20.290 1.00 94.31 662 TYR A C 1
ATOM 5096 O O . TYR A 1 662 ? 15.467 19.702 19.114 1.00 94.31 662 TYR A O 1
ATOM 5104 N N . ALA A 1 663 ? 14.361 19.604 21.058 1.00 95.94 663 ALA A N 1
ATOM 5105 C CA . ALA A 1 663 ? 13.184 20.319 20.574 1.00 95.94 663 ALA A CA 1
ATOM 5106 C C . ALA A 1 663 ? 13.536 21.716 20.023 1.00 95.94 663 ALA A C 1
ATOM 5108 O O . ALA A 1 663 ? 12.981 22.122 19.004 1.00 95.94 663 ALA A O 1
ATOM 5109 N N . THR A 1 664 ? 14.513 22.418 20.611 1.00 95.12 664 THR A N 1
ATOM 5110 C CA . THR A 1 664 ? 15.036 23.686 20.068 1.00 95.12 664 THR A CA 1
ATOM 5111 C C . THR A 1 664 ? 15.733 23.510 18.715 1.00 95.12 664 THR A C 1
ATOM 5113 O O . THR A 1 664 ? 15.542 24.340 17.824 1.00 95.12 664 THR A O 1
ATOM 5116 N N . VAL A 1 665 ? 16.525 22.446 18.527 1.00 93.50 665 VAL A N 1
ATOM 5117 C CA . VAL A 1 665 ? 17.154 22.131 17.227 1.00 93.50 665 VAL A CA 1
ATOM 5118 C C . VAL A 1 665 ? 16.085 21.855 16.169 1.00 93.50 665 VAL A C 1
ATOM 5120 O O . VAL A 1 665 ? 16.139 22.426 15.080 1.00 93.50 665 VAL A O 1
ATOM 5123 N N . LEU A 1 666 ? 15.069 21.057 16.508 1.00 94.94 666 LEU A N 1
ATOM 5124 C CA . LEU A 1 666 ? 13.949 20.760 15.611 1.00 94.94 666 LEU A CA 1
ATOM 5125 C C . LEU A 1 666 ? 13.157 22.020 15.254 1.00 94.94 666 LEU A C 1
ATOM 5127 O O . LEU A 1 666 ? 12.848 22.229 14.085 1.00 94.94 666 LEU A O 1
ATOM 5131 N N . ALA A 1 667 ? 12.883 22.887 16.233 1.00 95.88 667 ALA A N 1
ATOM 5132 C CA . ALA A 1 667 ? 12.174 24.144 16.014 1.00 95.88 667 ALA A CA 1
ATOM 5133 C C . ALA A 1 667 ? 12.916 25.054 15.028 1.00 95.88 667 ALA A C 1
ATOM 5135 O O . ALA A 1 667 ? 12.319 25.603 14.103 1.00 95.88 667 ALA A O 1
ATOM 5136 N N . ARG A 1 668 ? 14.239 25.179 15.200 1.00 94.31 668 ARG A N 1
ATOM 5137 C CA . ARG A 1 668 ? 15.097 25.951 14.294 1.00 94.31 668 ARG A CA 1
ATOM 5138 C C . ARG A 1 668 ? 15.110 25.356 12.892 1.00 94.31 668 ARG A C 1
ATOM 5140 O O . ARG A 1 668 ? 14.971 26.111 11.937 1.00 94.31 668 ARG A O 1
ATOM 5147 N N . ASN A 1 669 ? 15.223 24.031 12.763 1.00 93.69 669 ASN A N 1
ATOM 5148 C CA . ASN A 1 669 ? 15.168 23.381 11.455 1.00 93.69 669 ASN A CA 1
ATOM 5149 C C . ASN A 1 669 ? 13.820 23.613 10.769 1.00 93.69 669 ASN A C 1
ATOM 5151 O O . ASN A 1 669 ? 13.803 24.009 9.609 1.00 93.69 669 ASN A O 1
ATOM 5155 N N . GLY A 1 670 ? 12.710 23.422 11.486 1.00 95.31 670 GLY A N 1
ATOM 5156 C CA . GLY A 1 670 ? 11.360 23.616 10.960 1.00 95.31 670 GLY A CA 1
ATOM 5157 C C . GLY A 1 670 ? 11.100 25.040 10.487 1.00 95.31 670 GLY A C 1
ATOM 5158 O O . GLY A 1 670 ? 10.533 25.243 9.416 1.00 95.31 670 GLY A O 1
ATOM 5159 N N . ALA A 1 671 ? 11.603 26.033 11.224 1.00 95.94 671 ALA A N 1
ATOM 5160 C CA . ALA A 1 671 ? 11.503 27.439 10.850 1.00 95.94 671 ALA A CA 1
ATOM 5161 C C . ALA A 1 671 ? 12.189 27.761 9.507 1.00 95.94 671 ALA A C 1
ATOM 5163 O O . ALA A 1 671 ? 11.787 28.703 8.824 1.00 95.94 671 ALA A O 1
ATOM 5164 N N . LEU A 1 672 ? 13.207 26.994 9.098 1.00 94.38 672 LEU A N 1
ATOM 5165 C CA . LEU A 1 672 ? 13.912 27.190 7.824 1.00 94.38 672 LEU A CA 1
ATOM 5166 C C . LEU A 1 672 ? 13.170 26.588 6.621 1.00 94.38 672 LEU A C 1
ATOM 5168 O O . LEU A 1 672 ? 13.499 26.918 5.481 1.00 94.38 672 LEU A O 1
ATOM 5172 N N . GLN A 1 673 ? 12.178 25.723 6.837 1.00 95.00 673 GLN A N 1
ATOM 5173 C CA . GLN A 1 673 ? 11.591 24.936 5.749 1.00 95.00 673 GLN A CA 1
ATOM 5174 C C . GLN A 1 673 ? 10.612 25.705 4.866 1.00 95.00 673 GLN A C 1
ATOM 5176 O O . GLN A 1 673 ? 10.717 25.538 3.653 1.00 95.00 673 GLN A O 1
ATOM 5181 N N . PRO A 1 674 ? 9.730 26.590 5.374 1.00 96.06 674 PRO A N 1
ATOM 5182 C CA . PRO A 1 674 ? 8.887 27.406 4.502 1.00 96.06 674 PRO A CA 1
ATOM 5183 C C . PRO A 1 674 ? 9.674 28.212 3.451 1.00 96.06 674 PRO A C 1
ATOM 5185 O O . PRO A 1 674 ? 9.396 28.045 2.261 1.00 96.06 674 PRO A O 1
ATOM 5188 N N . PRO A 1 675 ? 10.703 29.020 3.798 1.00 94.44 675 PRO A N 1
ATOM 5189 C CA . PRO A 1 675 ? 11.471 29.737 2.777 1.00 94.44 675 PRO A CA 1
ATOM 5190 C C . PRO A 1 675 ? 12.282 28.799 1.869 1.00 94.44 675 PRO A C 1
ATOM 5192 O O . PRO A 1 675 ? 12.442 29.085 0.681 1.00 94.44 675 PRO A O 1
ATOM 5195 N N . ARG A 1 676 ? 12.758 27.659 2.387 1.00 93.75 676 ARG A N 1
ATOM 5196 C CA . ARG A 1 676 ? 13.484 26.656 1.595 1.00 93.75 676 ARG A CA 1
ATOM 5197 C C . ARG A 1 676 ? 12.588 25.971 0.562 1.00 93.75 676 ARG A C 1
ATOM 5199 O O . ARG A 1 676 ? 13.000 25.817 -0.586 1.00 93.75 676 ARG A O 1
ATOM 5206 N N . TRP A 1 677 ? 11.359 25.618 0.937 1.00 95.69 677 TRP A N 1
ATOM 5207 C CA . TRP A 1 677 ? 10.350 25.084 0.022 1.00 95.69 677 TRP A CA 1
ATOM 5208 C C . TRP A 1 677 ? 10.070 26.074 -1.112 1.00 95.69 677 TRP A C 1
ATOM 5210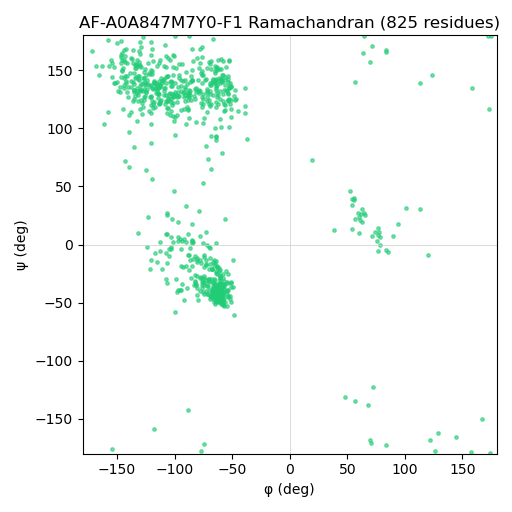 O O . TRP A 1 677 ? 10.138 25.703 -2.283 1.00 95.69 677 TRP A O 1
ATOM 5220 N N . GLN A 1 678 ? 9.877 27.355 -0.784 1.00 95.50 678 GLN A N 1
ATOM 5221 C CA . GLN A 1 678 ? 9.669 28.409 -1.783 1.00 95.50 678 GLN A CA 1
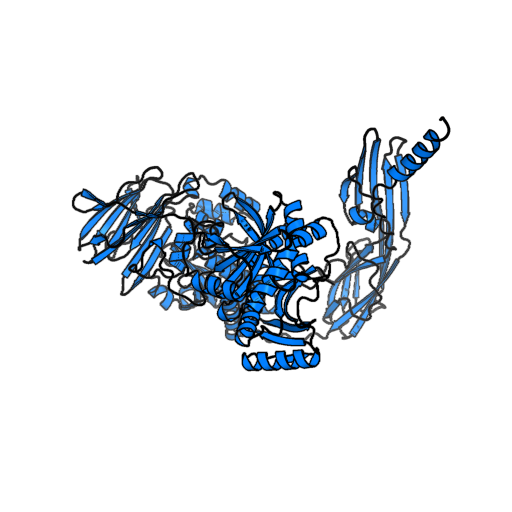ATOM 5222 C C . GLN A 1 678 ? 10.868 28.566 -2.739 1.00 95.50 678 GLN A C 1
ATOM 5224 O O . GLN A 1 678 ? 10.688 28.726 -3.948 1.00 95.50 678 GLN A O 1
ATOM 5229 N N . ALA A 1 679 ? 12.101 28.456 -2.236 1.00 93.50 679 ALA A N 1
ATOM 5230 C CA . ALA A 1 679 ? 13.309 28.479 -3.063 1.00 93.50 679 ALA A CA 1
ATOM 5231 C C . ALA A 1 679 ? 13.382 27.282 -4.031 1.00 93.50 679 ALA A C 1
ATOM 5233 O O . ALA A 1 679 ? 13.626 27.465 -5.228 1.00 93.50 679 ALA A O 1
ATOM 5234 N N . ILE A 1 680 ? 13.109 26.066 -3.545 1.00 93.31 680 ILE A N 1
ATOM 5235 C CA . ILE A 1 680 ? 13.087 24.840 -4.362 1.00 93.31 680 ILE A CA 1
ATOM 5236 C C . ILE A 1 680 ? 12.007 24.929 -5.443 1.00 93.31 680 ILE A C 1
ATOM 5238 O O . ILE A 1 680 ? 12.262 24.626 -6.610 1.00 93.31 680 ILE A O 1
ATOM 5242 N N . ARG A 1 681 ? 10.818 25.424 -5.086 1.00 94.00 681 ARG A N 1
ATOM 5243 C CA . ARG A 1 681 ? 9.721 25.698 -6.024 1.00 94.00 681 ARG A CA 1
ATOM 5244 C C . ARG A 1 681 ? 10.103 26.716 -7.098 1.00 94.00 681 ARG A C 1
ATOM 5246 O O . ARG A 1 681 ? 9.681 26.581 -8.243 1.00 94.00 681 ARG A O 1
ATOM 5253 N N . ALA A 1 682 ? 10.956 27.682 -6.765 1.00 93.12 682 ALA A N 1
ATOM 5254 C CA . ALA A 1 682 ? 11.536 28.630 -7.716 1.00 93.12 682 ALA A CA 1
ATOM 5255 C C . ALA A 1 682 ? 12.701 28.048 -8.552 1.00 93.12 682 ALA A C 1
ATOM 5257 O O . ALA A 1 682 ? 13.357 28.789 -9.288 1.00 93.12 682 ALA A O 1
ATOM 5258 N N . GLY A 1 683 ? 12.975 26.742 -8.456 1.00 91.50 683 GLY A N 1
ATOM 5259 C CA . GLY A 1 683 ? 14.038 26.054 -9.193 1.00 91.50 683 GLY A CA 1
ATOM 5260 C C . GLY A 1 683 ? 15.441 26.288 -8.631 1.00 91.50 683 GLY A C 1
ATOM 5261 O O . GLY A 1 683 ? 16.430 26.013 -9.314 1.00 91.50 683 GLY A O 1
ATOM 5262 N N . GLN A 1 684 ? 15.551 26.817 -7.410 1.00 91.94 684 GLN A N 1
ATOM 5263 C CA . GLN A 1 684 ? 16.835 26.968 -6.735 1.00 91.94 684 GLN A CA 1
ATOM 5264 C C . GLN A 1 684 ? 17.286 25.616 -6.182 1.00 91.94 684 GLN A C 1
ATOM 5266 O O . GLN A 1 684 ? 16.473 24.772 -5.801 1.00 91.94 684 GLN A O 1
ATOM 5271 N N . LYS A 1 685 ? 18.603 25.391 -6.156 1.00 82.06 685 LYS A N 1
ATOM 5272 C CA . LYS A 1 685 ? 19.142 24.200 -5.498 1.00 82.06 685 LYS A CA 1
ATOM 5273 C C . LYS A 1 685 ? 18.875 24.307 -3.995 1.00 82.06 685 LYS A C 1
ATOM 5275 O O . LYS A 1 685 ? 18.991 25.412 -3.468 1.00 82.06 685 LYS A O 1
ATOM 5280 N N . PRO A 1 686 ? 18.552 23.197 -3.311 1.00 74.56 686 PRO A N 1
ATOM 5281 C CA . PRO A 1 686 ? 18.464 23.207 -1.862 1.00 74.56 686 PRO A CA 1
ATOM 5282 C C . PRO A 1 686 ? 19.815 23.654 -1.313 1.00 74.56 686 PRO A C 1
ATOM 5284 O O . PRO A 1 686 ? 20.837 23.039 -1.629 1.00 74.56 686 PRO A O 1
ATOM 5287 N N . ASP A 1 687 ? 19.827 24.710 -0.508 1.00 73.50 687 ASP A N 1
ATOM 5288 C CA . ASP A 1 687 ? 21.006 25.006 0.292 1.00 73.50 687 ASP A CA 1
ATOM 5289 C C . ASP A 1 687 ? 21.274 23.804 1.211 1.00 73.50 687 ASP A C 1
ATOM 5291 O O . ASP A 1 687 ? 20.338 23.154 1.709 1.00 73.50 687 ASP A O 1
ATOM 5295 N N . SER A 1 688 ? 22.557 23.494 1.419 1.00 69.88 688 SER A N 1
ATOM 5296 C CA . SER A 1 688 ? 22.957 22.647 2.538 1.00 69.88 688 SER A CA 1
ATOM 5297 C C . SER A 1 688 ? 22.464 23.330 3.806 1.00 69.88 688 SER A C 1
ATOM 5299 O O . SER A 1 688 ? 22.679 24.535 3.977 1.00 69.88 688 SER A O 1
ATOM 5301 N N . LEU A 1 689 ? 21.771 22.592 4.673 1.00 65.12 689 LEU A N 1
ATOM 5302 C CA . LEU A 1 689 ? 21.328 23.168 5.934 1.00 65.12 689 LEU A CA 1
ATOM 5303 C C . LEU A 1 689 ? 22.559 23.671 6.716 1.00 65.12 689 LEU A C 1
ATOM 5305 O O . LEU A 1 689 ? 23.636 23.087 6.586 1.00 65.12 689 LEU A O 1
ATOM 5309 N N . PRO A 1 690 ? 22.438 24.776 7.475 1.00 60.09 690 PRO A N 1
ATOM 5310 C CA . PRO A 1 690 ? 23.530 25.275 8.308 1.00 60.09 690 PRO A CA 1
ATOM 5311 C C . PRO A 1 690 ? 24.070 24.170 9.224 1.00 60.09 690 PRO A C 1
ATOM 5313 O O . PRO A 1 690 ? 23.321 23.249 9.551 1.00 60.09 690 PRO A O 1
ATOM 5316 N N . ASP A 1 691 ? 25.311 24.306 9.706 1.00 67.69 691 ASP A N 1
ATOM 5317 C CA . ASP A 1 691 ? 25.885 23.467 10.772 1.00 67.69 691 ASP A CA 1
ATOM 5318 C C . ASP A 1 691 ? 25.029 23.576 12.057 1.00 67.69 691 ASP A C 1
ATOM 5320 O O . ASP A 1 691 ? 25.326 24.342 12.976 1.00 67.69 691 ASP A O 1
ATOM 5324 N N . MET A 1 692 ? 23.896 22.869 12.104 1.00 69.56 692 MET A N 1
ATOM 5325 C CA . MET A 1 692 ? 22.944 22.884 13.220 1.00 69.56 692 MET A CA 1
ATOM 5326 C C . MET A 1 692 ? 23.339 21.902 14.320 1.00 69.56 692 MET A C 1
ATOM 5328 O O . MET A 1 692 ? 22.859 22.021 15.447 1.00 69.56 692 MET A O 1
ATOM 5332 N N . VAL A 1 693 ? 24.206 20.944 13.994 1.00 77.31 693 VAL A N 1
ATOM 5333 C CA . VAL A 1 693 ? 24.700 19.923 14.914 1.00 77.31 693 VAL A CA 1
ATOM 5334 C C . VAL A 1 693 ? 26.200 20.122 15.092 1.00 77.31 693 VAL A C 1
ATOM 5336 O O . VAL A 1 693 ? 26.900 20.374 14.107 1.00 77.31 693 VAL A O 1
ATOM 5339 N N . PRO A 1 694 ? 26.721 20.032 16.328 1.00 77.19 694 PRO A N 1
ATOM 5340 C CA . PRO A 1 694 ? 28.155 20.038 16.556 1.00 77.19 694 PRO A CA 1
ATOM 5341 C C . PRO A 1 694 ? 28.846 18.957 15.720 1.00 77.19 694 PRO A C 1
ATOM 5343 O O . PRO A 1 694 ? 28.528 17.772 15.818 1.00 77.19 694 PRO A O 1
ATOM 5346 N N . GLN A 1 695 ? 29.822 19.364 14.912 1.00 84.81 695 GLN A N 1
ATOM 5347 C CA . GLN A 1 695 ? 30.662 18.411 14.201 1.00 84.81 695 GLN A CA 1
ATOM 5348 C C . GLN A 1 695 ? 31.597 17.726 15.210 1.00 84.81 695 GLN A C 1
ATOM 5350 O O . GLN A 1 695 ? 32.338 18.388 15.939 1.00 84.81 695 GLN A O 1
ATOM 5355 N N . GLY A 1 696 ? 31.545 16.397 15.265 1.00 87.88 696 GLY A N 1
ATOM 5356 C CA . GLY A 1 696 ? 32.467 15.570 16.043 1.00 87.88 696 GLY A CA 1
ATOM 5357 C C . GLY A 1 696 ? 33.435 14.798 15.148 1.00 87.88 696 GLY A C 1
ATOM 5358 O O . GLY A 1 696 ? 33.288 14.760 13.926 1.00 87.88 696 GLY A O 1
ATOM 5359 N N . ASP A 1 697 ? 34.426 14.157 15.764 1.00 94.38 697 ASP A N 1
ATOM 5360 C CA . ASP A 1 697 ? 35.317 13.231 15.065 1.00 94.38 697 ASP A CA 1
ATOM 5361 C C . ASP A 1 697 ? 34.517 12.023 14.544 1.00 94.38 697 ASP A C 1
ATOM 5363 O O . ASP A 1 697 ? 33.901 11.295 15.326 1.00 94.38 697 ASP A O 1
ATOM 5367 N N . LYS A 1 698 ? 34.488 11.828 13.218 1.00 93.75 698 LYS A N 1
ATOM 5368 C CA . LYS A 1 698 ? 33.638 10.816 12.565 1.00 93.75 698 LYS A CA 1
ATOM 5369 C C . LYS A 1 698 ? 33.914 9.404 13.086 1.00 93.75 698 LYS A C 1
ATOM 5371 O O . LYS A 1 698 ? 32.965 8.640 13.270 1.00 93.75 698 LYS A O 1
ATOM 5376 N N . ASP A 1 699 ? 35.172 9.064 13.355 1.00 95.06 699 ASP A N 1
ATOM 5377 C CA . ASP A 1 699 ? 35.551 7.734 13.837 1.00 95.06 699 ASP A CA 1
ATOM 5378 C C . ASP A 1 699 ? 35.079 7.518 15.280 1.00 95.06 699 ASP A C 1
ATOM 5380 O O . ASP A 1 699 ? 34.499 6.474 15.594 1.00 95.06 699 ASP A O 1
ATOM 5384 N N . ALA A 1 700 ? 35.241 8.524 16.146 1.00 96.06 700 ALA A N 1
ATOM 5385 C CA . ALA A 1 700 ? 34.734 8.493 17.515 1.00 96.06 700 ALA A CA 1
ATOM 5386 C C . ALA A 1 700 ? 33.203 8.365 17.563 1.00 96.06 700 ALA A C 1
ATOM 5388 O O . ALA A 1 700 ? 32.674 7.529 18.300 1.00 96.06 700 ALA A O 1
ATOM 5389 N N . LEU A 1 701 ? 32.488 9.137 16.741 1.00 96.38 701 LEU A N 1
ATOM 5390 C CA . LEU A 1 701 ? 31.030 9.055 16.651 1.00 96.38 701 LEU A CA 1
ATOM 5391 C C . LEU A 1 701 ? 30.583 7.707 16.064 1.00 96.38 701 LEU A C 1
ATOM 5393 O O . LEU A 1 701 ? 29.663 7.083 16.580 1.00 96.38 701 LEU A O 1
ATOM 5397 N N . THR A 1 702 ? 31.269 7.183 15.045 1.00 96.56 702 THR A N 1
ATOM 5398 C CA . THR A 1 702 ? 30.970 5.850 14.490 1.00 96.56 702 THR A CA 1
ATOM 5399 C C . THR A 1 702 ? 31.164 4.754 15.543 1.00 96.56 702 THR A C 1
ATOM 5401 O O . THR A 1 702 ? 30.358 3.825 15.640 1.00 96.56 702 THR A O 1
ATOM 5404 N N . ALA A 1 703 ? 32.197 4.862 16.384 1.00 96.38 703 ALA A N 1
ATOM 5405 C CA . ALA A 1 703 ? 32.406 3.944 17.501 1.00 96.38 703 ALA A CA 1
ATOM 5406 C C . ALA A 1 703 ? 31.284 4.040 18.551 1.00 96.38 703 ALA A C 1
ATOM 5408 O O . ALA A 1 703 ? 30.817 3.009 19.046 1.00 96.38 703 ALA A O 1
ATOM 5409 N N . GLN A 1 704 ? 30.812 5.252 18.854 1.00 97.19 704 GLN A N 1
ATOM 5410 C CA . GLN A 1 704 ? 29.677 5.473 19.750 1.00 97.19 704 GLN A CA 1
ATOM 5411 C C . GLN A 1 704 ? 28.375 4.888 19.172 1.00 97.19 704 GLN A C 1
ATOM 5413 O O . GLN A 1 704 ? 27.657 4.217 19.912 1.00 97.19 704 GLN A O 1
ATOM 5418 N N . LEU A 1 705 ? 28.107 5.031 17.865 1.00 97.50 705 LEU A N 1
ATOM 5419 C CA . LEU A 1 705 ? 26.930 4.445 17.198 1.00 97.50 705 LEU A CA 1
ATOM 5420 C C . LEU A 1 705 ? 26.932 2.925 17.368 1.00 97.50 705 LEU A C 1
ATOM 5422 O O . LEU A 1 705 ? 25.959 2.338 17.832 1.00 97.50 705 LEU A O 1
ATOM 5426 N N . LYS A 1 706 ? 28.068 2.285 17.072 1.00 97.75 706 LYS A N 1
ATOM 5427 C CA . LYS A 1 706 ? 28.245 0.834 17.233 1.00 97.75 706 LYS A CA 1
ATOM 5428 C C . LYS A 1 706 ? 28.042 0.376 18.679 1.00 97.75 706 LYS A C 1
ATOM 5430 O O . LYS A 1 706 ? 27.554 -0.729 18.902 1.00 97.75 706 LYS A O 1
ATOM 5435 N N . SER A 1 707 ? 28.438 1.189 19.663 1.00 97.88 707 SER A N 1
ATOM 5436 C CA . SER A 1 707 ? 28.157 0.904 21.074 1.00 97.88 707 SER A CA 1
ATOM 5437 C C . SER A 1 707 ? 26.658 0.944 21.353 1.00 97.88 707 SER A C 1
ATOM 5439 O O . SER A 1 707 ? 26.120 -0.032 21.863 1.00 97.88 707 SER A O 1
ATOM 5441 N N . GLN A 1 708 ? 25.976 2.017 20.948 1.00 97.88 708 GLN A N 1
ATOM 5442 C CA . GLN A 1 708 ? 24.544 2.168 21.197 1.00 97.88 708 GLN A CA 1
ATOM 5443 C C . GLN A 1 708 ? 23.696 1.116 20.470 1.00 97.88 708 GLN A C 1
ATOM 5445 O O . GLN A 1 708 ? 22.706 0.660 21.027 1.00 97.88 708 GLN A O 1
ATOM 5450 N N . LEU A 1 709 ? 24.096 0.670 19.274 1.00 97.75 709 LEU A N 1
ATOM 5451 C CA . LEU A 1 709 ? 23.439 -0.440 18.571 1.00 97.75 709 LEU A CA 1
ATOM 5452 C C . LEU A 1 709 ? 23.534 -1.760 19.346 1.00 97.75 709 LEU A C 1
ATOM 5454 O O . LEU A 1 709 ? 22.555 -2.500 19.431 1.00 97.75 709 LEU A O 1
ATOM 5458 N N . ARG A 1 710 ? 24.693 -2.041 19.959 1.00 97.88 710 ARG A N 1
ATOM 5459 C CA . ARG A 1 710 ? 24.856 -3.211 20.836 1.00 97.88 710 ARG A CA 1
ATOM 5460 C C . ARG A 1 710 ? 23.999 -3.091 22.091 1.00 97.88 710 ARG A C 1
ATOM 5462 O O . ARG A 1 710 ? 23.351 -4.064 22.468 1.00 97.88 710 ARG A O 1
ATOM 5469 N N . ASP A 1 711 ? 23.952 -1.906 22.692 1.00 97.50 711 ASP A N 1
ATOM 5470 C CA . ASP A 1 711 ? 23.098 -1.632 23.853 1.00 97.50 711 ASP A CA 1
ATOM 5471 C C . ASP A 1 711 ? 21.605 -1.739 23.488 1.00 97.50 711 ASP A C 1
ATOM 5473 O O . ASP A 1 711 ? 20.793 -2.186 24.297 1.00 97.50 711 ASP A O 1
ATOM 5477 N N . ALA A 1 712 ? 21.252 -1.426 22.237 1.00 96.56 712 ALA A N 1
ATOM 5478 C CA . ALA A 1 712 ? 19.922 -1.611 21.663 1.00 96.56 712 ALA A CA 1
ATOM 5479 C C . ALA A 1 712 ? 19.616 -3.076 21.320 1.00 96.56 712 ALA A C 1
ATOM 5481 O O . ALA A 1 712 ? 18.542 -3.371 20.797 1.00 96.56 712 ALA A O 1
ATOM 5482 N N . GLY A 1 713 ? 20.529 -4.017 21.581 1.00 97.25 713 GLY A N 1
ATOM 5483 C CA . GLY A 1 713 ? 20.367 -5.433 21.251 1.00 97.25 713 GLY A CA 1
ATOM 5484 C C . GLY A 1 713 ? 20.252 -5.719 19.751 1.00 97.25 713 GLY A C 1
ATOM 5485 O O . GLY A 1 713 ? 19.749 -6.778 19.388 1.00 97.25 713 GLY A O 1
ATOM 5486 N N . LEU A 1 714 ? 20.686 -4.794 18.891 1.00 97.06 714 LEU A N 1
ATOM 5487 C CA . LEU A 1 714 ? 20.662 -4.964 17.442 1.00 97.06 714 LEU A CA 1
ATOM 5488 C C . LEU A 1 714 ? 21.933 -5.680 16.975 1.00 97.06 714 LEU A C 1
ATOM 5490 O O . LEU A 1 714 ? 23.055 -5.314 17.338 1.00 97.06 714 LEU A O 1
ATOM 5494 N N . THR A 1 715 ? 21.756 -6.699 16.140 1.00 96.94 715 THR A N 1
ATOM 5495 C CA . THR A 1 715 ? 22.844 -7.374 15.427 1.00 96.94 715 THR A CA 1
ATOM 5496 C C . THR A 1 715 ? 23.115 -6.662 14.111 1.00 96.94 715 THR A C 1
ATOM 5498 O O . THR A 1 715 ? 22.180 -6.378 13.365 1.00 96.94 715 THR A O 1
ATOM 5501 N N . PHE A 1 716 ? 24.384 -6.387 13.814 1.00 97.88 716 PHE A N 1
ATOM 5502 C CA . PHE A 1 716 ? 24.767 -5.702 12.585 1.00 97.88 716 PHE A CA 1
ATOM 5503 C C . PHE A 1 716 ? 26.099 -6.198 12.020 1.00 97.88 716 PHE A C 1
ATOM 5505 O O . PHE A 1 716 ? 26.994 -6.598 12.768 1.00 97.88 716 PHE A O 1
ATOM 5512 N N . ASP A 1 717 ? 26.232 -6.091 10.700 1.00 97.62 717 ASP A N 1
ATOM 5513 C CA . ASP A 1 717 ? 27.481 -6.277 9.968 1.00 97.62 717 ASP A CA 1
ATOM 5514 C C . ASP A 1 717 ? 28.155 -4.927 9.704 1.00 97.62 717 ASP A C 1
ATOM 5516 O O . ASP A 1 717 ? 27.498 -3.915 9.460 1.00 97.62 717 ASP A O 1
ATOM 5520 N N . GLU A 1 718 ? 29.486 -4.902 9.709 1.00 96.88 718 GLU A N 1
ATOM 5521 C CA . GLU A 1 718 ? 30.267 -3.696 9.423 1.00 96.88 718 GLU A CA 1
ATOM 5522 C C . GLU A 1 718 ? 30.821 -3.728 7.994 1.00 96.88 718 GLU A C 1
ATOM 5524 O O . GLU A 1 718 ? 31.467 -4.696 7.584 1.00 96.88 718 GLU A O 1
ATOM 5529 N N . ARG A 1 719 ? 30.618 -2.645 7.234 1.00 94.56 719 ARG A N 1
ATOM 5530 C CA . ARG A 1 719 ? 31.184 -2.464 5.889 1.00 94.56 719 ARG A CA 1
ATOM 5531 C C . ARG A 1 719 ? 31.745 -1.052 5.741 1.00 94.56 719 ARG A C 1
ATOM 5533 O O . ARG A 1 719 ? 31.078 -0.152 5.245 1.00 94.56 719 ARG A O 1
ATOM 5540 N N . GLY A 1 720 ? 32.984 -0.863 6.189 1.00 91.94 720 GLY A N 1
ATOM 5541 C CA . GLY A 1 720 ? 33.602 0.463 6.244 1.00 91.94 720 GLY A CA 1
ATOM 5542 C C . GLY A 1 720 ? 32.989 1.314 7.359 1.00 91.94 720 GLY A C 1
ATOM 5543 O O . GLY A 1 720 ? 33.005 0.912 8.522 1.00 91.94 720 GLY A O 1
ATOM 5544 N N . ASP A 1 721 ? 32.460 2.480 6.999 1.00 91.31 721 ASP A N 1
ATOM 5545 C CA . ASP A 1 721 ? 31.747 3.415 7.880 1.00 91.31 721 ASP A CA 1
ATOM 5546 C C . ASP A 1 721 ? 30.225 3.183 7.921 1.00 91.31 721 ASP A C 1
ATOM 5548 O O . ASP A 1 721 ? 29.497 3.944 8.562 1.00 91.31 721 ASP A O 1
ATOM 5552 N N . LEU A 1 722 ? 29.748 2.125 7.259 1.00 95.88 722 LEU A N 1
ATOM 5553 C CA . LEU A 1 722 ? 28.356 1.685 7.272 1.00 95.88 722 LEU A CA 1
ATOM 5554 C C . LEU A 1 722 ? 28.177 0.483 8.200 1.00 95.88 722 LEU A C 1
ATOM 5556 O O . LEU A 1 722 ? 28.984 -0.454 8.199 1.00 95.88 722 LEU A O 1
ATOM 5560 N N . VAL A 1 723 ? 27.071 0.479 8.936 1.00 97.56 723 VAL A N 1
ATOM 5561 C CA . VAL A 1 723 ? 26.564 -0.693 9.661 1.00 97.56 723 VAL A CA 1
ATOM 5562 C C . VAL A 1 723 ? 25.277 -1.183 9.006 1.00 97.56 723 VAL A C 1
ATOM 5564 O O . VAL A 1 723 ? 24.461 -0.371 8.580 1.00 97.56 723 VAL A O 1
ATOM 5567 N N . TRP A 1 724 ? 25.129 -2.499 8.884 1.00 97.94 724 TRP A N 1
ATOM 5568 C CA . TRP A 1 724 ? 24.052 -3.161 8.149 1.00 97.94 724 TRP A CA 1
ATOM 5569 C C . TRP A 1 724 ? 23.254 -4.029 9.113 1.00 97.94 724 TRP A C 1
ATOM 5571 O O . TRP A 1 724 ? 23.802 -4.969 9.684 1.00 97.94 724 TRP A O 1
ATOM 5581 N N . ILE A 1 725 ? 21.974 -3.724 9.290 1.00 97.69 725 ILE A N 1
ATOM 5582 C CA . ILE A 1 725 ? 21.054 -4.445 10.169 1.00 97.69 725 ILE A CA 1
ATOM 5583 C C . ILE A 1 725 ? 20.080 -5.213 9.275 1.00 97.69 725 ILE A C 1
ATOM 5585 O O . ILE A 1 725 ? 19.402 -4.619 8.437 1.00 97.69 725 ILE A O 1
ATOM 5589 N N . SER A 1 726 ? 20.051 -6.536 9.430 1.00 93.94 726 SER A N 1
ATOM 5590 C CA . SER A 1 726 ? 19.139 -7.414 8.687 1.00 93.94 726 SER A CA 1
ATOM 5591 C C . SER A 1 726 ? 17.878 -7.678 9.500 1.00 93.94 726 SER A C 1
ATOM 5593 O O . SER A 1 726 ? 17.965 -7.864 10.714 1.00 93.94 726 SER A O 1
ATOM 5595 N N . HIS A 1 727 ? 16.738 -7.730 8.819 1.00 93.62 727 HIS A N 1
ATOM 5596 C CA . HIS A 1 727 ? 15.433 -8.060 9.392 1.00 93.62 727 HIS A CA 1
ATOM 5597 C C . HIS A 1 727 ? 14.834 -9.298 8.720 1.00 93.62 727 HIS A C 1
ATOM 5599 O O . HIS A 1 727 ? 15.242 -9.678 7.624 1.00 93.62 727 HIS A O 1
ATOM 5605 N N . ASP A 1 728 ? 13.838 -9.911 9.362 1.00 86.69 728 ASP A N 1
ATOM 5606 C CA . ASP A 1 728 ? 13.201 -11.160 8.904 1.00 86.69 728 ASP A CA 1
ATOM 5607 C C . ASP A 1 728 ? 12.421 -11.020 7.582 1.00 86.69 728 ASP A C 1
ATOM 5609 O O . ASP A 1 728 ? 12.036 -12.018 6.978 1.00 86.69 728 ASP A O 1
ATOM 5613 N N . ASN A 1 729 ? 12.169 -9.790 7.132 1.00 81.94 729 ASN A N 1
ATOM 5614 C CA . ASN A 1 729 ? 11.476 -9.479 5.882 1.00 81.94 729 ASN A CA 1
ATOM 5615 C C . ASN A 1 729 ? 12.433 -9.172 4.715 1.00 81.94 729 ASN A C 1
ATOM 5617 O O . ASN A 1 729 ? 12.028 -8.508 3.764 1.00 81.94 729 ASN A O 1
ATOM 5621 N N . ASP A 1 730 ? 13.696 -9.597 4.820 1.00 90.25 730 ASP A N 1
ATOM 5622 C CA . ASP A 1 730 ? 14.775 -9.360 3.851 1.00 90.25 730 ASP A CA 1
ATOM 5623 C C . ASP A 1 730 ? 15.103 -7.871 3.595 1.00 90.25 730 ASP A C 1
ATOM 5625 O O . ASP A 1 730 ? 15.903 -7.544 2.714 1.00 90.25 730 ASP A O 1
ATOM 5629 N N . VAL A 1 731 ? 14.552 -6.948 4.395 1.00 93.81 731 VAL A N 1
ATOM 5630 C CA . VAL A 1 731 ? 14.907 -5.527 4.333 1.00 93.81 731 VAL A CA 1
ATOM 5631 C C . VAL A 1 731 ? 16.218 -5.285 5.076 1.00 93.81 731 VAL A C 1
ATOM 5633 O O . VAL A 1 731 ? 16.410 -5.700 6.222 1.00 93.81 731 VAL A O 1
ATOM 5636 N N . LEU A 1 732 ? 17.117 -4.552 4.421 1.00 96.62 732 LEU A N 1
ATOM 5637 C CA . LEU A 1 732 ? 18.386 -4.114 4.989 1.00 96.62 732 LEU A CA 1
ATOM 5638 C C . LEU A 1 732 ? 18.298 -2.648 5.406 1.00 96.62 732 LEU A C 1
ATOM 5640 O O . LEU A 1 732 ? 18.100 -1.763 4.571 1.00 96.62 732 LEU A O 1
ATOM 5644 N N . VAL A 1 733 ? 18.508 -2.399 6.697 1.00 98.12 733 VAL A N 1
ATOM 5645 C CA . VAL A 1 733 ? 18.638 -1.047 7.245 1.00 98.12 733 VAL A CA 1
ATOM 5646 C C . VAL A 1 733 ? 20.120 -0.733 7.383 1.00 98.12 733 VAL A C 1
ATOM 5648 O O . VAL A 1 733 ? 20.860 -1.456 8.052 1.00 98.12 733 VAL A O 1
ATOM 5651 N N . PHE A 1 734 ? 20.570 0.344 6.752 1.00 97.19 734 PHE A N 1
ATOM 5652 C CA . PHE A 1 734 ? 21.945 0.814 6.841 1.00 97.19 734 PHE A CA 1
ATOM 5653 C C . PHE A 1 734 ? 22.009 2.084 7.678 1.00 97.19 734 PHE A C 1
ATOM 5655 O O . PHE A 1 734 ? 21.150 2.957 7.572 1.00 97.19 734 PHE A O 1
ATOM 5662 N N . MET A 1 735 ? 23.028 2.181 8.530 1.00 98.25 735 MET A N 1
ATOM 5663 C CA . MET A 1 735 ? 23.280 3.388 9.310 1.00 98.25 735 MET A CA 1
ATOM 5664 C C . MET A 1 735 ? 24.714 3.884 9.118 1.00 98.25 735 MET A C 1
ATOM 5666 O O . MET A 1 735 ? 25.650 3.088 9.008 1.00 98.25 735 MET A O 1
ATOM 5670 N N . THR A 1 736 ? 24.898 5.202 9.085 1.00 97.12 736 THR A N 1
ATOM 5671 C CA . THR A 1 736 ? 26.221 5.845 9.056 1.00 97.12 736 THR A CA 1
ATOM 5672 C C . THR A 1 736 ? 26.208 7.174 9.803 1.00 97.12 736 THR A C 1
ATOM 5674 O 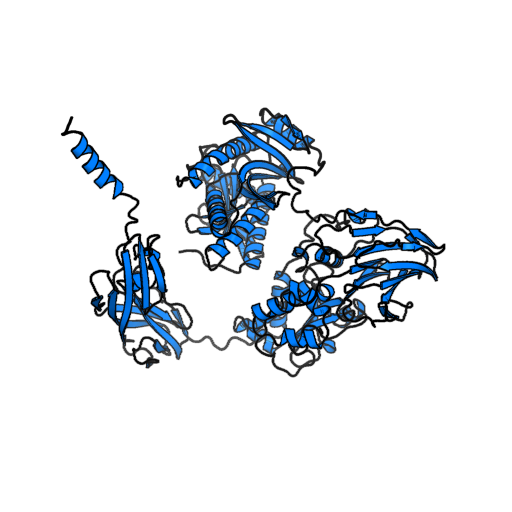O . THR A 1 736 ? 25.145 7.729 10.071 1.00 97.12 736 THR A O 1
ATOM 5677 N N . VAL A 1 737 ? 27.389 7.686 10.154 1.00 96.12 737 VAL A N 1
ATOM 5678 C CA . VAL A 1 737 ? 27.543 9.013 10.759 1.00 96.12 737 VAL A CA 1
ATOM 5679 C C . VAL A 1 737 ? 28.017 10.009 9.707 1.00 96.12 737 VAL A C 1
ATOM 5681 O O . VAL A 1 737 ? 29.108 9.867 9.145 1.00 96.12 737 VAL A O 1
ATOM 5684 N N . GLN A 1 738 ? 27.238 11.068 9.511 1.00 92.38 738 GLN A N 1
ATOM 5685 C CA . GLN A 1 738 ? 27.573 12.201 8.661 1.00 92.38 738 GLN A CA 1
ATOM 5686 C C . GLN A 1 738 ? 27.314 13.504 9.422 1.00 92.38 738 GLN A C 1
ATOM 5688 O O . GLN A 1 738 ? 26.217 13.732 9.921 1.00 92.38 738 GLN A O 1
ATOM 5693 N N . GLU A 1 739 ? 28.348 14.343 9.538 1.00 90.38 739 GLU A N 1
ATOM 5694 C CA . GLU A 1 739 ? 28.251 15.694 10.124 1.00 90.38 739 GLU A CA 1
ATOM 5695 C C . GLU A 1 739 ? 27.600 15.715 11.523 1.00 90.38 739 GLU A C 1
ATOM 5697 O O . GLU A 1 739 ? 26.698 16.496 11.811 1.00 90.38 739 GLU A O 1
ATOM 5702 N N . GLY A 1 740 ? 28.026 14.807 12.409 1.00 92.69 740 GLY A N 1
ATOM 5703 C CA . GLY A 1 740 ? 27.476 14.718 13.770 1.00 92.69 740 GLY A CA 1
ATOM 5704 C C . GLY A 1 740 ? 26.083 14.080 13.861 1.00 92.69 740 GLY A C 1
ATOM 5705 O O . GLY A 1 740 ? 25.524 13.991 14.953 1.00 92.69 740 GLY A O 1
ATOM 5706 N N . THR A 1 741 ? 25.529 13.610 12.743 1.00 93.81 741 THR A N 1
ATOM 5707 C CA . THR A 1 741 ? 24.181 13.039 12.644 1.00 93.81 741 THR A CA 1
ATOM 5708 C C . THR A 1 741 ? 24.257 11.579 12.208 1.00 93.81 741 THR A C 1
ATOM 5710 O O . THR A 1 741 ? 25.039 11.227 11.325 1.00 93.81 741 THR A O 1
ATOM 5713 N N . VAL A 1 742 ? 23.443 10.716 12.811 1.00 96.62 742 VAL A N 1
ATOM 5714 C CA . VAL A 1 742 ? 23.244 9.341 12.345 1.00 96.62 742 VAL A CA 1
ATOM 5715 C C . VAL A 1 742 ? 22.175 9.333 11.273 1.00 96.62 742 VAL A C 1
ATOM 5717 O O . VAL A 1 742 ? 21.064 9.790 11.517 1.00 96.62 742 VAL A O 1
ATOM 5720 N N . TRP A 1 743 ? 22.519 8.804 10.106 1.00 96.88 743 TRP A N 1
ATOM 5721 C CA . TRP A 1 743 ? 21.622 8.606 8.977 1.00 96.88 743 TRP A CA 1
ATOM 5722 C C . TRP A 1 743 ? 21.234 7.138 8.952 1.00 96.88 743 TRP A C 1
ATOM 5724 O O . TRP A 1 743 ? 22.092 6.300 8.685 1.00 96.88 743 TRP A O 1
ATOM 5734 N N . ALA A 1 744 ? 19.977 6.831 9.262 1.00 97.94 744 ALA A N 1
ATOM 5735 C CA . ALA A 1 744 ? 19.401 5.502 9.126 1.00 97.94 744 ALA A CA 1
ATOM 5736 C C . ALA A 1 744 ? 18.549 5.455 7.865 1.00 97.94 744 ALA A C 1
ATOM 5738 O O . ALA A 1 744 ? 17.698 6.317 7.662 1.00 97.94 744 ALA A O 1
ATOM 5739 N N . LEU A 1 745 ? 18.798 4.469 7.019 1.00 97.94 745 LEU A N 1
ATOM 5740 C CA . LEU A 1 745 ? 18.315 4.445 5.652 1.00 97.94 745 LEU A CA 1
ATOM 5741 C C . LEU A 1 745 ? 17.912 3.003 5.290 1.00 97.94 745 LEU A C 1
ATOM 5743 O O . LEU A 1 745 ? 18.540 2.045 5.744 1.00 97.94 745 LEU A O 1
ATOM 5747 N N . ALA A 1 746 ? 16.866 2.834 4.486 1.00 98.12 746 ALA A N 1
ATOM 5748 C CA . ALA A 1 746 ? 16.428 1.543 3.958 1.00 98.12 746 ALA A CA 1
ATOM 5749 C C . ALA A 1 746 ? 15.887 1.744 2.536 1.00 98.12 746 ALA A C 1
ATOM 5751 O O . ALA A 1 746 ? 14.920 2.476 2.330 1.00 98.12 746 ALA A O 1
ATOM 5752 N N . TYR A 1 747 ? 16.535 1.132 1.544 1.00 97.38 747 TYR A N 1
ATOM 5753 C CA . TYR A 1 747 ? 16.167 1.319 0.140 1.00 97.38 747 TYR A CA 1
ATOM 5754 C C . TYR A 1 747 ? 15.038 0.380 -0.272 1.00 97.38 747 TYR A C 1
ATOM 5756 O O . TYR A 1 747 ? 15.042 -0.797 0.083 1.00 97.38 747 TYR A O 1
ATOM 5764 N N . PHE A 1 748 ? 14.128 0.906 -1.087 1.00 95.62 748 PHE A N 1
ATOM 5765 C CA . PHE A 1 748 ? 13.105 0.134 -1.784 1.00 95.62 748 PHE A CA 1
ATOM 5766 C C . PHE A 1 748 ? 13.521 -0.182 -3.236 1.00 95.62 748 PHE A C 1
ATOM 5768 O O . PHE A 1 748 ? 13.307 -1.298 -3.701 1.00 95.62 748 PHE A O 1
ATOM 5775 N N . GLY A 1 749 ? 14.134 0.779 -3.941 1.00 95.94 749 GLY A N 1
ATOM 5776 C CA . GLY A 1 749 ? 14.469 0.700 -5.373 1.00 95.94 749 GLY A CA 1
ATOM 5777 C C . GLY A 1 749 ? 13.963 1.931 -6.131 1.00 95.94 749 GLY A C 1
ATOM 5778 O O . GLY A 1 749 ? 13.641 2.936 -5.504 1.00 95.94 749 GLY A O 1
ATOM 5779 N N . GLY A 1 750 ? 13.845 1.875 -7.459 1.00 96.06 750 GLY A N 1
ATOM 5780 C CA . GLY A 1 750 ? 13.338 3.004 -8.249 1.00 96.06 750 GLY A CA 1
ATOM 5781 C C . GLY A 1 750 ? 11.898 3.401 -7.890 1.00 96.06 750 GLY A C 1
ATOM 5782 O O . GLY A 1 750 ? 11.094 2.560 -7.480 1.00 96.06 750 GLY A O 1
ATOM 5783 N N . MET A 1 751 ? 11.554 4.683 -8.067 1.00 96.75 751 MET A N 1
ATOM 5784 C CA . MET A 1 751 ? 10.190 5.192 -7.856 1.00 96.75 751 MET A CA 1
ATOM 5785 C C . MET A 1 751 ? 9.146 4.353 -8.630 1.00 96.75 751 MET A C 1
ATOM 5787 O O . MET A 1 751 ? 9.230 4.270 -9.860 1.00 96.75 751 MET A O 1
ATOM 5791 N N . PRO A 1 752 ? 8.153 3.735 -7.957 1.00 94.94 752 PRO A N 1
ATOM 5792 C CA . PRO A 1 752 ? 7.176 2.893 -8.633 1.00 94.94 752 PRO A CA 1
ATOM 5793 C C . PRO A 1 752 ? 6.195 3.717 -9.478 1.00 94.94 752 PRO A C 1
ATOM 5795 O O . PRO A 1 752 ? 5.900 4.867 -9.162 1.00 94.94 752 PRO A O 1
ATOM 5798 N N . GLY A 1 753 ? 5.679 3.092 -10.539 1.00 93.44 753 GLY A N 1
ATOM 5799 C CA . GLY A 1 753 ? 4.749 3.674 -11.509 1.00 93.44 753 GLY A CA 1
ATOM 5800 C C . GLY A 1 753 ? 5.369 3.817 -12.903 1.00 93.44 753 GLY A C 1
ATOM 5801 O O . GLY A 1 753 ? 6.527 4.216 -13.038 1.00 93.44 753 GLY A O 1
ATOM 5802 N N . ASP A 1 754 ? 4.590 3.501 -13.940 1.00 90.38 754 ASP A N 1
ATOM 5803 C CA . ASP A 1 754 ? 5.036 3.463 -15.343 1.00 90.38 754 ASP A CA 1
ATOM 5804 C C . ASP A 1 754 ? 4.895 4.825 -16.051 1.00 90.38 754 ASP A C 1
ATOM 5806 O O . ASP A 1 754 ? 5.372 5.021 -17.173 1.00 90.38 754 ASP A O 1
ATOM 5810 N N . SER A 1 755 ? 4.234 5.787 -15.404 1.00 89.00 755 SER A N 1
ATOM 5811 C CA . SER A 1 755 ? 4.001 7.138 -15.918 1.00 89.00 755 SER A CA 1
ATOM 5812 C C . SER A 1 755 ? 4.217 8.201 -14.840 1.00 89.00 755 SER A C 1
ATOM 5814 O O . SER A 1 755 ? 4.140 7.916 -13.648 1.00 89.00 755 SER A O 1
ATOM 5816 N N . ALA A 1 756 ? 4.447 9.451 -15.254 1.00 86.81 756 ALA A N 1
ATOM 5817 C CA . ALA A 1 756 ? 4.596 10.574 -14.324 1.00 86.81 756 ALA A CA 1
ATOM 5818 C C . ALA A 1 756 ? 3.331 10.818 -13.480 1.00 86.81 756 ALA A C 1
ATOM 5820 O O . ALA A 1 756 ? 3.433 11.209 -12.320 1.00 86.81 756 ALA A O 1
ATOM 5821 N N . GLU A 1 757 ? 2.151 10.562 -14.050 1.00 87.12 757 GLU A N 1
ATOM 5822 C CA . GLU A 1 757 ? 0.871 10.664 -13.344 1.00 87.12 757 GLU A CA 1
ATOM 5823 C C . GLU A 1 757 ? 0.763 9.599 -12.245 1.00 87.12 757 GLU A C 1
ATOM 5825 O O . GLU A 1 757 ? 0.450 9.919 -11.099 1.00 87.12 757 GLU A O 1
ATOM 5830 N N . GLU A 1 758 ? 1.104 8.347 -12.562 1.00 91.94 758 GLU A N 1
ATOM 5831 C CA . GLU A 1 758 ? 1.097 7.243 -11.597 1.00 91.94 758 GLU A CA 1
ATOM 5832 C C . GLU A 1 758 ? 2.142 7.446 -10.490 1.00 91.94 758 GLU A C 1
ATOM 5834 O O . GLU A 1 758 ? 1.815 7.343 -9.308 1.00 91.94 758 GLU A O 1
ATOM 5839 N N . GLN A 1 759 ? 3.371 7.826 -10.854 1.00 95.44 759 GLN A N 1
ATOM 5840 C CA . GLN A 1 759 ? 4.420 8.189 -9.895 1.00 95.44 759 GLN A CA 1
ATOM 5841 C C . GLN A 1 759 ? 3.981 9.353 -9.001 1.00 95.44 759 GLN A C 1
ATOM 5843 O O . GLN A 1 759 ? 4.259 9.361 -7.806 1.00 95.44 759 GLN A O 1
ATOM 5848 N N . GLY A 1 760 ? 3.257 10.324 -9.556 1.00 95.06 760 GLY A N 1
ATOM 5849 C CA . GLY A 1 760 ? 2.664 11.425 -8.811 1.00 95.06 760 GLY A CA 1
ATOM 5850 C C . GLY A 1 760 ? 1.626 10.985 -7.787 1.00 95.06 760 GLY A C 1
ATOM 5851 O O . GLY A 1 760 ? 1.682 11.407 -6.633 1.00 95.06 760 GLY A O 1
ATOM 5852 N N . ALA A 1 761 ? 0.698 10.116 -8.189 1.00 93.81 761 ALA A N 1
ATOM 5853 C CA . ALA A 1 761 ? -0.317 9.562 -7.298 1.00 93.81 761 ALA A CA 1
ATOM 5854 C C . ALA A 1 761 ? 0.316 8.756 -6.152 1.00 93.81 761 ALA A C 1
ATOM 5856 O O . ALA A 1 761 ? -0.054 8.929 -4.990 1.00 93.81 761 ALA A O 1
ATOM 5857 N N . ILE A 1 762 ? 1.326 7.943 -6.467 1.00 96.31 762 ILE A N 1
ATOM 5858 C CA . ILE A 1 762 ? 2.119 7.204 -5.480 1.00 96.31 762 ILE A CA 1
ATOM 5859 C C . ILE A 1 762 ? 2.870 8.172 -4.560 1.00 96.31 762 ILE A C 1
ATOM 5861 O O . ILE A 1 762 ? 2.870 7.985 -3.347 1.00 96.31 762 ILE A O 1
ATOM 5865 N N . ALA A 1 763 ? 3.473 9.235 -5.095 1.00 97.75 763 ALA A N 1
ATOM 5866 C CA . ALA A 1 763 ? 4.178 10.224 -4.285 1.00 97.75 763 ALA A CA 1
ATOM 5867 C C . ALA A 1 763 ? 3.246 10.927 -3.287 1.00 97.75 763 ALA A C 1
ATOM 5869 O O . ALA A 1 763 ? 3.638 11.166 -2.146 1.00 97.75 763 ALA A O 1
ATOM 5870 N N . ILE A 1 764 ? 2.004 11.222 -3.684 1.00 96.50 764 ILE A N 1
ATOM 5871 C CA . ILE A 1 764 ? 0.978 11.767 -2.784 1.00 96.50 764 ILE A CA 1
ATOM 5872 C C . ILE A 1 764 ? 0.660 10.769 -1.664 1.00 96.50 764 ILE A C 1
ATOM 5874 O O . ILE A 1 764 ? 0.589 11.173 -0.504 1.00 96.50 764 ILE A O 1
ATOM 5878 N N . ASP A 1 765 ? 0.500 9.483 -1.987 1.00 96.00 765 ASP A N 1
ATOM 5879 C CA . ASP A 1 765 ? 0.252 8.431 -0.992 1.00 96.00 765 ASP A CA 1
ATOM 5880 C C . ASP A 1 765 ? 1.416 8.303 0.006 1.00 96.00 765 ASP A C 1
ATOM 5882 O O . ASP A 1 765 ? 1.210 8.299 1.219 1.00 96.00 765 ASP A O 1
ATOM 5886 N N . LEU A 1 766 ? 2.659 8.311 -0.482 1.00 97.25 766 LEU A N 1
ATOM 5887 C CA . LEU A 1 766 ? 3.857 8.274 0.363 1.00 97.25 766 LEU A CA 1
ATOM 5888 C C . LEU A 1 766 ? 3.990 9.522 1.247 1.00 97.25 766 LEU A C 1
ATOM 5890 O O . LEU A 1 766 ? 4.375 9.412 2.407 1.00 97.25 766 LEU A O 1
ATOM 5894 N N . LEU A 1 767 ? 3.637 10.711 0.751 1.00 98.06 767 LEU A N 1
ATOM 5895 C CA . LEU A 1 767 ? 3.637 11.933 1.563 1.00 98.06 767 LEU A CA 1
ATOM 5896 C C . LEU A 1 767 ? 2.528 11.943 2.619 1.00 98.06 767 LEU A C 1
ATOM 5898 O O . LEU A 1 767 ? 2.719 12.524 3.686 1.00 98.06 767 LEU A O 1
ATOM 5902 N N . ARG A 1 768 ? 1.379 11.315 2.358 1.00 95.75 768 ARG A N 1
ATOM 5903 C CA . ARG A 1 768 ? 0.352 11.103 3.389 1.00 95.75 768 ARG A CA 1
ATOM 5904 C C . ARG A 1 768 ? 0.869 10.167 4.477 1.00 95.75 768 ARG A C 1
ATOM 5906 O O . ARG A 1 768 ? 0.779 10.497 5.651 1.00 95.75 768 ARG A O 1
ATOM 5913 N N . ARG A 1 769 ? 1.553 9.084 4.102 1.00 94.50 769 ARG A N 1
ATOM 5914 C CA . ARG A 1 769 ? 2.239 8.214 5.076 1.00 94.50 769 ARG A CA 1
ATOM 5915 C C . ARG A 1 769 ? 3.299 8.960 5.867 1.00 94.50 769 ARG A C 1
ATOM 5917 O O . ARG A 1 769 ? 3.353 8.814 7.077 1.00 94.50 769 ARG A O 1
ATOM 5924 N N . ASN A 1 770 ? 4.078 9.830 5.226 1.00 96.69 770 ASN A N 1
ATOM 5925 C CA . ASN A 1 770 ? 5.032 10.676 5.942 1.00 96.69 770 ASN A CA 1
ATOM 5926 C C . ASN A 1 770 ? 4.352 11.591 6.961 1.00 96.69 770 ASN A C 1
ATOM 5928 O O . ASN A 1 770 ? 4.984 11.955 7.942 1.00 96.69 770 ASN A O 1
ATOM 5932 N N . TRP A 1 771 ? 3.101 12.002 6.754 1.00 95.31 771 TRP A N 1
ATOM 5933 C CA . TRP A 1 771 ? 2.373 12.739 7.780 1.00 95.31 771 TRP A CA 1
ATOM 5934 C C . TRP A 1 771 ? 2.064 11.842 8.984 1.00 95.31 771 TRP A C 1
ATOM 5936 O O . TRP A 1 771 ? 2.316 12.256 10.118 1.00 95.31 771 TRP A O 1
ATOM 5946 N N . ASP A 1 772 ? 1.608 10.613 8.738 1.00 90.19 772 ASP A N 1
ATOM 5947 C CA . ASP A 1 772 ? 1.085 9.699 9.759 1.00 90.19 772 ASP A CA 1
ATOM 5948 C C . ASP A 1 772 ? 2.142 8.848 10.479 1.00 90.19 772 ASP A C 1
ATOM 5950 O O . ASP A 1 772 ? 1.958 8.536 11.655 1.00 90.19 772 ASP A O 1
ATOM 5954 N N . ASP A 1 773 ? 3.260 8.517 9.832 1.00 88.31 773 ASP A N 1
ATOM 5955 C CA . ASP A 1 773 ? 4.270 7.605 10.376 1.00 88.31 773 ASP A CA 1
ATOM 5956 C C . ASP A 1 773 ? 4.837 8.126 11.713 1.00 88.31 773 ASP A C 1
ATOM 5958 O O . ASP A 1 773 ? 5.008 9.334 11.890 1.00 88.31 773 ASP A O 1
ATOM 5962 N N . PRO A 1 774 ? 5.184 7.263 12.678 1.00 86.00 774 PRO A N 1
ATOM 5963 C CA . PRO A 1 774 ? 5.663 7.708 13.990 1.00 86.00 774 PRO A CA 1
ATOM 5964 C C . PRO A 1 774 ? 7.064 8.335 13.936 1.00 86.00 774 PRO A C 1
ATOM 5966 O O . PRO A 1 774 ? 7.360 9.257 14.694 1.00 86.00 774 PRO A O 1
ATOM 5969 N N . ILE A 1 775 ? 7.919 7.871 13.019 1.00 93.44 775 ILE A N 1
ATOM 5970 C CA . ILE A 1 775 ? 9.291 8.351 12.836 1.00 93.44 775 ILE A CA 1
ATOM 5971 C C . ILE A 1 775 ? 9.765 8.104 11.399 1.00 93.44 775 ILE A C 1
ATOM 5973 O O . ILE A 1 775 ? 9.266 7.214 10.712 1.00 93.44 775 ILE A O 1
ATOM 5977 N N . GLY A 1 776 ? 10.742 8.895 10.954 1.00 95.62 776 GLY A N 1
ATOM 5978 C CA . GLY A 1 776 ? 11.317 8.802 9.614 1.00 95.62 776 GLY A CA 1
ATOM 5979 C C . GLY A 1 776 ? 10.363 9.256 8.513 1.00 95.62 776 GLY A C 1
ATOM 5980 O O . GLY A 1 776 ? 9.353 9.921 8.776 1.00 95.62 776 GLY A O 1
ATOM 5981 N N . ARG A 1 777 ? 10.747 8.966 7.269 1.00 97.50 777 ARG A N 1
ATOM 5982 C CA . ARG A 1 777 ? 10.047 9.401 6.056 1.00 97.50 777 ARG A CA 1
ATOM 5983 C C . ARG A 1 777 ? 10.469 8.590 4.839 1.00 97.50 777 ARG A C 1
ATOM 5985 O O . ARG A 1 777 ? 11.616 8.169 4.745 1.00 97.50 777 ARG A O 1
ATOM 5992 N N . PHE A 1 778 ? 9.586 8.501 3.857 1.00 98.38 778 PHE A N 1
ATOM 5993 C CA . PHE A 1 778 ? 9.959 8.229 2.478 1.00 98.38 778 PHE A CA 1
ATOM 5994 C C . PHE A 1 778 ? 10.547 9.473 1.808 1.00 98.38 778 PHE A C 1
ATOM 5996 O O . PHE A 1 778 ? 10.038 10.595 1.966 1.00 98.38 778 PHE A O 1
ATOM 6003 N N . SER A 1 779 ? 11.595 9.260 1.021 1.00 97.94 779 SER A N 1
ATOM 6004 C CA . SER A 1 779 ? 12.241 10.274 0.198 1.00 97.94 779 SER A CA 1
ATOM 6005 C C . SER A 1 779 ? 12.732 9.700 -1.128 1.00 97.94 779 SER A C 1
ATOM 6007 O O . SER A 1 779 ? 12.735 8.489 -1.337 1.00 97.94 779 SER A O 1
ATOM 6009 N N . LEU A 1 780 ? 13.093 10.597 -2.043 1.00 97.12 780 LEU A N 1
ATOM 6010 C CA . LEU A 1 780 ? 13.755 10.259 -3.298 1.00 97.12 780 LEU A CA 1
ATOM 6011 C C . LEU A 1 780 ? 15.176 10.796 -3.255 1.00 97.12 780 LEU A C 1
ATOM 6013 O O . LEU A 1 780 ? 15.364 12.000 -3.051 1.00 97.12 780 LEU A O 1
ATOM 6017 N N . ASP A 1 781 ? 16.154 9.926 -3.469 1.00 95.25 781 ASP A N 1
ATOM 6018 C CA . ASP A 1 781 ? 17.544 10.349 -3.553 1.00 95.25 781 ASP A CA 1
ATOM 6019 C C . ASP A 1 781 ? 17.863 11.065 -4.883 1.00 95.25 781 ASP A C 1
ATOM 6021 O O . ASP A 1 781 ? 16.993 11.427 -5.686 1.00 95.25 781 ASP A O 1
ATOM 6025 N N . HIS A 1 782 ? 19.150 11.330 -5.101 1.00 91.94 782 HIS A N 1
ATOM 6026 C CA . HIS A 1 782 ? 19.643 11.991 -6.303 1.00 91.94 782 HIS A CA 1
ATOM 6027 C C . HIS A 1 782 ? 19.432 11.198 -7.603 1.00 91.94 782 HIS A C 1
ATOM 6029 O O . HIS A 1 782 ? 19.320 11.834 -8.656 1.00 91.94 782 HIS A O 1
ATOM 6035 N N . ASP A 1 783 ? 19.320 9.871 -7.519 1.00 93.94 783 ASP A N 1
ATOM 6036 C CA . ASP A 1 783 ? 19.069 8.960 -8.638 1.00 93.94 783 ASP A CA 1
ATOM 6037 C C . ASP A 1 783 ? 17.570 8.625 -8.780 1.00 93.94 783 ASP A C 1
ATOM 6039 O O . ASP A 1 783 ? 17.164 7.884 -9.675 1.00 93.94 783 ASP A O 1
ATOM 6043 N N . LEU A 1 784 ? 16.715 9.260 -7.965 1.00 94.12 784 LEU A N 1
ATOM 6044 C CA . LEU A 1 784 ? 15.270 9.023 -7.888 1.00 94.12 784 LEU A CA 1
ATOM 6045 C C . LEU A 1 784 ? 14.923 7.611 -7.401 1.00 94.12 784 LEU A C 1
ATOM 6047 O O . LEU A 1 784 ? 13.853 7.083 -7.730 1.00 94.12 784 LEU A O 1
ATOM 6051 N N . ASP A 1 785 ? 15.815 7.013 -6.621 1.00 97.12 785 ASP A N 1
ATOM 6052 C CA . ASP A 1 785 ? 15.509 5.812 -5.871 1.00 97.12 785 ASP A CA 1
ATOM 6053 C C . ASP A 1 785 ? 14.707 6.186 -4.626 1.00 97.12 785 ASP A C 1
ATOM 6055 O O . ASP A 1 785 ? 15.019 7.126 -3.889 1.00 97.12 785 ASP A O 1
ATOM 6059 N N . LEU A 1 786 ? 13.617 5.452 -4.428 1.00 97.94 786 LEU A N 1
ATOM 6060 C CA . LEU A 1 786 ? 12.772 5.538 -3.258 1.00 97.94 786 LEU A CA 1
ATOM 6061 C C . LEU A 1 786 ? 13.471 4.834 -2.095 1.00 97.94 786 LEU A C 1
ATOM 6063 O O . LEU A 1 786 ? 13.841 3.655 -2.165 1.00 97.94 786 LEU A O 1
ATOM 6067 N N . LEU A 1 787 ? 13.601 5.562 -0.995 1.00 97.94 787 LEU A N 1
ATOM 6068 C CA . LEU A 1 787 ? 14.100 5.042 0.265 1.00 97.94 787 LEU A CA 1
ATOM 6069 C C . LEU A 1 787 ? 13.249 5.536 1.426 1.00 97.94 787 LEU A C 1
ATOM 6071 O O . LEU A 1 787 ? 12.590 6.573 1.348 1.00 97.94 787 LEU A O 1
ATOM 6075 N N . TRP A 1 788 ? 13.288 4.782 2.515 1.00 98.19 788 TRP A N 1
ATOM 6076 C CA . TRP A 1 788 ? 12.922 5.272 3.830 1.00 98.19 788 TRP A CA 1
ATOM 6077 C C . TRP A 1 788 ? 14.177 5.782 4.538 1.00 98.19 788 TRP A C 1
ATOM 6079 O O . TRP A 1 788 ? 15.238 5.161 4.453 1.00 98.19 788 TRP A O 1
ATOM 6089 N N . GLU A 1 789 ? 14.065 6.888 5.265 1.00 97.56 789 GLU A N 1
ATOM 6090 C CA . GLU A 1 789 ? 15.162 7.443 6.047 1.00 97.56 789 GLU A CA 1
ATOM 6091 C C . GLU A 1 789 ? 14.721 8.130 7.342 1.00 97.56 789 GLU A C 1
ATOM 6093 O O . GLU A 1 789 ? 13.605 8.633 7.477 1.00 97.56 789 GLU A O 1
ATOM 6098 N N . CYS A 1 790 ? 15.645 8.199 8.296 1.00 97.00 790 CYS A N 1
ATOM 6099 C CA . CYS A 1 790 ? 15.536 8.981 9.518 1.00 97.00 790 CYS A CA 1
ATOM 6100 C C . CYS A 1 790 ? 16.928 9.471 9.915 1.00 97.00 790 CYS A C 1
ATOM 6102 O O . CYS A 1 790 ? 17.869 8.672 9.944 1.00 97.00 790 CYS A O 1
ATOM 6104 N N . HIS A 1 791 ? 17.076 10.764 10.227 1.00 95.50 791 HIS A N 1
ATOM 6105 C CA . HIS A 1 791 ? 18.347 11.285 10.729 1.00 95.50 791 HIS A CA 1
ATOM 6106 C C . HIS A 1 791 ? 18.210 11.901 12.123 1.00 95.50 791 HIS A C 1
ATOM 6108 O O . HIS A 1 791 ? 17.273 12.646 12.416 1.00 95.50 791 HIS A O 1
ATOM 6114 N N . VAL A 1 792 ? 19.154 11.562 13.002 1.00 95.06 792 VAL A N 1
ATOM 6115 C CA . VAL A 1 792 ? 19.135 11.932 14.425 1.00 95.06 792 VAL A CA 1
ATOM 6116 C C . VAL A 1 792 ? 20.516 12.442 14.842 1.00 95.06 792 VAL A C 1
ATOM 6118 O O . VAL A 1 792 ? 21.507 11.747 14.599 1.00 95.06 792 VAL A O 1
ATOM 6121 N N . PRO A 1 793 ? 20.634 13.629 15.471 1.00 94.81 793 PRO A N 1
ATOM 6122 C CA . PRO A 1 793 ? 21.911 14.093 16.002 1.00 94.81 793 PRO A CA 1
ATOM 6123 C C . PRO A 1 793 ? 22.469 13.113 17.031 1.00 94.81 793 PRO A C 1
ATOM 6125 O O . PRO A 1 793 ? 21.734 12.618 17.888 1.00 94.81 793 PRO A O 1
ATOM 6128 N N . MET A 1 794 ? 23.778 12.883 16.991 1.00 94.94 794 MET A N 1
ATOM 6129 C CA . MET A 1 794 ? 24.413 11.874 17.836 1.00 94.94 794 MET A CA 1
ATOM 6130 C C . MET A 1 794 ? 24.188 12.097 19.338 1.00 94.94 794 MET A C 1
ATOM 6132 O O . MET A 1 794 ? 24.012 11.140 20.089 1.00 94.94 794 MET A O 1
ATOM 6136 N N . ASP A 1 795 ? 24.140 13.361 19.766 1.00 93.69 795 ASP A N 1
ATOM 6137 C CA . ASP A 1 795 ? 23.933 13.758 21.164 1.00 93.69 795 ASP A CA 1
ATOM 6138 C C . ASP A 1 795 ? 22.547 13.379 21.715 1.00 93.69 795 ASP A C 1
ATOM 6140 O O . ASP A 1 795 ? 22.352 13.356 22.932 1.00 93.69 795 ASP A O 1
ATOM 6144 N N . TYR A 1 796 ? 21.584 13.081 20.838 1.00 94.25 796 TYR A N 1
ATOM 6145 C CA . TYR A 1 796 ? 20.212 12.712 21.205 1.00 94.25 796 TYR A CA 1
ATOM 6146 C C . TYR A 1 796 ? 19.873 11.261 20.870 1.00 94.25 796 TYR A C 1
ATOM 6148 O O . TYR A 1 796 ? 18.749 10.817 21.100 1.00 94.25 796 TYR A O 1
ATOM 6156 N N . LEU A 1 797 ? 20.836 10.510 20.337 1.00 95.25 797 LEU A N 1
ATOM 6157 C CA . LEU A 1 797 ? 20.640 9.114 20.003 1.00 95.25 797 LEU A CA 1
ATOM 6158 C C . LEU A 1 797 ? 20.649 8.260 21.275 1.00 95.25 797 LEU A C 1
ATOM 6160 O O . LEU A 1 797 ? 21.560 8.353 22.106 1.00 95.25 797 LEU A O 1
ATOM 6164 N N . THR A 1 798 ? 19.628 7.419 21.418 1.00 95.19 798 THR A N 1
ATOM 6165 C CA . THR A 1 798 ? 19.503 6.449 22.509 1.00 95.19 798 THR A CA 1
ATOM 6166 C C . THR A 1 798 ? 19.351 5.035 21.943 1.00 95.19 798 THR A C 1
ATOM 6168 O O . THR A 1 798 ? 18.881 4.874 20.812 1.00 95.19 798 THR A O 1
ATOM 6171 N N . PRO A 1 799 ? 19.705 3.989 22.714 1.00 96.31 799 PRO A N 1
ATOM 6172 C CA . PRO A 1 799 ? 19.485 2.605 22.299 1.00 96.31 799 PRO A CA 1
ATOM 6173 C C . PRO A 1 799 ? 18.027 2.293 21.920 1.00 96.31 799 PRO A C 1
ATOM 6175 O O . PRO A 1 799 ? 17.777 1.656 20.898 1.00 96.31 799 PRO A O 1
ATOM 6178 N N . ASP A 1 800 ? 17.058 2.790 22.695 1.00 92.56 800 ASP A N 1
ATOM 6179 C CA . ASP A 1 800 ? 15.632 2.567 22.421 1.00 92.56 800 ASP A CA 1
ATOM 6180 C C . ASP A 1 800 ? 15.187 3.252 21.121 1.00 92.56 800 ASP A C 1
ATOM 6182 O O . ASP A 1 800 ? 14.461 2.658 20.322 1.00 92.56 800 ASP A O 1
ATOM 6186 N N . LEU A 1 801 ? 15.676 4.472 20.865 1.00 94.56 801 LEU A N 1
ATOM 6187 C CA . LEU A 1 801 ? 15.392 5.190 19.624 1.00 94.56 801 LEU A CA 1
ATOM 6188 C C . LEU A 1 801 ? 15.984 4.463 18.409 1.00 94.56 801 LEU A C 1
ATOM 6190 O O . LEU A 1 801 ? 15.314 4.346 17.388 1.00 94.56 801 LEU A O 1
ATOM 6194 N N . LEU A 1 802 ? 17.202 3.919 18.520 1.00 97.06 802 LEU A N 1
ATOM 6195 C CA . LEU A 1 802 ? 17.831 3.127 17.456 1.00 97.06 802 LEU A CA 1
ATOM 6196 C C . LEU A 1 802 ? 17.026 1.880 17.094 1.00 97.06 802 LEU A C 1
ATOM 6198 O O . LEU A 1 802 ? 16.850 1.593 15.908 1.00 97.06 802 LEU A O 1
ATOM 6202 N N . ARG A 1 803 ? 16.520 1.155 18.099 1.00 95.00 803 ARG A N 1
ATOM 6203 C CA . ARG A 1 803 ? 15.642 0.003 17.866 1.00 95.00 803 ARG A CA 1
ATOM 6204 C C . ARG A 1 803 ? 14.366 0.433 17.148 1.00 95.00 803 ARG A C 1
ATOM 6206 O O . ARG A 1 803 ? 14.047 -0.124 16.104 1.00 95.00 803 ARG A O 1
ATOM 6213 N N . HIS A 1 804 ? 13.705 1.482 17.638 1.00 93.00 804 HIS A N 1
ATOM 6214 C CA . HIS A 1 804 ? 12.472 1.982 17.033 1.00 93.00 804 HIS A CA 1
ATOM 6215 C C . HIS A 1 804 ? 12.664 2.442 15.578 1.00 93.00 804 HIS A C 1
ATOM 6217 O O . HIS A 1 804 ? 11.842 2.128 14.719 1.00 93.00 804 HIS A O 1
ATOM 6223 N N . ILE A 1 805 ? 13.771 3.132 15.279 1.00 96.12 805 ILE A N 1
ATOM 6224 C CA . ILE A 1 805 ? 14.145 3.539 13.916 1.00 96.12 805 ILE A CA 1
ATOM 6225 C C . ILE A 1 805 ? 14.345 2.315 13.022 1.00 96.12 805 ILE A C 1
ATOM 6227 O O . ILE A 1 805 ? 13.791 2.268 11.928 1.00 96.12 805 ILE A O 1
ATOM 6231 N N . SER A 1 806 ? 15.120 1.332 13.483 1.00 97.19 806 SER A N 1
ATOM 6232 C CA . SER A 1 806 ? 15.430 0.118 12.723 1.00 97.19 806 SER A CA 1
ATOM 6233 C C . SER A 1 806 ? 14.168 -0.680 12.378 1.00 97.19 806 SER A C 1
ATOM 6235 O O . SER A 1 806 ? 13.965 -1.035 11.217 1.00 97.19 806 SER A O 1
ATOM 6237 N N . ASP A 1 807 ? 13.293 -0.905 13.359 1.00 94.56 807 ASP A N 1
ATOM 6238 C CA . ASP A 1 807 ? 12.053 -1.665 13.173 1.00 94.56 807 ASP A CA 1
ATOM 6239 C C . ASP A 1 807 ? 11.072 -0.912 12.258 1.00 94.56 807 ASP A C 1
ATOM 6241 O O . ASP A 1 807 ? 10.465 -1.501 11.359 1.00 94.56 807 ASP A O 1
ATOM 6245 N N . THR A 1 808 ? 10.963 0.412 12.428 1.00 94.56 808 THR A N 1
ATOM 6246 C CA . THR A 1 808 ? 10.097 1.253 11.586 1.00 94.56 808 THR A CA 1
ATOM 6247 C C . THR A 1 808 ? 10.576 1.267 10.137 1.00 94.56 808 THR A C 1
ATOM 6249 O O . THR A 1 808 ? 9.755 1.118 9.233 1.00 94.56 808 THR A O 1
ATOM 6252 N N . ALA A 1 809 ? 11.888 1.384 9.907 1.00 97.19 809 ALA A N 1
ATOM 6253 C CA . ALA A 1 809 ? 12.485 1.350 8.574 1.00 97.19 809 ALA A CA 1
ATOM 6254 C C . ALA A 1 809 ? 12.154 0.046 7.840 1.00 97.19 809 ALA A C 1
ATOM 6256 O O . ALA A 1 809 ? 11.644 0.065 6.716 1.00 97.19 809 ALA A O 1
ATOM 6257 N N . ALA A 1 810 ? 12.398 -1.089 8.503 1.00 96.69 810 ALA A N 1
ATOM 6258 C CA . ALA A 1 810 ? 12.151 -2.409 7.941 1.00 96.69 810 ALA A CA 1
ATOM 6259 C C . ALA A 1 810 ? 10.668 -2.626 7.629 1.00 96.69 810 ALA A C 1
ATOM 6261 O O . ALA A 1 810 ? 10.324 -3.095 6.542 1.00 96.69 810 ALA A O 1
ATOM 6262 N N . ALA A 1 811 ? 9.780 -2.241 8.548 1.00 93.25 811 ALA A N 1
ATOM 6263 C CA . ALA A 1 811 ? 8.343 -2.370 8.355 1.00 93.25 811 ALA A CA 1
ATOM 6264 C C . ALA A 1 811 ? 7.820 -1.451 7.237 1.00 93.25 811 ALA A C 1
ATOM 6266 O O . ALA A 1 811 ? 6.990 -1.876 6.433 1.00 93.25 811 ALA A O 1
ATOM 6267 N N . ALA A 1 812 ? 8.299 -0.206 7.161 1.00 94.69 812 ALA A N 1
ATOM 6268 C CA . ALA A 1 812 ? 7.879 0.756 6.145 1.00 94.69 812 ALA A CA 1
ATOM 6269 C C . ALA A 1 812 ? 8.270 0.298 4.735 1.00 94.69 812 ALA A C 1
ATOM 6271 O O . ALA A 1 812 ? 7.408 0.237 3.853 1.00 94.69 812 ALA A O 1
ATOM 6272 N N . VAL A 1 813 ? 9.532 -0.091 4.532 1.00 96.25 813 VAL A N 1
ATOM 6273 C CA . VAL A 1 813 ? 9.997 -0.612 3.238 1.00 96.25 813 VAL A CA 1
ATOM 6274 C C . VAL A 1 813 ? 9.316 -1.936 2.907 1.00 96.25 813 VAL A C 1
ATOM 6276 O O . VAL A 1 813 ? 8.828 -2.082 1.794 1.00 96.25 813 VAL A O 1
ATOM 6279 N N . GLY A 1 814 ? 9.162 -2.852 3.869 1.00 93.31 814 GLY A N 1
ATOM 6280 C CA . GLY A 1 814 ? 8.450 -4.114 3.647 1.00 93.31 814 GLY A CA 1
ATOM 6281 C C . GLY A 1 814 ? 7.003 -3.914 3.174 1.00 93.31 814 GLY A C 1
ATOM 6282 O O . GLY A 1 814 ? 6.558 -4.587 2.245 1.00 93.31 814 GLY A O 1
ATOM 6283 N N . ARG A 1 815 ? 6.277 -2.938 3.744 1.00 90.31 815 ARG A N 1
ATOM 6284 C CA . ARG A 1 815 ? 4.932 -2.558 3.269 1.00 90.31 815 ARG A CA 1
ATOM 6285 C C . ARG A 1 815 ? 4.961 -1.965 1.862 1.00 90.31 815 ARG A C 1
ATOM 6287 O O . ARG A 1 815 ? 4.093 -2.295 1.057 1.00 90.31 815 ARG A O 1
ATOM 6294 N N . ALA A 1 816 ? 5.936 -1.107 1.561 1.00 90.38 816 ALA A N 1
ATOM 6295 C CA . ALA A 1 816 ? 6.098 -0.553 0.220 1.00 90.38 816 ALA A CA 1
ATOM 6296 C C . ALA A 1 816 ? 6.380 -1.664 -0.810 1.00 90.38 816 ALA A C 1
ATOM 6298 O O . ALA A 1 816 ? 5.714 -1.711 -1.841 1.00 90.38 816 ALA A O 1
ATOM 6299 N N . THR A 1 817 ? 7.277 -2.607 -0.503 1.00 92.62 817 THR A N 1
ATOM 6300 C CA . THR A 1 817 ? 7.578 -3.789 -1.332 1.00 92.62 817 THR A CA 1
ATOM 6301 C C . THR A 1 817 ? 6.350 -4.661 -1.550 1.00 92.62 817 THR A C 1
ATOM 6303 O O . THR A 1 817 ? 6.042 -5.008 -2.688 1.00 92.62 817 THR A O 1
ATOM 6306 N N . ALA A 1 818 ? 5.585 -4.956 -0.498 1.00 86.75 818 ALA A N 1
ATOM 6307 C CA . ALA A 1 818 ? 4.354 -5.734 -0.623 1.00 86.75 818 ALA A CA 1
ATOM 6308 C C . ALA A 1 818 ? 3.305 -5.047 -1.517 1.00 86.75 818 ALA A C 1
ATOM 6310 O O . ALA A 1 818 ? 2.570 -5.717 -2.241 1.00 86.75 818 ALA A O 1
ATOM 6311 N N . GLN A 1 819 ? 3.231 -3.715 -1.477 1.00 89.44 819 GLN A N 1
ATOM 6312 C CA . GLN A 1 819 ? 2.254 -2.946 -2.243 1.00 89.44 819 GLN A CA 1
ATOM 6313 C C . GLN A 1 819 ? 2.654 -2.744 -3.708 1.00 89.44 819 GLN A C 1
ATOM 6315 O O . GLN A 1 819 ? 1.804 -2.836 -4.593 1.00 89.44 819 GLN A O 1
ATOM 6320 N N . PHE A 1 820 ? 3.920 -2.425 -3.968 1.00 90.19 820 PHE A N 1
ATOM 6321 C CA . PHE A 1 820 ? 4.382 -1.974 -5.284 1.00 90.19 820 PHE A CA 1
ATOM 6322 C C . PHE A 1 820 ? 5.227 -3.019 -6.031 1.00 90.19 820 PHE A C 1
ATOM 6324 O O . PHE A 1 820 ? 5.536 -2.827 -7.214 1.00 90.19 820 PHE A O 1
ATOM 6331 N N . GLY A 1 821 ? 5.568 -4.124 -5.362 1.00 90.94 821 GLY A N 1
ATOM 6332 C CA . GLY A 1 821 ? 6.531 -5.118 -5.825 1.00 90.94 821 GLY A CA 1
ATOM 6333 C C . GLY A 1 821 ? 7.971 -4.606 -5.769 1.00 90.94 821 GLY A C 1
ATOM 6334 O O . GLY A 1 821 ? 8.218 -3.415 -5.579 1.00 90.94 821 GLY A O 1
ATOM 6335 N N . ASP A 1 822 ? 8.925 -5.509 -5.984 1.00 90.12 822 ASP A N 1
ATOM 6336 C CA . ASP A 1 822 ? 10.338 -5.143 -6.087 1.00 90.12 822 ASP A CA 1
ATOM 6337 C C . ASP A 1 822 ? 10.579 -4.245 -7.303 1.00 90.12 822 ASP A C 1
ATOM 6339 O O . ASP A 1 822 ? 10.133 -4.542 -8.421 1.00 90.12 822 ASP A O 1
ATOM 6343 N N . LYS A 1 823 ? 11.323 -3.153 -7.101 1.00 92.75 823 LYS A N 1
ATOM 6344 C CA . LYS A 1 823 ? 11.747 -2.259 -8.181 1.00 92.75 823 LYS A CA 1
ATOM 6345 C C . LYS A 1 823 ? 13.266 -2.269 -8.314 1.00 92.75 823 LYS A C 1
ATOM 6347 O O . LYS A 1 823 ? 13.973 -2.191 -7.313 1.00 92.75 823 LYS A O 1
ATOM 6352 N N . PRO A 1 824 ? 13.803 -2.362 -9.543 1.00 91.75 824 PRO A N 1
ATOM 6353 C CA . PRO A 1 824 ? 15.231 -2.178 -9.741 1.00 91.75 824 PRO A CA 1
ATOM 6354 C C . PRO A 1 824 ? 15.620 -0.737 -9.390 1.00 91.75 824 PRO A C 1
ATOM 6356 O O . PRO A 1 824 ? 14.842 0.186 -9.621 1.00 91.75 824 PRO A O 1
ATOM 6359 N N . PHE A 1 825 ? 16.831 -0.553 -8.869 1.00 91.56 825 PHE A N 1
ATOM 6360 C CA . PHE A 1 825 ? 17.437 0.769 -8.705 1.00 91.56 825 PHE A CA 1
ATOM 6361 C C . PHE A 1 825 ? 17.616 1.458 -10.059 1.00 91.56 825 PHE A C 1
ATOM 6363 O O . PHE A 1 825 ? 17.960 0.805 -11.058 1.00 91.56 825 PHE A O 1
ATOM 6370 N N . ASN A 1 826 ? 17.424 2.771 -10.077 1.00 86.56 826 ASN A N 1
ATOM 6371 C CA . ASN A 1 826 ? 17.790 3.610 -11.203 1.00 86.56 826 ASN A CA 1
ATOM 6372 C C . ASN A 1 826 ? 19.322 3.583 -11.369 1.00 86.56 826 ASN A C 1
ATOM 6374 O O . ASN A 1 826 ? 20.077 3.510 -10.404 1.00 86.56 826 ASN A O 1
ATOM 6378 N N . ARG A 1 827 ? 19.797 3.529 -12.618 1.00 67.50 827 ARG A N 1
ATOM 6379 C CA . ARG A 1 827 ? 21.226 3.430 -12.962 1.00 67.50 827 ARG A CA 1
ATOM 6380 C C . ARG A 1 827 ? 21.663 4.538 -13.897 1.00 67.50 827 ARG A C 1
ATOM 6382 O O . ARG A 1 827 ? 20.856 4.900 -14.786 1.00 67.50 827 ARG A O 1
#